Protein AF-A0A7C5B7S7-F1 (afdb_monomer_lite)

Radius of gyration: 121.6 Å; chains: 1; bounding box: 303×75×334 Å

pLDDT: mean 72.41, std 17.12, range [26.05, 95.56]

Sequence (911 aa):
MSEKESKEERALKIGFEELRTKELEVLKQKEIIKEEQEALDKEWDRLGNERREMKIERAKIEEEKRLLLELGKTIKPREAAIIEKEEKLKKLEEELKAKEEKIRDEETRVLALEEESRRKLDSVEYREKKLESLQNELYSLRDSLSKERGEIEEEKKRLENLAKSIEMESEKISQQKAELKKMEVLQNERESRLKEEVNAFEIEKKGVKDEEKFLDERYEKLRKDEEEYLARKESLESAENALQSLRKELEEEKKRLAIEREGIEKDKIRISDYDKKLSAKEGELVEKEKRTIELARITESEQTKLRTERKNAEESIKQAEERIAVLKNLEKELSKLKEEYSSWESRLLCKEKEQLEEMSRIQREKENLENLRKLKEEVEKREEEVEKREKLVERREKELDRKEKDFKEYAERVDKVAKEQEELRKKLTTKGRELEEQEMKLGEEKAEMLKMSENLRKKESQLISLSEELNKKENELENIKKENERKELEILRQKEANETRKKELESKEEELSRLSSELARRQNDLGDLSARLRDKKLELDERELIVSNREDEVKKKGELLAHVQKELERKREKLNEDTESIRNIEAHLASIETEIRTCPYCSAVEEFMSIKEYLSSMRGSGFDLSPDLTQAELYLHQAVNALMQGSIEEATRLAGKAKAYAQEKKHEKTKRIIIYNAGRIHAIIHSAIGSSKGENSEFVKKLDANLQSAIRYAEKGEYDNAERIIKECEKEVENTKRNYDEIMSKLSKTEVMLSVLRESGKVNKKAEAMVNEAKKAIEDFDLEVADGFIRGALELLNQAQSNVIPSSQSKNQPNMVKLEVKLENENSKPESMQEIPQSAQVQYEGKKVLDSVGRRIVDMRSELSKKELSAGKRRAIENVLGLAETFNESGNKERANEFLDRAREMLDENE

Foldseek 3Di:
DVVVVVVVVVVVVVVVVVVVVVVVVVVVVVVVVVVVVVVVVVVVVVVVVVVVVVVVVVVVVVVVVVVVVVVVVVVVVVVVVVVVVVVVVVVVVVVVVVVVVVVVVVVVVVVVVVVVVVVVVVVVVVVVVVVVVVVVVVVVVVVVVVVVVVVVVVVVVVVVVVVVVVVVVVVVVVVVVVVVVVVVVVVVVVVVVVVVVVVVVVVVVVVVVVVVVVVVVVVVVVVVVVVVVVVVVVVVVVVVVVVVVVVVVVVVVVVVVVVPPDVPCVPPDDPPPDDDDDDDDDDDDDDDPPPDDDDDDDDDDDDYDDDDDDDDDDDDDDDDDDDDDDDDDDPPPVPPVVVVVVVPVVVVVVVVVVVVVVVVVVVVVVVVVVVVVVVVVVVVVVVVVVVVVVVVVVVVVVVVVVVVVVVVVVVVVVVVVVVVVVVVVVVVVVVVVVVVVVVVVVVVVVVVVVVVVVVVVVVVVVVVVVVVVVVVVVVVVVVVVVVVVVVVVVVVVVVVVVVVVVVVVVVVVVVVVVVVVVVVVVVVVVVVVVVVVVVVVVVVVVVVVVVVVVVVVVVVVVVVVVVVVVVVVVVVVVVVVVVVVVVVVVVVVVVVVVVQCVPLLNVLVVLLVVLVVVVVVVVVPPDDDDPLLVQLVVLSVVLVVCVVVVNSVSSVVSSVVSVVSSVVVVLVVLLVVLLVLLVVLLVVVCVVLPDDQQCPPPLNVVLNVLSVVLNVCSVVSVSVSSVVSSVVSVVSVVVLVVLLVVLVVLLVVLVVLQVVCVVVVNHPVQLVVLSVVLVVCVNNPVSVSNSVSSVVSVVSSVVSVVVVDDPDDDPDDDDDDDPPPDDDDDDDDDDDDDDDDDDDDDDDDDDPPQPPLSVLLVVLVVLLVPDDDPPVLSVVLVVLSVVLVVCVVVVVNVVSVVSSVVSVVSSPPPD

Secondary structure (DSSP, 8-state):
-HHHHHHHHHHHHHHHHHHHHHHHHHHHHHHHHHHHHHHHHHHHHHHHHHHHHHHHHHHHHHHHHHHHHHHHHHHHHHHHHHHHHHHHHHHHHHHHHHHHHHHHHHHHHHHHHHHHHHHHHHHHHHHHHHHHHHHHHHHHHHHHHHHHHHHHHHHHHHHHHHHHHHHHHHHHHHHHHHHHHHHHHHHHHHHHHHHHHHHHHHHHHHHHHHHHHHHHHHHHHHHHHHHHHHHHHHHHHHHHHHHHHHHHHHHHHHHHHTTSS-S-GGGS------------------S--SSSS--------S--------------------------SSTTSTTHHHHHHHHHHHHHHHHHHHHHHHHHHHHHHHHHHHHHHHHHHHHHHHHHHHHHHHHHHHHHHHHHHHHHHHHHHHHHHHHHHHHHHHHHHHHHHHHHHHHHHHHHHHHHHHHHHHHHHHHHHHHHHHHHHHHHHHHHHHHHHHHHHHHHHHHHHHHHHHHHHHHHHHHHHHHHHHHHHHHHHHHHHHHHHHHHHHHHHHHHHHHHHHHHHHHHHHHHHHHHHHHHHHHHHHHHHHHHHHHHHHHHHHHHHHHHHHHHHHHHHHSHHHHHHHHHHHHHHHHHHHHTT-S---TTHHHHHHHHHHHHHHHHTT-HHHHHHHHHHHHHHHHHHHHHHHHHHHHHHHHHHHHHHHHHH-STTGGG-HHHHHHHHHHHHHHHHHHHT-HHHHHHHHHHHHHHHHHHHHHHHHHHHHHHHHHHHHHHHHHTT---HHHHHHHHHHHHHHHTT-HHHHHHHHHHHHHHHHHHHHTT-----------PPP----------PPP-PPP----------------HHHHHHHHHHHHHHHS---TTHHHHHHHHHHHHHHHHHTT-HHHHHHHHHHHHHHHH---

Structure (mmCIF, N/CA/C/O backbone):
data_AF-A0A7C5B7S7-F1
#
_entry.id   AF-A0A7C5B7S7-F1
#
loop_
_atom_site.group_PDB
_atom_site.id
_atom_site.type_symbol
_atom_site.label_atom_id
_atom_site.label_alt_id
_atom_site.label_comp_id
_atom_site.label_asym_id
_atom_site.label_entity_id
_atom_site.label_seq_id
_atom_site.pdbx_PDB_ins_code
_atom_site.Cartn_x
_atom_site.Cartn_y
_atom_site.Cartn_z
_atom_site.occupancy
_atom_site.B_iso_or_equiv
_atom_site.auth_seq_id
_atom_site.auth_comp_id
_atom_site.auth_asym_id
_atom_site.auth_atom_id
_atom_site.pdbx_PDB_model_num
ATOM 1 N N . MET A 1 1 ? 142.237 35.742 -42.800 1.00 49.84 1 MET A N 1
ATOM 2 C CA . MET A 1 1 ? 141.680 34.443 -43.228 1.00 49.84 1 MET A CA 1
ATOM 3 C C . MET A 1 1 ? 141.410 33.624 -41.972 1.00 49.84 1 MET A C 1
ATOM 5 O O . MET A 1 1 ? 140.552 34.084 -41.231 1.00 49.84 1 MET A O 1
ATOM 9 N N . SER A 1 2 ? 142.227 32.613 -41.643 1.00 55.38 2 SER A N 1
ATOM 10 C CA . SER A 1 2 ? 142.084 31.644 -40.528 1.00 55.38 2 SER A CA 1
ATOM 11 C C . SER A 1 2 ? 141.292 32.070 -39.266 1.00 55.38 2 SER A C 1
ATOM 13 O O . SER A 1 2 ? 140.392 31.356 -38.830 1.00 55.38 2 SER A O 1
ATOM 15 N N . GLU A 1 3 ? 141.552 33.246 -38.677 1.00 52.09 3 GLU A N 1
ATOM 16 C CA . GLU A 1 3 ? 140.824 33.708 -37.477 1.00 52.09 3 GLU A CA 1
ATOM 17 C C . GLU A 1 3 ? 139.351 34.121 -37.682 1.00 52.09 3 GLU A C 1
ATOM 19 O O . GLU A 1 3 ? 138.624 34.228 -36.692 1.00 52.09 3 GLU A O 1
ATOM 24 N N . LYS A 1 4 ? 138.900 34.402 -38.913 1.00 54.25 4 LYS A N 1
ATOM 25 C CA . LYS A 1 4 ? 137.483 34.712 -39.188 1.00 54.25 4 LYS A CA 1
ATOM 26 C C . LYS A 1 4 ? 136.650 33.440 -39.279 1.00 54.25 4 LYS A C 1
ATOM 28 O O . LYS A 1 4 ? 135.659 33.313 -38.566 1.00 54.25 4 LYS A O 1
ATOM 33 N N . GLU A 1 5 ? 137.114 32.488 -40.083 1.00 55.88 5 GLU A N 1
ATOM 34 C CA . GLU A 1 5 ? 136.422 31.228 -40.371 1.00 55.88 5 GLU A CA 1
ATOM 35 C C . GLU A 1 5 ? 136.120 30.456 -39.070 1.00 55.88 5 GLU A C 1
ATOM 37 O O . GLU A 1 5 ? 134.990 30.030 -38.845 1.00 55.88 5 GLU A O 1
ATOM 42 N N . SER A 1 6 ? 137.074 30.403 -38.128 1.00 59.41 6 SER A N 1
ATOM 43 C CA . SER A 1 6 ? 136.874 29.747 -36.822 1.00 59.41 6 SER A CA 1
ATOM 44 C C . SER A 1 6 ? 135.897 30.474 -35.875 1.00 59.41 6 SER A C 1
ATOM 46 O O . SER A 1 6 ? 135.350 29.857 -34.957 1.00 59.41 6 SER A O 1
ATOM 48 N N . LYS A 1 7 ? 135.647 31.778 -36.069 1.00 59.09 7 LYS A N 1
ATOM 49 C CA . LYS A 1 7 ? 134.647 32.542 -35.295 1.00 59.09 7 LYS A CA 1
ATOM 50 C C . LYS A 1 7 ? 133.248 32.373 -35.893 1.00 59.09 7 LYS A C 1
ATOM 52 O O . LYS A 1 7 ? 132.294 32.184 -35.143 1.00 59.09 7 LYS A O 1
ATOM 57 N N . GLU A 1 8 ? 133.144 32.360 -37.219 1.00 61.69 8 GLU A N 1
ATOM 58 C CA . GLU A 1 8 ? 131.894 32.122 -37.951 1.00 61.69 8 GLU A CA 1
ATOM 59 C C . GLU A 1 8 ? 131.389 30.678 -37.754 1.00 61.69 8 GLU A C 1
ATOM 61 O O . GLU A 1 8 ? 130.216 30.486 -37.438 1.00 61.69 8 GLU A O 1
ATOM 66 N N . GLU A 1 9 ? 132.269 29.668 -37.794 1.00 65.25 9 GLU A N 1
ATOM 67 C CA . GLU A 1 9 ? 131.899 28.268 -37.518 1.00 65.25 9 GLU A CA 1
ATOM 68 C C . GLU A 1 9 ? 131.364 28.073 -36.085 1.00 65.25 9 GLU A C 1
ATOM 70 O O . GLU A 1 9 ? 130.350 27.403 -35.880 1.00 65.25 9 GLU A O 1
ATOM 75 N N . ARG A 1 10 ? 131.991 28.701 -35.077 1.00 62.75 10 ARG A N 1
ATOM 76 C CA . ARG A 1 10 ? 131.508 28.647 -33.682 1.00 62.75 10 ARG A CA 1
ATOM 77 C C . ARG A 1 10 ? 130.170 29.362 -33.502 1.00 62.75 10 ARG A C 1
ATOM 79 O O . ARG A 1 10 ? 129.308 28.835 -32.804 1.00 62.75 10 ARG A O 1
ATOM 86 N N . ALA A 1 11 ? 129.984 30.522 -34.134 1.00 64.75 11 ALA A N 1
ATOM 87 C CA . ALA A 1 11 ? 128.721 31.257 -34.087 1.00 64.75 11 ALA A CA 1
ATOM 88 C C . ALA A 1 11 ? 127.574 30.455 -34.726 1.00 64.75 11 ALA A C 1
ATOM 90 O O . ALA A 1 11 ? 126.497 30.358 -34.141 1.00 64.75 11 ALA A O 1
ATOM 91 N N . LEU A 1 12 ? 127.825 29.809 -35.871 1.00 70.56 12 LEU A N 1
ATOM 92 C CA . LEU A 1 12 ? 126.867 28.901 -36.507 1.00 70.56 12 LEU A CA 1
ATOM 93 C C . LEU A 1 12 ? 126.536 27.703 -35.611 1.00 70.56 12 LEU A C 1
ATOM 95 O O . LEU A 1 12 ? 125.367 27.354 -35.479 1.00 70.56 12 LEU A O 1
ATOM 99 N N . LYS A 1 13 ? 127.533 27.093 -34.960 1.00 70.81 13 LYS A N 1
ATOM 100 C CA . LYS A 1 13 ? 127.318 25.918 -34.101 1.00 70.81 13 LYS A CA 1
ATOM 101 C C . LYS A 1 13 ? 126.455 26.237 -32.876 1.00 70.81 13 LYS A C 1
ATOM 103 O O . LYS A 1 13 ? 125.501 25.511 -32.614 1.00 70.81 13 LYS A O 1
ATOM 108 N N . ILE A 1 14 ? 126.720 27.366 -32.212 1.00 69.75 14 ILE A N 1
ATOM 109 C CA . ILE A 1 14 ? 125.879 27.885 -31.119 1.00 69.75 14 ILE A CA 1
ATOM 110 C C . ILE A 1 14 ? 124.469 28.203 -31.639 1.00 69.75 14 ILE A C 1
ATOM 112 O O . ILE A 1 14 ? 123.489 27.783 -31.033 1.00 69.75 14 ILE A O 1
ATOM 116 N N . GLY A 1 15 ? 124.350 28.858 -32.800 1.00 70.44 15 GLY A N 1
ATOM 117 C CA . GLY A 1 15 ? 123.056 29.152 -33.424 1.00 70.44 15 GLY A CA 1
ATOM 118 C C . GLY A 1 15 ? 122.229 27.901 -33.753 1.00 70.44 15 GLY A C 1
ATOM 119 O O . GLY A 1 15 ? 121.018 27.902 -33.548 1.00 70.44 15 GLY A O 1
ATOM 120 N N . PHE A 1 16 ? 122.865 26.813 -34.199 1.00 73.81 16 PHE A N 1
ATOM 121 C CA . PHE A 1 16 ? 122.197 25.527 -34.427 1.00 73.81 16 PHE A CA 1
ATOM 122 C C . PHE A 1 16 ? 121.796 24.817 -33.126 1.00 73.81 16 PHE A C 1
ATOM 124 O O . PHE A 1 16 ? 120.732 24.203 -33.082 1.00 73.81 16 PHE A O 1
ATOM 131 N N . GLU A 1 17 ? 122.593 24.903 -32.059 1.00 73.38 17 GLU A N 1
ATOM 132 C CA . GLU A 1 17 ? 122.244 24.330 -30.749 1.00 73.38 17 GLU A CA 1
ATOM 133 C C . GLU A 1 17 ? 121.126 25.135 -30.052 1.00 73.38 17 GLU A C 1
ATOM 135 O O . GLU A 1 17 ? 120.218 24.546 -29.458 1.00 73.38 17 GLU A O 1
ATOM 140 N N . GLU A 1 18 ? 121.098 26.460 -30.225 1.00 74.12 18 GLU A N 1
ATOM 141 C CA . GLU A 1 18 ? 119.973 27.324 -29.844 1.00 74.12 18 GLU A CA 1
ATOM 142 C C . GLU A 1 18 ? 118.704 27.050 -30.663 1.00 74.12 18 GLU A C 1
ATOM 144 O O . GLU A 1 18 ? 117.610 27.010 -30.104 1.00 74.12 18 GLU A O 1
ATOM 149 N N . LEU A 1 19 ? 118.815 26.863 -31.983 1.00 75.19 19 LEU A N 1
ATOM 150 C CA . LEU A 1 19 ? 117.666 26.504 -32.820 1.00 75.19 19 LEU A CA 1
ATOM 151 C C . LEU A 1 19 ? 117.105 25.143 -32.410 1.00 75.19 19 LEU A C 1
ATOM 153 O O . LEU A 1 19 ? 115.906 25.027 -32.185 1.00 75.19 19 LEU A O 1
ATOM 157 N N . ARG A 1 20 ? 117.964 24.138 -32.220 1.00 76.81 20 ARG A N 1
ATOM 158 C CA . ARG A 1 20 ? 117.551 22.777 -31.853 1.00 76.81 20 ARG A CA 1
ATOM 159 C C . ARG A 1 20 ? 116.943 22.686 -30.450 1.00 76.81 20 ARG A C 1
ATOM 161 O O . ARG A 1 20 ? 116.056 21.865 -30.225 1.00 76.81 20 ARG A O 1
ATOM 168 N N . THR A 1 21 ? 117.389 23.518 -29.506 1.00 77.44 21 THR A N 1
ATOM 169 C CA . THR A 1 21 ? 116.733 23.639 -28.191 1.00 77.44 21 THR A CA 1
ATOM 170 C C . THR A 1 21 ? 115.376 24.328 -28.309 1.00 77.44 21 THR A C 1
ATOM 172 O O . THR A 1 21 ? 114.402 23.781 -27.799 1.00 77.44 21 THR A O 1
ATOM 175 N N . LYS A 1 22 ? 115.262 25.426 -29.070 1.00 78.62 22 LYS A N 1
ATOM 176 C CA . LYS A 1 22 ? 113.975 26.097 -29.350 1.00 78.62 22 LYS A CA 1
ATOM 177 C C . LYS A 1 22 ? 112.990 25.194 -30.108 1.00 78.62 22 LYS A C 1
ATOM 179 O O . LYS A 1 22 ? 111.805 25.203 -29.798 1.00 78.62 22 LYS A O 1
ATOM 184 N N . GLU A 1 23 ? 113.450 24.358 -31.040 1.00 80.25 23 GLU A N 1
ATOM 185 C CA . GLU A 1 23 ? 112.621 23.342 -31.710 1.00 80.25 23 GLU A CA 1
ATOM 186 C C . GLU A 1 23 ? 112.108 22.277 -30.732 1.00 80.25 23 GLU A C 1
ATOM 188 O O . GLU A 1 23 ? 110.923 21.948 -30.760 1.00 80.25 23 GLU A O 1
ATOM 193 N N . LEU A 1 24 ? 112.960 21.770 -29.833 1.00 79.88 24 LEU A N 1
ATOM 194 C CA . LEU A 1 24 ? 112.552 20.847 -28.766 1.00 79.88 24 LEU A CA 1
ATOM 195 C C . LEU A 1 24 ? 111.557 21.485 -27.786 1.00 79.88 24 LEU A C 1
ATOM 197 O O . LEU A 1 24 ? 110.651 20.810 -27.301 1.00 79.88 24 LEU A O 1
ATOM 201 N N . GLU A 1 25 ? 111.706 22.775 -27.503 1.00 79.75 25 GLU A N 1
ATOM 202 C CA . GLU A 1 25 ? 110.815 23.537 -26.628 1.00 79.75 25 GLU A CA 1
ATOM 203 C C . GLU A 1 25 ? 109.448 23.776 -27.295 1.00 79.75 25 GLU A C 1
ATOM 205 O O . GLU A 1 25 ? 108.413 23.521 -26.682 1.00 79.75 25 GLU A O 1
ATOM 210 N N . VAL A 1 26 ? 109.431 24.121 -28.588 1.00 79.06 26 VAL A N 1
ATOM 211 C CA . VAL A 1 26 ? 108.211 24.222 -29.412 1.00 79.06 26 VAL A CA 1
ATOM 212 C C . VAL A 1 26 ? 107.527 22.863 -29.600 1.00 79.06 26 VAL A C 1
ATOM 214 O O . VAL A 1 26 ? 106.299 22.803 -29.631 1.00 79.06 26 VAL A O 1
ATOM 217 N N . LEU A 1 27 ? 108.277 21.762 -29.714 1.00 80.38 27 LEU A N 1
ATOM 218 C CA . LEU A 1 27 ? 107.700 20.414 -29.773 1.00 80.38 27 LEU A CA 1
ATOM 219 C C . LEU A 1 27 ? 107.034 20.034 -28.446 1.00 80.38 27 LEU A C 1
ATOM 221 O O . LEU A 1 27 ? 105.880 19.620 -28.466 1.00 80.38 27 LEU A O 1
ATOM 225 N N . LYS A 1 28 ? 107.691 20.278 -27.303 1.00 83.62 28 LYS A N 1
ATOM 226 C CA . LYS A 1 28 ? 107.079 20.088 -25.975 1.00 83.62 28 LYS A CA 1
ATOM 227 C C . LYS A 1 28 ? 105.839 20.959 -25.775 1.00 83.62 28 LYS A C 1
ATOM 229 O O . LYS A 1 28 ? 104.839 20.472 -25.267 1.00 83.62 28 LYS A O 1
ATOM 234 N N . GLN A 1 29 ? 105.871 22.221 -26.204 1.00 80.94 29 GLN A N 1
ATOM 235 C CA . GLN A 1 29 ? 104.696 23.099 -26.150 1.00 80.94 29 GLN A CA 1
ATOM 236 C C . GLN A 1 29 ? 103.546 22.566 -27.015 1.00 80.94 29 GLN A C 1
ATOM 238 O O . GLN A 1 29 ? 102.406 22.579 -26.568 1.00 80.94 29 GLN A O 1
ATOM 243 N N . LYS A 1 30 ? 103.821 22.045 -28.219 1.00 82.25 30 LYS A N 1
ATOM 244 C CA . LYS A 1 30 ? 102.799 21.401 -29.065 1.00 82.25 30 LYS A CA 1
ATOM 245 C C . LYS A 1 30 ? 102.234 20.122 -28.448 1.00 82.25 30 LYS A C 1
ATOM 247 O O . LYS A 1 30 ? 101.052 19.852 -28.625 1.00 82.25 30 LYS A O 1
ATOM 252 N N . GLU A 1 31 ? 103.061 19.346 -27.754 1.00 83.69 31 GLU A N 1
ATOM 253 C CA . GLU A 1 31 ? 102.647 18.123 -27.063 1.00 83.69 31 GLU A CA 1
ATOM 254 C C . GLU A 1 31 ? 101.742 18.457 -25.865 1.00 83.69 31 GLU A C 1
ATOM 256 O O . GLU A 1 31 ? 100.625 17.952 -25.804 1.00 83.69 31 GLU A O 1
ATOM 261 N N . ILE A 1 32 ? 102.133 19.428 -25.029 1.00 84.25 32 ILE A N 1
ATOM 262 C CA . ILE A 1 32 ? 101.302 19.971 -23.936 1.00 84.25 32 ILE A CA 1
ATOM 263 C C . ILE A 1 32 ? 99.976 20.532 -24.471 1.00 84.25 32 ILE A C 1
ATOM 265 O O . ILE A 1 32 ? 98.919 20.151 -23.983 1.00 84.25 32 ILE A O 1
ATOM 269 N N . ILE A 1 33 ? 99.998 21.370 -25.516 1.00 81.38 33 ILE A N 1
ATOM 270 C CA . ILE A 1 33 ? 98.776 21.932 -26.123 1.00 81.38 33 ILE A CA 1
ATOM 271 C C . ILE A 1 33 ? 97.853 20.823 -26.653 1.00 81.38 33 ILE A C 1
ATOM 273 O O . ILE A 1 33 ? 96.632 20.952 -26.579 1.00 81.38 33 ILE A O 1
ATOM 277 N N . LYS A 1 34 ? 98.409 19.721 -27.172 1.00 85.56 34 LYS A N 1
ATOM 278 C CA . LYS A 1 34 ? 97.624 18.565 -27.623 1.00 85.56 34 LYS A CA 1
ATOM 279 C C . LYS A 1 34 ? 97.016 17.795 -26.448 1.00 85.56 34 LYS A C 1
ATOM 281 O O . LYS A 1 34 ? 95.862 17.391 -26.546 1.00 85.56 34 LYS A O 1
ATOM 286 N N . GLU A 1 35 ? 97.748 17.612 -25.350 1.00 84.38 35 GLU A N 1
ATOM 287 C CA . GLU A 1 35 ? 97.220 17.005 -24.119 1.00 84.38 35 GLU A CA 1
ATOM 288 C C . GLU A 1 35 ? 96.131 17.878 -23.471 1.00 84.38 35 GLU A C 1
ATOM 290 O O . GLU A 1 35 ? 95.098 17.354 -23.055 1.00 84.38 35 GLU A O 1
ATOM 295 N N . GLU A 1 36 ? 96.300 19.204 -23.459 1.00 85.00 36 GLU A N 1
ATOM 296 C CA . GLU A 1 36 ? 95.296 20.173 -22.996 1.00 85.00 36 GLU A CA 1
ATOM 297 C C . GLU A 1 36 ? 94.034 20.159 -23.875 1.00 85.00 36 GLU A C 1
ATOM 299 O O . GLU A 1 36 ? 92.923 20.134 -23.346 1.00 85.00 36 GLU A O 1
ATOM 304 N N . GLN A 1 37 ? 94.176 20.108 -25.205 1.00 80.69 37 GLN A N 1
ATOM 305 C CA . GLN A 1 37 ? 93.045 19.949 -26.130 1.00 80.69 37 GLN A CA 1
ATOM 306 C C . GLN A 1 37 ? 92.317 18.620 -25.902 1.00 80.69 37 GLN A C 1
ATOM 308 O O . GLN A 1 37 ? 91.102 18.594 -25.730 1.00 80.69 37 GLN A O 1
ATOM 313 N N . GLU A 1 38 ? 93.060 17.520 -25.799 1.00 84.62 38 GLU A N 1
ATOM 314 C CA . GLU A 1 38 ? 92.500 16.204 -25.509 1.00 84.62 38 GLU A CA 1
ATOM 315 C C . GLU A 1 38 ? 91.874 16.081 -24.110 1.00 84.62 38 GLU A C 1
ATOM 317 O O . GLU A 1 38 ? 91.072 15.170 -23.892 1.00 84.62 38 GLU A O 1
ATOM 322 N N . ALA A 1 39 ? 92.246 16.930 -23.150 1.00 83.31 39 ALA A N 1
ATOM 323 C CA . ALA A 1 39 ? 91.593 17.026 -21.847 1.00 83.31 39 ALA A CA 1
ATOM 324 C C . ALA A 1 39 ? 90.299 17.852 -21.937 1.00 83.31 39 ALA A C 1
ATOM 326 O O . ALA A 1 39 ? 89.260 17.410 -21.443 1.00 83.31 39 ALA A O 1
ATOM 327 N N . LEU A 1 40 ? 90.343 18.996 -22.628 1.00 82.06 40 LEU A N 1
ATOM 328 C CA . LEU A 1 40 ? 89.185 19.858 -22.874 1.00 82.06 40 LEU A CA 1
ATOM 329 C C . LEU A 1 40 ? 88.083 19.136 -23.655 1.00 82.06 40 LEU A C 1
ATOM 331 O O . LEU A 1 40 ? 86.924 19.230 -23.267 1.00 82.06 40 LEU A O 1
ATOM 335 N N . ASP A 1 41 ? 88.415 18.375 -24.701 1.00 84.06 41 ASP A N 1
ATOM 336 C CA . ASP A 1 41 ? 87.425 17.613 -25.475 1.00 84.06 41 ASP A CA 1
ATOM 337 C C . ASP A 1 41 ? 86.720 16.556 -24.604 1.00 84.06 41 ASP A C 1
ATOM 339 O O . ASP A 1 41 ? 85.494 16.426 -24.640 1.00 84.06 41 ASP A O 1
ATOM 343 N N . LYS A 1 42 ? 87.469 15.859 -23.734 1.00 86.38 42 LYS A N 1
ATOM 344 C CA . LYS A 1 42 ? 86.911 14.893 -22.767 1.00 86.38 42 LYS A CA 1
ATOM 345 C C . LYS A 1 42 ? 86.022 15.577 -21.718 1.00 86.38 42 LYS A C 1
ATOM 347 O O . LYS A 1 42 ? 85.015 15.002 -21.300 1.00 86.38 42 LYS A O 1
ATOM 352 N N . GLU A 1 43 ? 86.356 16.799 -21.303 1.00 84.44 43 GLU A N 1
ATOM 353 C CA . GLU A 1 43 ? 85.519 17.601 -20.403 1.00 84.44 43 GLU A CA 1
ATOM 354 C C . GLU A 1 43 ? 84.253 18.127 -21.106 1.00 84.44 43 GLU A C 1
ATOM 356 O O . GLU A 1 43 ? 83.166 18.067 -20.529 1.00 84.44 43 GLU A O 1
ATOM 361 N N . TRP A 1 44 ? 84.342 18.537 -22.375 1.00 82.88 44 TRP A N 1
ATOM 362 C CA . TRP A 1 44 ? 83.189 18.910 -23.201 1.00 82.88 44 TRP A CA 1
ATOM 363 C C . TRP A 1 44 ? 82.228 17.742 -23.435 1.00 82.88 44 TRP A C 1
ATOM 365 O O . TRP A 1 44 ? 81.016 17.926 -23.293 1.00 82.88 44 TRP A O 1
ATOM 375 N N . ASP A 1 45 ? 82.733 16.542 -23.726 1.00 84.06 45 ASP A N 1
ATOM 376 C CA . ASP A 1 45 ? 81.905 15.337 -23.852 1.00 84.06 45 ASP A CA 1
ATOM 377 C C . ASP A 1 45 ? 81.225 14.981 -22.525 1.00 84.06 45 ASP A C 1
ATOM 379 O O . ASP A 1 45 ? 80.022 14.696 -22.495 1.00 84.06 45 ASP A O 1
ATOM 383 N N . ARG A 1 46 ? 81.955 15.073 -21.403 1.00 87.75 46 ARG A N 1
ATOM 384 C CA . ARG A 1 46 ? 81.395 14.879 -20.059 1.00 87.75 46 ARG A CA 1
ATOM 385 C C . ARG A 1 46 ? 80.280 15.888 -19.764 1.00 87.75 46 ARG A C 1
ATOM 387 O O . ARG A 1 46 ? 79.176 15.475 -19.415 1.00 87.75 46 ARG A O 1
ATOM 394 N N . LEU A 1 47 ? 80.518 17.185 -19.962 1.00 82.44 47 LEU A N 1
ATOM 395 C CA . LEU A 1 47 ? 79.510 18.240 -19.787 1.00 82.44 47 LEU A CA 1
ATOM 396 C C . LEU A 1 47 ? 78.333 18.080 -20.767 1.00 82.44 47 LEU A C 1
ATOM 398 O O . LEU A 1 47 ? 77.192 18.423 -20.444 1.00 82.44 47 LEU A O 1
ATOM 402 N N . GLY A 1 48 ? 78.580 17.529 -21.957 1.00 84.88 48 GLY A N 1
ATOM 403 C CA . GLY A 1 48 ? 77.564 17.150 -22.935 1.00 84.88 48 GLY A CA 1
ATOM 404 C C . GLY A 1 48 ? 76.683 15.988 -22.467 1.00 84.88 48 GLY A C 1
ATOM 405 O O . GLY A 1 48 ? 75.470 16.019 -22.695 1.00 84.88 48 GLY A O 1
ATOM 406 N N . ASN A 1 49 ? 77.267 14.998 -21.785 1.00 80.31 49 ASN A N 1
ATOM 407 C CA . ASN A 1 49 ? 76.560 13.883 -21.153 1.00 80.31 49 ASN A CA 1
ATOM 408 C C . ASN A 1 49 ? 75.741 14.369 -19.943 1.00 80.31 49 ASN A C 1
ATOM 410 O O . ASN A 1 49 ? 74.523 14.196 -19.941 1.00 80.31 49 ASN A O 1
ATOM 414 N N . GLU A 1 50 ? 76.353 15.093 -18.999 1.00 84.50 50 GLU A N 1
ATOM 415 C CA . GLU A 1 50 ? 75.672 15.682 -17.829 1.00 84.50 50 GLU A CA 1
ATOM 416 C C . GLU A 1 50 ? 74.504 16.600 -18.248 1.00 84.50 50 GLU A C 1
ATOM 418 O O . GLU A 1 50 ? 73.422 16.580 -17.657 1.00 84.50 50 GLU A O 1
ATOM 423 N N . ARG A 1 51 ? 74.662 17.374 -19.334 1.00 83.25 51 ARG A N 1
ATOM 424 C CA . ARG A 1 51 ? 73.586 18.199 -19.914 1.00 83.25 51 ARG A CA 1
ATOM 425 C C . ARG A 1 51 ? 72.467 17.371 -20.559 1.00 83.25 51 ARG A C 1
ATOM 427 O O . ARG A 1 51 ? 71.332 17.850 -20.614 1.00 83.25 51 ARG A O 1
ATOM 434 N N . ARG A 1 52 ? 72.748 16.167 -21.066 1.00 81.94 52 ARG A N 1
ATOM 435 C CA . ARG A 1 52 ? 71.725 15.236 -21.578 1.00 81.94 52 ARG A CA 1
ATOM 436 C C . ARG A 1 52 ? 70.976 14.559 -20.426 1.00 81.94 52 ARG A C 1
ATOM 438 O O . ARG A 1 52 ? 69.749 14.548 -20.453 1.00 81.94 52 ARG A O 1
ATOM 445 N N . GLU A 1 53 ? 71.672 14.131 -19.379 1.00 82.31 53 GLU A N 1
ATOM 446 C CA . GLU A 1 53 ? 71.064 13.578 -18.159 1.00 82.31 53 GLU A CA 1
ATOM 447 C C . GLU A 1 53 ? 70.180 14.611 -17.445 1.00 82.31 53 GLU A C 1
ATOM 449 O O . GLU A 1 53 ? 69.004 14.349 -17.200 1.00 82.31 53 GLU A O 1
ATOM 454 N N . MET A 1 54 ? 70.658 15.847 -17.248 1.00 81.75 54 MET A N 1
ATOM 455 C CA . MET A 1 54 ? 69.837 16.935 -16.692 1.00 81.75 54 MET A CA 1
ATOM 456 C C . MET A 1 54 ? 68.597 17.275 -17.536 1.00 81.75 54 MET A C 1
ATOM 458 O O . MET A 1 54 ? 67.613 17.774 -16.989 1.00 81.75 54 MET A O 1
ATOM 462 N N . LYS A 1 55 ? 68.605 17.033 -18.855 1.00 84.12 55 LYS A N 1
ATOM 463 C CA . LYS A 1 55 ? 67.396 17.170 -19.689 1.00 84.12 55 LYS A CA 1
ATOM 464 C C . LYS A 1 55 ? 66.407 16.029 -19.444 1.00 84.12 55 LYS A C 1
ATOM 466 O O . LYS A 1 55 ? 65.210 16.292 -19.391 1.00 84.12 55 LYS A O 1
ATOM 471 N N . ILE A 1 56 ? 66.899 14.802 -19.276 1.00 84.25 56 ILE A N 1
ATOM 472 C CA . ILE A 1 56 ? 66.079 13.621 -18.972 1.00 84.25 56 ILE A CA 1
ATOM 473 C C . ILE A 1 56 ? 65.433 13.763 -17.586 1.00 84.25 56 ILE A C 1
ATOM 475 O O . ILE A 1 56 ? 64.222 13.597 -17.467 1.00 84.25 56 ILE A O 1
ATOM 479 N N . GLU A 1 57 ? 66.193 14.159 -16.560 1.00 83.25 57 GLU A N 1
ATOM 480 C CA . GLU A 1 57 ? 65.640 14.380 -15.215 1.00 83.25 57 GLU A CA 1
ATOM 481 C C . GLU A 1 57 ? 64.659 15.557 -15.167 1.00 83.25 57 GLU A C 1
ATOM 483 O O . GLU A 1 57 ? 63.611 15.452 -14.535 1.00 83.25 57 GLU A O 1
ATOM 488 N N . ARG A 1 58 ? 64.910 16.653 -15.901 1.00 83.38 58 ARG A N 1
ATOM 489 C CA . ARG A 1 58 ? 63.906 17.724 -16.042 1.00 83.38 58 ARG A CA 1
ATOM 490 C C . ARG A 1 58 ? 62.616 17.217 -16.681 1.00 83.38 58 ARG A C 1
ATOM 492 O O . ARG A 1 58 ? 61.552 17.542 -16.172 1.00 83.38 58 ARG A O 1
ATOM 499 N N . ALA A 1 59 ? 62.697 16.405 -17.736 1.00 81.38 59 ALA A N 1
ATOM 500 C CA . ALA A 1 59 ? 61.516 15.836 -18.386 1.00 81.38 59 ALA A CA 1
ATOM 501 C C . ALA A 1 59 ? 60.724 14.900 -17.452 1.00 81.38 59 ALA A C 1
ATOM 503 O O . ALA A 1 59 ? 59.498 14.989 -17.413 1.00 81.38 59 ALA A O 1
ATOM 504 N N . LYS A 1 60 ? 61.405 14.067 -16.648 1.00 85.19 60 LYS A N 1
ATOM 505 C CA . LYS A 1 60 ? 60.763 13.262 -15.592 1.00 85.19 60 LYS A CA 1
ATOM 506 C C . LYS A 1 60 ? 60.044 14.143 -14.571 1.00 85.19 60 LYS A C 1
ATOM 508 O O . LYS A 1 60 ? 58.870 13.922 -14.310 1.00 85.19 60 LYS A O 1
ATOM 513 N N . ILE A 1 61 ? 60.716 15.173 -14.055 1.00 83.75 61 ILE A N 1
ATOM 514 C CA . ILE A 1 61 ? 60.151 16.118 -13.078 1.00 83.75 61 ILE A CA 1
ATOM 515 C C . ILE A 1 61 ? 58.964 16.906 -13.669 1.00 83.75 61 ILE A C 1
ATOM 517 O O . ILE A 1 61 ? 58.011 17.213 -12.955 1.00 83.75 61 ILE A O 1
ATOM 521 N N . GLU A 1 62 ? 58.988 17.243 -14.962 1.00 82.31 62 GLU A N 1
ATOM 522 C CA . GLU A 1 62 ? 57.854 17.872 -15.654 1.00 82.31 62 GLU A CA 1
ATOM 523 C C . GLU A 1 62 ? 56.638 16.928 -15.729 1.00 82.31 62 GLU A C 1
ATOM 525 O O . GLU A 1 62 ? 55.516 17.351 -15.443 1.00 82.31 62 GLU A O 1
ATOM 530 N N . GLU A 1 63 ? 56.852 15.647 -16.045 1.00 82.25 63 GLU A N 1
ATOM 531 C CA . GLU A 1 63 ? 55.776 14.651 -16.126 1.00 82.25 63 GLU A CA 1
ATOM 532 C C . GLU A 1 63 ? 55.269 14.233 -14.731 1.00 82.25 63 GLU A C 1
ATOM 534 O O . GLU A 1 63 ? 54.065 14.094 -14.536 1.00 82.25 63 GLU A O 1
ATOM 539 N N . GLU A 1 64 ? 56.128 14.151 -13.709 1.00 83.38 64 GLU A N 1
ATOM 540 C CA . GLU A 1 64 ? 55.704 13.973 -12.310 1.00 83.38 64 GLU A CA 1
ATOM 541 C C . GLU A 1 64 ? 54.818 15.132 -11.834 1.00 83.38 64 GLU A C 1
ATOM 543 O O . GLU A 1 64 ? 53.756 14.900 -11.254 1.00 83.38 64 GLU A O 1
ATOM 548 N N . LYS A 1 65 ? 55.182 16.390 -12.134 1.00 82.81 65 LYS A N 1
ATOM 549 C CA . LYS A 1 65 ? 54.317 17.554 -11.856 1.00 82.81 65 LYS A CA 1
ATOM 550 C C . LYS A 1 65 ? 52.982 17.457 -12.591 1.00 82.81 65 LYS A C 1
ATOM 552 O O . LYS A 1 65 ? 51.957 17.835 -12.026 1.00 82.81 65 LYS A O 1
ATOM 557 N N . ARG A 1 66 ? 52.973 16.969 -13.835 1.00 82.81 66 ARG A N 1
ATOM 558 C CA . ARG A 1 66 ? 51.745 16.766 -14.616 1.00 82.81 66 ARG A CA 1
ATOM 559 C C . ARG A 1 66 ? 50.854 15.695 -13.988 1.00 82.81 66 ARG A C 1
ATOM 561 O O . ARG A 1 66 ? 49.668 15.950 -13.789 1.00 82.81 66 ARG A O 1
ATOM 568 N N . LEU A 1 67 ? 51.419 14.548 -13.613 1.00 80.75 67 LEU A N 1
ATOM 569 C CA . LEU A 1 67 ? 50.708 13.469 -12.924 1.00 80.75 67 LEU A CA 1
ATOM 570 C C . LEU A 1 67 ? 50.156 13.940 -11.571 1.00 80.75 67 LEU A C 1
ATOM 572 O O . LEU A 1 67 ? 49.003 13.664 -11.254 1.00 80.75 67 LEU A O 1
ATOM 576 N N . LEU A 1 68 ? 50.918 14.730 -10.807 1.00 77.19 68 LEU A N 1
ATOM 577 C CA . LEU A 1 68 ? 50.444 15.367 -9.571 1.00 77.19 68 LEU A CA 1
ATOM 578 C C . LEU A 1 68 ? 49.318 16.385 -9.825 1.00 77.19 68 LEU A C 1
ATOM 580 O O . LEU A 1 68 ? 48.373 16.463 -9.037 1.00 77.19 68 LEU A O 1
ATOM 584 N N . LEU A 1 69 ? 49.366 17.135 -10.930 1.00 79.81 69 LEU A N 1
ATOM 585 C CA . LEU A 1 69 ? 48.298 18.057 -11.329 1.00 79.81 69 LEU A CA 1
ATOM 586 C C . LEU A 1 69 ? 47.018 17.305 -11.731 1.00 79.81 69 LEU A C 1
ATOM 588 O O . LEU A 1 69 ? 45.918 17.735 -11.386 1.00 79.81 69 LEU A O 1
ATOM 592 N N . GLU A 1 70 ? 47.139 16.180 -12.438 1.00 77.88 70 GLU A N 1
ATOM 593 C CA . GLU A 1 70 ? 46.010 15.324 -12.820 1.00 77.88 70 GLU A CA 1
ATOM 594 C C . GLU A 1 70 ? 45.427 14.575 -11.609 1.00 77.88 70 GLU A C 1
ATOM 596 O O . GLU A 1 70 ? 44.210 14.592 -11.418 1.00 77.88 70 GLU A O 1
ATOM 601 N N . LEU A 1 71 ? 46.263 14.067 -10.698 1.00 73.81 71 LEU A N 1
ATOM 602 C CA . LEU A 1 71 ? 45.822 13.578 -9.388 1.00 73.81 71 LEU A CA 1
ATOM 603 C C . LEU A 1 71 ? 45.064 14.671 -8.622 1.00 73.81 71 LEU A C 1
ATOM 605 O O . LEU A 1 71 ? 43.945 14.423 -8.174 1.00 73.81 71 LEU A O 1
ATOM 609 N N . GLY A 1 72 ? 45.583 15.901 -8.569 1.00 72.06 72 GLY A N 1
ATOM 610 C CA . GLY A 1 72 ? 44.905 17.052 -7.962 1.00 72.06 72 GLY A CA 1
ATOM 611 C C . GLY A 1 72 ? 43.530 17.370 -8.572 1.00 72.06 72 GLY A C 1
ATOM 612 O O . GLY A 1 72 ? 42.609 17.740 -7.840 1.00 72.06 72 GLY A O 1
ATOM 613 N N . LYS A 1 73 ? 43.344 17.159 -9.886 1.00 75.31 73 LYS A N 1
ATOM 614 C CA . LYS A 1 73 ? 42.027 17.254 -10.552 1.00 75.31 73 LYS A CA 1
ATOM 615 C C . LYS A 1 73 ? 41.063 16.138 -10.127 1.00 75.31 73 LYS A C 1
ATOM 617 O O . LYS A 1 73 ? 39.861 16.374 -10.136 1.00 75.31 73 LYS A O 1
ATOM 622 N N . THR A 1 74 ? 41.553 14.953 -9.750 1.00 75.50 74 THR A N 1
ATOM 623 C CA . THR A 1 74 ? 40.710 13.838 -9.254 1.00 75.50 74 THR A CA 1
ATOM 624 C C . THR A 1 74 ? 40.460 13.873 -7.743 1.00 75.50 74 THR A C 1
ATOM 626 O O . THR A 1 74 ? 39.447 13.349 -7.279 1.00 75.50 74 THR A O 1
ATOM 629 N N . ILE A 1 75 ? 41.349 14.509 -6.975 1.00 74.88 75 ILE A N 1
ATOM 630 C CA . ILE A 1 75 ? 41.241 14.641 -5.518 1.00 74.88 75 ILE A CA 1
ATOM 631 C C . ILE A 1 75 ? 40.161 15.665 -5.147 1.00 74.88 75 ILE A C 1
ATOM 633 O O . ILE A 1 75 ? 39.258 15.317 -4.394 1.00 74.88 75 ILE A O 1
ATOM 637 N N . LYS A 1 76 ? 40.149 16.866 -5.744 1.00 74.88 76 LYS A N 1
ATOM 638 C CA . LYS A 1 76 ? 39.164 17.913 -5.394 1.00 74.88 76 LYS A CA 1
ATOM 639 C C . LYS A 1 76 ? 37.686 17.491 -5.528 1.00 74.88 76 LYS A C 1
ATOM 641 O O . LYS A 1 76 ? 36.910 17.784 -4.620 1.00 74.88 76 LYS A O 1
ATOM 646 N N . PRO A 1 77 ? 37.257 16.764 -6.583 1.00 75.75 77 PRO A N 1
ATOM 647 C CA . PRO A 1 77 ? 35.899 16.217 -6.652 1.00 75.75 77 PRO A CA 1
ATOM 648 C C . PRO A 1 77 ? 35.618 15.144 -5.593 1.00 75.75 77 PRO A C 1
ATOM 650 O O . PRO A 1 77 ? 34.483 15.021 -5.142 1.00 75.75 77 PRO A O 1
ATOM 653 N N . ARG A 1 78 ? 36.633 14.373 -5.174 1.00 73.44 78 ARG A N 1
ATOM 654 C CA . ARG A 1 78 ? 36.502 13.392 -4.084 1.00 73.44 78 ARG A CA 1
ATOM 655 C C . ARG A 1 78 ? 36.383 14.076 -2.724 1.00 73.44 78 ARG A C 1
ATOM 657 O O . ARG A 1 78 ? 35.542 13.658 -1.943 1.00 73.44 78 ARG A O 1
ATOM 664 N N . GLU A 1 79 ? 37.153 15.132 -2.469 1.00 78.00 79 GLU A N 1
ATOM 665 C CA . GLU A 1 79 ? 37.033 15.971 -1.268 1.00 78.00 79 GLU A CA 1
ATOM 666 C C . GLU A 1 79 ? 35.630 16.590 -1.177 1.00 78.00 79 GLU A C 1
ATOM 668 O O . GLU A 1 79 ? 34.953 16.431 -0.165 1.00 78.00 79 GLU A O 1
ATOM 673 N N . ALA A 1 80 ? 35.134 17.190 -2.266 1.00 75.75 80 ALA A N 1
ATOM 674 C CA . ALA A 1 80 ? 33.770 17.721 -2.331 1.00 75.75 80 ALA A CA 1
ATOM 675 C C . ALA A 1 80 ? 32.699 16.638 -2.077 1.00 75.75 80 ALA A C 1
ATOM 677 O O . ALA A 1 80 ? 31.778 16.856 -1.294 1.00 75.75 80 ALA A O 1
ATOM 678 N N . ALA A 1 81 ? 32.849 15.448 -2.670 1.00 77.50 81 ALA A N 1
ATOM 679 C CA . ALA A 1 81 ? 31.937 14.320 -2.461 1.00 77.50 81 ALA A CA 1
ATOM 680 C C . ALA A 1 81 ? 32.069 13.646 -1.076 1.00 77.50 81 ALA A C 1
ATOM 682 O O . ALA A 1 81 ? 31.192 12.870 -0.692 1.00 77.50 81 ALA A O 1
ATOM 683 N N . ILE A 1 82 ? 33.150 13.903 -0.331 1.00 81.94 82 ILE A N 1
ATOM 684 C CA . ILE A 1 82 ? 33.289 13.522 1.083 1.00 81.94 82 ILE A CA 1
ATOM 685 C C . ILE A 1 82 ? 32.553 14.543 1.953 1.00 81.94 82 ILE A C 1
ATOM 687 O O . ILE A 1 82 ? 31.699 14.139 2.734 1.00 81.94 82 ILE A O 1
ATOM 691 N N . ILE A 1 83 ? 32.768 15.845 1.737 1.00 84.12 83 ILE A N 1
ATOM 692 C CA . ILE A 1 83 ? 32.061 16.923 2.452 1.00 84.12 83 ILE A CA 1
ATOM 693 C C . ILE A 1 83 ? 30.537 16.790 2.274 1.00 84.12 83 ILE A C 1
ATOM 695 O O . ILE A 1 83 ? 29.791 16.818 3.250 1.00 84.12 83 ILE A O 1
ATOM 699 N N . GLU A 1 84 ? 30.060 16.534 1.051 1.00 83.44 84 GLU A N 1
ATOM 700 C CA . GLU A 1 84 ? 28.634 16.300 0.773 1.00 83.44 84 GLU A CA 1
ATOM 701 C C . GLU A 1 84 ? 28.077 15.073 1.528 1.00 83.44 84 GLU A C 1
ATOM 703 O O . GLU A 1 84 ? 26.917 15.058 1.949 1.00 83.44 84 GLU A O 1
ATOM 708 N N . LYS A 1 85 ? 28.899 14.034 1.732 1.00 84.25 85 LYS A N 1
ATOM 709 C CA . LYS A 1 85 ? 28.530 12.858 2.535 1.00 84.25 85 LYS A CA 1
ATOM 710 C C . LYS A 1 85 ? 28.543 13.153 4.030 1.00 84.25 85 LYS A C 1
ATOM 712 O O . LYS A 1 85 ? 27.660 12.660 4.720 1.00 84.25 85 LYS A O 1
ATOM 717 N N . GLU A 1 86 ? 29.478 13.957 4.525 1.00 85.50 86 GLU A N 1
ATOM 718 C CA . GLU A 1 86 ? 29.533 14.389 5.927 1.00 85.50 86 GLU A CA 1
ATOM 719 C C . GLU A 1 86 ? 28.342 15.292 6.291 1.00 85.50 86 GLU A C 1
ATOM 721 O O . GLU A 1 86 ? 27.749 15.130 7.356 1.00 85.50 86 GLU A O 1
ATOM 726 N N . GLU A 1 87 ? 27.913 16.184 5.392 1.00 85.88 87 GLU A N 1
ATOM 727 C CA . GLU A 1 87 ? 26.680 16.965 5.571 1.00 85.88 87 GLU A CA 1
ATOM 728 C C . GLU A 1 87 ? 25.418 16.088 5.565 1.00 85.88 87 GLU A C 1
ATOM 730 O O . GLU A 1 87 ? 24.500 16.309 6.359 1.00 85.88 87 GLU A O 1
ATOM 735 N N . LYS A 1 88 ? 25.365 15.073 4.693 1.00 86.19 88 LYS A N 1
ATOM 736 C CA . LYS A 1 88 ? 24.279 14.079 4.683 1.00 86.19 88 LYS A CA 1
ATOM 737 C C . LYS A 1 88 ? 24.285 13.217 5.948 1.00 86.19 88 LYS A C 1
ATOM 739 O O . LYS A 1 88 ? 23.215 12.944 6.484 1.00 86.19 88 LYS A O 1
ATOM 744 N N . LEU A 1 89 ? 25.463 12.844 6.454 1.00 84.12 89 LEU A N 1
ATOM 745 C CA . LEU A 1 89 ? 25.615 12.099 7.703 1.00 84.12 89 LEU A CA 1
ATOM 746 C C . LEU A 1 89 ? 25.097 12.917 8.892 1.00 84.12 89 LEU A C 1
ATOM 748 O O . LEU A 1 89 ? 24.254 12.422 9.630 1.00 84.12 89 LEU A O 1
ATOM 752 N N . LYS A 1 90 ? 25.494 14.192 9.017 1.00 88.00 90 LYS A N 1
ATOM 753 C CA . LYS A 1 90 ? 24.994 15.094 10.073 1.00 88.00 90 LYS A CA 1
ATOM 754 C C . LYS A 1 90 ? 23.472 15.225 10.070 1.00 88.00 90 LYS A C 1
ATOM 756 O O . LYS A 1 90 ? 22.859 15.106 11.123 1.00 88.00 90 LYS A O 1
ATOM 761 N N . LYS A 1 91 ? 22.850 15.394 8.897 1.00 86.62 91 LYS A N 1
ATOM 762 C CA . LYS A 1 91 ? 21.380 15.447 8.783 1.00 86.62 91 LYS A CA 1
ATOM 763 C C . LYS A 1 91 ? 20.717 14.142 9.229 1.00 86.62 91 LYS A C 1
ATOM 765 O O . LYS A 1 91 ? 19.695 14.183 9.905 1.00 86.62 91 LYS A O 1
ATOM 770 N N . LEU A 1 92 ? 21.313 12.992 8.906 1.00 85.75 92 LEU A N 1
ATOM 771 C CA . LEU A 1 92 ? 20.835 11.692 9.384 1.00 85.75 92 LEU A CA 1
ATOM 772 C C . LEU A 1 92 ? 21.032 11.518 10.900 1.00 85.75 92 LEU A C 1
ATOM 774 O O . LEU A 1 92 ? 20.152 10.963 11.546 1.00 85.75 92 LEU A O 1
ATOM 778 N N . GLU A 1 93 ? 22.122 12.021 11.485 1.00 87.88 93 GLU A N 1
ATOM 779 C CA . GLU A 1 93 ? 22.342 12.036 12.942 1.00 87.88 93 GLU A CA 1
ATOM 780 C C . GLU A 1 93 ? 21.360 12.963 13.680 1.00 87.88 93 GLU A C 1
ATOM 782 O O . GLU A 1 93 ? 20.900 12.630 14.772 1.00 87.88 93 GLU A O 1
ATOM 787 N N . GLU A 1 94 ? 21.024 14.117 13.100 1.00 87.94 94 GLU A N 1
ATOM 788 C CA . GLU A 1 94 ? 20.010 15.045 13.618 1.00 87.94 94 GLU A CA 1
ATOM 789 C C . GLU A 1 94 ? 18.604 14.430 13.536 1.00 87.94 94 GLU A C 1
ATOM 791 O O . GLU A 1 94 ? 17.867 14.434 14.524 1.00 87.94 94 GLU A O 1
ATOM 796 N N . GLU A 1 95 ? 18.253 13.807 12.405 1.00 87.12 95 GLU A N 1
ATOM 797 C CA . GLU A 1 95 ? 17.018 13.029 12.269 1.00 87.12 95 GLU A CA 1
ATOM 798 C C . GLU A 1 95 ? 16.951 11.831 13.225 1.00 87.12 95 GLU A C 1
ATOM 800 O O . GLU A 1 95 ? 15.863 11.503 13.702 1.00 87.12 95 GLU A O 1
ATOM 805 N N . LEU A 1 96 ? 18.076 11.154 13.484 1.00 85.56 96 LEU A N 1
ATOM 806 C CA . LEU A 1 96 ? 18.139 10.031 14.418 1.00 85.56 96 LEU A CA 1
ATOM 807 C C . LEU A 1 96 ? 17.864 10.520 15.842 1.00 85.56 96 LEU A C 1
ATOM 809 O O . LEU A 1 96 ? 16.953 10.007 16.484 1.00 85.56 96 LEU A O 1
ATOM 813 N N . LYS A 1 97 ? 18.552 11.577 16.293 1.00 88.25 97 LYS A N 1
ATOM 814 C CA . LYS A 1 97 ? 18.330 12.195 17.613 1.00 88.25 97 LYS A CA 1
ATOM 815 C C . LYS A 1 97 ? 16.884 12.658 17.792 1.00 88.25 97 LYS A C 1
ATOM 817 O O . LYS A 1 97 ? 16.289 12.381 18.827 1.00 88.25 97 LYS A O 1
ATOM 822 N N . ALA A 1 98 ? 16.284 13.271 16.770 1.00 84.19 98 ALA A N 1
ATOM 823 C CA . ALA A 1 98 ? 14.878 13.683 16.795 1.00 84.19 98 ALA A CA 1
ATOM 824 C C . ALA A 1 98 ? 13.883 12.499 16.808 1.00 84.19 98 ALA A C 1
ATOM 826 O O . ALA A 1 98 ? 12.730 12.665 17.210 1.00 84.19 98 ALA A O 1
ATOM 827 N N . LYS A 1 99 ? 14.298 11.300 16.372 1.00 86.50 99 LYS A N 1
ATOM 828 C CA . LYS A 1 99 ? 13.526 10.051 16.516 1.00 86.50 99 LYS A CA 1
ATOM 829 C C . LYS A 1 99 ? 13.741 9.431 17.904 1.00 86.50 99 LYS A C 1
ATOM 831 O O . LYS A 1 99 ? 12.765 9.041 18.529 1.00 86.50 99 LYS A O 1
ATOM 836 N N . GLU A 1 100 ? 14.967 9.421 18.426 1.00 85.25 100 GLU A N 1
ATOM 837 C CA . GLU A 1 100 ? 15.293 8.980 19.796 1.00 85.25 100 GLU A CA 1
ATOM 838 C C . GLU A 1 100 ? 14.637 9.855 20.879 1.00 85.25 100 GLU A C 1
ATOM 840 O O . GLU A 1 100 ? 14.294 9.373 21.954 1.00 85.25 100 GLU A O 1
ATOM 845 N N . GLU A 1 101 ? 14.497 11.160 20.645 1.00 87.38 101 GLU A N 1
ATOM 846 C CA . GLU A 1 101 ? 13.768 12.087 21.522 1.00 87.38 101 GLU A CA 1
ATOM 847 C C . GLU A 1 101 ? 12.273 11.737 21.559 1.00 87.38 101 GLU A C 1
ATOM 849 O O . GLU A 1 101 ? 11.745 11.454 22.630 1.00 87.38 101 GLU A O 1
ATOM 854 N N . LYS A 1 102 ? 11.633 11.578 20.392 1.00 85.94 102 LYS A N 1
ATOM 855 C CA . LYS A 1 102 ? 10.234 11.119 20.299 1.00 85.94 102 LYS A CA 1
ATOM 856 C C . LYS A 1 102 ? 10.004 9.739 20.909 1.00 85.94 102 LYS A C 1
ATOM 858 O O . LYS A 1 102 ? 8.967 9.524 21.520 1.00 85.94 102 LYS A O 1
ATOM 863 N N . ILE A 1 103 ? 10.951 8.810 20.764 1.00 85.62 103 ILE A N 1
ATOM 864 C CA . ILE A 1 103 ? 10.865 7.492 21.410 1.00 85.62 103 ILE A CA 1
ATOM 865 C C . ILE A 1 103 ? 10.839 7.651 22.935 1.00 85.62 103 ILE A C 1
ATOM 867 O O . ILE A 1 103 ? 9.998 7.029 23.569 1.00 85.62 103 ILE A O 1
ATOM 871 N N . ARG A 1 104 ? 11.653 8.540 23.520 1.00 85.81 104 ARG A N 1
ATOM 872 C CA . ARG A 1 104 ? 11.634 8.826 24.969 1.00 85.81 104 ARG A CA 1
ATOM 873 C C . ARG A 1 104 ? 10.356 9.537 25.431 1.00 85.81 104 ARG A C 1
ATOM 875 O O . ARG A 1 104 ? 9.856 9.246 26.520 1.00 85.81 104 ARG A O 1
ATOM 882 N N . ASP A 1 105 ? 9.791 10.422 24.612 1.00 84.75 105 ASP A N 1
ATOM 883 C CA . ASP A 1 105 ? 8.473 11.019 24.878 1.00 84.75 105 ASP A CA 1
ATOM 884 C C . ASP A 1 105 ? 7.366 9.948 24.870 1.00 84.75 105 ASP A C 1
ATOM 886 O O . ASP A 1 105 ? 6.510 9.920 25.753 1.00 84.75 105 ASP A O 1
ATOM 890 N N . GLU A 1 106 ? 7.398 9.014 23.915 1.00 83.44 106 GLU A N 1
ATOM 891 C CA . GLU A 1 106 ? 6.422 7.924 23.837 1.00 83.44 106 GLU A CA 1
ATOM 892 C C . GLU A 1 106 ? 6.633 6.882 24.959 1.00 83.44 106 GLU A C 1
ATOM 894 O O . GLU A 1 106 ? 5.659 6.443 25.564 1.00 83.44 106 GLU A O 1
ATOM 899 N N . GLU A 1 107 ? 7.879 6.548 25.321 1.00 85.25 107 GLU A N 1
ATOM 900 C CA . GLU A 1 107 ? 8.239 5.685 26.463 1.00 85.25 107 GLU A CA 1
ATOM 901 C C . GLU A 1 107 ? 7.747 6.267 27.795 1.00 85.25 107 GLU A C 1
ATOM 903 O O . GLU A 1 107 ? 7.116 5.566 28.587 1.00 85.25 107 GLU A O 1
ATOM 908 N N . THR A 1 108 ? 7.974 7.561 28.047 1.00 85.50 108 THR A N 1
ATOM 909 C CA . THR A 1 108 ? 7.461 8.220 29.262 1.00 85.50 108 THR A CA 1
ATOM 910 C C . THR A 1 108 ? 5.934 8.308 29.268 1.00 85.50 108 THR A C 1
ATOM 912 O O . THR A 1 108 ? 5.317 8.186 30.330 1.00 85.50 108 THR A O 1
ATOM 915 N N . ARG A 1 109 ? 5.296 8.419 28.094 1.00 84.31 109 ARG A N 1
ATOM 916 C CA . ARG A 1 109 ? 3.834 8.344 27.957 1.00 84.31 109 ARG A CA 1
ATOM 917 C C . ARG A 1 109 ? 3.288 6.933 28.200 1.00 84.31 109 ARG A C 1
ATOM 919 O O . ARG A 1 109 ? 2.232 6.805 28.818 1.00 84.31 109 ARG A O 1
ATOM 926 N N . VAL A 1 110 ? 4.007 5.886 27.788 1.00 83.81 110 VAL A N 1
ATOM 927 C CA . VAL A 1 110 ? 3.692 4.484 28.115 1.00 83.81 110 VAL A CA 1
ATOM 928 C C . VAL A 1 110 ? 3.822 4.245 29.619 1.00 83.81 110 VAL A C 1
ATOM 930 O O . VAL A 1 110 ? 2.861 3.780 30.221 1.00 83.81 110 VAL A O 1
ATOM 933 N N . LEU A 1 111 ? 4.922 4.658 30.255 1.00 85.50 111 LEU A N 1
ATOM 934 C CA . LEU A 1 111 ? 5.108 4.534 31.710 1.00 85.50 111 LEU A CA 1
ATOM 935 C C . LEU A 1 111 ? 3.994 5.239 32.508 1.00 85.50 111 LEU A C 1
ATOM 937 O O . LEU A 1 111 ? 3.508 4.706 33.505 1.00 85.50 111 LEU A O 1
ATOM 941 N N . ALA A 1 112 ? 3.529 6.407 32.050 1.00 81.44 112 ALA A N 1
ATOM 942 C CA . ALA A 1 112 ? 2.393 7.099 32.661 1.00 81.44 112 ALA A CA 1
ATOM 943 C C . ALA A 1 112 ? 1.067 6.320 32.516 1.00 81.44 112 ALA A C 1
ATOM 945 O O . ALA A 1 112 ? 0.266 6.287 33.453 1.00 81.44 112 ALA A O 1
ATOM 946 N N . LEU A 1 113 ? 0.837 5.667 31.370 1.00 83.81 113 LEU A N 1
ATOM 947 C CA . LEU A 1 113 ? -0.328 4.802 31.134 1.00 83.81 113 LEU A CA 1
ATOM 948 C C . LEU A 1 113 ? -0.243 3.479 31.912 1.00 83.81 113 LEU A C 1
ATOM 950 O O . LEU A 1 113 ? -1.273 2.972 32.360 1.00 83.81 113 LEU A O 1
ATOM 954 N N . GLU A 1 114 ? 0.957 2.936 32.122 1.00 83.19 114 GLU A N 1
ATOM 955 C CA . GLU A 1 114 ? 1.200 1.777 32.986 1.00 83.19 114 GLU A CA 1
ATOM 956 C C . GLU A 1 114 ? 0.939 2.118 34.457 1.00 83.19 114 GLU A C 1
ATOM 958 O O . GLU A 1 114 ? 0.229 1.372 35.132 1.00 83.19 114 GLU A O 1
ATOM 963 N N . GLU A 1 115 ? 1.403 3.273 34.953 1.00 83.12 115 GLU A N 1
ATOM 964 C CA . GLU A 1 115 ? 1.031 3.754 36.289 1.00 83.12 115 GLU A CA 1
ATOM 965 C C . GLU A 1 115 ? -0.479 3.977 36.427 1.00 83.12 115 GLU A C 1
ATOM 967 O O . GLU A 1 115 ? -1.066 3.581 37.434 1.00 83.12 115 GLU A O 1
ATOM 972 N N . GLU A 1 116 ? -1.138 4.590 35.439 1.00 84.75 116 GLU A N 1
ATOM 973 C CA . GLU A 1 116 ? -2.589 4.794 35.485 1.00 84.75 116 GLU A CA 1
ATOM 974 C C . GLU A 1 116 ? -3.343 3.452 35.486 1.00 84.75 116 GLU A C 1
ATOM 976 O O . GLU A 1 116 ? -4.313 3.278 36.226 1.00 84.75 116 GLU A O 1
ATOM 981 N N . SER A 1 117 ? -2.869 2.479 34.705 1.00 81.50 117 SER A N 1
ATOM 982 C CA . SER A 1 117 ? -3.409 1.115 34.661 1.00 81.50 117 SER A CA 1
ATOM 983 C C . SER A 1 117 ? -3.187 0.369 35.975 1.00 81.50 117 SER A C 1
ATOM 985 O O . SER A 1 117 ? -4.096 -0.307 36.453 1.00 81.50 117 SER A O 1
ATOM 987 N N . ARG A 1 118 ? -2.029 0.551 36.618 1.00 82.94 118 ARG A N 1
ATOM 988 C CA . ARG A 1 118 ? -1.724 -0.010 37.939 1.00 82.94 118 ARG A CA 1
ATOM 989 C C . ARG A 1 118 ? -2.615 0.590 39.027 1.00 82.94 118 ARG A C 1
ATOM 991 O O . ARG A 1 118 ? -3.253 -0.160 39.750 1.00 82.94 118 ARG A O 1
ATOM 998 N N . ARG A 1 119 ? -2.790 1.916 39.056 1.00 80.06 119 ARG A N 1
ATOM 999 C CA . ARG A 1 119 ? -3.726 2.595 39.978 1.00 80.06 119 ARG A CA 1
ATOM 1000 C C . ARG A 1 119 ? -5.182 2.150 39.762 1.00 80.06 119 ARG A C 1
ATOM 1002 O O . ARG A 1 119 ? -5.952 2.070 40.719 1.00 80.06 119 ARG A O 1
ATOM 1009 N N . LYS A 1 120 ? -5.576 1.845 38.517 1.00 81.56 120 LYS A N 1
ATOM 1010 C CA . LYS A 1 120 ? -6.880 1.227 38.202 1.00 81.56 120 LYS A CA 1
ATOM 1011 C C . LYS A 1 120 ? -6.962 -0.205 38.742 1.00 81.56 120 LYS A C 1
ATOM 1013 O O . LYS A 1 120 ? -7.994 -0.548 39.312 1.00 81.56 120 LYS A O 1
ATOM 1018 N N . LEU A 1 121 ? -5.895 -0.999 38.622 1.00 82.25 121 LEU A N 1
ATOM 1019 C CA . LEU A 1 121 ? -5.801 -2.355 39.173 1.00 82.25 121 LEU A CA 1
ATOM 1020 C C . LEU A 1 121 ? -5.919 -2.350 40.706 1.00 82.25 121 LEU A C 1
ATOM 1022 O O . LEU A 1 121 ? -6.786 -3.032 41.240 1.00 82.25 121 LEU A O 1
ATOM 1026 N N . ASP A 1 122 ? -5.158 -1.495 41.396 1.00 81.56 122 ASP A N 1
ATOM 1027 C CA . ASP A 1 122 ? -5.226 -1.312 42.855 1.00 81.56 122 ASP A CA 1
ATOM 1028 C C . ASP A 1 122 ? -6.653 -0.909 43.304 1.00 81.56 122 ASP A C 1
ATOM 1030 O O . ASP A 1 122 ? -7.162 -1.347 44.340 1.00 81.56 122 ASP A O 1
ATOM 1034 N N . SER A 1 123 ? -7.345 -0.089 42.497 1.00 82.31 123 SER A N 1
ATOM 1035 C CA . SER A 1 123 ? -8.741 0.306 42.739 1.00 82.31 123 SER A CA 1
ATOM 1036 C C . SER A 1 123 ? -9.743 -0.832 42.507 1.00 82.31 123 SER A C 1
ATOM 1038 O O . SER A 1 123 ? -10.776 -0.870 43.180 1.00 82.31 123 SER A O 1
ATOM 1040 N N . VAL A 1 124 ? -9.459 -1.761 41.589 1.00 80.94 124 VAL A N 1
ATOM 1041 C CA . VAL A 1 124 ? -10.241 -2.993 41.398 1.00 80.94 124 VAL A CA 1
ATOM 1042 C C . VAL A 1 124 ? -10.002 -3.952 42.561 1.00 80.94 124 VAL A C 1
ATOM 1044 O O . VAL A 1 124 ? -10.976 -4.356 43.185 1.00 80.94 124 VAL A O 1
ATOM 1047 N N . GLU A 1 125 ? -8.753 -4.211 42.950 1.00 82.00 125 GLU A N 1
ATOM 1048 C CA . GLU A 1 125 ? -8.416 -5.103 44.071 1.00 82.00 125 GLU A CA 1
ATOM 1049 C C . GLU A 1 125 ? -9.039 -4.614 45.398 1.00 82.00 125 GLU A C 1
ATOM 1051 O O . GLU A 1 125 ? -9.561 -5.399 46.194 1.00 82.00 125 GLU A O 1
ATOM 1056 N N . TYR A 1 126 ? -9.076 -3.293 45.624 1.00 82.31 126 TYR A N 1
ATOM 1057 C CA . TYR A 1 126 ? -9.798 -2.696 46.755 1.00 82.31 126 TYR A CA 1
ATOM 1058 C C . TYR A 1 126 ? -11.320 -2.930 46.687 1.00 82.31 126 TYR A C 1
ATOM 1060 O O . TYR A 1 126 ? -11.960 -3.170 47.715 1.00 82.31 126 TYR A O 1
ATOM 1068 N N . ARG A 1 127 ? -11.923 -2.874 45.490 1.00 79.31 127 ARG A N 1
ATOM 1069 C CA . ARG A 1 127 ? -13.355 -3.167 45.290 1.00 79.31 127 ARG A CA 1
ATOM 1070 C C . ARG A 1 127 ? -13.658 -4.652 45.453 1.00 79.31 127 ARG A C 1
ATOM 1072 O O . ARG A 1 127 ? -14.692 -4.967 46.027 1.00 79.31 127 ARG A O 1
ATOM 1079 N N . GLU A 1 128 ? -12.774 -5.538 45.009 1.00 78.69 128 GLU A N 1
ATOM 1080 C CA . GLU A 1 128 ? -12.898 -6.990 45.176 1.00 78.69 128 GLU A CA 1
ATOM 1081 C C . GLU A 1 128 ? -12.850 -7.374 46.656 1.00 78.69 128 GLU A C 1
ATOM 1083 O O . GLU A 1 128 ? -13.793 -7.985 47.147 1.00 78.69 128 GLU A O 1
ATOM 1088 N N . LYS A 1 129 ? -11.857 -6.892 47.414 1.00 81.81 129 LYS A N 1
ATOM 1089 C CA . LYS A 1 129 ? -11.780 -7.096 48.876 1.00 81.81 129 LYS A CA 1
ATOM 1090 C C . LYS A 1 129 ? -12.999 -6.541 49.622 1.00 81.81 129 LYS A C 1
ATOM 1092 O O . LYS A 1 129 ? -13.427 -7.104 50.628 1.00 81.81 129 LYS A O 1
ATOM 1097 N N . LYS A 1 130 ? -13.596 -5.451 49.127 1.00 83.50 130 LYS A N 1
ATOM 1098 C CA . LYS A 1 130 ? -14.835 -4.890 49.688 1.00 83.50 130 LYS A CA 1
ATOM 1099 C C . LYS A 1 130 ? -16.092 -5.667 49.274 1.00 83.50 130 LYS A C 1
ATOM 1101 O O . LYS A 1 130 ? -17.022 -5.766 50.067 1.00 83.50 130 LYS A O 1
ATOM 1106 N N . LEU A 1 131 ? -16.128 -6.246 48.075 1.00 76.31 131 LEU A N 1
ATOM 1107 C CA . LEU A 1 131 ? -17.174 -7.187 47.660 1.00 76.31 131 LEU A CA 1
ATOM 1108 C C . LEU A 1 131 ? -17.090 -8.494 48.456 1.00 76.31 131 LEU A C 1
ATOM 1110 O O . LEU A 1 131 ? -18.124 -9.017 48.852 1.00 76.31 131 LEU A O 1
ATOM 1114 N N . GLU A 1 132 ? -15.886 -8.978 48.750 1.00 79.62 132 GLU A N 1
ATOM 1115 C CA . GLU A 1 132 ? -15.644 -10.149 49.593 1.00 79.62 132 GLU A CA 1
ATOM 1116 C C . GLU A 1 132 ? -16.081 -9.898 51.047 1.00 79.62 132 GLU A C 1
ATOM 1118 O O . GLU A 1 132 ? -16.758 -10.742 51.638 1.00 79.62 132 GLU A O 1
ATOM 1123 N N . SER A 1 133 ? -15.808 -8.717 51.624 1.00 81.00 133 SER A N 1
ATOM 1124 C CA . SER A 1 133 ? -16.343 -8.376 52.955 1.00 81.00 133 SER A CA 1
ATOM 1125 C C . SER A 1 133 ? -17.875 -8.296 52.951 1.00 81.00 133 SER A C 1
ATOM 1127 O O . SER A 1 133 ? -18.511 -8.878 53.826 1.00 81.00 133 SER A O 1
ATOM 1129 N N . LEU A 1 134 ? -18.476 -7.667 51.933 1.00 81.06 134 LEU A N 1
ATOM 1130 C CA . LEU A 1 134 ? -19.934 -7.589 51.773 1.00 81.06 134 LEU A CA 1
ATOM 1131 C C . LEU A 1 134 ? -20.578 -8.964 51.525 1.00 81.06 134 LEU A C 1
ATOM 1133 O O . LEU A 1 134 ? -21.684 -9.211 51.999 1.00 81.06 134 LEU A O 1
ATOM 1137 N N . GLN A 1 135 ? -19.907 -9.885 50.826 1.00 78.56 135 GLN A N 1
ATOM 1138 C CA . GLN A 1 135 ? -20.370 -11.269 50.685 1.00 78.56 135 GLN A CA 1
ATOM 1139 C C . GLN A 1 135 ? -20.354 -12.002 52.027 1.00 78.56 135 GLN A C 1
ATOM 1141 O O . GLN A 1 135 ? -21.327 -12.676 52.353 1.00 78.56 135 GLN A O 1
ATOM 1146 N N . ASN A 1 136 ? -19.298 -11.847 52.827 1.00 78.19 136 ASN A N 1
ATOM 1147 C CA . ASN A 1 136 ? -19.216 -12.456 54.156 1.00 78.19 136 ASN A CA 1
ATOM 1148 C C . ASN A 1 136 ? -20.270 -11.882 55.124 1.00 78.19 136 ASN A C 1
ATOM 1150 O O . ASN A 1 136 ? -20.930 -12.643 55.836 1.00 78.19 136 ASN A O 1
ATOM 1154 N N . GLU A 1 137 ? -20.515 -10.568 55.085 1.00 79.62 137 GLU A N 1
ATOM 1155 C CA . GLU A 1 137 ? -21.642 -9.934 55.784 1.00 79.62 137 GLU A CA 1
ATOM 1156 C C . GLU A 1 137 ? -22.985 -10.522 55.314 1.00 79.62 137 GLU A C 1
ATOM 1158 O O . GLU A 1 137 ? -23.766 -10.991 56.143 1.00 79.62 137 GLU A O 1
ATOM 1163 N N . LEU A 1 138 ? -23.227 -10.618 54.001 1.00 77.44 138 LEU A N 1
ATOM 1164 C CA . LEU A 1 138 ? -24.434 -11.242 53.440 1.00 77.44 138 LEU A CA 1
ATOM 1165 C C . LEU A 1 138 ? -24.602 -12.720 53.831 1.00 77.44 138 LEU A C 1
ATOM 1167 O O . LEU A 1 138 ? -25.733 -13.139 54.071 1.00 77.44 138 LEU A O 1
ATOM 1171 N N . TYR A 1 139 ? -23.528 -13.510 53.941 1.00 77.06 139 TYR A N 1
ATOM 1172 C CA . TYR A 1 139 ? -23.607 -14.889 54.441 1.00 77.06 139 TYR A CA 1
ATOM 1173 C C . TYR A 1 139 ? -24.032 -14.929 55.916 1.00 77.06 139 TYR A C 1
ATOM 1175 O O . TYR A 1 139 ? -24.973 -15.644 56.258 1.00 77.06 139 TYR A O 1
ATOM 1183 N N . SER A 1 140 ? -23.426 -14.109 56.781 1.00 74.31 140 SER A N 1
ATOM 1184 C CA . SER A 1 140 ? -23.816 -14.031 58.200 1.00 74.31 140 SER A CA 1
ATOM 1185 C C . SER A 1 140 ? -25.242 -13.502 58.421 1.00 74.31 140 SER A C 1
ATOM 1187 O O . SER A 1 140 ? -25.969 -14.015 59.277 1.00 74.31 140 SER A O 1
ATOM 1189 N N . LEU A 1 141 ? -25.688 -12.536 57.611 1.00 78.00 141 LEU A N 1
ATOM 1190 C CA . LEU A 1 141 ? -27.075 -12.066 57.586 1.00 78.00 141 LEU A CA 1
ATOM 1191 C C . LEU A 1 141 ? -28.026 -13.171 57.114 1.00 78.00 141 LEU A C 1
ATOM 1193 O O . LEU A 1 141 ? -29.093 -13.346 57.694 1.00 78.00 141 LEU A O 1
ATOM 1197 N N . ARG A 1 142 ? -27.636 -13.960 56.106 1.00 77.94 142 ARG A N 1
ATOM 1198 C CA . ARG A 1 142 ? -28.428 -15.086 55.593 1.00 77.94 142 ARG A CA 1
ATOM 1199 C C . ARG A 1 142 ? -28.605 -16.191 56.632 1.00 77.94 142 ARG A C 1
ATOM 1201 O O . ARG A 1 142 ? -29.716 -16.694 56.774 1.00 77.94 142 ARG A O 1
ATOM 1208 N N . ASP A 1 143 ? -27.556 -16.533 57.375 1.00 73.44 143 ASP A N 1
ATOM 1209 C CA . ASP A 1 143 ? -27.630 -17.516 58.463 1.00 73.44 143 ASP A CA 1
ATOM 1210 C C . ASP A 1 143 ? -28.455 -16.994 59.649 1.00 73.44 143 ASP A C 1
ATOM 1212 O O . ASP A 1 143 ? -29.211 -17.752 60.261 1.00 73.44 143 ASP A O 1
ATOM 1216 N N . SER A 1 144 ? -28.382 -15.689 59.934 1.00 76.19 144 SER A N 1
ATOM 1217 C CA . SER A 1 144 ? -29.216 -15.031 60.950 1.00 76.19 144 SER A CA 1
ATOM 1218 C C . SER A 1 144 ? -30.699 -15.056 60.555 1.00 76.19 144 SER A C 1
ATOM 1220 O O . SER A 1 144 ? -31.522 -15.571 61.307 1.00 76.19 144 SER A O 1
ATOM 1222 N N . LEU A 1 145 ? -31.032 -14.644 59.327 1.00 76.31 145 LEU A N 1
ATOM 1223 C CA . LEU A 1 145 ? -32.388 -14.723 58.761 1.00 76.31 145 LEU A CA 1
ATOM 1224 C C . LEU A 1 145 ? -32.903 -16.169 58.643 1.00 76.31 145 LEU A C 1
ATOM 1226 O O . LEU A 1 145 ? -34.110 -16.404 58.687 1.00 76.31 145 LEU A O 1
ATOM 1230 N N . SER A 1 146 ? -32.009 -17.151 58.491 1.00 75.88 146 SER A N 1
ATOM 1231 C CA . SER A 1 146 ? -32.353 -18.578 58.503 1.00 75.88 146 SER A CA 1
ATOM 1232 C C . SER A 1 146 ? -32.778 -19.045 59.902 1.00 75.88 146 SER A C 1
ATOM 1234 O O . SER A 1 146 ? -33.775 -19.758 60.033 1.00 75.88 146 SER A O 1
ATOM 1236 N N . LYS A 1 147 ? -32.089 -18.582 60.959 1.00 75.81 147 LYS A N 1
ATOM 1237 C CA . LYS A 1 147 ? -32.494 -18.814 62.357 1.00 75.81 147 LYS A CA 1
ATOM 1238 C C . LYS A 1 147 ? -33.802 -18.109 62.698 1.00 75.81 147 LYS A C 1
ATOM 1240 O O . LYS A 1 147 ? -34.719 -18.776 63.166 1.00 75.81 147 LYS A O 1
ATOM 1245 N N . GLU A 1 148 ? -33.929 -16.821 62.378 1.00 76.00 148 GLU A N 1
ATOM 1246 C CA . GLU A 1 148 ? -35.165 -16.059 62.604 1.00 76.00 148 GLU A CA 1
ATOM 1247 C C . GLU A 1 148 ? -36.359 -16.703 61.879 1.00 76.00 148 GLU A C 1
ATOM 1249 O O . GLU A 1 148 ? -37.434 -16.832 62.456 1.00 76.00 148 GLU A O 1
ATOM 1254 N N . ARG A 1 149 ? -36.180 -17.217 60.651 1.00 75.00 149 ARG A N 1
ATOM 1255 C CA . ARG A 1 149 ? -37.214 -18.022 59.971 1.00 75.00 149 ARG A CA 1
ATOM 1256 C C . ARG A 1 149 ? -37.561 -19.318 60.703 1.00 75.00 149 ARG A C 1
ATOM 1258 O O . ARG A 1 149 ? -38.726 -19.709 60.686 1.00 75.00 149 ARG A O 1
ATOM 1265 N N . GLY A 1 150 ? -36.585 -19.993 61.308 1.00 74.81 150 GLY A N 1
ATOM 1266 C CA . GLY A 1 150 ? -36.821 -21.179 62.133 1.00 74.81 150 GLY A CA 1
ATOM 1267 C C . GLY A 1 150 ? -37.656 -20.856 63.373 1.00 74.81 150 GLY A C 1
ATOM 1268 O O . GLY A 1 150 ? -38.655 -21.525 63.631 1.00 74.81 150 GLY A O 1
ATOM 1269 N N . GLU A 1 151 ? -37.294 -19.787 64.080 1.00 77.56 151 GLU A N 1
ATOM 1270 C CA . GLU A 1 151 ? -37.996 -19.288 65.268 1.00 77.56 151 GLU A CA 1
ATOM 1271 C C . GLU A 1 151 ? -39.421 -18.818 64.925 1.00 77.56 151 GLU A C 1
ATOM 1273 O O . GLU A 1 151 ? -40.375 -19.229 65.584 1.00 77.56 151 GLU A O 1
ATOM 1278 N N . ILE A 1 152 ? -39.601 -18.073 63.827 1.00 73.06 152 ILE A N 1
ATOM 1279 C CA . ILE A 1 152 ? -40.917 -17.654 63.315 1.00 73.06 152 ILE A CA 1
ATOM 1280 C C . ILE A 1 152 ? -41.781 -18.860 62.914 1.00 73.06 152 ILE A C 1
ATOM 1282 O O . ILE A 1 152 ? -42.981 -18.864 63.175 1.00 73.06 152 ILE A O 1
ATOM 1286 N N . GLU A 1 153 ? -41.215 -19.903 62.298 1.00 74.00 153 GLU A N 1
ATOM 1287 C CA . GLU A 1 153 ? -41.975 -21.102 61.912 1.00 74.00 153 GLU A CA 1
ATOM 1288 C C . GLU A 1 153 ? -42.291 -22.013 63.120 1.00 74.00 153 GLU A C 1
ATOM 1290 O O . GLU A 1 153 ? -43.280 -22.748 63.092 1.00 74.00 153 GLU A O 1
ATOM 1295 N N . GLU A 1 154 ? -41.517 -21.953 64.210 1.00 75.12 154 GLU A N 1
ATOM 1296 C CA . GLU A 1 154 ? -41.922 -22.508 65.509 1.00 75.12 154 GLU 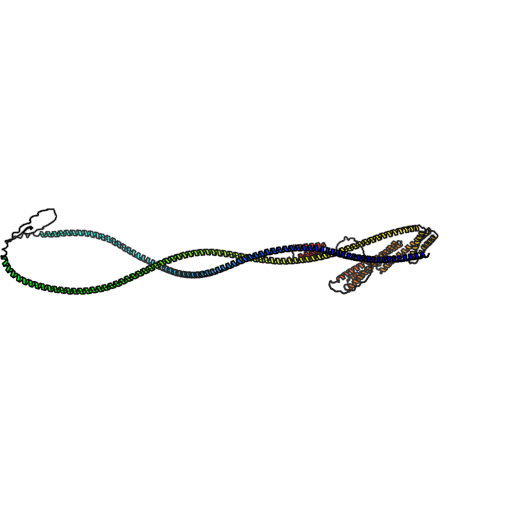A CA 1
ATOM 1297 C C . GLU A 1 154 ? -43.032 -21.688 66.172 1.00 75.12 154 GLU A C 1
ATOM 1299 O O . GLU A 1 154 ? -44.028 -22.258 66.618 1.00 75.12 154 GLU A O 1
ATOM 1304 N N . GLU A 1 155 ? -42.897 -20.365 66.229 1.00 76.75 155 GLU A N 1
ATOM 1305 C CA . GLU A 1 155 ? -43.889 -19.479 66.841 1.00 76.75 155 GLU A CA 1
ATOM 1306 C C . GLU A 1 155 ? -45.225 -19.542 66.093 1.00 76.75 155 GLU A C 1
ATOM 1308 O O . GLU A 1 155 ? -46.280 -19.675 66.710 1.00 76.75 155 GLU A O 1
ATOM 1313 N N . LYS A 1 156 ? -45.191 -19.620 64.761 1.00 77.00 156 LYS A N 1
ATOM 1314 C CA . LYS A 1 156 ? -46.347 -19.920 63.910 1.00 77.00 156 LYS A CA 1
ATOM 1315 C C . LYS A 1 156 ? -47.014 -21.251 64.273 1.00 77.00 156 LYS A C 1
ATOM 1317 O O . LYS A 1 156 ? -48.235 -21.290 64.365 1.00 77.00 156 LYS A O 1
ATOM 1322 N N . LYS A 1 157 ? -46.260 -22.321 64.561 1.00 78.69 157 LYS A N 1
ATOM 1323 C CA . LYS A 1 157 ? -46.834 -23.597 65.049 1.00 78.69 157 LYS A CA 1
ATOM 1324 C C . LYS A 1 157 ? -47.430 -23.467 66.454 1.00 78.69 157 LYS A C 1
ATOM 1326 O O . LYS A 1 157 ? -48.459 -24.083 66.731 1.00 78.69 157 LYS A O 1
ATOM 1331 N N . ARG A 1 158 ? -46.833 -22.658 67.339 1.00 79.00 158 ARG A N 1
ATOM 1332 C CA . ARG A 1 158 ? -47.401 -22.344 68.666 1.00 79.00 158 ARG A CA 1
ATOM 1333 C C . ARG A 1 158 ? -48.722 -21.581 68.521 1.00 79.00 158 ARG A C 1
ATOM 1335 O O . ARG A 1 158 ? -49.706 -21.971 69.143 1.00 79.00 158 ARG A O 1
ATOM 1342 N N . LEU A 1 159 ? -48.770 -20.575 67.647 1.00 75.44 159 LEU A N 1
ATOM 1343 C CA . LEU A 1 159 ? -49.972 -19.805 67.313 1.00 75.44 159 LEU A CA 1
ATOM 1344 C C . LEU A 1 159 ? -51.052 -20.663 66.639 1.00 75.44 159 LEU A C 1
ATOM 1346 O O . LEU A 1 159 ? -52.220 -20.531 66.980 1.00 75.44 159 LEU A O 1
ATOM 1350 N N . GLU A 1 160 ? -50.689 -21.584 65.746 1.00 76.75 160 GLU A N 1
ATOM 1351 C CA . GLU A 1 160 ? -51.639 -22.493 65.089 1.00 76.75 160 GLU A CA 1
ATOM 1352 C C . GLU A 1 160 ? -52.235 -23.520 66.074 1.00 76.75 160 GLU A C 1
ATOM 1354 O O . GLU A 1 160 ? -53.406 -23.883 65.975 1.00 76.75 160 GLU A O 1
ATOM 1359 N N . ASN A 1 161 ? -51.462 -23.956 67.074 1.00 74.88 161 ASN A N 1
ATOM 1360 C CA . ASN A 1 161 ? -51.962 -24.796 68.167 1.00 74.88 161 ASN A CA 1
ATOM 1361 C C . ASN A 1 161 ? -52.816 -24.002 69.172 1.00 74.88 161 ASN A C 1
ATOM 1363 O O . ASN A 1 161 ? -53.838 -24.509 69.635 1.00 74.88 161 ASN A O 1
ATOM 1367 N N . LEU A 1 162 ? -52.456 -22.746 69.463 1.00 76.69 162 LEU A N 1
ATOM 1368 C CA . LEU A 1 162 ? -53.294 -21.818 70.231 1.00 76.69 162 LEU A CA 1
ATOM 1369 C C . LEU A 1 162 ? -54.619 -21.537 69.517 1.00 76.69 162 LEU A C 1
ATOM 1371 O O . LEU A 1 162 ? -55.660 -21.579 70.163 1.00 76.69 162 LEU A O 1
ATOM 1375 N N . ALA A 1 163 ? -54.604 -21.331 68.198 1.00 70.31 163 ALA A N 1
ATOM 1376 C CA . ALA A 1 163 ? -55.805 -21.138 67.391 1.00 70.31 163 ALA A CA 1
ATOM 1377 C C . ALA A 1 163 ? -56.750 -22.343 67.500 1.00 70.31 163 ALA A C 1
ATOM 1379 O O . ALA A 1 163 ? -57.908 -22.157 67.856 1.00 70.31 163 ALA A O 1
ATOM 1380 N N . LYS A 1 164 ? -56.246 -23.576 67.336 1.00 76.94 164 LYS A N 1
ATOM 1381 C CA . LYS A 1 164 ? -57.030 -24.813 67.540 1.00 76.94 164 LYS A CA 1
ATOM 1382 C C . LYS A 1 164 ? -57.576 -24.930 68.972 1.00 76.94 164 LYS A C 1
ATOM 1384 O O . LYS A 1 164 ? -58.690 -25.403 69.175 1.00 76.94 164 LYS A O 1
ATOM 1389 N N . SER A 1 165 ? -56.824 -24.476 69.978 1.00 76.81 165 SER A N 1
ATOM 1390 C CA . SER A 1 165 ? -57.301 -24.445 71.368 1.00 76.81 165 SER A CA 1
ATOM 1391 C C . SER A 1 165 ? -58.400 -23.401 71.595 1.00 76.81 165 SER A C 1
ATOM 1393 O O . SER A 1 165 ? -59.356 -23.679 72.313 1.00 76.81 165 SER A O 1
ATOM 1395 N N . ILE A 1 166 ? -58.288 -22.222 70.980 1.00 75.00 166 ILE A N 1
ATOM 1396 C CA . ILE A 1 166 ? -59.303 -21.157 71.016 1.00 75.00 166 ILE A CA 1
ATOM 1397 C C . ILE A 1 166 ? -60.557 -21.585 70.243 1.00 75.00 166 ILE A C 1
ATOM 1399 O O . ILE A 1 166 ? -61.666 -21.296 70.679 1.00 75.00 166 ILE A O 1
ATOM 1403 N N . GLU A 1 167 ? -60.398 -22.317 69.142 1.00 74.50 167 GLU A N 1
ATOM 1404 C CA . GLU A 1 167 ? -61.487 -22.884 68.346 1.00 74.50 167 GLU A CA 1
ATOM 1405 C C . GLU A 1 167 ? -62.296 -23.893 69.181 1.00 74.50 167 GLU A C 1
ATOM 1407 O O . GLU A 1 167 ? -63.502 -23.704 69.349 1.00 74.50 167 GLU A O 1
ATOM 1412 N N . MET A 1 168 ? -61.633 -24.847 69.852 1.00 74.38 168 MET A N 1
ATOM 1413 C CA . MET A 1 168 ? -62.278 -25.763 70.810 1.00 74.38 168 MET A CA 1
ATOM 1414 C C . MET A 1 168 ? -62.949 -25.039 71.993 1.00 74.38 168 MET A C 1
ATOM 1416 O O . MET A 1 168 ? -64.043 -25.423 72.409 1.00 74.38 168 MET A O 1
ATOM 1420 N N . GLU A 1 169 ? -62.334 -23.992 72.556 1.00 75.75 169 GLU A N 1
ATOM 1421 C CA . GLU A 1 169 ? -62.984 -23.163 73.587 1.00 75.75 169 GLU A CA 1
ATOM 1422 C C . GLU A 1 169 ? -64.210 -22.419 73.027 1.00 75.75 169 GLU A C 1
ATOM 1424 O O . GLU A 1 169 ? -65.240 -22.328 73.694 1.00 75.75 169 GLU A O 1
ATOM 1429 N N . SER A 1 170 ? -64.154 -21.942 71.781 1.00 69.75 170 SER A N 1
ATOM 1430 C CA . SER A 1 170 ? -65.279 -21.273 71.121 1.00 69.75 170 SER A CA 1
ATOM 1431 C C . SER A 1 170 ? -66.445 -22.231 70.853 1.00 69.75 170 SER A C 1
ATOM 1433 O O . SER A 1 170 ? -67.601 -21.837 71.023 1.00 69.75 170 SER A O 1
ATOM 1435 N N . GLU A 1 171 ? -66.169 -23.504 70.546 1.00 75.31 171 GLU A N 1
ATOM 1436 C CA . GLU A 1 171 ? -67.189 -24.552 70.451 1.00 75.31 171 GLU A CA 1
ATOM 1437 C C . GLU A 1 171 ? -67.824 -24.849 71.814 1.00 75.31 171 GLU A C 1
ATOM 1439 O O . GLU A 1 171 ? -69.052 -24.901 71.901 1.00 75.31 171 GLU A O 1
ATOM 1444 N N . LYS A 1 172 ? -67.036 -24.950 72.898 1.00 75.94 172 LYS A N 1
ATOM 1445 C CA . LYS A 1 172 ? -67.578 -25.077 74.268 1.00 75.94 172 LYS A CA 1
ATOM 1446 C C . LYS A 1 172 ? -68.468 -23.889 74.629 1.00 75.94 172 LYS A C 1
ATOM 1448 O O . LYS A 1 172 ? -69.570 -24.085 75.131 1.00 75.94 172 LYS A O 1
ATOM 1453 N N . ILE A 1 173 ? -68.036 -22.663 74.330 1.00 72.19 173 ILE A N 1
ATOM 1454 C CA . ILE A 1 173 ? -68.815 -21.438 74.567 1.00 72.19 173 ILE A CA 1
ATOM 1455 C C . ILE A 1 173 ? -70.081 -21.411 73.692 1.00 72.19 173 ILE A C 1
ATOM 1457 O O . ILE A 1 173 ? -71.123 -20.928 74.133 1.00 72.19 173 ILE A O 1
ATOM 1461 N N . SER A 1 174 ? -70.034 -21.954 72.472 1.00 72.06 174 SER A N 1
ATOM 1462 C CA . SER A 1 174 ? -71.202 -22.119 71.597 1.00 72.06 174 SER A CA 1
ATOM 1463 C C . SER A 1 174 ? -72.207 -23.129 72.172 1.00 72.06 174 SER A C 1
ATOM 1465 O O . SER A 1 174 ? -73.402 -22.837 72.257 1.00 72.06 174 SER A O 1
ATOM 1467 N N . GLN A 1 175 ? -71.727 -24.275 72.668 1.00 74.00 175 GLN A N 1
ATOM 1468 C CA . GLN A 1 175 ? -72.536 -25.286 73.358 1.00 74.00 175 GLN A CA 1
ATOM 1469 C C . GLN A 1 175 ? -73.157 -24.723 74.648 1.00 74.00 175 GLN A C 1
ATOM 1471 O O . GLN A 1 175 ? -74.371 -24.800 74.819 1.00 74.00 175 GLN A O 1
ATOM 1476 N N . GLN A 1 176 ? -72.372 -24.045 75.491 1.00 76.81 176 GLN A N 1
ATOM 1477 C CA . GLN A 1 176 ? -72.859 -23.361 76.695 1.00 76.81 176 GLN A CA 1
ATOM 1478 C C . GLN A 1 176 ? -73.882 -22.264 76.371 1.00 76.81 176 GLN A C 1
ATOM 1480 O O . GLN A 1 176 ? -74.876 -22.131 77.078 1.00 76.81 176 GLN A O 1
ATOM 1485 N N . LYS A 1 177 ? -73.710 -21.506 75.278 1.00 73.44 177 LYS A N 1
ATOM 1486 C CA . LYS A 1 177 ? -74.729 -20.554 74.799 1.00 73.44 177 LYS A CA 1
ATOM 1487 C C . LYS A 1 177 ? -76.004 -21.259 74.336 1.00 73.44 177 LYS A C 1
ATOM 1489 O O . LYS A 1 177 ? -77.090 -20.746 74.590 1.00 73.44 177 LYS A O 1
ATOM 1494 N N . ALA A 1 178 ? -75.907 -22.425 73.699 1.00 70.25 178 ALA A N 1
ATOM 1495 C CA . ALA A 1 178 ? -77.074 -23.220 73.322 1.00 70.25 178 ALA A CA 1
ATOM 1496 C C . ALA A 1 178 ? -77.799 -23.816 74.547 1.00 70.25 178 ALA A C 1
ATOM 1498 O O . ALA A 1 178 ? -79.026 -23.892 74.551 1.00 70.25 178 ALA A O 1
ATOM 1499 N N . GLU A 1 179 ? -77.073 -24.196 75.600 1.00 71.94 179 GLU A N 1
ATOM 1500 C CA . GLU A 1 179 ? -77.649 -24.644 76.875 1.00 71.94 179 GLU A CA 1
ATOM 1501 C C . GLU A 1 179 ? -78.272 -23.493 77.669 1.00 71.94 179 GLU A C 1
ATOM 1503 O O . GLU A 1 179 ? -79.417 -23.613 78.102 1.00 71.94 179 GLU A O 1
ATOM 1508 N N . LEU A 1 180 ? -77.600 -22.343 77.763 1.00 71.69 180 LEU A N 1
ATOM 1509 C CA . LEU A 1 180 ? -78.172 -21.114 78.320 1.00 71.69 180 LEU A CA 1
ATOM 1510 C C . LEU A 1 180 ? -79.457 -20.719 77.586 1.00 71.69 180 LEU A C 1
ATOM 1512 O O . LEU A 1 180 ? -80.435 -20.378 78.238 1.00 71.69 180 LEU A O 1
ATOM 1516 N N . LYS A 1 181 ? -79.509 -20.855 76.257 1.00 74.50 181 LYS A N 1
ATOM 1517 C CA . LYS A 1 181 ? -80.717 -20.564 75.472 1.00 74.50 181 LYS A CA 1
ATOM 1518 C C . LYS A 1 181 ? -81.854 -21.573 75.705 1.00 74.50 181 LYS A C 1
ATOM 1520 O O . LYS A 1 181 ? -83.021 -21.201 75.637 1.00 74.50 181 LYS A O 1
ATOM 1525 N N . LYS A 1 182 ? -81.548 -22.835 76.039 1.00 74.75 182 LYS A N 1
ATOM 1526 C CA . LYS A 1 182 ? -82.554 -23.807 76.521 1.00 74.75 182 LYS A CA 1
ATOM 1527 C C . LYS A 1 182 ? -83.054 -23.442 77.923 1.00 74.75 182 LYS A C 1
ATOM 1529 O O . LYS A 1 182 ? -84.254 -23.505 78.167 1.00 74.75 182 LYS A O 1
ATOM 1534 N N . MET A 1 183 ? -82.156 -23.034 78.821 1.00 67.62 183 MET A N 1
ATOM 1535 C CA . MET A 1 183 ? -82.507 -22.564 80.168 1.00 67.62 183 MET A CA 1
ATOM 1536 C C . MET A 1 183 ? -83.348 -21.281 80.121 1.00 67.62 183 MET A C 1
ATOM 1538 O O . MET A 1 183 ? -84.307 -21.160 80.871 1.00 67.62 183 MET A O 1
ATOM 1542 N N . GLU A 1 184 ? -83.047 -20.368 79.197 1.00 74.69 184 GLU A N 1
ATOM 1543 C CA . GLU A 1 184 ? -83.811 -19.149 78.916 1.00 74.69 184 GLU A CA 1
ATOM 1544 C C . GLU A 1 184 ? -85.225 -19.475 78.406 1.00 74.69 184 GLU A C 1
ATOM 1546 O O . GLU A 1 184 ? -86.193 -18.885 78.879 1.00 74.69 184 GLU A O 1
ATOM 1551 N N . VAL A 1 185 ? -85.388 -20.460 77.512 1.00 73.69 185 VAL A N 1
ATOM 1552 C CA . VAL A 1 185 ? -86.721 -20.948 77.100 1.00 73.69 185 VAL A CA 1
ATOM 1553 C C . VAL A 1 185 ? -87.480 -21.560 78.283 1.00 73.69 185 VAL A C 1
ATOM 1555 O O . VAL A 1 185 ? -88.619 -21.171 78.529 1.00 73.69 185 VAL A O 1
ATOM 1558 N N . LEU A 1 186 ? -86.850 -22.437 79.072 1.00 73.50 186 LEU A N 1
ATOM 1559 C CA . LEU A 1 186 ? -87.465 -23.031 80.270 1.00 73.50 186 LEU A CA 1
ATOM 1560 C C . LEU A 1 186 ? -87.823 -21.981 81.338 1.00 73.50 186 LEU A C 1
ATOM 1562 O O . LEU A 1 186 ? -88.829 -22.123 82.034 1.00 73.50 186 LEU A O 1
ATOM 1566 N N . GLN A 1 187 ? -87.035 -20.910 81.462 1.00 72.00 187 GLN A N 1
ATOM 1567 C CA . GLN A 1 187 ? -87.351 -19.782 82.333 1.00 72.00 187 GLN A CA 1
ATOM 1568 C C . GLN A 1 187 ? -88.541 -18.982 81.793 1.00 72.00 187 GLN A C 1
ATOM 1570 O O . GLN A 1 187 ? -89.450 -18.690 82.563 1.00 72.00 187 GLN A O 1
ATOM 1575 N N . ASN A 1 188 ? -88.600 -18.696 80.490 1.00 74.31 188 ASN A N 1
ATOM 1576 C CA . ASN A 1 188 ? -89.748 -18.020 79.877 1.00 74.31 188 ASN A CA 1
ATOM 1577 C C . ASN A 1 188 ? -91.042 -18.853 79.988 1.00 74.31 188 ASN A C 1
ATOM 1579 O O . ASN A 1 188 ? -92.110 -18.296 80.251 1.00 74.31 188 ASN A O 1
ATOM 1583 N N . GLU A 1 189 ? -90.970 -20.183 79.866 1.00 73.38 189 GLU A N 1
ATOM 1584 C CA . GLU A 1 189 ? -92.100 -21.083 80.152 1.00 73.38 189 GLU A CA 1
ATOM 1585 C C . GLU A 1 189 ? -92.523 -21.016 81.627 1.00 73.38 189 GLU A C 1
ATOM 1587 O O . GLU A 1 189 ? -93.716 -20.938 81.929 1.00 73.38 189 GLU A O 1
ATOM 1592 N N . ARG A 1 190 ? -91.563 -20.999 82.560 1.00 73.31 190 ARG A N 1
ATOM 1593 C CA . ARG A 1 190 ? -91.835 -20.878 83.999 1.00 73.31 190 ARG A CA 1
ATOM 1594 C C . ARG A 1 190 ? -92.432 -19.518 84.366 1.00 73.31 190 ARG A C 1
ATOM 1596 O O . ARG A 1 190 ? -93.366 -19.471 85.156 1.00 73.31 190 ARG A O 1
ATOM 1603 N N . GLU A 1 191 ? -91.946 -18.430 83.777 1.00 72.81 191 GLU A N 1
ATOM 1604 C CA . GLU A 1 191 ? -92.506 -17.084 83.940 1.00 72.81 191 GLU A CA 1
ATOM 1605 C C . GLU A 1 191 ? -93.894 -16.949 83.303 1.00 72.81 191 GLU A C 1
ATOM 1607 O O . GLU A 1 191 ? -94.721 -16.184 83.796 1.00 72.81 191 GLU A O 1
ATOM 1612 N N . SER A 1 192 ? -94.181 -17.710 82.242 1.00 72.12 192 SER A N 1
ATOM 1613 C CA . SER A 1 192 ? -95.520 -17.785 81.645 1.00 72.12 192 SER A CA 1
ATOM 1614 C C . SER A 1 192 ? -96.499 -18.516 82.567 1.00 72.12 192 SER A C 1
ATOM 1616 O O . SER A 1 192 ? -97.555 -17.967 82.867 1.00 72.12 192 SER A O 1
ATOM 1618 N N . ARG A 1 193 ? -96.112 -19.671 83.129 1.00 69.94 193 ARG A N 1
ATOM 1619 C CA . ARG A 1 193 ? -96.921 -20.377 84.145 1.00 69.94 193 ARG A CA 1
ATOM 1620 C C . ARG A 1 193 ? -97.122 -19.543 85.410 1.00 69.94 193 ARG A C 1
ATOM 1622 O O . ARG A 1 193 ? -98.231 -19.477 85.918 1.00 69.94 193 ARG A O 1
ATOM 1629 N N . LEU A 1 194 ? -96.093 -18.830 85.874 1.00 69.56 194 LEU A N 1
ATOM 1630 C CA . LEU A 1 194 ? -96.220 -17.896 86.998 1.00 69.56 194 LEU A CA 1
ATOM 1631 C C . LEU A 1 194 ? -97.167 -16.725 86.679 1.00 69.56 194 LEU A C 1
ATOM 1633 O O . LEU A 1 194 ? -97.867 -16.264 87.573 1.00 69.56 194 LEU A O 1
ATOM 1637 N N . LYS A 1 195 ? -97.249 -16.256 85.426 1.00 70.62 195 LYS A N 1
ATOM 1638 C CA . LYS A 1 195 ? -98.265 -15.270 85.006 1.00 70.62 195 LYS A CA 1
ATOM 1639 C C . LYS A 1 195 ? -99.672 -15.869 84.966 1.00 70.62 195 LYS A C 1
ATOM 1641 O O . LYS A 1 195 ? -100.620 -15.171 85.308 1.00 70.62 195 LYS A O 1
ATOM 1646 N N . GLU A 1 196 ? -99.826 -17.137 84.595 1.00 71.75 196 GLU A N 1
ATOM 1647 C CA . GLU A 1 196 ? -101.110 -17.851 84.656 1.00 71.75 196 GLU A CA 1
ATOM 1648 C C . GLU A 1 196 ? -101.566 -18.069 86.112 1.00 71.75 196 GLU A C 1
ATOM 1650 O O . GLU A 1 196 ? -102.706 -17.748 86.446 1.00 71.75 196 GLU A O 1
ATOM 1655 N N . GLU A 1 197 ? -100.665 -18.497 87.002 1.00 68.69 197 GLU A N 1
ATOM 1656 C CA . GLU A 1 197 ? -100.909 -18.628 88.447 1.00 68.69 197 GLU A CA 1
ATOM 1657 C C . GLU A 1 197 ? -101.220 -17.271 89.106 1.00 68.69 197 GLU A C 1
ATOM 1659 O O . GLU A 1 197 ? -102.172 -17.165 89.877 1.00 68.69 197 GLU A O 1
ATOM 1664 N N . VAL A 1 198 ? -100.483 -16.205 88.769 1.00 68.94 198 VAL A N 1
ATOM 1665 C CA . VAL A 1 198 ? -100.765 -14.844 89.264 1.00 68.94 198 VAL A CA 1
ATOM 1666 C C . VAL A 1 198 ? -102.102 -14.319 88.734 1.00 68.94 198 VAL A C 1
ATOM 1668 O O . VAL A 1 198 ? -102.850 -13.728 89.506 1.00 68.94 198 VAL A O 1
ATOM 1671 N N . ASN A 1 199 ? -102.459 -14.575 87.471 1.00 67.38 199 ASN A N 1
ATOM 1672 C CA . ASN A 1 199 ? -103.776 -14.213 86.935 1.00 67.38 199 ASN A CA 1
ATOM 1673 C C . ASN A 1 199 ? -104.914 -14.978 87.634 1.00 67.38 199 ASN A C 1
ATOM 1675 O O . ASN A 1 199 ? -105.961 -14.389 87.898 1.00 67.38 199 ASN A O 1
ATOM 1679 N N . ALA A 1 200 ? -104.718 -16.257 87.979 1.00 67.62 200 ALA A N 1
ATOM 1680 C CA . ALA A 1 200 ? -105.677 -17.016 88.784 1.00 67.62 200 ALA A CA 1
ATOM 1681 C C . ALA A 1 200 ? -105.832 -16.405 90.191 1.00 67.62 200 ALA A C 1
ATOM 1683 O O . ALA A 1 200 ? -106.954 -16.122 90.618 1.00 67.62 200 ALA A O 1
ATOM 1684 N N . PHE A 1 201 ? -104.718 -16.079 90.856 1.00 63.53 201 PHE A N 1
ATOM 1685 C CA . PHE A 1 201 ? -104.727 -15.359 92.133 1.00 63.53 201 PHE A CA 1
ATOM 1686 C C . PHE A 1 201 ? -105.367 -13.963 92.036 1.00 63.53 201 PHE A C 1
ATOM 1688 O O . PHE A 1 201 ? -106.028 -13.540 92.979 1.00 63.53 201 PHE A O 1
ATOM 1695 N N . GLU A 1 202 ? -105.226 -13.229 90.927 1.00 64.56 202 GLU A N 1
ATOM 1696 C CA . GLU A 1 202 ? -105.912 -11.941 90.733 1.00 64.56 202 GLU A CA 1
ATOM 1697 C C . GLU A 1 202 ? -107.423 -12.081 90.485 1.00 64.56 202 GLU A C 1
ATOM 1699 O O . GLU A 1 202 ? -108.173 -11.140 90.760 1.00 64.56 202 GLU A O 1
ATOM 1704 N N . ILE A 1 203 ? -107.889 -13.240 90.011 1.00 67.19 203 ILE A N 1
ATOM 1705 C CA . ILE A 1 203 ? -109.318 -13.563 89.905 1.00 67.19 203 ILE A CA 1
ATOM 1706 C C . ILE A 1 203 ? -109.885 -13.905 91.291 1.00 67.19 203 ILE A C 1
ATOM 1708 O O . ILE A 1 203 ? -110.884 -13.305 91.690 1.00 67.19 203 ILE A O 1
ATOM 1712 N N . GLU A 1 204 ? -109.219 -14.757 92.080 1.00 61.72 204 GLU A N 1
ATOM 1713 C CA . GLU A 1 204 ? -109.611 -15.010 93.481 1.00 61.72 204 GLU A CA 1
ATOM 1714 C C . GLU A 1 204 ? -109.590 -13.721 94.318 1.00 61.72 204 GLU A C 1
ATOM 1716 O O . GLU A 1 204 ? -110.542 -13.415 95.034 1.00 61.72 204 GLU A O 1
ATOM 1721 N N . LYS A 1 205 ? -108.557 -12.888 94.154 1.00 60.41 205 LYS A N 1
ATOM 1722 C CA . LYS A 1 205 ? -108.403 -11.588 94.830 1.00 60.41 205 LYS A CA 1
ATOM 1723 C C . LYS A 1 205 ? -109.409 -10.522 94.372 1.00 60.41 205 LYS A C 1
ATOM 1725 O O . LYS A 1 205 ? -109.521 -9.487 95.028 1.00 60.41 205 LYS A O 1
ATOM 1730 N N . LYS A 1 206 ? -110.147 -10.748 93.277 1.00 64.19 206 LYS A N 1
ATOM 1731 C CA . LYS A 1 206 ? -111.356 -9.976 92.939 1.00 64.19 206 LYS A CA 1
ATOM 1732 C C . LYS A 1 206 ? -112.582 -10.536 93.654 1.00 64.19 206 LYS A C 1
ATOM 1734 O O . LYS A 1 206 ? -113.283 -9.753 94.280 1.00 64.19 206 LYS A O 1
ATOM 1739 N N . GLY A 1 207 ? -112.769 -11.859 93.662 1.00 64.81 207 GLY A N 1
ATOM 1740 C CA . GLY A 1 207 ? -113.831 -12.517 94.435 1.00 64.81 207 GLY A CA 1
ATOM 1741 C C . GLY A 1 207 ? -113.826 -12.100 95.910 1.00 64.81 207 GLY A C 1
ATOM 1742 O O . GLY A 1 207 ? -114.812 -11.550 96.392 1.00 64.81 207 GLY A O 1
ATOM 1743 N N . VAL A 1 208 ? -112.673 -12.218 96.577 1.00 62.91 208 VAL A N 1
ATOM 1744 C CA . VAL A 1 208 ? -112.491 -11.794 97.978 1.00 62.91 208 VAL A CA 1
ATOM 1745 C C . VAL A 1 208 ? -112.798 -10.304 98.180 1.00 62.91 208 VAL A C 1
ATOM 1747 O O . VAL A 1 208 ? -113.335 -9.934 99.215 1.00 62.91 208 VAL A O 1
ATOM 1750 N N . LYS A 1 209 ? -112.517 -9.435 97.199 1.00 59.62 209 LYS A N 1
ATOM 1751 C CA . LYS A 1 209 ? -112.793 -7.987 97.292 1.00 59.62 209 LYS A CA 1
ATOM 1752 C C . LYS A 1 209 ? -114.250 -7.602 97.068 1.00 59.62 209 LYS A C 1
ATOM 1754 O O . LYS A 1 209 ? -114.676 -6.546 97.533 1.00 59.62 209 LYS A O 1
ATOM 1759 N N . ASP A 1 210 ? -115.009 -8.415 96.347 1.00 63.75 210 ASP A N 1
ATOM 1760 C CA . ASP A 1 210 ? -116.449 -8.213 96.216 1.00 63.75 210 ASP A CA 1
ATOM 1761 C C . ASP A 1 210 ? -117.204 -8.848 97.408 1.00 63.75 210 ASP A C 1
ATOM 1763 O O . ASP A 1 210 ? -118.223 -8.303 97.832 1.00 63.75 210 ASP A O 1
ATOM 1767 N N . GLU A 1 211 ? -116.644 -9.880 98.058 1.00 61.16 211 GLU A N 1
ATOM 1768 C CA . GLU A 1 211 ? -117.064 -10.315 99.404 1.00 61.16 211 GLU A CA 1
ATOM 1769 C C . GLU A 1 211 ? -116.723 -9.282 100.498 1.00 61.16 211 GLU A C 1
ATOM 1771 O O . GLU A 1 211 ? -117.550 -9.028 101.370 1.00 61.16 211 GLU A O 1
ATOM 1776 N N . GLU A 1 212 ? -115.553 -8.635 100.434 1.00 66.38 212 GLU A N 1
ATOM 1777 C CA . GLU A 1 212 ? -115.121 -7.567 101.355 1.00 66.38 212 GLU A CA 1
ATOM 1778 C C . GLU A 1 212 ? -116.119 -6.390 101.341 1.00 66.38 212 GLU A C 1
ATOM 1780 O O . GLU A 1 212 ? -116.601 -5.976 102.393 1.00 66.38 212 GLU A O 1
ATOM 1785 N N . LYS A 1 213 ? -116.572 -5.951 100.155 1.00 67.19 213 LYS A N 1
ATOM 1786 C CA . LYS A 1 213 ? -117.661 -4.959 100.024 1.00 67.19 213 LYS A CA 1
ATOM 1787 C C . LYS A 1 213 ? -119.005 -5.450 100.565 1.00 67.19 213 LYS A C 1
ATOM 1789 O O . LYS A 1 213 ? -119.729 -4.679 101.189 1.00 67.19 213 LYS A O 1
ATOM 1794 N N . PHE A 1 214 ? -119.362 -6.712 100.316 1.00 71.31 214 PHE A N 1
ATOM 1795 C CA . PHE A 1 214 ? -120.609 -7.293 100.825 1.00 71.31 214 PHE A CA 1
ATOM 1796 C C . PHE A 1 214 ? -120.608 -7.389 102.361 1.00 71.31 214 PHE A C 1
ATOM 1798 O O . PHE A 1 214 ? -121.660 -7.307 102.998 1.00 71.31 214 PHE A O 1
ATOM 1805 N N . LEU A 1 215 ? -119.425 -7.523 102.969 1.00 67.69 215 LEU A N 1
ATOM 1806 C CA . LEU A 1 215 ? -119.232 -7.401 104.410 1.00 67.69 215 LEU A CA 1
ATOM 1807 C C . LEU A 1 215 ? -119.307 -5.940 104.872 1.00 67.69 215 LEU A C 1
ATOM 1809 O O . LEU A 1 215 ? -120.031 -5.686 105.829 1.00 67.69 215 LEU A O 1
ATOM 1813 N N . ASP A 1 216 ? -118.673 -4.980 104.195 1.00 69.75 216 ASP A N 1
ATOM 1814 C CA . ASP A 1 216 ? -118.756 -3.550 104.549 1.00 69.75 216 ASP A CA 1
ATOM 1815 C C . ASP A 1 216 ? -120.202 -3.014 104.517 1.00 69.75 216 ASP A C 1
ATOM 1817 O O . ASP A 1 216 ? -120.659 -2.390 105.480 1.00 69.75 216 ASP A O 1
ATOM 1821 N N . GLU A 1 217 ? -120.979 -3.322 103.470 1.00 72.00 217 GLU A N 1
ATOM 1822 C CA . GLU A 1 217 ? -122.406 -2.957 103.391 1.00 72.00 217 GLU A CA 1
ATOM 1823 C C . GLU A 1 217 ? -123.243 -3.615 104.505 1.00 72.00 217 GLU A C 1
ATOM 1825 O O . GLU A 1 217 ? -124.241 -3.056 104.973 1.00 72.00 217 GLU A O 1
ATOM 1830 N N . ARG A 1 218 ? -122.824 -4.795 104.977 1.00 71.44 218 ARG A N 1
ATOM 1831 C CA . ARG A 1 218 ? -123.445 -5.504 106.102 1.00 71.44 218 ARG A CA 1
ATOM 1832 C C . ARG A 1 218 ? -123.012 -4.942 107.460 1.00 71.44 218 ARG A C 1
ATOM 1834 O O . ARG A 1 218 ? -123.835 -4.926 108.375 1.00 71.44 218 ARG A O 1
ATOM 1841 N N . TYR A 1 219 ? -121.781 -4.451 107.592 1.00 67.62 219 TYR A N 1
ATOM 1842 C CA . TYR A 1 219 ? -121.277 -3.795 108.799 1.00 67.62 219 TYR A CA 1
ATOM 1843 C C . TYR A 1 219 ? -121.900 -2.410 108.998 1.00 67.62 219 TYR A C 1
ATOM 1845 O O . TYR A 1 219 ? -122.345 -2.122 110.104 1.00 67.62 219 TYR A O 1
ATOM 1853 N N . GLU A 1 220 ? -122.060 -1.593 107.952 1.00 73.06 220 GLU A N 1
ATOM 1854 C CA . GLU A 1 220 ? -122.802 -0.320 108.051 1.00 73.06 220 GLU A CA 1
ATOM 1855 C C . GLU A 1 220 ? -124.298 -0.518 108.357 1.00 73.06 220 GLU A C 1
ATOM 1857 O O . GLU A 1 220 ? -124.940 0.359 108.939 1.00 73.06 220 GLU A O 1
ATOM 1862 N N . LYS A 1 221 ? -124.866 -1.681 108.012 1.00 73.75 221 LYS A N 1
ATOM 1863 C CA . LYS A 1 221 ? -126.223 -2.049 108.430 1.00 73.75 221 LYS A CA 1
ATOM 1864 C C . LYS A 1 221 ? -126.274 -2.466 109.903 1.00 73.75 221 LYS A C 1
ATOM 1866 O O . LYS A 1 221 ? -127.054 -1.892 110.655 1.00 73.75 221 LYS A O 1
ATOM 1871 N N . LEU A 1 222 ? -125.392 -3.377 110.326 1.00 70.56 222 LEU A N 1
ATOM 1872 C CA . LEU A 1 222 ? -125.254 -3.787 111.731 1.00 70.56 222 LEU A CA 1
ATOM 1873 C C . LEU A 1 222 ? -124.965 -2.602 112.658 1.00 70.56 222 LEU A C 1
ATOM 1875 O O . LEU A 1 222 ? -125.515 -2.542 113.747 1.00 70.56 222 LEU A O 1
ATOM 1879 N N . ARG A 1 223 ? -124.163 -1.635 112.209 1.00 75.06 223 ARG A N 1
ATOM 1880 C CA . ARG A 1 223 ? -123.878 -0.395 112.934 1.00 75.06 223 ARG A CA 1
ATOM 1881 C C . ARG A 1 223 ? -125.137 0.433 113.196 1.00 75.06 223 ARG A C 1
ATOM 1883 O O . ARG A 1 223 ? -125.284 0.970 114.285 1.00 75.06 223 ARG A O 1
ATOM 1890 N N . LYS A 1 224 ? -126.059 0.524 112.233 1.00 71.25 224 LYS A N 1
ATOM 1891 C CA . LYS A 1 224 ? -127.338 1.236 112.417 1.00 71.25 224 LYS A CA 1
ATOM 1892 C C . LYS A 1 224 ? -128.292 0.461 113.318 1.00 71.25 224 LYS A C 1
ATOM 1894 O O . LYS A 1 224 ? -128.937 1.070 114.165 1.00 71.25 224 LYS A O 1
ATOM 1899 N N . ASP A 1 225 ? -128.309 -0.865 113.201 1.00 71.81 225 ASP A N 1
ATOM 1900 C CA . ASP A 1 225 ? -129.035 -1.737 114.130 1.00 71.81 225 ASP A CA 1
ATOM 1901 C C . ASP A 1 225 ? -128.458 -1.624 115.570 1.00 71.81 225 ASP A C 1
ATOM 1903 O O . ASP A 1 225 ? -129.200 -1.700 116.550 1.00 71.81 225 ASP A O 1
ATOM 1907 N N . GLU A 1 226 ? -127.147 -1.388 115.718 1.00 73.75 226 GLU A N 1
ATOM 1908 C CA . GLU A 1 226 ? -126.446 -1.175 116.996 1.00 73.75 226 GLU A CA 1
ATOM 1909 C C . GLU A 1 226 ? -126.644 0.246 117.561 1.00 73.75 226 GLU A C 1
ATOM 1911 O O . GLU A 1 226 ? -126.845 0.403 118.765 1.00 73.75 226 GLU A O 1
ATOM 1916 N N . GLU A 1 227 ? -126.688 1.278 116.712 1.00 74.50 227 GLU A N 1
ATOM 1917 C CA . GLU A 1 227 ? -127.074 2.647 117.086 1.00 74.50 227 GLU A CA 1
ATOM 1918 C C . GLU A 1 227 ? -128.558 2.699 117.534 1.00 74.50 227 GLU A C 1
ATOM 1920 O O . GLU A 1 227 ? -128.863 3.306 118.565 1.00 74.50 227 GLU A O 1
ATOM 1925 N N . GLU A 1 228 ? -129.475 1.974 116.870 1.00 73.94 228 GLU A N 1
ATOM 1926 C CA . GLU A 1 228 ? -130.849 1.768 117.369 1.00 73.94 228 GLU A CA 1
ATOM 1927 C C . GLU A 1 228 ? -130.880 0.974 118.687 1.00 73.94 228 GLU A C 1
ATOM 1929 O O . GLU A 1 228 ? -131.646 1.313 119.594 1.00 73.94 228 GLU A O 1
ATOM 1934 N N . TYR A 1 229 ? -130.052 -0.067 118.834 1.00 73.94 229 TYR A N 1
ATOM 1935 C CA . TYR A 1 229 ? -129.961 -0.846 120.074 1.00 73.94 229 TYR A CA 1
ATOM 1936 C C . TYR A 1 229 ? -129.455 -0.003 121.254 1.00 73.94 229 TYR A C 1
ATOM 1938 O O . TYR A 1 229 ? -129.984 -0.128 122.359 1.00 73.94 229 TYR A O 1
ATOM 1946 N N . LEU A 1 230 ? -128.491 0.893 121.031 1.00 71.94 230 LEU A N 1
ATOM 1947 C CA . LEU A 1 230 ? -127.983 1.820 122.044 1.00 71.94 230 LEU A CA 1
ATOM 1948 C C . LEU A 1 230 ? -129.036 2.862 122.442 1.00 71.94 230 LEU A C 1
ATOM 1950 O O . LEU A 1 230 ? -129.304 3.004 123.634 1.00 71.94 230 LEU A O 1
ATOM 1954 N N . ALA A 1 231 ? -129.729 3.490 121.487 1.00 70.31 231 ALA A N 1
ATOM 1955 C CA . ALA A 1 231 ? -130.850 4.389 121.792 1.00 70.31 231 ALA A CA 1
ATOM 1956 C C . ALA A 1 231 ? -131.977 3.670 122.567 1.00 70.31 231 ALA A C 1
ATOM 1958 O O . ALA A 1 231 ? -132.577 4.209 123.503 1.00 70.31 231 ALA A O 1
ATOM 1959 N N . ARG A 1 232 ? -132.239 2.401 122.229 1.00 70.12 232 ARG A N 1
ATOM 1960 C CA . ARG A 1 232 ? -133.209 1.548 122.929 1.00 70.12 232 ARG A CA 1
ATOM 1961 C C . ARG A 1 232 ? -132.732 1.138 124.324 1.00 70.12 232 ARG A C 1
ATOM 1963 O O . ARG A 1 232 ? -133.565 1.005 125.218 1.00 70.12 232 ARG A O 1
ATOM 1970 N N . LYS A 1 233 ? -131.420 0.982 124.529 1.00 68.00 233 LYS A N 1
ATOM 1971 C CA . LYS A 1 233 ? -130.792 0.733 125.833 1.00 68.00 233 LYS A CA 1
ATOM 1972 C C . LYS A 1 233 ? -130.871 1.967 126.734 1.00 68.00 233 LYS A C 1
ATOM 1974 O O . LYS A 1 233 ? -131.280 1.821 127.878 1.00 68.00 233 LYS A O 1
ATOM 1979 N N . GLU A 1 234 ? -130.584 3.165 126.228 1.00 71.50 234 GLU A N 1
ATOM 1980 C CA . GLU A 1 234 ? -130.744 4.422 126.980 1.00 71.50 234 GLU A CA 1
ATOM 1981 C C . GLU A 1 234 ? -132.209 4.650 127.393 1.00 71.50 234 GLU A C 1
ATOM 1983 O O . GLU A 1 234 ? -132.497 5.019 128.534 1.00 71.50 234 GLU A O 1
ATOM 1988 N N . SER A 1 235 ? -133.164 4.324 126.512 1.00 66.19 235 SER A N 1
ATOM 1989 C CA . SER A 1 235 ? -134.593 4.322 126.854 1.00 66.19 235 SER A CA 1
ATOM 1990 C C . SER A 1 235 ? -134.958 3.288 127.933 1.00 66.19 235 SER A C 1
ATOM 1992 O O . SER A 1 235 ? -135.915 3.503 128.679 1.00 66.19 235 SER A O 1
ATOM 1994 N N . LEU A 1 236 ? -134.228 2.173 128.025 1.00 67.56 236 LEU A N 1
ATOM 1995 C CA . LEU A 1 236 ? -134.446 1.114 129.016 1.00 67.56 236 LEU A CA 1
ATOM 1996 C C . LEU A 1 236 ? -133.798 1.474 130.364 1.00 67.56 236 LEU A C 1
ATOM 1998 O O . LEU A 1 236 ? -134.419 1.299 131.405 1.00 67.56 236 LEU A O 1
ATOM 2002 N N . GLU A 1 237 ? -132.620 2.095 130.346 1.00 69.94 237 GLU A N 1
ATOM 2003 C CA . GLU A 1 237 ? -131.933 2.650 131.519 1.00 69.94 237 GLU A CA 1
ATOM 2004 C C . GLU A 1 237 ? -132.722 3.835 132.120 1.00 69.94 237 GLU A C 1
ATOM 2006 O O . GLU A 1 237 ? -132.835 3.971 133.341 1.00 69.94 237 GLU A O 1
ATOM 2011 N N . SER A 1 238 ? -133.400 4.631 131.283 1.00 68.62 238 SER A N 1
ATOM 2012 C CA . SER A 1 238 ? -134.409 5.608 131.723 1.00 68.62 238 SER A CA 1
ATOM 2013 C C . SER A 1 238 ? -135.601 4.938 132.435 1.00 68.62 238 SER A C 1
ATOM 2015 O O . SER A 1 238 ? -136.029 5.394 133.500 1.00 68.62 238 SER A O 1
ATOM 2017 N N . ALA A 1 239 ? -136.093 3.808 131.914 1.00 62.94 239 ALA A N 1
ATOM 2018 C CA . ALA A 1 239 ? -137.174 3.040 132.536 1.00 62.94 239 ALA A CA 1
ATOM 2019 C C . ALA A 1 239 ? -136.749 2.348 133.849 1.00 62.94 239 ALA A C 1
ATOM 2021 O O . ALA A 1 239 ? -137.540 2.288 134.791 1.00 62.94 239 ALA A O 1
ATOM 2022 N N . GLU A 1 240 ? -135.503 1.881 133.971 1.00 65.94 240 GLU A N 1
ATOM 2023 C CA . GLU A 1 240 ? -134.975 1.331 135.227 1.00 65.94 240 GLU A CA 1
ATOM 2024 C C . GLU A 1 240 ? -134.843 2.403 136.318 1.00 65.94 240 GLU A C 1
ATOM 2026 O O . GLU A 1 240 ? -135.168 2.140 137.479 1.00 65.94 240 GLU A O 1
ATOM 2031 N N . ASN A 1 241 ? -134.474 3.636 135.957 1.00 69.00 241 ASN A N 1
ATOM 2032 C CA . ASN A 1 241 ? -134.497 4.769 136.886 1.00 69.00 241 ASN A CA 1
ATOM 2033 C C . ASN A 1 241 ? -135.928 5.100 137.367 1.00 69.00 241 ASN A C 1
ATOM 2035 O O . ASN A 1 241 ? -136.129 5.350 138.558 1.00 69.00 241 ASN A O 1
ATOM 2039 N N . ALA A 1 242 ? -136.942 5.005 136.496 1.00 63.94 242 ALA A N 1
ATOM 2040 C CA . ALA A 1 242 ? -138.352 5.128 136.891 1.00 63.94 242 ALA A CA 1
ATOM 2041 C C . ALA A 1 242 ? -138.840 3.952 137.772 1.00 63.94 242 ALA A C 1
ATOM 2043 O O . ALA A 1 242 ? -139.626 4.135 138.703 1.00 63.94 242 ALA A O 1
ATOM 2044 N N . LEU A 1 243 ? -138.331 2.736 137.553 1.00 63.97 243 LEU A N 1
ATOM 2045 C CA . LEU A 1 243 ? -138.608 1.593 138.431 1.00 63.97 243 LEU A CA 1
ATOM 2046 C C . LEU A 1 243 ? -137.925 1.726 139.805 1.00 63.97 243 LEU A C 1
ATOM 2048 O O . LEU A 1 243 ? -138.439 1.194 140.793 1.00 63.97 243 LEU A O 1
ATOM 2052 N N . GLN A 1 244 ? -136.819 2.470 139.917 1.00 66.56 244 GLN A N 1
ATOM 2053 C CA . GLN A 1 244 ? -136.223 2.807 141.215 1.00 66.56 244 GLN A CA 1
ATOM 2054 C C . GLN A 1 244 ? -137.009 3.876 141.994 1.00 66.56 244 GLN A C 1
ATOM 2056 O O . GLN A 1 244 ? -137.023 3.804 143.226 1.00 66.56 244 GLN A O 1
ATOM 2061 N N . SER A 1 245 ? -137.708 4.818 141.343 1.00 63.62 245 SER A N 1
ATOM 2062 C CA . SER A 1 245 ? -138.623 5.727 142.059 1.00 63.62 245 SER A CA 1
ATOM 2063 C C . SER A 1 245 ? -139.871 4.992 142.556 1.00 63.62 245 SER A C 1
ATOM 2065 O O . SER A 1 245 ? -140.190 5.085 143.741 1.00 63.62 245 SER A O 1
ATOM 2067 N N . LEU A 1 246 ? -140.484 4.143 141.722 1.00 62.75 246 LEU A N 1
ATOM 2068 C CA . LEU A 1 246 ? -141.619 3.294 142.121 1.00 62.75 246 LEU A CA 1
ATOM 2069 C C . LEU A 1 246 ? -141.272 2.349 143.293 1.00 62.75 246 LEU A C 1
ATOM 2071 O O . LEU A 1 246 ? -142.102 2.097 144.167 1.00 62.75 246 LEU A O 1
ATOM 2075 N N . ARG A 1 247 ? -140.022 1.866 143.377 1.00 64.81 247 ARG A N 1
ATOM 2076 C CA . ARG A 1 247 ? -139.530 1.085 144.531 1.00 64.81 247 ARG A CA 1
ATOM 2077 C C . ARG A 1 247 ? -139.364 1.892 145.825 1.00 64.81 247 ARG A C 1
ATOM 2079 O O . ARG A 1 247 ? -139.350 1.278 146.888 1.00 64.81 247 ARG A O 1
ATOM 2086 N N . LYS A 1 248 ? -139.248 3.224 145.774 1.00 63.66 248 LYS A N 1
ATOM 2087 C CA . LYS A 1 248 ? -139.329 4.071 146.982 1.00 63.66 248 LYS A CA 1
ATOM 2088 C C . LYS A 1 248 ? -140.776 4.254 147.424 1.00 63.66 248 LYS A C 1
ATOM 2090 O O . LYS A 1 248 ? -141.071 4.078 148.601 1.00 63.66 248 LYS A O 1
ATOM 2095 N N . GLU A 1 249 ? -141.668 4.536 146.480 1.00 65.44 249 GLU A N 1
ATOM 2096 C CA . GLU A 1 249 ? -143.089 4.794 146.747 1.00 65.44 249 GLU A CA 1
ATOM 2097 C C . GLU A 1 249 ? -143.782 3.573 147.382 1.00 65.44 249 GLU A C 1
ATOM 2099 O O . GLU A 1 249 ? -144.446 3.708 148.411 1.00 65.44 249 GLU A O 1
ATOM 2104 N N . LEU A 1 250 ? -143.525 2.360 146.875 1.00 61.41 250 LEU A N 1
ATOM 2105 C CA . LEU A 1 250 ? -144.084 1.111 147.419 1.00 61.41 250 LEU A CA 1
ATOM 2106 C C . LEU A 1 250 ? -143.667 0.826 148.882 1.00 61.41 250 LEU A C 1
ATOM 2108 O O . LEU A 1 250 ? -144.446 0.285 149.671 1.00 61.41 250 LEU A O 1
ATOM 2112 N N . GLU A 1 251 ? -142.445 1.199 149.273 1.00 64.31 251 GLU A N 1
ATOM 2113 C CA . GLU A 1 251 ? -141.936 0.983 150.638 1.00 64.31 251 GLU A CA 1
ATOM 2114 C C . GLU A 1 251 ? -142.329 2.113 151.612 1.00 64.31 251 GLU A C 1
ATOM 2116 O O . GLU A 1 251 ? -142.205 1.968 152.832 1.00 64.31 251 GLU A O 1
ATOM 2121 N N . GLU A 1 252 ? -142.847 3.227 151.089 1.00 64.00 252 GLU A N 1
ATOM 2122 C CA . GLU A 1 252 ? -143.551 4.259 151.856 1.00 64.00 252 GLU A CA 1
ATOM 2123 C C . GLU A 1 252 ? -145.045 3.927 152.010 1.00 64.00 252 GLU A C 1
ATOM 2125 O O . GLU A 1 252 ? -145.618 4.174 153.072 1.00 64.00 252 GLU A O 1
ATOM 2130 N N . GLU A 1 253 ? -145.664 3.271 151.026 1.00 60.09 253 GLU A N 1
ATOM 2131 C CA . GLU A 1 253 ? -147.049 2.788 151.104 1.00 60.09 253 GLU A CA 1
ATOM 2132 C C . GLU A 1 253 ? -147.227 1.699 152.180 1.00 60.09 253 GLU A C 1
ATOM 2134 O O . GLU A 1 253 ? -148.123 1.797 153.026 1.00 60.09 253 GLU A O 1
ATOM 2139 N N . LYS A 1 254 ? -146.292 0.740 152.271 1.00 59.41 254 LYS A N 1
ATOM 2140 C CA . LYS A 1 254 ? -146.238 -0.245 153.375 1.00 59.41 254 LYS A CA 1
ATOM 2141 C C . LYS A 1 254 ? -146.183 0.390 154.771 1.00 59.41 254 LYS A C 1
ATOM 2143 O O . LYS A 1 254 ? -146.665 -0.210 155.729 1.00 59.41 254 LYS A O 1
ATOM 2148 N N . LYS A 1 255 ? -145.618 1.597 154.907 1.00 58.31 255 LYS A N 1
ATOM 2149 C CA . LYS A 1 255 ? -145.562 2.330 156.187 1.00 58.31 255 LYS A CA 1
ATOM 2150 C C . LYS A 1 255 ? -146.879 3.027 156.532 1.00 58.31 255 LYS A C 1
ATOM 2152 O O . LYS A 1 255 ? -147.102 3.314 157.704 1.00 58.31 255 LYS A O 1
ATOM 2157 N N . ARG A 1 256 ? -147.763 3.274 155.557 1.00 54.34 256 ARG A N 1
ATOM 2158 C CA . ARG A 1 256 ? -149.093 3.864 155.797 1.00 54.34 256 ARG A CA 1
ATOM 2159 C C . ARG A 1 256 ? -150.073 2.829 156.353 1.00 54.34 256 ARG A C 1
ATOM 2161 O O . ARG A 1 256 ? -150.687 3.074 157.388 1.00 54.34 256 ARG A O 1
ATOM 2168 N N . LEU A 1 257 ? -150.130 1.640 155.748 1.00 46.94 257 LEU A N 1
ATOM 2169 C CA . LEU A 1 257 ? -151.066 0.569 156.137 1.00 46.94 257 LEU A CA 1
ATOM 2170 C C . LEU A 1 257 ? -150.853 0.016 157.562 1.00 46.94 257 LEU A C 1
ATOM 2172 O O . LEU A 1 257 ? -151.771 -0.571 158.131 1.00 46.94 257 LEU A O 1
ATOM 2176 N N . ALA A 1 258 ? -149.673 0.213 158.158 1.00 54.12 258 ALA A N 1
ATOM 2177 C CA . ALA A 1 258 ? -149.379 -0.197 159.535 1.00 54.12 258 ALA A CA 1
ATOM 2178 C C . ALA A 1 258 ? -149.821 0.823 160.607 1.00 54.12 258 ALA A C 1
ATOM 2180 O O . ALA A 1 258 ? -149.941 0.459 161.772 1.00 54.12 258 ALA A O 1
ATOM 2181 N N . ILE A 1 259 ? -150.058 2.087 160.235 1.00 52.91 259 ILE A N 1
ATOM 2182 C CA . ILE A 1 259 ? -150.488 3.155 161.161 1.00 52.91 259 ILE A CA 1
ATOM 2183 C C . ILE A 1 259 ? -152.019 3.187 161.294 1.00 52.91 259 ILE A C 1
ATOM 2185 O O . ILE A 1 259 ? -152.553 3.591 162.324 1.00 52.91 259 ILE A O 1
ATOM 2189 N N . GLU A 1 260 ? -152.728 2.737 160.259 1.00 43.03 260 GLU A N 1
ATOM 2190 C CA . GLU A 1 260 ? -154.191 2.789 160.175 1.00 43.03 260 GLU A CA 1
ATOM 2191 C C . GLU A 1 260 ? -154.893 1.678 160.981 1.00 43.03 260 GLU A C 1
ATOM 2193 O O . GLU A 1 260 ? -156.078 1.798 161.297 1.00 43.03 260 GLU A O 1
ATOM 2198 N N . ARG A 1 261 ? -154.168 0.625 161.393 1.00 40.03 261 ARG A N 1
ATOM 2199 C CA . ARG A 1 261 ? -154.702 -0.412 162.287 1.00 40.03 261 ARG A CA 1
ATOM 2200 C C . ARG A 1 261 ? -154.393 -0.166 163.760 1.00 40.03 261 ARG A C 1
ATOM 2202 O O . ARG A 1 261 ? -153.411 -0.645 164.312 1.00 40.03 261 ARG A O 1
ATOM 2209 N N . GLU A 1 262 ? -155.375 0.476 164.385 1.00 43.47 262 GLU A N 1
ATOM 2210 C CA . GLU A 1 262 ? -155.909 0.054 165.683 1.00 43.47 262 GLU A CA 1
ATOM 2211 C C . GLU A 1 262 ? -154.937 0.199 166.880 1.00 43.47 262 GLU A C 1
ATOM 2213 O O . GLU A 1 262 ? -154.290 -0.739 167.319 1.00 43.47 262 GLU A O 1
ATOM 2218 N N . GLY A 1 263 ? -154.871 1.345 167.561 1.00 44.22 263 GLY A N 1
ATOM 2219 C CA . GLY A 1 263 ? -155.771 2.502 167.488 1.00 44.22 263 GLY A CA 1
ATOM 2220 C C . GLY A 1 263 ? -157.114 2.296 168.207 1.00 44.22 263 GLY A C 1
ATOM 2221 O O . GLY A 1 263 ? -157.642 3.261 168.750 1.00 44.22 263 GLY A O 1
ATOM 2222 N N . ILE A 1 264 ? -157.618 1.055 168.271 1.00 44.19 264 ILE A N 1
ATOM 2223 C CA . ILE A 1 264 ? -158.957 0.694 168.777 1.00 44.19 264 ILE A CA 1
ATOM 2224 C C . ILE A 1 264 ? -158.882 -0.087 170.104 1.00 44.19 264 ILE A C 1
ATOM 2226 O O . ILE A 1 264 ? -159.751 0.079 170.954 1.00 44.19 264 ILE A O 1
ATOM 2230 N N . GLU A 1 265 ? -157.787 -0.804 170.392 1.00 39.94 265 GLU A N 1
ATOM 2231 C CA . GLU A 1 265 ? -157.586 -1.449 171.710 1.00 39.94 265 GLU A CA 1
ATOM 2232 C C . GLU A 1 265 ? -157.293 -0.437 172.849 1.00 39.94 265 GLU A C 1
ATOM 2234 O O . GLU A 1 265 ? -157.107 -0.810 174.004 1.00 39.94 265 GLU A O 1
ATOM 2239 N N . LYS A 1 266 ? -157.307 0.875 172.562 1.00 42.72 266 LYS A N 1
ATOM 2240 C CA . LYS A 1 266 ? -157.297 1.932 173.592 1.00 42.72 266 LYS A CA 1
ATOM 2241 C C . LYS A 1 266 ? -158.538 1.903 174.492 1.00 42.72 266 LYS A C 1
ATOM 2243 O O . LYS A 1 266 ? -158.459 2.368 175.628 1.00 42.72 266 LYS A O 1
ATOM 2248 N N . ASP A 1 267 ? -159.651 1.351 174.008 1.00 31.77 267 ASP A N 1
ATOM 2249 C CA . ASP A 1 267 ? -160.954 1.403 174.679 1.00 31.77 267 ASP A CA 1
ATOM 2250 C C . ASP A 1 267 ? -161.360 0.094 175.385 1.00 31.77 267 ASP A C 1
ATOM 2252 O O . ASP A 1 267 ? -162.523 -0.085 175.758 1.00 31.77 267 ASP A O 1
ATOM 2256 N N . LYS A 1 268 ? -160.391 -0.794 175.663 1.00 31.97 268 LYS A N 1
ATOM 2257 C CA . LYS A 1 268 ? -160.531 -1.877 176.654 1.00 31.97 268 LYS A CA 1
ATOM 2258 C C . LYS A 1 268 ? -159.560 -1.710 177.827 1.00 31.97 268 LYS A C 1
ATOM 2260 O O . LYS A 1 268 ? -158.601 -2.441 178.017 1.00 31.97 268 LYS A O 1
ATOM 2265 N N . ILE A 1 269 ? -159.799 -0.654 178.602 1.00 46.38 269 ILE A N 1
ATOM 2266 C CA . ILE A 1 269 ? -160.498 -0.741 179.900 1.00 46.38 269 ILE A CA 1
ATOM 2267 C C . ILE A 1 269 ? -159.516 -1.094 181.041 1.00 46.38 269 ILE A C 1
ATOM 2269 O O . ILE A 1 269 ? -158.990 -2.193 181.090 1.00 46.38 269 ILE A O 1
ATOM 2273 N N . ARG A 1 270 ? -159.177 -0.204 181.989 1.00 34.41 270 ARG A N 1
ATOM 2274 C CA . ARG A 1 270 ? -160.020 0.744 182.770 1.00 34.41 270 ARG A CA 1
ATOM 2275 C C . ARG A 1 270 ? -160.970 0.049 183.767 1.00 34.41 270 ARG A C 1
ATOM 2277 O O . ARG A 1 270 ? -161.892 0.680 184.266 1.00 34.41 270 ARG A O 1
ATOM 2284 N N . ILE A 1 271 ? -160.725 -1.234 184.056 1.00 40.78 271 ILE A N 1
ATOM 2285 C CA . ILE A 1 271 ? -161.272 -2.006 185.185 1.00 40.78 271 ILE A CA 1
ATOM 2286 C C . ILE A 1 271 ? -160.093 -2.765 185.816 1.00 40.78 271 ILE A C 1
ATOM 2288 O O . ILE A 1 271 ? -159.358 -3.435 185.100 1.00 40.78 271 ILE A O 1
ATOM 2292 N N . SER A 1 272 ? -159.942 -2.675 187.144 1.00 35.78 272 SER A N 1
ATOM 2293 C CA . SER A 1 272 ? -158.838 -3.248 187.941 1.00 35.78 272 SER A CA 1
ATOM 2294 C C . SER A 1 272 ? -157.441 -2.703 187.580 1.00 35.78 272 SER A C 1
ATOM 2296 O O . SER A 1 272 ? -156.637 -3.382 186.955 1.00 35.78 272 SER A O 1
ATOM 2298 N N . ASP A 1 273 ? -157.047 -1.488 187.967 1.00 35.84 273 ASP A N 1
ATOM 2299 C CA . ASP A 1 273 ? -157.571 -0.599 189.029 1.00 35.84 273 ASP A CA 1
ATOM 2300 C C . ASP A 1 273 ? -157.480 -1.152 190.478 1.00 35.84 273 ASP A C 1
ATOM 2302 O O . ASP A 1 273 ? -158.056 -0.611 191.420 1.00 35.84 273 ASP A O 1
ATOM 2306 N N . TYR A 1 274 ? -156.671 -2.200 190.660 1.00 37.69 274 TYR A N 1
ATOM 2307 C CA . TYR A 1 274 ? -156.065 -2.638 191.924 1.00 37.69 274 TYR A CA 1
ATOM 2308 C C . TYR A 1 274 ? -154.646 -3.152 191.607 1.00 37.69 274 TYR A C 1
ATOM 2310 O O . TYR A 1 274 ? -154.481 -3.909 190.658 1.00 37.69 274 TYR A O 1
ATOM 2318 N N . ASP A 1 275 ? -153.581 -2.805 192.327 1.00 36.50 275 ASP A N 1
ATOM 2319 C CA . ASP A 1 275 ? -153.432 -1.766 193.353 1.00 36.50 275 ASP A CA 1
ATOM 2320 C C . ASP A 1 275 ? -152.005 -1.192 193.224 1.00 36.50 275 ASP A C 1
ATOM 2322 O O . ASP A 1 275 ? -151.046 -1.914 192.975 1.00 36.50 275 ASP A O 1
ATOM 2326 N N . LYS A 1 276 ? -151.828 0.131 193.220 1.00 41.44 276 LYS A N 1
ATOM 2327 C CA . LYS A 1 276 ? -151.326 0.896 194.377 1.00 41.44 276 LYS A CA 1
ATOM 2328 C C . LYS A 1 276 ? -150.256 0.162 195.213 1.00 41.44 276 LYS A C 1
ATOM 2330 O O . LYS A 1 276 ? -150.606 -0.729 195.983 1.00 41.44 276 LYS A O 1
ATOM 2335 N N . LYS A 1 277 ? -149.039 0.742 195.210 1.00 38.69 277 LYS A N 1
ATOM 2336 C CA . LYS A 1 277 ? -147.879 0.605 196.140 1.00 38.69 277 LYS A CA 1
ATOM 2337 C C . LYS A 1 277 ? -146.676 -0.152 195.559 1.00 38.69 277 LYS A C 1
ATOM 2339 O O . LYS A 1 277 ? -146.860 -1.162 194.901 1.00 38.69 277 LYS A O 1
ATOM 2344 N N . LEU A 1 278 ? -145.423 0.234 195.827 1.00 33.78 278 LEU A N 1
ATOM 2345 C CA . LEU A 1 278 ? -144.808 1.471 196.373 1.00 33.78 278 LEU A CA 1
ATOM 2346 C C . LEU A 1 278 ? -143.343 1.412 195.858 1.00 33.78 278 LEU A C 1
ATOM 2348 O O . LEU A 1 278 ? -142.666 0.432 196.131 1.00 33.78 278 LEU A O 1
ATOM 2352 N N . SER A 1 279 ? -142.908 2.259 194.915 1.00 33.88 279 SER A N 1
ATOM 2353 C CA . SER A 1 279 ? -142.318 3.606 195.110 1.00 33.88 279 SER A CA 1
ATOM 2354 C C . SER A 1 279 ? -140.825 3.628 195.492 1.00 33.88 279 SER A C 1
ATOM 2356 O O . SER A 1 279 ? -140.404 2.785 196.273 1.00 33.88 279 SER A O 1
ATOM 2358 N N . ALA A 1 280 ? -140.129 4.705 195.087 1.00 32.69 280 ALA A N 1
ATOM 2359 C CA . ALA A 1 280 ? -138.744 5.101 195.421 1.00 32.69 280 ALA A CA 1
ATOM 2360 C C . ALA A 1 280 ? -137.603 4.376 194.667 1.00 32.69 280 ALA A C 1
ATOM 2362 O O . ALA A 1 280 ? -137.671 3.167 194.477 1.00 32.69 280 ALA A O 1
ATOM 2363 N N . LYS A 1 281 ? -136.509 5.042 194.245 1.00 33.75 281 LYS A N 1
ATOM 2364 C CA . LYS A 1 281 ? -136.189 6.490 194.053 1.00 33.75 281 LYS A CA 1
ATOM 2365 C C . LYS A 1 281 ? -135.028 6.599 193.017 1.00 33.75 281 LYS A C 1
ATOM 2367 O O . LYS A 1 281 ? -134.289 5.633 192.872 1.00 33.75 281 LYS A O 1
ATOM 2372 N N . GLU A 1 282 ? -135.006 7.562 192.080 1.00 32.81 282 GLU A N 1
ATOM 2373 C CA . GLU A 1 282 ? -134.328 8.898 192.110 1.00 32.81 282 GLU A CA 1
ATOM 2374 C C . GLU A 1 282 ? -132.797 8.855 192.386 1.00 32.81 282 GLU A C 1
ATOM 2376 O O . GLU A 1 282 ? -132.374 8.091 193.243 1.00 32.81 282 GLU A O 1
ATOM 2381 N N . GLY A 1 283 ? -131.910 9.642 191.743 1.00 38.62 283 GLY A N 1
ATOM 2382 C CA . GLY A 1 283 ? -132.062 10.676 190.694 1.00 38.62 283 GLY A CA 1
ATOM 2383 C C . GLY A 1 283 ? -130.713 11.347 190.299 1.00 38.62 283 GLY A C 1
ATOM 2384 O O . GLY A 1 283 ? -129.666 10.886 190.743 1.00 38.62 283 GLY A O 1
ATOM 2385 N N . GLU A 1 284 ? -130.765 12.444 189.513 1.00 37.97 284 GLU A N 1
ATOM 2386 C CA . GLU A 1 284 ? -129.696 13.481 189.340 1.00 37.97 284 GLU A CA 1
ATOM 2387 C C . GLU A 1 284 ? -128.378 13.070 188.589 1.00 37.97 284 GLU A C 1
ATOM 2389 O O . GLU A 1 284 ? -128.172 11.889 188.308 1.00 37.97 284 GLU A O 1
ATOM 2394 N N . LEU A 1 285 ? -127.458 13.944 188.105 1.00 35.16 285 LEU A N 1
ATOM 2395 C CA . LEU A 1 285 ? -127.392 15.422 187.899 1.00 35.16 285 LEU A CA 1
ATOM 2396 C C . LEU A 1 285 ? -126.497 15.799 186.653 1.00 35.16 285 LEU A C 1
ATOM 2398 O O . LEU A 1 285 ? -126.324 14.967 185.772 1.00 35.16 285 LEU A O 1
ATOM 2402 N N . VAL A 1 286 ? -125.955 17.032 186.603 1.00 47.16 286 VAL A N 1
ATOM 2403 C CA . VAL A 1 286 ? -125.228 17.857 185.579 1.00 47.16 286 VAL A CA 1
ATOM 2404 C C . VAL A 1 286 ? -123.726 17.542 185.296 1.00 47.16 286 VAL A C 1
ATOM 2406 O O . VAL A 1 286 ? -123.045 17.046 186.178 1.00 47.16 286 VAL A O 1
ATOM 2409 N N . GLU A 1 287 ? -123.153 17.947 184.138 1.00 35.12 287 GLU A N 1
ATOM 2410 C CA . GLU A 1 287 ? -121.682 18.147 183.985 1.00 35.12 287 GLU A CA 1
ATOM 2411 C C . GLU A 1 287 ? -121.241 19.507 184.557 1.00 35.12 287 GLU A C 1
ATOM 2413 O O . GLU A 1 287 ? -121.584 20.574 184.039 1.00 35.12 287 GLU A O 1
ATOM 2418 N N . LYS A 1 288 ? -120.430 19.469 185.615 1.00 29.58 288 LYS A N 1
ATOM 2419 C CA . LYS A 1 288 ? -119.730 20.629 186.167 1.00 29.58 288 LYS A CA 1
ATOM 2420 C C . LYS A 1 288 ? -118.534 20.158 186.997 1.00 29.58 288 LYS A C 1
ATOM 2422 O O . LYS A 1 288 ? -118.381 18.986 187.311 1.00 29.58 288 LYS A O 1
ATOM 2427 N N . GLU A 1 289 ? -117.722 21.121 187.410 1.00 30.89 289 GLU A N 1
ATOM 2428 C CA . GLU A 1 289 ? -117.095 21.092 188.733 1.00 30.89 289 GLU A CA 1
ATOM 2429 C C . GLU A 1 289 ? -116.194 19.880 189.085 1.00 30.89 289 GLU A C 1
ATOM 2431 O O . GLU A 1 289 ? -116.262 19.284 190.158 1.00 30.89 289 GLU A O 1
ATOM 2436 N N . LYS A 1 290 ? -115.114 19.726 188.305 1.00 27.72 290 LYS A N 1
ATOM 2437 C CA . LYS A 1 290 ? -113.807 20.009 188.930 1.00 27.72 290 LYS A CA 1
ATOM 2438 C C . LYS A 1 290 ? -113.398 21.452 188.609 1.00 27.72 290 LYS A C 1
ATOM 2440 O O . LYS A 1 290 ? -113.233 21.799 187.448 1.00 27.72 290 LYS A O 1
ATOM 2445 N N . ARG A 1 291 ? -113.193 22.346 189.580 1.00 33.75 291 ARG A N 1
ATOM 2446 C CA . ARG A 1 291 ? -113.381 22.212 191.043 1.00 33.75 291 ARG A CA 1
ATOM 2447 C C . ARG A 1 291 ? -114.869 21.997 191.352 1.00 33.75 291 ARG A C 1
ATOM 2449 O O . ARG A 1 291 ? -115.639 22.738 190.780 1.00 33.75 291 ARG A O 1
ATOM 2456 N N . THR A 1 292 ? -115.281 21.079 192.220 1.00 40.62 292 THR A N 1
ATOM 2457 C CA . THR A 1 292 ? -114.561 20.787 193.459 1.00 40.62 292 THR A CA 1
ATOM 2458 C C . THR A 1 292 ? -114.051 19.331 193.591 1.00 40.62 292 THR A C 1
ATOM 2460 O O . THR A 1 292 ? -112.902 19.126 193.192 1.00 40.62 292 THR A O 1
ATOM 2463 N N . ILE A 1 293 ? -114.667 18.249 194.094 1.00 29.47 293 ILE A N 1
ATOM 2464 C CA . ILE A 1 293 ? -116.010 17.885 194.598 1.00 29.47 293 ILE A CA 1
ATOM 2465 C C . ILE A 1 293 ? -117.145 17.853 193.534 1.00 29.47 293 ILE A C 1
ATOM 2467 O O . ILE A 1 293 ? -117.766 18.873 193.276 1.00 29.47 293 ILE A O 1
ATOM 2471 N N . GLU A 1 294 ? -117.384 16.624 193.013 1.00 37.03 294 GLU A N 1
ATOM 2472 C CA . GLU A 1 294 ? -118.690 15.889 192.998 1.00 37.03 294 GLU A CA 1
ATOM 2473 C C . GLU A 1 294 ? -119.700 16.002 191.788 1.00 37.03 294 GLU A C 1
ATOM 2475 O O . GLU A 1 294 ? -120.339 17.026 191.604 1.00 37.03 294 GLU A O 1
ATOM 2480 N N . LEU A 1 295 ? -119.919 14.862 191.065 1.00 38.22 295 LEU A N 1
ATOM 2481 C CA . LEU A 1 295 ? -121.118 14.362 190.284 1.00 38.22 295 LEU A CA 1
ATOM 2482 C C . LEU A 1 295 ? -121.516 14.755 188.801 1.00 38.22 295 LEU A C 1
ATOM 2484 O O . LEU A 1 295 ? -121.941 15.869 188.554 1.00 38.22 295 LEU A O 1
ATOM 2488 N N . ALA A 1 296 ? -121.637 13.717 187.920 1.00 38.84 296 ALA A N 1
ATOM 2489 C CA . ALA A 1 296 ? -122.721 13.346 186.927 1.00 38.84 296 ALA A CA 1
ATOM 2490 C C . ALA A 1 296 ? -122.808 13.767 185.392 1.00 38.84 296 ALA A C 1
ATOM 2492 O O . ALA A 1 296 ? -121.776 13.800 184.731 1.00 38.84 296 ALA A O 1
ATOM 2493 N N . ARG A 1 297 ? -124.014 13.759 184.744 1.00 41.09 297 ARG A N 1
ATOM 2494 C CA . ARG A 1 297 ? -124.417 13.046 183.463 1.00 41.09 297 ARG A CA 1
ATOM 2495 C C . ARG A 1 297 ? -125.045 13.861 182.261 1.00 41.09 297 ARG A C 1
ATOM 2497 O O . ARG A 1 297 ? -126.041 14.537 182.479 1.00 41.09 297 ARG A O 1
ATOM 2504 N N . ILE A 1 298 ? -124.676 13.499 180.999 1.00 33.91 298 ILE A N 1
ATOM 2505 C CA . ILE A 1 298 ? -125.536 13.235 179.764 1.00 33.91 298 ILE A CA 1
ATOM 2506 C C . ILE A 1 298 ? -126.236 14.508 179.108 1.00 33.91 298 ILE A C 1
ATOM 2508 O O . ILE A 1 298 ? -126.127 15.563 179.717 1.00 33.91 298 ILE A O 1
ATOM 2512 N N . THR A 1 299 ? -126.774 14.660 177.855 1.00 34.59 299 THR A N 1
ATOM 2513 C CA . THR A 1 299 ? -127.660 13.882 176.906 1.00 34.59 299 THR A CA 1
ATOM 2514 C C . THR A 1 299 ? -127.660 14.356 175.402 1.00 34.59 299 THR A C 1
ATOM 2516 O O . THR A 1 299 ? -127.258 15.474 175.116 1.00 34.59 299 THR A O 1
ATOM 2519 N N . GLU A 1 300 ? -128.227 13.527 174.486 1.00 36.91 300 GLU A N 1
ATOM 2520 C CA . GLU A 1 300 ? -129.112 13.837 173.302 1.00 36.91 300 GLU A CA 1
ATOM 2521 C C . GLU A 1 300 ? -128.644 14.167 171.844 1.00 36.91 300 GLU A C 1
ATOM 2523 O O . GLU A 1 300 ? -128.010 15.175 171.554 1.00 36.91 300 GLU A O 1
ATOM 2528 N N . SER A 1 301 ? -129.140 13.356 170.885 1.00 30.38 301 SER A N 1
ATOM 2529 C CA . SER A 1 301 ? -129.707 13.773 169.576 1.00 30.38 301 SER A CA 1
ATOM 2530 C C . SER A 1 301 ? -130.682 12.663 169.107 1.00 30.38 301 SER A C 1
ATOM 2532 O O . SER A 1 301 ? -130.323 11.493 169.219 1.00 30.38 301 SER A O 1
ATOM 2534 N N . GLU A 1 302 ? -131.881 12.877 168.551 1.00 26.05 302 GLU A N 1
ATOM 2535 C CA . GLU A 1 302 ? -132.571 14.119 168.159 1.00 26.05 302 GLU A CA 1
ATOM 2536 C C . GLU A 1 302 ? -131.662 15.160 167.498 1.00 26.05 302 GLU A C 1
ATOM 2538 O O . GLU A 1 302 ? -131.370 16.227 168.016 1.00 26.05 302 GLU A O 1
ATOM 2543 N N . GLN A 1 303 ? -131.262 14.802 166.281 1.00 31.67 303 GLN A N 1
ATOM 2544 C CA . GLN A 1 303 ? -131.191 15.723 165.155 1.00 31.67 303 GLN A CA 1
ATOM 2545 C C . GLN A 1 303 ? -130.161 16.868 165.179 1.00 31.67 303 GLN A C 1
ATOM 2547 O O . GLN A 1 303 ? -130.420 17.959 165.669 1.00 31.67 303 GLN A O 1
ATOM 2552 N N . THR A 1 304 ? -129.204 16.719 164.247 1.00 30.05 304 THR A N 1
ATOM 2553 C CA . THR A 1 304 ? -128.823 17.770 163.272 1.00 30.05 304 THR A CA 1
ATOM 2554 C C . THR A 1 304 ? -127.999 18.953 163.816 1.00 30.05 304 THR A C 1
ATOM 2556 O O . THR A 1 304 ? -128.032 19.264 164.989 1.00 30.05 304 THR A O 1
ATOM 2559 N N . LYS A 1 305 ? -127.232 19.742 163.061 1.00 35.44 305 LYS A N 1
ATOM 2560 C CA . LYS A 1 305 ? -126.705 19.827 161.681 1.00 35.44 305 LYS A CA 1
ATOM 2561 C C . LYS A 1 305 ? -125.932 21.161 161.676 1.00 35.44 305 LYS A C 1
ATOM 2563 O O . LYS A 1 305 ? -126.402 22.098 162.300 1.00 35.44 305 LYS A O 1
ATOM 2568 N N . LEU A 1 306 ? -124.927 21.290 160.804 1.00 27.48 306 LEU A N 1
ATOM 2569 C CA . LEU A 1 306 ? -124.568 22.539 160.097 1.00 27.48 306 LEU A CA 1
ATOM 2570 C C . LEU A 1 306 ? -124.114 23.796 160.891 1.00 27.48 306 LEU A C 1
ATOM 2572 O O . LEU A 1 306 ? -124.719 24.236 161.852 1.00 27.48 306 LEU A O 1
ATOM 2576 N N . ARG A 1 307 ? -123.143 24.492 160.277 1.00 29.28 307 ARG A N 1
ATOM 2577 C CA . ARG A 1 307 ? -123.074 25.966 160.142 1.00 29.28 307 ARG A CA 1
ATOM 2578 C C . ARG A 1 307 ? -123.085 26.789 161.445 1.00 29.28 307 ARG A C 1
ATOM 2580 O O . ARG A 1 307 ? -124.122 27.201 161.936 1.00 29.28 307 ARG A O 1
ATOM 2587 N N . THR A 1 308 ? -121.901 27.052 162.004 1.00 32.22 308 THR A N 1
ATOM 2588 C CA . THR A 1 308 ? -121.129 28.306 161.780 1.00 32.22 308 THR A CA 1
ATOM 2589 C C . THR A 1 308 ? -121.751 29.574 162.372 1.00 32.22 308 THR A C 1
ATOM 2591 O O . THR A 1 308 ? -122.714 30.080 161.810 1.00 32.22 308 THR A O 1
ATOM 2594 N N . GLU A 1 309 ? -121.068 30.203 163.339 1.00 34.75 309 GLU A N 1
ATOM 2595 C CA . GLU A 1 309 ? -120.439 31.526 163.137 1.00 34.75 309 GLU A CA 1
ATOM 2596 C C . GLU A 1 309 ? -119.573 31.986 164.336 1.00 34.75 309 GLU A C 1
ATOM 2598 O O . GLU A 1 309 ? -119.720 31.464 165.432 1.00 34.75 309 GLU A O 1
ATOM 2603 N N . ARG A 1 310 ? -118.719 33.001 164.091 1.00 32.38 310 ARG A N 1
ATOM 2604 C CA . ARG A 1 310 ? -118.062 33.949 165.040 1.00 32.38 310 ARG A CA 1
ATOM 2605 C C . ARG A 1 310 ? -117.140 33.360 166.131 1.00 32.38 310 ARG A C 1
ATOM 2607 O O . ARG A 1 310 ? -117.546 32.581 166.973 1.00 32.38 310 ARG A O 1
ATOM 2614 N N . LYS A 1 311 ? -115.830 33.645 166.101 1.00 48.44 311 LYS A N 1
ATOM 2615 C CA . LYS A 1 311 ? -115.125 34.926 166.386 1.00 48.44 311 LYS A CA 1
ATOM 2616 C C . LYS A 1 311 ? -115.054 35.302 167.880 1.00 48.44 311 LYS A C 1
ATOM 2618 O O . LYS A 1 311 ? -115.968 35.931 168.393 1.00 48.44 311 LYS A O 1
ATOM 2623 N N . ASN A 1 312 ? -113.874 35.031 168.445 1.00 47.22 312 ASN A N 1
ATOM 2624 C CA . ASN A 1 312 ? -113.120 35.791 169.456 1.00 47.22 312 ASN A CA 1
ATOM 2625 C C . ASN A 1 312 ? -113.761 36.109 170.825 1.00 47.22 312 ASN A C 1
ATOM 2627 O O . ASN A 1 312 ? -114.675 36.921 170.929 1.00 47.22 312 ASN A O 1
ATOM 2631 N N . ALA A 1 313 ? -113.095 35.636 171.882 1.00 36.47 313 ALA A N 1
ATOM 2632 C CA . ALA A 1 313 ? -112.926 36.348 173.150 1.00 36.47 313 ALA A CA 1
ATOM 2633 C C . ALA A 1 313 ? -111.543 35.990 173.733 1.00 36.47 313 ALA A C 1
ATOM 2635 O O . ALA A 1 313 ? -111.123 34.836 173.642 1.00 36.47 313 ALA A O 1
ATOM 2636 N N . GLU A 1 314 ? -110.832 36.969 174.290 1.00 49.91 314 GLU A N 1
ATOM 2637 C CA . GLU A 1 314 ? -109.475 36.833 174.845 1.00 49.91 314 GLU A CA 1
ATOM 2638 C C . GLU A 1 314 ? -109.467 37.109 176.365 1.00 49.91 314 GLU A C 1
ATOM 2640 O O . GLU A 1 314 ? -110.450 37.593 176.914 1.00 49.91 314 GLU A O 1
ATOM 2645 N N . GLU A 1 315 ? -108.344 36.786 177.018 1.00 50.94 315 GLU A N 1
ATOM 2646 C CA . GLU A 1 315 ? -107.913 37.214 178.366 1.00 50.94 315 GLU A CA 1
ATOM 2647 C C . GLU A 1 315 ? -108.898 37.163 179.561 1.00 50.94 315 GLU A C 1
ATOM 2649 O O . GLU A 1 315 ? -109.743 38.037 179.753 1.00 50.94 315 GLU A O 1
ATOM 2654 N N . SER A 1 316 ? -108.629 36.263 180.524 1.00 39.25 316 SER A N 1
ATOM 2655 C CA . SER A 1 316 ? -108.862 36.537 181.959 1.00 39.25 316 SER A CA 1
ATOM 2656 C C . SER A 1 316 ? -108.138 35.576 182.917 1.00 39.25 316 SER A C 1
ATOM 2658 O O . SER A 1 316 ? -108.321 34.370 182.826 1.00 39.25 316 SER A O 1
ATOM 2660 N N . ILE A 1 317 ? -107.413 36.159 183.890 1.00 36.97 317 ILE A N 1
ATOM 2661 C CA . ILE A 1 317 ? -107.226 35.699 185.292 1.00 36.97 317 ILE A CA 1
ATOM 2662 C C . ILE A 1 317 ? -106.659 34.264 185.475 1.00 36.97 317 ILE A C 1
ATOM 2664 O O . ILE A 1 317 ? -107.346 33.278 185.251 1.00 36.97 317 ILE A O 1
ATOM 2668 N N . LYS A 1 318 ? -105.435 34.010 185.966 1.00 53.41 318 LYS A N 1
ATOM 2669 C CA . LYS A 1 318 ? -104.452 34.798 186.749 1.00 53.41 318 LYS A CA 1
ATOM 2670 C C . LYS A 1 318 ? -104.868 35.191 188.184 1.00 53.41 318 LYS A C 1
ATOM 2672 O O . LYS A 1 318 ? -104.760 36.361 188.535 1.00 53.41 318 LYS A O 1
ATOM 2677 N N . GLN A 1 319 ? -105.287 34.226 189.016 1.00 39.78 319 GLN A N 1
ATOM 2678 C CA . GLN A 1 319 ? -105.236 34.297 190.498 1.00 39.78 319 GLN A CA 1
ATOM 2679 C C . GLN A 1 319 ? -105.578 32.944 191.171 1.00 39.78 319 GLN A C 1
ATOM 2681 O O . GLN A 1 319 ? -106.005 32.015 190.489 1.00 39.78 319 GLN A O 1
ATOM 2686 N N . ALA A 1 320 ? -105.433 32.886 192.506 1.00 39.84 320 ALA A N 1
ATOM 2687 C CA 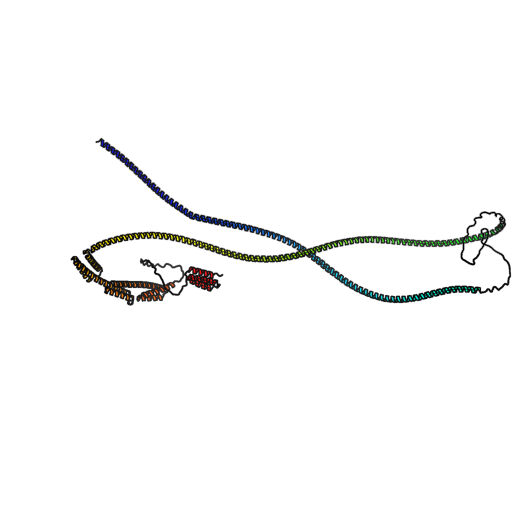. ALA A 1 320 ? -105.801 31.789 193.422 1.00 39.84 320 ALA A CA 1
ATOM 2688 C C . ALA A 1 320 ? -104.878 30.545 193.471 1.00 39.84 320 ALA A C 1
ATOM 2690 O O . ALA A 1 320 ? -105.300 29.417 193.219 1.00 39.84 320 ALA A O 1
ATOM 2691 N N . GLU A 1 321 ? -103.636 30.766 193.908 1.00 51.59 321 GLU A N 1
ATOM 2692 C CA . GLU A 1 321 ? -102.892 29.797 194.735 1.00 51.59 321 GLU A CA 1
ATOM 2693 C C . GLU A 1 321 ? -103.273 29.964 196.236 1.00 51.59 321 GLU A C 1
ATOM 2695 O O . GLU A 1 321 ? -104.041 30.861 196.578 1.00 51.59 321 GLU A O 1
ATOM 2700 N N . GLU A 1 322 ? -102.686 29.140 197.120 1.00 50.12 322 GLU A N 1
ATOM 2701 C CA . GLU A 1 322 ? -102.841 29.080 198.598 1.00 50.12 322 GLU A CA 1
ATOM 2702 C C . GLU A 1 322 ? -104.123 28.452 199.222 1.00 50.12 322 GLU A C 1
ATOM 2704 O O . GLU A 1 322 ? -105.245 28.763 198.840 1.00 50.12 322 GLU A O 1
ATOM 2709 N N . ARG A 1 323 ? -103.906 27.703 200.334 1.00 43.88 323 ARG A N 1
ATOM 2710 C CA . ARG A 1 323 ? -104.857 27.275 201.412 1.00 43.88 323 ARG A CA 1
ATOM 2711 C C . ARG A 1 323 ? -105.951 26.248 201.023 1.00 43.88 323 ARG A C 1
ATOM 2713 O O . ARG A 1 323 ? -106.407 26.224 199.895 1.00 43.88 323 ARG A O 1
ATOM 2720 N N . ILE A 1 324 ? -106.474 25.374 201.902 1.00 40.41 324 ILE A N 1
ATOM 2721 C CA . ILE A 1 324 ? -106.083 24.838 203.236 1.00 40.41 324 ILE A CA 1
ATOM 2722 C C . ILE A 1 324 ? -106.709 23.413 203.334 1.00 40.41 324 ILE A C 1
ATOM 2724 O O . ILE A 1 324 ? -107.808 23.227 202.828 1.00 40.41 324 ILE A O 1
ATOM 2728 N N . ALA A 1 325 ? -106.149 22.323 203.884 1.00 52.47 325 ALA A N 1
ATOM 2729 C CA . ALA A 1 325 ? -104.998 22.041 204.765 1.00 52.47 325 ALA A CA 1
ATOM 2730 C C . ALA A 1 325 ? -105.236 21.922 206.300 1.00 52.47 325 ALA A C 1
ATOM 2732 O O . ALA A 1 325 ? -104.275 22.050 207.053 1.00 52.47 325 ALA A O 1
ATOM 2733 N N . VAL A 1 326 ? -106.461 21.635 206.789 1.00 46.47 326 VAL A N 1
ATOM 2734 C CA . VAL A 1 326 ? -106.745 21.494 208.252 1.00 46.47 326 VAL A CA 1
ATOM 2735 C C . VAL A 1 326 ? -107.577 20.264 208.689 1.00 46.47 326 VAL A C 1
ATOM 2737 O O . VAL A 1 326 ? -107.361 19.761 209.792 1.00 46.47 326 VAL A O 1
ATOM 2740 N N . LEU A 1 327 ? -108.518 19.746 207.890 1.00 48.84 327 LEU A N 1
ATOM 2741 C CA . LEU A 1 327 ? -109.501 18.745 208.360 1.00 48.84 327 LEU A CA 1
ATOM 2742 C C . LEU A 1 327 ? -108.901 17.328 208.508 1.00 48.84 327 LEU A C 1
ATOM 2744 O O . LEU A 1 327 ? -108.876 16.560 207.553 1.00 48.84 327 LEU A O 1
ATOM 2748 N N . LYS A 1 328 ? -108.382 16.994 209.703 1.00 52.78 328 LYS A N 1
ATOM 2749 C CA . LYS A 1 328 ? -107.496 15.823 209.906 1.00 52.78 328 LYS A CA 1
ATOM 2750 C C . LYS A 1 328 ? -107.765 14.955 211.158 1.00 52.78 328 LYS A C 1
ATOM 2752 O O . LYS A 1 328 ? -106.894 14.162 211.508 1.00 52.78 328 LYS A O 1
ATOM 2757 N N . ASN A 1 329 ? -108.871 15.126 211.903 1.00 46.69 329 ASN A N 1
ATOM 2758 C CA . ASN A 1 329 ? -108.885 14.664 213.311 1.00 46.69 329 ASN A CA 1
ATOM 2759 C C . ASN A 1 329 ? -110.204 14.147 213.948 1.00 46.69 329 ASN A C 1
ATOM 2761 O O . ASN A 1 329 ? -110.312 14.238 215.167 1.00 46.69 329 ASN A O 1
ATOM 2765 N N . LEU A 1 330 ? -111.193 13.609 213.210 1.00 51.22 330 LEU A N 1
ATOM 2766 C CA . LEU A 1 330 ? -112.422 13.061 213.846 1.00 51.22 330 LEU A CA 1
ATOM 2767 C C . LEU A 1 330 ? -112.878 11.653 213.418 1.00 51.22 330 LEU A C 1
ATOM 2769 O O . LEU A 1 330 ? -113.467 10.954 214.235 1.00 51.22 330 LEU A O 1
ATOM 2773 N N . GLU A 1 331 ? -112.559 11.154 212.223 1.00 56.25 331 GLU A N 1
ATOM 2774 C CA . GLU A 1 331 ? -113.050 9.836 211.749 1.00 56.25 331 GLU A CA 1
ATOM 2775 C C . GLU A 1 331 ? -112.353 8.617 212.403 1.00 56.25 331 GLU A C 1
ATOM 2777 O O . GLU A 1 331 ? -112.495 7.477 211.970 1.00 56.25 331 GLU A O 1
ATOM 2782 N N . LYS A 1 332 ? -111.580 8.843 213.471 1.00 49.19 332 LYS A N 1
ATOM 2783 C CA . LYS A 1 332 ? -110.589 7.902 214.017 1.00 49.19 332 LYS A CA 1
ATOM 2784 C C . LYS A 1 332 ? -111.158 6.830 214.960 1.00 49.19 332 LYS A C 1
ATOM 2786 O O . LYS A 1 332 ? -110.419 5.934 215.364 1.00 49.19 332 LYS A O 1
ATOM 2791 N N . GLU A 1 333 ? -112.437 6.914 215.332 1.00 52.56 333 GLU A N 1
ATOM 2792 C CA . GLU A 1 333 ? -113.038 6.019 216.340 1.00 52.56 333 GLU A CA 1
ATOM 2793 C C . GLU A 1 333 ? -114.084 5.041 215.784 1.00 52.56 333 GLU A C 1
ATOM 2795 O O . GLU A 1 333 ? -114.201 3.933 216.303 1.00 52.56 333 GLU A O 1
ATOM 2800 N N . LEU A 1 334 ? -114.757 5.369 214.672 1.00 55.47 334 LEU A N 1
ATOM 2801 C CA . LEU A 1 334 ? -115.738 4.479 214.024 1.00 55.47 334 LEU A CA 1
ATOM 2802 C C . LEU A 1 334 ? -115.126 3.212 213.390 1.00 55.47 334 LEU A C 1
ATOM 2804 O O . LEU A 1 334 ? -115.859 2.275 213.084 1.00 55.47 334 LEU A O 1
ATOM 2808 N N . SER A 1 335 ? -113.799 3.159 213.220 1.00 58.53 335 SER A N 1
ATOM 2809 C CA . SER A 1 335 ? -113.079 2.009 212.642 1.00 58.53 335 SER A CA 1
ATOM 2810 C C . SER A 1 335 ? -113.224 0.730 213.485 1.00 58.53 335 SER A C 1
ATOM 2812 O O . SER A 1 335 ? -113.568 -0.338 212.978 1.00 58.53 335 SER A O 1
ATOM 2814 N N . LYS A 1 336 ? -113.033 0.852 214.807 1.00 49.81 336 LYS A N 1
ATOM 2815 C CA . LYS A 1 336 ? -112.657 -0.273 215.682 1.00 49.81 336 LYS A CA 1
ATOM 2816 C C . LYS A 1 336 ? -113.717 -1.371 215.814 1.00 49.81 336 LYS A C 1
ATOM 2818 O O . LYS A 1 336 ? -113.374 -2.541 215.912 1.00 49.81 336 LYS A O 1
ATOM 2823 N N . LEU A 1 337 ? -115.006 -1.022 215.790 1.00 49.91 337 LEU A N 1
ATOM 2824 C CA . LEU A 1 337 ? -116.099 -1.994 215.967 1.00 49.91 337 LEU A CA 1
ATOM 2825 C C . LEU A 1 337 ? -116.462 -2.780 214.691 1.00 49.91 337 LEU A C 1
ATOM 2827 O O . LEU A 1 337 ? -117.202 -3.756 214.777 1.00 49.91 337 LEU A O 1
ATOM 2831 N N . LYS A 1 338 ? -115.935 -2.406 213.513 1.00 57.78 338 LYS A N 1
ATOM 2832 C CA . LYS A 1 338 ? -116.080 -3.198 212.270 1.00 57.78 338 LYS A CA 1
ATOM 2833 C C . LYS A 1 338 ? -114.991 -4.263 212.091 1.00 57.78 338 LYS A C 1
ATOM 2835 O O . LYS A 1 338 ? -115.161 -5.197 211.304 1.00 57.78 338 LYS A O 1
ATOM 2840 N N . GLU A 1 339 ? -113.876 -4.122 212.801 1.00 55.78 339 GLU A N 1
ATOM 2841 C CA . GLU A 1 339 ? -112.677 -4.945 212.616 1.00 55.78 339 GLU A CA 1
ATOM 2842 C C . GLU A 1 339 ? -112.843 -6.358 213.211 1.00 55.78 339 GLU A C 1
ATOM 2844 O O . GLU A 1 339 ? -112.381 -7.334 212.619 1.00 55.78 339 GLU A O 1
ATOM 2849 N N . GLU A 1 340 ? -113.568 -6.503 214.328 1.00 50.41 340 GLU A N 1
ATOM 2850 C CA . GLU A 1 340 ? -113.699 -7.790 215.032 1.00 50.41 340 GLU A CA 1
ATOM 2851 C C . GLU A 1 340 ? -114.591 -8.811 214.303 1.00 50.41 340 GLU A C 1
ATOM 2853 O O . GLU A 1 340 ? -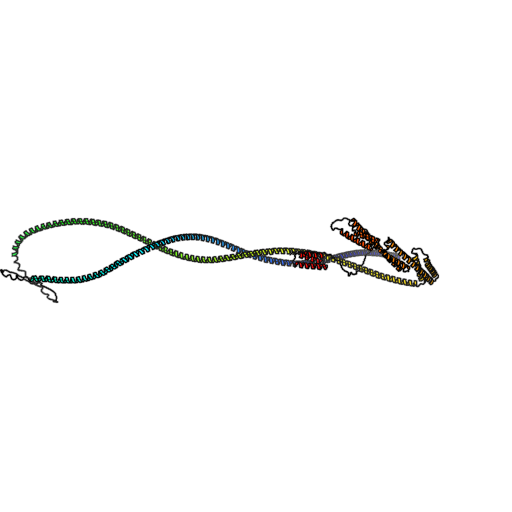114.215 -9.979 214.197 1.00 50.41 340 GLU A O 1
ATOM 2858 N N . TYR A 1 341 ? -115.733 -8.393 213.740 1.00 53.22 341 TYR A N 1
ATOM 2859 C CA . TYR A 1 341 ? -116.654 -9.306 213.037 1.00 53.22 341 TYR A CA 1
ATOM 2860 C C . TYR A 1 341 ? -116.019 -9.876 211.754 1.00 53.22 341 TYR A C 1
ATOM 2862 O O . TYR A 1 341 ? -116.014 -11.087 211.525 1.00 53.22 341 TYR A O 1
ATOM 2870 N N . SER A 1 342 ? -115.357 -9.004 210.985 1.00 60.00 342 SER A N 1
ATOM 2871 C CA . SER A 1 342 ? -114.591 -9.350 209.777 1.00 60.00 342 SER A CA 1
ATOM 2872 C C . SER A 1 342 ? -113.473 -10.376 210.045 1.00 60.00 342 SER A C 1
ATOM 2874 O O . SER A 1 342 ? -113.055 -11.109 209.143 1.00 60.00 342 SER A O 1
ATOM 2876 N N . SER A 1 343 ? -112.989 -10.454 211.292 1.00 55.00 343 SER A N 1
ATOM 2877 C CA . SER A 1 343 ? -111.900 -11.341 211.710 1.00 55.00 343 SER A CA 1
ATOM 2878 C C . SER A 1 343 ? -112.284 -12.823 211.752 1.00 55.00 343 SER A C 1
ATOM 2880 O O . SER A 1 343 ? -111.389 -13.664 211.678 1.00 55.00 343 SER A O 1
ATOM 2882 N N . TRP A 1 344 ? -113.570 -13.169 211.889 1.00 55.03 344 TRP A N 1
ATOM 2883 C CA . TRP A 1 344 ? -114.019 -14.566 211.996 1.00 55.03 344 TRP A CA 1
ATOM 2884 C C . TRP A 1 344 ? -114.395 -15.168 210.639 1.00 55.03 344 TRP A C 1
ATOM 2886 O O . TRP A 1 344 ? -113.882 -16.226 210.275 1.00 55.03 344 TRP A O 1
ATOM 2896 N N . GLU A 1 345 ? -115.224 -14.466 209.866 1.00 59.88 345 GLU A N 1
ATOM 2897 C CA . GLU A 1 345 ? -115.730 -14.911 208.557 1.00 59.88 345 GLU A CA 1
ATOM 2898 C C . GLU A 1 345 ? -114.587 -15.190 207.560 1.00 59.88 345 GLU A C 1
ATOM 2900 O O . GLU A 1 345 ? -114.537 -16.248 206.926 1.00 59.88 345 GLU A O 1
ATOM 2905 N N . SER A 1 346 ? -113.572 -14.317 207.547 1.00 62.56 346 SER A N 1
ATOM 2906 C CA . SER A 1 346 ? -112.357 -14.461 206.730 1.00 62.56 346 SER A CA 1
ATOM 2907 C C . SER A 1 346 ? -111.575 -15.765 206.977 1.00 62.56 346 SER A C 1
ATOM 2909 O O . SER A 1 346 ? -110.828 -16.203 206.104 1.00 62.56 346 SER A O 1
ATOM 2911 N N . ARG A 1 347 ? -111.712 -16.405 208.151 1.00 60.06 347 ARG A N 1
ATOM 2912 C CA . ARG A 1 347 ? -110.955 -17.627 208.498 1.00 60.06 347 ARG A CA 1
ATOM 2913 C C . ARG A 1 347 ? -111.591 -18.910 207.973 1.00 60.06 347 ARG A C 1
ATOM 2915 O O . ARG A 1 347 ? -110.885 -19.914 207.878 1.00 60.06 347 ARG A O 1
ATOM 2922 N N . LEU A 1 348 ? -112.886 -18.894 207.648 1.00 50.84 348 LEU A N 1
ATOM 2923 C CA . LEU A 1 348 ? -113.541 -20.034 207.003 1.00 50.84 348 LEU A CA 1
ATOM 2924 C C . LEU A 1 348 ? -113.190 -20.064 205.508 1.00 50.84 348 LEU A C 1
ATOM 2926 O O . LEU A 1 348 ? -112.675 -21.074 205.029 1.00 50.84 348 LEU A O 1
ATOM 2930 N N . LEU A 1 349 ? -113.355 -18.928 204.815 1.00 62.66 349 LEU A N 1
ATOM 2931 C CA . LEU A 1 349 ? -113.120 -18.809 203.368 1.00 62.66 349 LEU A CA 1
ATOM 2932 C C . LEU A 1 349 ? -111.703 -19.218 202.929 1.00 62.66 349 LEU A C 1
ATOM 2934 O O . LEU A 1 349 ? -111.547 -19.819 201.866 1.00 62.66 349 LEU A O 1
ATOM 2938 N N . CYS A 1 350 ? -110.663 -18.924 203.721 1.00 54.88 350 CYS A N 1
ATOM 2939 C CA . CYS A 1 350 ? -109.292 -19.298 203.349 1.00 54.88 350 CYS A CA 1
ATOM 2940 C C . CYS A 1 350 ? -109.114 -20.814 203.164 1.00 54.88 350 CYS A C 1
ATOM 2942 O O . CYS A 1 350 ? -108.433 -21.224 202.226 1.00 54.88 350 CYS A O 1
ATOM 2944 N N . LYS A 1 351 ? -109.750 -21.651 203.996 1.00 57.66 351 LYS A N 1
ATOM 2945 C CA . LYS A 1 351 ? -109.540 -23.109 203.953 1.00 57.66 351 LYS A CA 1
ATOM 2946 C C . LYS A 1 351 ? -110.182 -23.786 202.745 1.00 57.66 351 LYS A C 1
ATOM 2948 O O . LYS A 1 351 ? -109.631 -24.760 202.240 1.00 57.66 351 LYS A O 1
ATOM 2953 N N . GLU A 1 352 ? -111.313 -23.275 202.262 1.00 60.38 352 GLU A N 1
ATOM 2954 C CA . GLU A 1 352 ? -111.908 -23.755 201.006 1.00 60.38 352 GLU A CA 1
ATOM 2955 C C . GLU A 1 352 ? -111.077 -23.305 199.795 1.00 60.38 352 GLU A C 1
ATOM 2957 O O . GLU A 1 352 ? -110.875 -24.073 198.852 1.00 60.38 352 GLU A O 1
ATOM 2962 N N . LYS A 1 353 ? -110.527 -22.083 199.840 1.00 69.38 353 LYS A N 1
ATOM 2963 C CA . LYS A 1 353 ? -109.713 -21.519 198.755 1.00 69.38 353 LYS A CA 1
ATOM 2964 C C . LYS A 1 353 ? -108.391 -22.269 198.552 1.00 69.38 353 LYS A C 1
ATOM 2966 O O . LYS A 1 353 ? -108.040 -22.558 197.411 1.00 69.38 353 LYS A O 1
ATOM 2971 N N . GLU A 1 354 ? -107.701 -22.641 199.632 1.00 67.31 354 GLU A N 1
ATOM 2972 C CA . GLU A 1 354 ? -106.451 -23.422 199.579 1.00 67.31 354 GLU A CA 1
ATOM 2973 C C . GLU A 1 354 ? -106.640 -24.778 198.868 1.00 67.31 354 GLU A C 1
ATOM 2975 O O . GLU A 1 354 ? -105.838 -25.147 198.008 1.00 67.31 354 GLU A O 1
ATOM 2980 N N . GLN A 1 355 ? -107.735 -25.499 199.144 1.00 60.94 355 GLN A N 1
ATOM 2981 C CA . GLN A 1 355 ? -108.016 -26.784 198.485 1.00 60.94 355 GLN A CA 1
ATOM 2982 C C . GLN A 1 355 ? -108.354 -26.636 196.991 1.00 60.94 355 GLN A C 1
ATOM 2984 O O . GLN A 1 355 ? -108.009 -27.506 196.185 1.00 60.94 355 GLN A O 1
ATOM 2989 N N . LEU A 1 356 ? -108.995 -25.529 196.603 1.00 72.56 356 LEU A N 1
ATOM 2990 C CA . LEU A 1 356 ? -109.333 -25.242 195.207 1.00 72.56 356 LEU A CA 1
ATOM 2991 C C . LEU A 1 356 ? -108.090 -24.883 194.370 1.00 72.56 356 LEU A C 1
ATOM 2993 O O . LEU A 1 356 ? -108.001 -25.243 193.191 1.00 72.56 356 LEU A O 1
ATOM 2997 N N . GLU A 1 357 ? -107.115 -24.196 194.968 1.00 71.69 357 GLU A N 1
ATOM 2998 C CA . GLU A 1 357 ? -105.886 -23.771 194.290 1.00 71.69 357 GLU A CA 1
ATOM 2999 C C . GLU A 1 357 ? -104.915 -24.933 194.031 1.00 71.69 357 GLU A C 1
ATOM 3001 O O . GLU A 1 357 ? -104.354 -25.007 192.933 1.00 71.69 357 GLU A O 1
ATOM 3006 N N . GLU A 1 358 ? -104.786 -25.893 194.957 1.00 70.06 358 GLU A N 1
ATOM 3007 C CA . GLU A 1 358 ? -103.934 -27.080 194.763 1.00 70.06 358 GLU A CA 1
ATOM 3008 C C . GLU A 1 358 ? -104.481 -28.000 193.649 1.00 70.06 358 GLU A C 1
ATOM 3010 O O . GLU A 1 358 ? -103.744 -28.407 192.747 1.00 70.06 358 GLU A O 1
ATOM 3015 N N . MET A 1 359 ? -105.802 -28.233 193.613 1.00 63.72 359 MET A N 1
ATOM 3016 C CA . MET A 1 359 ? -106.474 -28.913 192.489 1.00 63.72 359 MET A CA 1
ATOM 3017 C C . MET A 1 359 ? -106.208 -28.198 191.155 1.00 63.72 359 MET A C 1
ATOM 3019 O O . MET A 1 359 ? -105.844 -28.820 190.152 1.00 63.72 359 MET A O 1
ATOM 3023 N N . SER A 1 360 ? -106.320 -26.867 191.156 1.00 76.00 360 SER A N 1
ATOM 3024 C CA . SER A 1 360 ? -106.073 -26.026 189.980 1.00 76.00 360 SER A CA 1
ATOM 3025 C C . SER A 1 360 ? -104.605 -26.007 189.543 1.00 76.00 360 SER A C 1
ATOM 3027 O O . SER A 1 360 ? -104.303 -25.564 188.434 1.00 76.00 360 SER A O 1
ATOM 3029 N N . ARG A 1 361 ? -103.662 -26.432 190.389 1.00 76.06 361 ARG A N 1
ATOM 3030 C CA . ARG A 1 361 ? -102.236 -26.560 190.058 1.00 76.06 361 ARG A CA 1
ATOM 3031 C C . ARG A 1 361 ? -101.941 -27.896 189.374 1.00 76.06 361 ARG A C 1
ATOM 3033 O O . ARG A 1 361 ? -101.352 -27.889 188.295 1.00 76.06 361 ARG A O 1
ATOM 3040 N N . ILE A 1 362 ? -102.423 -29.008 189.934 1.00 66.94 362 ILE A N 1
ATOM 3041 C CA . ILE A 1 362 ? -102.255 -30.360 189.363 1.00 66.94 362 ILE A CA 1
ATOM 3042 C C . ILE A 1 362 ? -102.811 -30.424 187.927 1.00 66.94 362 ILE A C 1
ATOM 3044 O O . ILE A 1 362 ? -102.191 -31.012 187.040 1.00 66.94 362 ILE A O 1
ATOM 3048 N N . GLN A 1 363 ? -103.936 -29.747 187.672 1.00 70.62 363 GLN A N 1
ATOM 3049 C CA . GLN A 1 363 ? -104.533 -29.626 186.337 1.00 70.62 363 GLN A CA 1
ATOM 3050 C C . GLN A 1 363 ? -103.557 -29.011 185.304 1.00 70.62 363 GLN A C 1
ATOM 3052 O O . GLN A 1 363 ? -103.400 -29.549 184.209 1.00 70.62 363 GLN A O 1
ATOM 3057 N N . ARG A 1 364 ? -102.854 -27.927 185.672 1.00 76.25 364 ARG A N 1
ATOM 3058 C CA . ARG A 1 364 ? -101.900 -27.203 184.803 1.00 76.25 364 ARG A CA 1
ATOM 3059 C C . ARG A 1 364 ? -100.592 -27.965 184.587 1.00 76.25 364 ARG A C 1
ATOM 3061 O O . ARG A 1 364 ? -100.043 -27.948 183.488 1.00 76.25 364 ARG A O 1
ATOM 3068 N N . GLU A 1 365 ? -100.094 -28.661 185.610 1.00 72.06 365 GLU A N 1
ATOM 3069 C CA . GLU A 1 365 ? -98.905 -29.517 185.475 1.00 72.06 365 GLU A CA 1
ATOM 3070 C C . GLU A 1 365 ? -99.151 -30.656 184.458 1.00 72.06 365 GLU A C 1
ATOM 3072 O O . GLU A 1 365 ? -98.251 -31.009 183.694 1.00 72.06 365 GLU A O 1
ATOM 3077 N N . LYS A 1 366 ? -100.395 -31.148 184.349 1.00 73.50 366 LYS A N 1
ATOM 3078 C CA . LYS A 1 366 ? -100.800 -32.156 183.356 1.00 73.50 366 LYS A CA 1
ATOM 3079 C C . LYS A 1 366 ? -100.834 -31.623 181.914 1.00 73.50 366 LYS A C 1
ATOM 3081 O O . LYS A 1 366 ? -100.349 -32.304 181.014 1.00 73.50 366 LYS A O 1
ATOM 3086 N N . GLU A 1 367 ? -101.351 -30.413 181.682 1.00 75.12 367 GLU A N 1
ATOM 3087 C CA . GLU A 1 367 ? -101.357 -29.786 180.344 1.00 75.12 367 GLU A CA 1
ATOM 3088 C C . GLU A 1 367 ? -99.938 -29.505 179.821 1.00 75.12 367 GLU A C 1
ATOM 3090 O O . GLU A 1 367 ? -99.654 -29.696 178.636 1.00 75.12 367 GLU A O 1
ATOM 3095 N N . ASN A 1 368 ? -99.013 -29.114 180.703 1.00 75.50 368 ASN A N 1
ATOM 3096 C CA . ASN A 1 368 ? -97.623 -28.846 180.325 1.00 75.50 368 ASN A CA 1
ATOM 3097 C C . ASN A 1 368 ? -96.887 -30.098 179.811 1.00 75.50 368 ASN A C 1
ATOM 3099 O O . ASN A 1 368 ? -96.093 -29.998 178.873 1.00 75.50 368 ASN A O 1
ATOM 3103 N N . LEU A 1 369 ? -97.178 -31.282 180.363 1.00 72.31 369 LEU A N 1
ATOM 3104 C CA . LEU A 1 369 ? -96.618 -32.551 179.877 1.00 72.31 369 LEU A CA 1
ATOM 3105 C C . LEU A 1 369 ? -97.156 -32.933 178.486 1.00 72.31 369 LEU A C 1
ATOM 3107 O O . LEU A 1 369 ? -96.398 -33.411 177.643 1.00 72.31 369 LEU A O 1
ATOM 3111 N N . GLU A 1 370 ? -98.435 -32.661 178.214 1.00 75.50 370 GLU A N 1
ATOM 3112 C CA . GLU A 1 370 ? -99.051 -32.880 176.897 1.00 75.50 370 GLU A CA 1
ATOM 3113 C C . GLU A 1 370 ? -98.429 -31.966 175.820 1.00 75.50 370 GLU A C 1
ATOM 3115 O O . GLU A 1 370 ? -98.194 -32.382 174.684 1.00 75.50 370 GLU A O 1
ATOM 3120 N N . ASN A 1 371 ? -98.096 -30.724 176.182 1.00 76.38 371 ASN A N 1
ATOM 3121 C CA . ASN A 1 371 ? -97.443 -29.771 175.280 1.00 76.38 371 ASN A CA 1
ATOM 3122 C C . ASN A 1 371 ? -95.971 -30.126 175.003 1.00 76.38 371 ASN A C 1
ATOM 3124 O O . ASN A 1 371 ? -95.530 -30.036 173.855 1.00 76.38 371 ASN A O 1
ATOM 3128 N N . LEU A 1 372 ? -95.226 -30.606 176.007 1.00 72.62 372 LEU A N 1
ATOM 3129 C CA . LEU A 1 372 ? -93.861 -31.123 175.817 1.00 72.62 372 LEU A CA 1
ATOM 3130 C C . LEU A 1 372 ? -93.817 -32.335 174.873 1.00 72.62 372 LEU A C 1
ATOM 3132 O O . LEU A 1 372 ? -92.874 -32.472 174.093 1.00 72.62 372 LEU A O 1
ATOM 3136 N N . ARG A 1 373 ? -94.848 -33.190 174.896 1.00 76.38 373 ARG A N 1
ATOM 3137 C CA . ARG A 1 373 ? -94.959 -34.338 173.986 1.00 76.38 373 ARG A CA 1
ATOM 3138 C C . ARG A 1 373 ? -95.078 -33.903 172.521 1.00 76.38 373 ARG A C 1
ATOM 3140 O O . ARG A 1 373 ? -94.327 -34.397 171.685 1.00 76.38 373 ARG A O 1
ATOM 3147 N N . LYS A 1 374 ? -95.951 -32.931 172.231 1.00 76.88 374 LYS A N 1
ATOM 3148 C CA . LYS A 1 374 ? -96.141 -32.365 170.880 1.00 76.88 374 LYS A CA 1
ATOM 3149 C C . LYS A 1 374 ? -94.872 -31.693 170.351 1.00 76.88 374 LYS A C 1
ATOM 3151 O O . LYS A 1 374 ? -94.502 -31.907 169.202 1.00 76.88 374 LYS A O 1
ATOM 3156 N N . LEU A 1 375 ? -94.170 -30.942 171.205 1.00 76.06 375 LEU A N 1
ATOM 3157 C CA . LEU A 1 375 ? -92.890 -30.311 170.860 1.00 76.06 375 LEU A CA 1
ATOM 3158 C C . LEU A 1 375 ? -91.826 -31.329 170.425 1.00 76.06 375 LEU A C 1
ATOM 3160 O O . LEU A 1 375 ? -91.061 -31.046 169.505 1.00 76.06 375 LEU A O 1
ATOM 3164 N N . LYS A 1 376 ? -91.794 -32.527 171.027 1.00 76.94 376 LYS A N 1
ATOM 3165 C CA . LYS A 1 376 ? -90.869 -33.585 170.597 1.00 76.94 376 LYS A CA 1
ATOM 3166 C C . LYS A 1 376 ? -91.179 -34.074 169.174 1.00 76.94 376 LYS A C 1
ATOM 3168 O O . LYS A 1 376 ? -90.264 -34.191 168.364 1.00 76.94 376 LYS A O 1
ATOM 3173 N N . GLU A 1 377 ? -92.454 -34.292 168.855 1.00 76.44 377 GLU A N 1
ATOM 3174 C CA . GLU A 1 377 ? -92.898 -34.724 167.518 1.00 76.44 377 GLU A CA 1
ATOM 3175 C C . GLU A 1 377 ? -92.667 -33.658 166.425 1.00 76.44 377 GLU A C 1
ATOM 3177 O O . GLU A 1 377 ? -92.594 -33.996 165.243 1.00 76.44 377 GLU A O 1
ATOM 3182 N N . GLU A 1 378 ? -92.554 -32.372 166.781 1.00 77.75 378 GLU A N 1
ATOM 3183 C CA . GLU A 1 378 ? -92.147 -31.311 165.844 1.00 77.75 378 GLU A CA 1
ATOM 3184 C C . GLU A 1 378 ? -90.634 -31.279 165.582 1.00 77.75 378 GLU A C 1
ATOM 3186 O O . GLU A 1 378 ? -90.223 -30.966 164.463 1.00 77.75 378 GLU A O 1
ATOM 3191 N N . VAL A 1 379 ? -89.801 -31.604 166.578 1.00 76.06 379 VAL A N 1
ATOM 3192 C CA . VAL A 1 379 ? -88.338 -31.682 166.408 1.00 76.06 379 VAL A CA 1
ATOM 3193 C C . VAL A 1 379 ? -87.969 -32.839 165.480 1.00 76.06 379 VAL A C 1
ATOM 3195 O O . VAL A 1 379 ? -87.267 -32.623 164.497 1.00 76.06 379 VAL A O 1
ATOM 3198 N N . GLU A 1 380 ? -88.534 -34.024 165.718 1.00 76.06 380 GLU A N 1
ATOM 3199 C CA . GLU A 1 380 ? -88.280 -35.247 164.937 1.00 76.06 380 GLU A CA 1
ATOM 3200 C C . GLU A 1 380 ? -88.619 -35.040 163.437 1.00 76.06 380 GLU A C 1
ATOM 3202 O O . GLU A 1 380 ? -87.848 -35.397 162.546 1.00 76.06 380 GLU A O 1
ATOM 3207 N N . LYS A 1 381 ? -89.713 -34.317 163.138 1.00 76.62 381 LYS A N 1
ATOM 3208 C CA . LYS A 1 381 ? -90.084 -33.906 161.765 1.00 76.62 381 LYS A CA 1
ATOM 3209 C C . LYS A 1 381 ? -89.127 -32.884 161.141 1.00 76.62 381 LYS A C 1
ATOM 3211 O O . LYS A 1 381 ? -88.949 -32.884 159.923 1.00 76.62 381 LYS A O 1
ATOM 3216 N N . ARG A 1 382 ? -88.525 -31.995 161.938 1.00 75.00 382 ARG A N 1
ATOM 3217 C CA . ARG A 1 382 ? -87.547 -31.008 161.444 1.00 75.00 382 ARG A CA 1
ATOM 3218 C C . ARG A 1 382 ? -86.191 -31.639 161.154 1.00 75.00 382 ARG A C 1
ATOM 3220 O O . ARG A 1 382 ? -85.556 -31.231 160.188 1.00 75.00 382 ARG A O 1
ATOM 3227 N N . GLU A 1 383 ? -85.780 -32.644 161.918 1.00 74.06 383 GLU A N 1
ATOM 3228 C CA . GLU A 1 383 ? -84.564 -33.419 161.644 1.00 74.06 383 GLU A CA 1
ATOM 3229 C C . GLU A 1 383 ? -84.689 -34.171 160.304 1.00 74.06 383 GLU A C 1
ATOM 3231 O O . GLU A 1 383 ? -83.805 -34.063 159.451 1.00 74.06 383 GLU A O 1
ATOM 3236 N N . GLU A 1 384 ? -85.847 -34.787 160.033 1.00 75.56 384 GLU A N 1
ATOM 3237 C CA . GLU A 1 384 ? -86.180 -35.332 158.707 1.00 75.56 384 GLU A CA 1
ATOM 3238 C C . GLU A 1 384 ? -86.122 -34.285 157.573 1.00 75.56 384 GLU A C 1
ATOM 3240 O O . GLU A 1 384 ? -85.715 -34.603 156.453 1.00 75.56 384 GLU A O 1
ATOM 3245 N N . GLU A 1 385 ? -86.569 -33.045 157.807 1.00 75.56 385 GLU A N 1
ATOM 3246 C CA . GLU A 1 385 ? -86.476 -31.975 156.803 1.00 75.56 385 GLU A CA 1
ATOM 3247 C C . GLU A 1 385 ? -85.039 -31.503 156.561 1.00 75.56 385 GLU A C 1
ATOM 3249 O O . GLU A 1 385 ? -84.708 -31.161 155.424 1.00 75.56 385 GLU A O 1
ATOM 3254 N N . VAL A 1 386 ? -84.185 -31.481 157.588 1.00 72.94 386 VAL A N 1
ATOM 3255 C CA . VAL A 1 386 ? -82.765 -31.127 157.441 1.00 72.94 386 VAL A CA 1
ATOM 3256 C C . VAL A 1 386 ? -82.054 -32.170 156.581 1.00 72.94 386 VAL A C 1
ATOM 3258 O O . VAL A 1 386 ? -81.460 -31.798 155.571 1.00 72.94 386 VAL A O 1
ATOM 3261 N N . GLU A 1 387 ? -82.224 -33.464 156.867 1.00 76.00 387 GLU A N 1
ATOM 3262 C CA . GLU A 1 387 ? -81.592 -34.542 156.088 1.00 76.00 387 GLU A CA 1
ATOM 3263 C C . GLU A 1 387 ? -82.032 -34.520 154.602 1.00 76.00 387 GLU A C 1
ATOM 3265 O O . GLU A 1 387 ? -81.242 -34.760 153.681 1.00 76.00 387 GLU A O 1
ATOM 3270 N N . LYS A 1 388 ? -83.297 -34.157 154.334 1.00 77.06 388 LYS A N 1
ATOM 3271 C CA . LYS A 1 388 ? -83.828 -33.961 152.969 1.00 77.06 388 LYS A CA 1
ATOM 3272 C C . LYS A 1 388 ? -83.235 -32.731 152.270 1.00 77.06 388 LYS A C 1
ATOM 3274 O O . LYS A 1 388 ? -83.099 -32.744 151.046 1.00 77.06 388 LYS A O 1
ATOM 3279 N N . ARG A 1 389 ? -82.875 -31.677 153.014 1.00 73.88 389 ARG A N 1
ATOM 3280 C CA . ARG A 1 389 ? -82.232 -30.460 152.483 1.00 73.88 389 ARG A CA 1
ATOM 3281 C C . ARG A 1 389 ? -80.735 -30.672 152.234 1.00 73.88 389 ARG A C 1
ATOM 3283 O O . ARG A 1 389 ? -80.252 -30.236 151.193 1.00 73.88 389 ARG A O 1
ATOM 3290 N N . GLU A 1 390 ? -80.022 -31.397 153.093 1.00 72.94 390 GLU A N 1
ATOM 3291 C CA . GLU A 1 390 ? -78.606 -31.756 152.886 1.00 72.94 390 GLU A CA 1
ATOM 3292 C C . GLU A 1 390 ? -78.421 -32.574 151.598 1.00 72.94 390 GLU A C 1
ATOM 3294 O O . GLU A 1 390 ? -77.639 -32.198 150.724 1.00 72.94 390 GLU A O 1
ATOM 3299 N N . LYS A 1 391 ? -79.263 -33.596 151.386 1.00 74.50 391 LYS A N 1
ATOM 3300 C CA . LYS A 1 391 ? -79.317 -34.387 150.137 1.00 74.50 391 LYS A CA 1
ATOM 3301 C C . LYS A 1 391 ? -79.724 -33.570 148.895 1.00 74.50 391 LYS A C 1
ATOM 3303 O O . LYS A 1 391 ? -79.584 -34.056 147.770 1.00 74.50 391 LYS A O 1
ATOM 3308 N N . LEU A 1 392 ? -80.242 -32.349 149.065 1.00 73.62 392 LEU A N 1
ATOM 3309 C CA . LEU A 1 392 ? -80.518 -31.403 147.977 1.00 73.62 392 LEU A CA 1
ATOM 3310 C C . LEU A 1 392 ? -79.313 -30.488 147.695 1.00 73.62 392 LEU A C 1
ATOM 3312 O O . LEU A 1 392 ? -79.059 -30.168 146.533 1.00 73.62 392 LEU A O 1
ATOM 3316 N N . VAL A 1 393 ? -78.565 -30.094 148.731 1.00 73.19 393 VAL A N 1
ATOM 3317 C CA . VAL A 1 393 ? -77.312 -29.328 148.611 1.00 73.19 393 VAL A CA 1
ATOM 3318 C C . VAL A 1 393 ? -76.244 -30.167 147.911 1.00 73.19 393 VAL A C 1
ATOM 3320 O O . VAL A 1 393 ? -75.744 -29.738 146.876 1.00 73.19 393 VAL A O 1
ATOM 3323 N N . GLU A 1 394 ? -76.021 -31.407 148.354 1.00 75.81 394 GLU A N 1
ATOM 3324 C CA . GLU A 1 394 ? -75.041 -32.334 147.758 1.00 75.81 394 GLU A CA 1
ATOM 3325 C C . GLU A 1 394 ? -75.291 -32.570 146.250 1.00 75.81 394 GLU A C 1
ATOM 3327 O O . GLU A 1 394 ? -74.367 -32.729 145.448 1.00 75.81 394 GLU A O 1
ATOM 3332 N N . ARG A 1 395 ? -76.565 -32.560 145.825 1.00 73.56 395 ARG A N 1
ATOM 3333 C CA . ARG A 1 395 ? -76.947 -32.638 144.404 1.00 73.56 395 ARG A CA 1
ATOM 3334 C C . ARG A 1 395 ? -76.623 -31.360 143.637 1.00 73.56 395 ARG A C 1
ATOM 3336 O O . ARG A 1 395 ? -76.216 -31.457 142.484 1.00 73.56 395 ARG A O 1
ATOM 3343 N N . ARG A 1 396 ? -76.812 -30.188 144.250 1.00 73.31 396 ARG A N 1
ATOM 3344 C CA . ARG A 1 396 ? -76.511 -28.884 143.638 1.00 73.31 396 ARG A CA 1
ATOM 3345 C C . ARG A 1 396 ? -75.014 -28.633 143.532 1.00 73.31 396 ARG A C 1
ATOM 3347 O O . ARG A 1 396 ? -74.586 -28.117 142.510 1.00 73.31 396 ARG A O 1
ATOM 3354 N N . GLU A 1 397 ? -74.222 -29.055 144.510 1.00 72.06 397 GLU A N 1
ATOM 3355 C CA . GLU A 1 397 ? -72.755 -29.022 144.436 1.00 72.06 397 GLU A CA 1
ATOM 3356 C C . GLU A 1 397 ? -72.263 -29.873 143.255 1.00 72.06 397 GLU A C 1
ATOM 3358 O O . GLU A 1 397 ? -71.597 -29.362 142.360 1.00 72.06 397 GLU A O 1
ATOM 3363 N N . LYS A 1 398 ? -72.754 -31.114 143.130 1.00 71.75 398 LYS A N 1
ATOM 3364 C CA . LYS A 1 398 ? -72.460 -32.001 141.985 1.00 71.75 398 LYS A CA 1
ATOM 3365 C C . LYS A 1 398 ? -73.014 -31.512 140.637 1.00 71.75 398 LYS A C 1
ATOM 3367 O O . LYS A 1 398 ? -72.615 -32.027 139.591 1.00 71.75 398 LYS A O 1
ATOM 3372 N N . GLU A 1 399 ? -73.943 -30.556 140.633 1.00 71.69 399 GLU A N 1
ATOM 3373 C CA . GLU A 1 399 ? -74.430 -29.872 139.427 1.00 71.69 399 GLU A CA 1
ATOM 3374 C C . GLU A 1 399 ? -73.576 -28.635 139.091 1.00 71.69 399 GLU A C 1
ATOM 3376 O O . GLU A 1 399 ? -73.339 -28.353 137.914 1.00 71.69 399 GLU A O 1
ATOM 3381 N N . LEU A 1 400 ? -73.066 -27.935 140.109 1.00 70.38 400 LEU A N 1
ATOM 3382 C CA . LEU A 1 400 ? -72.115 -26.832 139.973 1.00 70.38 400 LEU A CA 1
ATOM 3383 C C . LEU A 1 400 ? -70.747 -27.330 139.494 1.00 70.38 400 LEU A C 1
ATOM 3385 O O . LEU A 1 400 ? -70.239 -26.765 138.534 1.00 70.38 400 LEU A O 1
ATOM 3389 N N . ASP A 1 401 ? -70.217 -28.433 140.037 1.00 70.94 401 ASP A N 1
ATOM 3390 C CA . ASP A 1 401 ? -68.976 -29.077 139.563 1.00 70.94 401 ASP A CA 1
ATOM 3391 C C . ASP A 1 401 ? -69.022 -29.381 138.056 1.00 70.94 401 ASP A C 1
ATOM 3393 O O . ASP A 1 401 ? -68.046 -29.197 137.322 1.00 70.94 401 ASP A O 1
ATOM 3397 N N . ARG A 1 402 ? -70.184 -29.845 137.574 1.00 73.50 402 ARG A N 1
ATOM 3398 C CA . ARG A 1 402 ? -70.418 -30.124 136.150 1.00 73.50 402 ARG A CA 1
ATOM 3399 C C . ARG A 1 402 ? -70.427 -28.837 135.340 1.00 73.50 402 ARG A C 1
ATOM 3401 O O . ARG A 1 402 ? -69.689 -28.746 134.368 1.00 73.50 402 ARG A O 1
ATOM 3408 N N . LYS A 1 403 ? -71.175 -27.823 135.781 1.00 73.31 403 LYS A N 1
ATOM 3409 C CA . LYS A 1 403 ? -71.240 -26.524 135.099 1.00 73.31 403 LYS A CA 1
ATOM 3410 C C . LYS A 1 403 ? -69.900 -25.789 135.108 1.00 73.31 403 LYS A C 1
ATOM 3412 O O . LYS A 1 403 ? -69.564 -25.161 134.115 1.00 73.31 403 LYS A O 1
ATOM 3417 N N . GLU A 1 404 ? -69.095 -25.896 136.164 1.00 73.19 404 GLU A N 1
ATOM 3418 C CA . GLU A 1 404 ? -67.736 -25.344 136.193 1.00 73.19 404 GLU A CA 1
ATOM 3419 C C . GLU A 1 404 ? -66.820 -26.063 135.191 1.00 73.19 404 GLU A C 1
ATOM 3421 O O . GLU A 1 404 ? -66.006 -25.423 134.523 1.00 73.19 404 GLU A O 1
ATOM 3426 N N . LYS A 1 405 ? -66.985 -27.381 135.019 1.00 72.06 405 LYS A N 1
ATOM 3427 C CA . LYS A 1 405 ? -66.294 -28.138 133.970 1.00 72.06 405 LYS A CA 1
ATOM 3428 C C . LYS A 1 405 ? -66.755 -27.728 132.565 1.00 72.06 405 LYS A C 1
ATOM 3430 O O . LYS A 1 405 ? -65.906 -27.478 131.711 1.00 72.06 405 LYS A O 1
ATOM 3435 N N . ASP A 1 406 ? -68.061 -27.569 132.353 1.00 68.00 406 ASP A N 1
ATOM 3436 C CA . ASP A 1 406 ? -68.631 -27.075 131.093 1.00 68.00 406 ASP A CA 1
ATOM 3437 C C . ASP A 1 406 ? -68.121 -25.656 130.772 1.00 68.00 406 ASP A C 1
ATOM 3439 O O . ASP A 1 406 ? -67.751 -25.375 129.633 1.00 68.00 406 ASP A O 1
ATOM 3443 N N . PHE A 1 407 ? -68.024 -24.768 131.772 1.00 68.50 407 PHE A N 1
ATOM 3444 C CA . PHE A 1 407 ? -67.459 -23.422 131.619 1.00 68.50 407 PHE A CA 1
ATOM 3445 C C . PHE A 1 407 ? -65.954 -23.432 131.325 1.00 68.50 407 PHE A C 1
ATOM 3447 O O . PHE A 1 407 ? -65.500 -22.591 130.549 1.00 68.50 407 PHE A O 1
ATOM 3454 N N . LYS A 1 408 ? -65.181 -24.376 131.877 1.00 70.50 408 LYS A N 1
ATOM 3455 C CA . LYS A 1 408 ? -63.760 -24.557 131.527 1.00 70.50 408 LYS A CA 1
ATOM 3456 C C . LYS A 1 408 ? -63.600 -25.002 130.073 1.00 70.50 408 LYS A C 1
ATOM 3458 O O . LYS A 1 408 ? -62.838 -24.377 129.342 1.00 70.50 408 LYS A O 1
ATOM 3463 N N . GLU A 1 409 ? -64.396 -25.968 129.609 1.00 67.56 409 GLU A N 1
ATOM 3464 C CA . GLU A 1 409 ? -64.432 -26.320 128.182 1.00 67.56 409 GLU A CA 1
ATOM 3465 C C . GLU A 1 409 ? -64.903 -25.152 127.299 1.00 67.56 409 GLU A C 1
ATOM 3467 O O . GLU A 1 409 ? -64.408 -24.982 126.185 1.00 67.56 409 GLU A O 1
ATOM 3472 N N . TYR A 1 410 ? -65.843 -24.324 127.767 1.00 67.94 410 TYR A N 1
ATOM 3473 C CA . TYR A 1 410 ? -66.295 -23.145 127.023 1.00 67.94 410 TYR A CA 1
ATOM 3474 C C . TYR A 1 410 ? -65.199 -22.076 126.922 1.00 67.94 410 TYR A C 1
ATOM 3476 O O . TYR A 1 410 ? -65.008 -21.497 125.853 1.00 67.94 410 TYR A O 1
ATOM 3484 N N . ALA A 1 411 ? -64.446 -21.849 128.002 1.00 66.69 411 ALA A N 1
ATOM 3485 C CA . ALA A 1 411 ? -63.298 -20.950 128.018 1.00 66.69 411 ALA A CA 1
ATOM 3486 C C . ALA A 1 411 ? -62.197 -21.437 127.064 1.00 66.69 411 ALA A C 1
ATOM 3488 O O . ALA A 1 411 ? -61.739 -20.659 126.232 1.00 66.69 411 ALA A O 1
ATOM 3489 N N . GLU A 1 412 ? -61.841 -22.725 127.095 1.00 70.69 412 GLU A N 1
ATOM 3490 C CA . GLU A 1 412 ? -60.867 -23.314 126.164 1.00 70.69 412 GLU A CA 1
ATOM 3491 C C . GLU A 1 412 ? -61.311 -23.199 124.697 1.00 70.69 412 GLU A C 1
ATOM 3493 O O . GLU A 1 412 ? -60.495 -22.893 123.825 1.00 70.69 412 GLU A O 1
ATOM 3498 N N . ARG A 1 413 ? -62.609 -23.374 124.401 1.00 73.25 413 ARG A N 1
ATOM 3499 C CA . ARG A 1 413 ? -63.159 -23.165 123.049 1.00 73.25 413 ARG A CA 1
ATOM 3500 C C . ARG A 1 413 ? -63.083 -21.699 122.616 1.00 73.25 413 ARG A C 1
ATOM 3502 O O . ARG A 1 413 ? -62.692 -21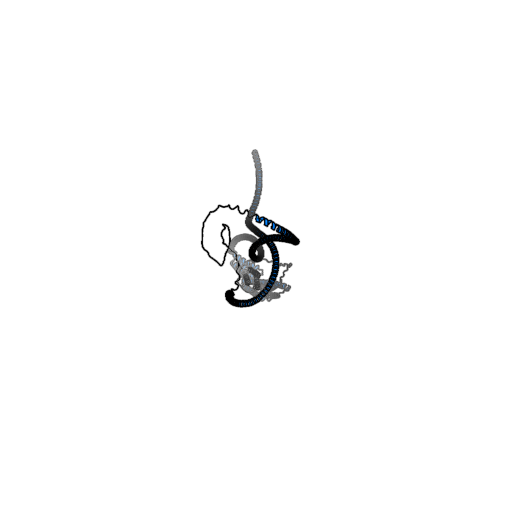.439 121.482 1.00 73.25 413 ARG A O 1
ATOM 3509 N N . VAL A 1 414 ? -63.416 -20.748 123.491 1.00 69.69 414 VAL A N 1
ATOM 3510 C CA . VAL A 1 414 ? -63.299 -19.304 123.204 1.00 69.69 414 VAL A CA 1
ATOM 3511 C C . VAL A 1 414 ? -61.840 -18.909 122.972 1.00 69.69 414 VAL A C 1
ATOM 3513 O O . VAL A 1 414 ? -61.543 -18.215 122.004 1.00 69.69 414 VAL A O 1
ATOM 3516 N N . ASP A 1 415 ? -60.924 -19.401 123.802 1.00 70.25 415 ASP A N 1
ATOM 3517 C CA . ASP A 1 415 ? -59.491 -19.117 123.712 1.00 70.25 415 ASP A CA 1
ATOM 3518 C C . ASP A 1 415 ? -58.857 -19.741 122.450 1.00 70.25 415 ASP A C 1
ATOM 3520 O O . ASP A 1 415 ? -57.965 -19.160 121.826 1.00 70.25 415 ASP A O 1
ATOM 3524 N N . LYS A 1 416 ? -59.380 -20.890 122.000 1.00 72.06 416 LYS A N 1
ATOM 3525 C CA . LYS A 1 416 ? -59.027 -21.511 120.718 1.00 72.06 416 LYS A CA 1
ATOM 3526 C C . LYS A 1 416 ? -59.571 -20.727 119.517 1.00 72.06 416 LYS A C 1
ATOM 3528 O O . LYS A 1 416 ? -58.802 -20.427 118.609 1.00 72.06 416 LYS A O 1
ATOM 3533 N N . VAL A 1 417 ? -60.841 -20.311 119.540 1.00 71.69 417 VAL A N 1
ATOM 3534 C CA . VAL A 1 417 ? -61.435 -19.451 118.495 1.00 71.69 417 VAL A CA 1
ATOM 3535 C C . VAL A 1 417 ? -60.731 -18.090 118.424 1.00 71.69 417 VAL A C 1
ATOM 3537 O O . VAL A 1 417 ? -60.528 -17.566 117.332 1.00 71.69 417 VAL A O 1
ATOM 3540 N N . ALA A 1 418 ? -60.289 -17.532 119.555 1.00 69.38 418 ALA A N 1
ATOM 3541 C CA . ALA A 1 418 ? -59.485 -16.311 119.584 1.00 69.38 418 ALA A CA 1
ATOM 3542 C C . ALA A 1 418 ? -58.131 -16.501 118.875 1.00 69.38 418 ALA A C 1
ATOM 3544 O O . ALA A 1 418 ? -57.744 -15.662 118.062 1.00 69.38 418 ALA A O 1
ATOM 3545 N N . LYS A 1 419 ? -57.443 -17.628 119.108 1.00 73.75 419 LYS A N 1
ATOM 3546 C CA . LYS A 1 419 ? -56.192 -17.989 118.413 1.00 73.75 419 LYS A CA 1
ATOM 3547 C C . LYS A 1 419 ? -56.408 -18.253 116.919 1.00 73.75 419 LYS A C 1
ATOM 3549 O O . LYS A 1 419 ? -55.601 -17.818 116.103 1.00 73.75 419 LYS A O 1
ATOM 3554 N N . GLU A 1 420 ? -57.520 -18.881 116.545 1.00 72.94 420 GLU A N 1
ATOM 3555 C CA . GLU A 1 420 ? -57.906 -19.086 115.144 1.00 72.94 420 GLU A CA 1
ATOM 3556 C C . GLU A 1 420 ? -58.245 -17.753 114.443 1.00 72.94 420 GLU A C 1
ATOM 3558 O O . GLU A 1 420 ? -57.827 -17.543 113.306 1.00 72.94 420 GLU A O 1
ATOM 3563 N N . GLN A 1 421 ? -58.900 -16.797 115.118 1.00 66.06 421 GLN A N 1
ATOM 3564 C CA . GLN A 1 421 ? -59.104 -15.439 114.588 1.00 66.06 421 GLN A CA 1
ATOM 3565 C C . GLN A 1 421 ? -57.803 -14.630 114.488 1.00 66.06 421 GLN A C 1
ATOM 3567 O O . GLN A 1 421 ? -57.613 -13.907 113.513 1.00 66.06 421 GLN A O 1
ATOM 3572 N N . GLU A 1 422 ? -56.901 -14.753 115.460 1.00 73.81 422 GLU A N 1
ATOM 3573 C CA . GLU A 1 422 ? -55.569 -14.137 115.448 1.00 73.81 422 GLU A CA 1
ATOM 3574 C C . GLU A 1 422 ? -54.724 -14.665 114.270 1.00 73.81 422 GLU A C 1
ATOM 3576 O O . GLU A 1 422 ? -54.097 -13.886 113.547 1.00 73.81 422 GLU A O 1
ATOM 3581 N N . GLU A 1 423 ? -54.756 -15.977 114.009 1.00 72.69 423 GLU A N 1
ATOM 3582 C CA . GLU A 1 423 ? -54.142 -16.573 112.818 1.00 72.69 423 GLU A CA 1
ATOM 3583 C C . GLU A 1 423 ? -54.818 -16.139 111.516 1.00 72.69 423 GLU A C 1
ATOM 3585 O O . GLU A 1 423 ? -54.120 -15.813 110.556 1.00 72.69 423 GLU A O 1
ATOM 3590 N N . LEU A 1 424 ? -56.152 -16.129 111.452 1.00 72.50 424 LEU A N 1
ATOM 3591 C CA . LEU A 1 424 ? -56.879 -15.708 110.253 1.00 72.50 424 LEU A CA 1
ATOM 3592 C C . LEU A 1 424 ? -56.620 -14.234 109.934 1.00 72.50 424 LEU A C 1
ATOM 3594 O O . LEU A 1 424 ? -56.418 -13.909 108.770 1.00 72.50 424 LEU A O 1
ATOM 3598 N N . ARG A 1 425 ? -56.516 -13.357 110.941 1.00 71.44 425 ARG A N 1
ATOM 3599 C CA . ARG A 1 425 ? -56.094 -11.956 110.768 1.00 71.44 425 ARG A CA 1
ATOM 3600 C C . ARG A 1 425 ? -54.669 -11.849 110.229 1.00 71.44 425 ARG A C 1
ATOM 3602 O O . ARG A 1 425 ? -54.442 -11.062 109.317 1.00 71.44 425 ARG A O 1
ATOM 3609 N N . LYS A 1 426 ? -53.727 -12.659 110.729 1.00 70.75 426 LYS A N 1
ATOM 3610 C CA . LYS A 1 426 ? -52.343 -12.709 110.214 1.00 70.75 426 LYS A CA 1
ATOM 3611 C C . LYS A 1 426 ? -52.281 -13.232 108.777 1.00 70.75 426 LYS A C 1
ATOM 3613 O O . LYS A 1 426 ? -51.581 -12.654 107.956 1.00 70.75 426 LYS A O 1
ATOM 3618 N N . LYS A 1 427 ? -53.071 -14.257 108.446 1.00 69.56 427 LYS A N 1
ATOM 3619 C CA . LYS A 1 427 ? -53.232 -14.775 107.076 1.00 69.56 427 LYS A CA 1
ATOM 3620 C C . LYS A 1 427 ? -53.899 -13.748 106.151 1.00 69.56 427 LYS A C 1
ATOM 3622 O O . LYS A 1 427 ? -53.546 -13.678 104.978 1.00 69.56 427 LYS A O 1
ATOM 3627 N N . LEU A 1 428 ? -54.812 -12.918 106.665 1.00 67.06 428 LEU A N 1
ATOM 3628 C CA . LEU A 1 428 ? -55.427 -11.822 105.910 1.00 67.06 428 LEU A CA 1
ATOM 3629 C C . LEU A 1 428 ? -54.440 -10.680 105.640 1.00 67.06 428 LEU A C 1
ATOM 3631 O O . LEU A 1 428 ? -54.443 -10.138 104.542 1.00 67.06 428 LEU A O 1
ATOM 3635 N N . THR A 1 429 ? -53.578 -10.319 106.598 1.00 64.50 429 THR A N 1
ATOM 3636 C CA . THR A 1 429 ? -52.584 -9.249 106.402 1.00 64.50 429 THR A CA 1
ATOM 3637 C C . THR A 1 429 ? -51.381 -9.689 105.570 1.00 64.50 429 THR A C 1
ATOM 3639 O O . THR A 1 429 ? -50.845 -8.862 104.833 1.00 64.50 429 THR A O 1
ATOM 3642 N N . THR A 1 430 ? -50.990 -10.972 105.587 1.00 66.75 430 THR A N 1
ATOM 3643 C CA . THR A 1 430 ? -50.056 -11.494 104.574 1.00 66.75 430 THR A CA 1
ATOM 3644 C C . THR A 1 430 ? -50.710 -11.535 103.198 1.00 66.75 430 THR A C 1
ATOM 3646 O O . THR A 1 430 ? -50.106 -11.043 102.255 1.00 66.75 430 THR A O 1
ATOM 3649 N N . LYS A 1 431 ? -51.968 -11.991 103.072 1.00 70.00 431 LYS A N 1
ATOM 3650 C CA . LYS A 1 431 ? -52.695 -11.962 101.789 1.00 70.00 431 LYS A CA 1
ATOM 3651 C C . LYS A 1 431 ? -52.924 -10.553 101.242 1.00 70.00 431 LYS A C 1
ATOM 3653 O O . LYS A 1 431 ? -52.845 -10.371 100.033 1.00 70.00 431 LYS A O 1
ATOM 3658 N N . GLY A 1 432 ? -53.161 -9.570 102.110 1.00 69.88 432 GLY A N 1
ATOM 3659 C CA . GLY A 1 432 ? -53.230 -8.157 101.736 1.00 69.88 432 GLY A CA 1
ATOM 3660 C C . GLY A 1 432 ? -51.914 -7.675 101.130 1.00 69.88 432 GLY A C 1
ATOM 3661 O O . GLY A 1 432 ? -51.919 -7.162 100.019 1.00 69.88 432 GLY A O 1
ATOM 3662 N N . ARG A 1 433 ? -50.779 -7.951 101.789 1.00 66.06 433 ARG A N 1
ATOM 3663 C CA . ARG A 1 433 ? -49.454 -7.638 101.229 1.00 66.06 433 ARG A CA 1
ATOM 3664 C C . ARG A 1 433 ? -49.138 -8.405 99.952 1.00 66.06 433 ARG A C 1
ATOM 3666 O O . ARG A 1 433 ? -48.576 -7.819 99.045 1.00 66.06 433 ARG A O 1
ATOM 3673 N N . GLU A 1 434 ? -49.487 -9.688 99.860 1.00 65.56 434 GLU A N 1
ATOM 3674 C CA . GLU A 1 434 ? -49.307 -10.476 98.633 1.00 65.56 434 GLU A CA 1
ATOM 3675 C C . GLU A 1 434 ? -50.085 -9.866 97.456 1.00 65.56 434 GLU A C 1
ATOM 3677 O O . GLU A 1 434 ? -49.571 -9.852 96.341 1.00 65.56 434 GLU A O 1
ATOM 3682 N N . LEU A 1 435 ? -51.285 -9.325 97.703 1.00 66.44 435 LEU A N 1
ATOM 3683 C CA . LEU A 1 435 ? -52.070 -8.595 96.706 1.00 66.44 435 LEU A CA 1
ATOM 3684 C C . LEU A 1 435 ? -51.462 -7.226 96.376 1.00 66.44 435 LEU A C 1
ATOM 3686 O O . LEU A 1 435 ? -51.299 -6.935 95.200 1.00 66.44 435 LEU A O 1
ATOM 3690 N N . GLU A 1 436 ? -51.050 -6.427 97.364 1.00 66.62 436 GLU A N 1
ATOM 3691 C CA . GLU A 1 436 ? -50.347 -5.151 97.131 1.00 66.62 436 GLU A CA 1
ATOM 3692 C C . GLU A 1 436 ? -49.046 -5.359 96.328 1.00 66.62 436 GLU A C 1
ATOM 3694 O O . GLU A 1 436 ? -48.743 -4.596 95.413 1.00 66.62 436 GLU A O 1
ATOM 3699 N N . GLU A 1 437 ? -48.293 -6.430 96.605 1.00 69.62 437 GLU A N 1
ATOM 3700 C CA . GLU A 1 437 ? -47.085 -6.792 95.855 1.00 69.62 437 GLU A CA 1
ATOM 3701 C C . GLU A 1 437 ? -47.407 -7.295 94.436 1.00 69.62 437 GLU A C 1
ATOM 3703 O O . GLU A 1 437 ? -46.624 -7.064 93.515 1.00 69.62 437 GLU A O 1
ATOM 3708 N N . GLN A 1 438 ? -48.550 -7.962 94.233 1.00 68.31 438 GLN A N 1
ATOM 3709 C CA . GLN A 1 438 ? -49.030 -8.372 92.908 1.00 68.31 438 GLN A CA 1
ATOM 3710 C C . GLN A 1 438 ? -49.590 -7.198 92.096 1.00 68.31 438 GLN A C 1
ATOM 3712 O O . GLN A 1 438 ? -49.349 -7.147 90.894 1.00 68.31 438 GLN A O 1
ATOM 3717 N N . GLU A 1 439 ? -50.267 -6.229 92.714 1.00 69.50 439 GLU A N 1
ATOM 3718 C CA . GLU A 1 439 ? -50.712 -4.996 92.053 1.00 69.50 439 GLU A CA 1
ATOM 3719 C C . GLU A 1 439 ? -49.528 -4.090 91.691 1.00 69.50 439 GLU A C 1
ATOM 3721 O O . GLU A 1 439 ? -49.503 -3.536 90.592 1.00 69.50 439 GLU A O 1
ATOM 3726 N N . MET A 1 440 ? -48.506 -4.004 92.552 1.00 68.44 440 MET A N 1
ATOM 3727 C CA . MET A 1 440 ? -47.226 -3.359 92.232 1.00 68.44 440 MET A CA 1
ATOM 3728 C C . MET A 1 440 ? -46.553 -4.028 91.027 1.00 68.44 440 MET A C 1
ATOM 3730 O O . MET A 1 440 ? -46.247 -3.345 90.052 1.00 68.44 440 MET A O 1
ATOM 3734 N N . LYS A 1 441 ? -46.400 -5.361 91.041 1.00 66.31 441 LYS A N 1
ATOM 3735 C CA . LYS A 1 441 ? -45.794 -6.117 89.929 1.00 66.31 441 LYS A CA 1
ATOM 3736 C C . LYS A 1 441 ? -46.604 -6.005 88.639 1.00 66.31 441 LYS A C 1
ATOM 3738 O O . LYS A 1 441 ? -46.018 -5.756 87.597 1.00 66.31 441 LYS A O 1
ATOM 3743 N N . LEU A 1 442 ? -47.936 -6.066 88.696 1.00 67.50 442 LEU A N 1
ATOM 3744 C CA . LEU A 1 442 ? -48.803 -5.796 87.541 1.00 67.50 442 LEU A CA 1
ATOM 3745 C C . LEU A 1 442 ? -48.688 -4.344 87.053 1.00 67.50 442 LEU A C 1
ATOM 3747 O O . LEU A 1 442 ? -48.816 -4.091 85.858 1.00 67.50 442 LEU A O 1
ATOM 3751 N N . GLY A 1 443 ? -48.442 -3.381 87.943 1.00 70.81 443 GLY A N 1
ATOM 3752 C CA . GLY A 1 443 ? -48.144 -1.994 87.587 1.00 70.81 443 GLY A CA 1
ATOM 3753 C C . GLY A 1 443 ? -46.811 -1.853 86.848 1.00 70.81 443 GLY A C 1
ATOM 3754 O O . GLY A 1 443 ? -46.747 -1.172 85.821 1.00 70.81 443 GLY A O 1
ATOM 3755 N N . GLU A 1 444 ? -45.772 -2.537 87.327 1.00 68.38 444 GLU A N 1
ATOM 3756 C CA . GLU A 1 444 ? -44.444 -2.593 86.711 1.00 68.38 444 GLU A CA 1
ATOM 3757 C C . GLU A 1 444 ? -44.486 -3.330 85.363 1.00 68.38 444 GLU A C 1
ATOM 3759 O O . GLU A 1 444 ? -44.134 -2.732 84.348 1.00 68.38 444 GLU A O 1
ATOM 3764 N N . GLU A 1 445 ? -45.034 -4.547 85.302 1.00 68.81 445 GLU A N 1
ATOM 3765 C CA . GLU A 1 445 ? -45.251 -5.321 84.069 1.00 68.81 445 GLU A CA 1
ATOM 3766 C C . GLU A 1 445 ? -46.082 -4.543 83.039 1.00 68.81 445 GLU A C 1
ATOM 3768 O O . GLU A 1 445 ? -45.785 -4.576 81.846 1.00 68.81 445 GLU A O 1
ATOM 3773 N N . LYS A 1 446 ? -47.096 -3.781 83.467 1.00 75.06 446 LYS A N 1
ATOM 3774 C CA . LYS A 1 446 ? -47.895 -2.921 82.578 1.00 75.06 446 LYS A CA 1
ATOM 3775 C C . LYS A 1 446 ? -47.111 -1.704 82.082 1.00 75.06 446 LYS A C 1
ATOM 3777 O O . LYS A 1 446 ? -47.297 -1.292 80.935 1.00 75.06 446 LYS A O 1
ATOM 3782 N N . ALA A 1 447 ? -46.219 -1.141 82.896 1.00 69.25 447 ALA A N 1
ATOM 3783 C CA . ALA A 1 447 ? -45.305 -0.080 82.475 1.00 69.25 447 ALA A CA 1
ATOM 3784 C C . ALA A 1 447 ? -44.204 -0.605 81.533 1.00 69.25 447 ALA A C 1
ATOM 3786 O O . ALA A 1 447 ? -43.818 0.093 80.592 1.00 69.25 447 ALA A O 1
ATOM 3787 N N . GLU A 1 448 ? -43.726 -1.835 81.732 1.00 70.88 448 GLU A N 1
ATOM 3788 C CA . GLU A 1 448 ? -42.803 -2.511 80.819 1.00 70.88 448 GLU A CA 1
ATOM 3789 C C . GLU A 1 448 ? -43.486 -2.905 79.510 1.00 70.88 448 GLU A C 1
ATOM 3791 O O . GLU A 1 448 ? -42.957 -2.579 78.453 1.00 70.88 448 GLU A O 1
ATOM 3796 N N . MET A 1 449 ? -44.701 -3.458 79.544 1.00 69.50 449 MET A N 1
ATOM 3797 C CA . MET A 1 449 ? -45.547 -3.688 78.363 1.00 69.50 449 MET A CA 1
ATOM 3798 C C . MET A 1 449 ? -45.783 -2.402 77.566 1.00 69.50 449 MET A C 1
ATOM 3800 O O . MET A 1 449 ? -45.703 -2.420 76.339 1.00 69.50 449 MET A O 1
ATOM 3804 N N . LEU A 1 450 ? -46.013 -1.262 78.229 1.00 73.00 450 LEU A N 1
ATOM 3805 C CA . LEU A 1 450 ? -46.130 0.030 77.547 1.00 73.00 450 LEU A CA 1
ATOM 3806 C C . LEU A 1 450 ? -44.811 0.436 76.870 1.00 73.00 450 LEU A C 1
ATOM 3808 O O . LEU A 1 450 ? -44.823 0.717 75.671 1.00 73.00 450 LEU A O 1
ATOM 3812 N N . LYS A 1 451 ? -43.668 0.378 77.572 1.00 73.25 451 LYS A N 1
ATOM 3813 C CA . LYS A 1 451 ? -42.334 0.615 76.974 1.00 73.25 451 LYS A CA 1
ATOM 3814 C C . LYS A 1 451 ? -42.036 -0.349 75.820 1.00 73.25 451 LYS A C 1
ATOM 3816 O O . LYS A 1 451 ? -41.470 0.060 74.809 1.00 73.25 451 LYS A O 1
ATOM 3821 N N . MET A 1 452 ? -42.425 -1.615 75.948 1.00 71.62 452 MET A N 1
ATOM 3822 C CA . MET A 1 452 ? -42.221 -2.658 74.947 1.00 71.62 452 MET A CA 1
ATOM 3823 C C . MET A 1 452 ? -43.105 -2.418 73.721 1.00 71.62 452 MET A C 1
ATOM 3825 O O . MET A 1 452 ? -42.607 -2.510 72.606 1.00 71.62 452 MET A O 1
ATOM 3829 N N . SER A 1 453 ? -44.361 -1.999 73.907 1.00 69.00 453 SER A N 1
ATOM 3830 C CA . SER A 1 453 ? -45.255 -1.584 72.817 1.00 69.00 453 SER A CA 1
ATOM 3831 C C . SER A 1 453 ? -44.747 -0.335 72.089 1.00 69.00 453 SER A C 1
ATOM 3833 O O . SER A 1 453 ? -44.794 -0.277 70.863 1.00 69.00 453 SER A O 1
ATOM 3835 N N . GLU A 1 454 ? -44.177 0.637 72.808 1.00 77.56 454 GLU A N 1
ATOM 3836 C CA . GLU A 1 454 ? -43.595 1.835 72.201 1.00 77.56 454 GLU A CA 1
ATOM 3837 C C . GLU A 1 454 ? -42.287 1.511 71.457 1.00 77.56 454 GLU A C 1
ATOM 3839 O O . GLU A 1 454 ? -42.033 2.047 70.379 1.00 77.56 454 GLU A O 1
ATOM 3844 N N . ASN A 1 455 ? -41.479 0.582 71.979 1.00 75.81 455 ASN A N 1
ATOM 3845 C CA . ASN A 1 455 ? -40.293 0.065 71.296 1.00 75.81 455 ASN A CA 1
ATOM 3846 C C . ASN A 1 455 ? -40.645 -0.810 70.083 1.00 75.81 455 ASN A C 1
ATOM 3848 O O . ASN A 1 455 ? -39.943 -0.736 69.076 1.00 75.81 455 ASN A O 1
ATOM 3852 N N . LEU A 1 456 ? -41.737 -1.578 70.131 1.00 75.00 456 LEU A N 1
ATOM 3853 C CA . LEU A 1 456 ? -42.283 -2.286 68.971 1.00 75.00 456 LEU A CA 1
ATOM 3854 C C . LEU A 1 456 ? -42.739 -1.289 67.905 1.00 75.00 456 LEU A C 1
ATOM 3856 O O . LEU A 1 456 ? -42.317 -1.419 66.765 1.00 75.00 456 LEU A O 1
ATOM 3860 N N . ARG A 1 457 ? -43.459 -0.223 68.275 1.00 74.94 457 ARG A N 1
ATOM 3861 C CA . ARG A 1 457 ? -43.847 0.859 67.350 1.00 74.94 457 ARG A CA 1
ATOM 3862 C C . ARG A 1 457 ? -42.647 1.568 66.715 1.00 74.94 457 ARG A C 1
ATOM 3864 O O . ARG A 1 457 ? -42.661 1.885 65.527 1.00 74.94 457 ARG A O 1
ATOM 3871 N N . LYS A 1 458 ? -41.579 1.794 67.489 1.00 79.88 458 LYS A N 1
ATOM 3872 C CA . LYS A 1 458 ? -40.301 2.312 66.970 1.00 79.88 458 LYS A CA 1
ATOM 3873 C C . LYS A 1 458 ? -39.678 1.316 65.985 1.00 79.88 458 LYS A C 1
ATOM 3875 O O . LYS A 1 458 ? -39.315 1.730 64.886 1.00 79.88 458 LYS A O 1
ATOM 3880 N N . LYS A 1 459 ? -39.648 0.016 66.307 1.00 78.19 459 LYS A N 1
ATOM 3881 C CA . LYS A 1 459 ? -39.186 -1.040 65.390 1.00 78.19 459 LYS A CA 1
ATOM 3882 C C . LYS A 1 459 ? -40.054 -1.180 64.135 1.00 78.19 459 LYS A C 1
ATOM 3884 O O . LYS A 1 459 ? -39.489 -1.368 63.068 1.00 78.19 459 LYS A O 1
ATOM 3889 N N . GLU A 1 460 ? -41.376 -1.021 64.209 1.00 78.88 460 GLU A N 1
ATOM 3890 C CA . GLU A 1 460 ? -42.257 -0.954 63.031 1.00 78.88 460 GLU A CA 1
ATOM 3891 C C . GLU A 1 460 ? -41.881 0.233 62.141 1.00 78.88 460 GLU A C 1
ATOM 3893 O O . GLU A 1 460 ? -41.679 0.059 60.944 1.00 78.88 460 GLU A O 1
ATOM 3898 N N . SER A 1 461 ? -41.703 1.430 62.714 1.00 75.31 461 SER A N 1
ATOM 3899 C CA . SER A 1 461 ? -41.292 2.608 61.934 1.00 75.31 461 SER A CA 1
ATOM 3900 C C . SER A 1 461 ? -39.900 2.445 61.302 1.00 75.31 461 SER A C 1
ATOM 3902 O O . SER A 1 461 ? -39.679 2.882 60.173 1.00 75.31 461 SER A O 1
ATOM 3904 N N . GLN A 1 462 ? -38.986 1.741 61.979 1.00 81.44 462 GLN A N 1
ATOM 3905 C CA . GLN A 1 462 ? -37.676 1.370 61.441 1.00 81.44 462 GLN A CA 1
ATOM 3906 C C . GLN A 1 462 ? -37.789 0.307 60.339 1.00 81.44 462 GLN A C 1
ATOM 3908 O O . GLN A 1 462 ? -37.123 0.440 59.321 1.00 81.44 462 GLN A O 1
ATOM 3913 N N . LEU A 1 463 ? -38.653 -0.702 60.486 1.00 76.88 463 LEU A N 1
ATOM 3914 C CA . LEU A 1 463 ? -38.915 -1.718 59.460 1.00 76.88 463 LEU A CA 1
ATOM 3915 C C . LEU A 1 463 ? -39.572 -1.121 58.210 1.00 76.88 463 LEU A C 1
ATOM 3917 O O . LEU A 1 463 ? -39.224 -1.516 57.103 1.00 76.88 463 LEU A O 1
ATOM 3921 N N . ILE A 1 464 ? -40.469 -0.144 58.365 1.00 81.81 464 ILE A N 1
ATOM 3922 C CA . ILE A 1 464 ? -41.055 0.605 57.244 1.00 81.81 464 ILE A CA 1
ATOM 3923 C C . ILE A 1 464 ? -39.968 1.429 56.540 1.00 81.81 464 ILE A C 1
ATOM 3925 O O . ILE A 1 464 ? -39.823 1.320 55.325 1.00 81.81 464 ILE A O 1
ATOM 3929 N N . SER A 1 465 ? -39.142 2.169 57.292 1.00 82.06 465 SER A N 1
ATOM 3930 C CA . SER A 1 465 ? -38.003 2.920 56.739 1.00 82.06 465 SER A CA 1
ATOM 3931 C C . SER A 1 465 ? -37.020 2.014 55.987 1.00 82.06 465 SER A C 1
ATOM 3933 O O . SER A 1 465 ? -36.637 2.321 54.860 1.00 82.06 465 SER A O 1
ATOM 3935 N N . LEU A 1 466 ? -36.648 0.875 56.577 1.00 83.12 466 LEU A N 1
ATOM 3936 C CA . LEU A 1 466 ? -35.761 -0.113 55.961 1.00 83.12 466 LEU A CA 1
ATOM 3937 C C . LEU A 1 466 ? -36.408 -0.771 54.739 1.00 83.12 466 LEU A C 1
ATOM 3939 O O . LEU A 1 466 ? -35.717 -1.010 53.759 1.00 83.12 466 LEU A O 1
ATOM 3943 N N . SER A 1 467 ? -37.719 -1.022 54.751 1.00 79.94 467 SER A N 1
ATOM 3944 C CA . SER A 1 467 ? -38.456 -1.535 53.590 1.00 79.94 467 SER A CA 1
ATOM 3945 C C . SER A 1 467 ? -38.466 -0.528 52.436 1.00 79.94 467 SER A C 1
ATOM 3947 O O . SER A 1 467 ? -38.238 -0.906 51.287 1.00 79.94 467 SER A O 1
ATOM 3949 N N . GLU A 1 468 ? -38.645 0.767 52.712 1.00 84.50 468 GLU A N 1
ATOM 3950 C CA . GLU A 1 468 ? -38.514 1.809 51.688 1.00 84.50 468 GLU A CA 1
ATOM 3951 C C . GLU A 1 468 ? -37.085 1.931 51.144 1.00 84.50 468 GLU A C 1
ATOM 3953 O O . GLU A 1 468 ? -36.904 2.137 49.944 1.00 84.50 468 GLU A O 1
ATOM 3958 N N . GLU A 1 469 ? -36.063 1.822 51.996 1.00 84.00 469 GLU A N 1
ATOM 3959 C CA . GLU A 1 469 ? -34.663 1.804 51.556 1.00 84.00 469 GLU A CA 1
ATOM 3960 C C . GLU A 1 469 ? -34.331 0.549 50.746 1.00 84.00 469 GLU A C 1
ATOM 3962 O O . GLU A 1 469 ? -33.662 0.655 49.721 1.00 84.00 469 GLU A O 1
ATOM 3967 N N . LEU A 1 470 ? -34.849 -0.618 51.131 1.00 81.50 470 LEU A N 1
ATOM 3968 C CA . LEU A 1 470 ? -34.649 -1.878 50.416 1.00 81.50 470 LEU A CA 1
ATOM 3969 C C . LEU A 1 470 ? -35.330 -1.830 49.040 1.00 81.50 470 LEU A C 1
ATOM 3971 O O . LEU A 1 470 ? -34.674 -2.111 48.042 1.00 81.50 470 LEU A O 1
ATOM 3975 N N . ASN A 1 471 ? -36.565 -1.319 48.948 1.00 81.00 471 ASN A N 1
ATOM 3976 C CA . ASN A 1 471 ? -37.229 -1.040 47.667 1.00 81.00 471 ASN A CA 1
ATOM 3977 C C . ASN A 1 471 ? -36.425 -0.050 46.799 1.00 81.00 471 ASN A C 1
ATOM 3979 O O . ASN A 1 471 ? -36.282 -0.257 45.591 1.00 81.00 471 ASN A O 1
ATOM 3983 N N . LYS A 1 472 ? -35.861 1.022 47.381 1.00 86.25 472 LYS A N 1
ATOM 3984 C CA . LYS A 1 472 ? -34.970 1.951 46.653 1.00 86.25 472 LYS A CA 1
ATOM 3985 C C . LYS A 1 472 ? -33.716 1.224 46.150 1.00 86.25 472 LYS A C 1
ATOM 3987 O O . LYS A 1 472 ? -33.337 1.412 44.996 1.00 86.25 472 LYS A O 1
ATOM 3992 N N . LYS A 1 473 ? -33.115 0.345 46.960 1.00 84.44 473 LYS A N 1
ATOM 3993 C CA . LYS A 1 473 ? -31.922 -0.435 46.593 1.00 84.44 473 LYS A CA 1
ATOM 3994 C C . LYS A 1 473 ? -32.191 -1.524 45.559 1.00 84.44 473 LYS A C 1
ATOM 3996 O O . LYS A 1 473 ? -31.335 -1.729 44.707 1.00 84.44 473 LYS A O 1
ATOM 4001 N N . GLU A 1 474 ? -33.363 -2.154 45.551 1.00 85.00 474 GLU A N 1
ATOM 4002 C CA . GLU A 1 474 ? -33.783 -3.058 44.470 1.00 85.00 474 GLU A CA 1
ATOM 4003 C C . GLU A 1 474 ? -33.962 -2.302 43.146 1.00 85.00 474 GLU A C 1
ATOM 4005 O O . GLU A 1 474 ? -33.454 -2.742 42.116 1.00 85.00 474 GLU A O 1
ATOM 4010 N N . ASN A 1 475 ? -34.579 -1.115 43.173 1.00 83.62 475 ASN A N 1
ATOM 4011 C CA . ASN A 1 475 ? -34.697 -0.258 41.988 1.00 83.62 475 ASN A CA 1
ATOM 4012 C C . ASN A 1 475 ? -33.328 0.255 41.492 1.00 83.62 475 ASN A C 1
ATOM 4014 O O . ASN A 1 475 ? -33.095 0.319 40.284 1.00 83.62 475 ASN A O 1
ATOM 4018 N N . GLU A 1 476 ? -32.397 0.601 42.388 1.00 87.19 476 GLU A N 1
ATOM 4019 C CA . GLU A 1 476 ? -31.004 0.895 42.018 1.00 87.19 476 GLU A CA 1
ATOM 4020 C C . GLU A 1 476 ? -30.324 -0.330 41.384 1.00 87.19 476 GLU A C 1
ATOM 4022 O O . GLU A 1 476 ? -29.719 -0.202 40.320 1.00 87.19 476 GLU A O 1
ATOM 4027 N N . LEU A 1 477 ? -30.467 -1.521 41.979 1.00 82.50 477 LEU A N 1
ATOM 4028 C CA . LEU A 1 477 ? -29.907 -2.776 41.464 1.00 82.50 477 LEU A CA 1
ATOM 4029 C C . LEU A 1 477 ? -30.442 -3.132 40.076 1.00 82.50 477 LEU A C 1
ATOM 4031 O O . LEU A 1 477 ? -29.659 -3.512 39.208 1.00 82.50 477 LEU A O 1
ATOM 4035 N N . GLU A 1 478 ? -31.746 -2.992 39.834 1.00 87.00 478 GLU A N 1
ATOM 4036 C CA . GLU A 1 478 ? -32.336 -3.288 38.526 1.00 87.00 478 GLU A CA 1
ATOM 4037 C C . GLU A 1 478 ? -31.882 -2.282 37.456 1.00 87.00 478 GLU A C 1
ATOM 4039 O O . GLU A 1 478 ? -31.617 -2.668 36.315 1.00 87.00 478 GLU A O 1
ATOM 4044 N N . ASN A 1 479 ? -31.709 -1.006 37.818 1.00 86.31 479 ASN A N 1
ATOM 4045 C CA . ASN A 1 479 ? -31.132 -0.005 36.920 1.00 86.31 479 ASN A CA 1
ATOM 4046 C C . ASN A 1 479 ? -29.650 -0.286 36.619 1.00 86.31 479 ASN A C 1
ATOM 4048 O O . ASN A 1 479 ? -29.267 -0.279 35.450 1.00 86.31 479 ASN A O 1
ATOM 4052 N N . ILE A 1 480 ? -28.839 -0.620 37.630 1.00 88.31 480 ILE A N 1
ATOM 4053 C CA . ILE A 1 480 ? -27.433 -1.034 37.458 1.00 88.31 480 ILE A CA 1
ATOM 4054 C C . ILE A 1 480 ? -27.341 -2.286 36.578 1.00 88.31 480 ILE A C 1
ATOM 4056 O O . ILE A 1 480 ? -26.474 -2.368 35.710 1.00 88.31 480 ILE A O 1
ATOM 4060 N N . LYS A 1 481 ? -28.257 -3.245 36.745 1.00 89.38 481 LYS A N 1
ATOM 4061 C CA . LYS A 1 481 ? -28.313 -4.467 35.936 1.00 89.38 481 LYS A CA 1
ATOM 4062 C C . LYS A 1 481 ? -28.603 -4.157 34.463 1.00 89.38 481 LYS A C 1
ATOM 4064 O O . LYS A 1 481 ? -27.842 -4.583 33.601 1.00 89.38 481 LYS A O 1
ATOM 4069 N N . LYS A 1 482 ? -29.610 -3.323 34.183 1.00 88.75 482 LYS A N 1
ATOM 4070 C CA . LYS A 1 482 ? -29.921 -2.821 32.828 1.00 88.75 482 LYS A CA 1
ATOM 4071 C C . LYS A 1 482 ? -28.785 -1.980 32.230 1.00 88.75 482 LYS A C 1
ATOM 4073 O O . LYS A 1 482 ? -28.610 -1.954 31.012 1.00 88.75 482 LYS A O 1
ATOM 4078 N N . GLU A 1 483 ? -28.011 -1.276 33.055 1.00 89.75 483 GLU A N 1
ATOM 4079 C CA . GLU A 1 483 ? -26.826 -0.535 32.609 1.00 89.75 483 GLU A CA 1
ATOM 4080 C C . GLU A 1 483 ? -25.654 -1.475 32.279 1.00 89.75 483 GLU A C 1
ATOM 4082 O O . GLU A 1 483 ? -24.979 -1.266 31.271 1.00 89.75 483 GLU A O 1
ATOM 4087 N N . ASN A 1 484 ? -25.444 -2.539 33.060 1.00 85.69 484 ASN A N 1
ATOM 4088 C CA . ASN A 1 484 ? -24.466 -3.583 32.753 1.00 85.69 484 ASN A CA 1
ATOM 4089 C C . ASN A 1 484 ? -24.836 -4.352 31.480 1.00 85.69 484 ASN A C 1
ATOM 4091 O O . ASN A 1 484 ? -23.990 -4.465 30.604 1.00 85.69 484 ASN A O 1
ATOM 4095 N N . GLU A 1 485 ? -26.091 -4.777 31.309 1.00 88.88 485 GLU A N 1
ATOM 4096 C CA . GLU A 1 485 ? -26.572 -5.429 30.077 1.00 88.88 485 GLU A CA 1
ATOM 4097 C C . GLU A 1 485 ? -26.309 -4.549 28.834 1.00 88.88 485 GLU A C 1
ATOM 4099 O O . GLU A 1 485 ? -25.863 -5.030 27.791 1.00 88.88 485 GLU A O 1
ATOM 4104 N N . ARG A 1 486 ? -26.491 -3.223 28.949 1.00 89.06 486 ARG A N 1
ATOM 4105 C CA . ARG A 1 486 ? -26.122 -2.261 27.893 1.00 89.06 486 ARG A CA 1
ATOM 4106 C C . ARG A 1 486 ? -24.611 -2.167 27.666 1.00 89.06 486 ARG A C 1
ATOM 4108 O O . ARG A 1 486 ? -24.189 -2.095 26.514 1.00 89.06 486 ARG A O 1
ATOM 4115 N N . LYS A 1 487 ? -23.800 -2.159 28.728 1.00 89.75 487 LYS A N 1
ATOM 4116 C CA . LYS A 1 487 ? -22.328 -2.126 28.635 1.00 89.75 487 LYS A CA 1
ATOM 4117 C C . LYS A 1 487 ? -21.762 -3.415 28.046 1.00 89.75 487 LYS A C 1
ATOM 4119 O O . LYS A 1 487 ? -20.834 -3.338 27.254 1.00 89.75 487 LYS A O 1
ATOM 4124 N N . GLU A 1 488 ? -22.328 -4.573 28.366 1.00 88.75 488 GLU A N 1
ATOM 4125 C CA . GLU A 1 488 ? -21.944 -5.862 27.784 1.00 88.75 488 GLU A CA 1
ATOM 4126 C C . GLU A 1 488 ? -22.238 -5.904 26.280 1.00 88.75 488 GLU A C 1
ATOM 4128 O O . GLU A 1 488 ? -21.358 -6.270 25.502 1.00 88.75 488 GLU A O 1
ATOM 4133 N N . LEU A 1 489 ? -23.419 -5.443 25.850 1.00 88.50 489 LEU A N 1
ATOM 4134 C CA . LEU A 1 489 ? -23.760 -5.304 24.427 1.00 88.50 489 LEU A CA 1
ATOM 4135 C C . LEU A 1 489 ? -22.847 -4.309 23.692 1.00 88.50 489 LEU A C 1
ATOM 4137 O O . LEU A 1 489 ? -22.475 -4.544 22.543 1.00 88.50 489 LEU A O 1
ATOM 4141 N N . GLU A 1 490 ? -22.463 -3.211 24.342 1.00 90.88 490 GLU A N 1
ATOM 4142 C CA . GLU A 1 490 ? -21.537 -2.228 23.774 1.00 90.88 490 GLU A CA 1
ATOM 4143 C C . GLU A 1 490 ? -20.099 -2.773 23.689 1.00 90.88 490 GLU A C 1
ATOM 4145 O O . GLU A 1 490 ? -19.447 -2.627 22.658 1.00 90.88 490 GLU A O 1
ATOM 4150 N N . ILE A 1 491 ? -19.629 -3.504 24.705 1.00 88.62 491 ILE A N 1
ATOM 4151 C CA . ILE A 1 491 ? -18.355 -4.241 24.667 1.00 88.62 491 ILE A CA 1
ATOM 4152 C C . ILE A 1 491 ? -18.372 -5.301 23.556 1.00 88.62 491 ILE A C 1
ATOM 4154 O O . ILE A 1 491 ? -17.355 -5.493 22.889 1.00 88.62 491 ILE A O 1
ATOM 4158 N N . LEU A 1 492 ? -19.505 -5.973 23.320 1.00 88.44 492 LEU A N 1
ATOM 4159 C CA . LEU A 1 492 ? -19.644 -6.947 22.234 1.00 88.44 492 LEU A CA 1
ATOM 4160 C C . LEU A 1 492 ? -19.475 -6.275 20.863 1.00 88.44 492 LEU A C 1
ATOM 4162 O O . LEU A 1 492 ? -18.640 -6.708 20.072 1.00 88.44 492 LEU A O 1
ATOM 4166 N N . ARG A 1 493 ? -20.170 -5.155 20.626 1.00 89.50 493 ARG A N 1
ATOM 4167 C CA . ARG A 1 493 ? -20.026 -4.348 19.400 1.00 89.50 493 ARG A CA 1
ATOM 4168 C C . ARG A 1 493 ? -18.613 -3.810 19.211 1.00 89.50 493 ARG A C 1
ATOM 4170 O O . ARG A 1 493 ? -18.108 -3.791 18.094 1.00 89.50 493 ARG A O 1
ATOM 4177 N N . GLN A 1 494 ? -17.959 -3.376 20.287 1.00 87.69 494 GLN A N 1
ATOM 4178 C CA . GLN A 1 494 ? -16.580 -2.889 20.222 1.00 87.69 494 GLN A CA 1
ATOM 4179 C C . GLN A 1 494 ? -15.588 -4.021 19.931 1.00 87.69 494 GLN A C 1
ATOM 4181 O O . GLN A 1 494 ? -14.618 -3.792 19.211 1.00 87.69 494 GLN A O 1
ATOM 4186 N N . LYS A 1 495 ? -15.844 -5.252 20.400 1.00 89.69 495 LYS A N 1
ATOM 4187 C CA . LYS A 1 495 ? -15.100 -6.441 19.955 1.00 89.69 495 LYS A CA 1
ATOM 4188 C C . LYS A 1 495 ? -15.313 -6.694 18.465 1.00 89.69 495 LYS A C 1
ATOM 4190 O O . LYS A 1 495 ? -14.329 -6.737 17.742 1.00 89.69 495 LYS A O 1
ATOM 4195 N N . GLU A 1 496 ? -16.558 -6.766 17.991 1.00 90.06 496 GLU A N 1
ATOM 4196 C CA . GLU A 1 496 ? -16.877 -6.971 16.566 1.00 90.06 496 GLU A CA 1
ATOM 4197 C C . GLU A 1 496 ? -16.229 -5.906 15.661 1.00 90.06 496 GLU A C 1
ATOM 4199 O O . GLU A 1 496 ? -15.596 -6.245 14.661 1.00 90.06 496 GLU A O 1
ATOM 4204 N N . ALA A 1 497 ? -16.301 -4.627 16.046 1.00 88.38 497 ALA A N 1
ATOM 4205 C CA . ALA A 1 497 ? -15.691 -3.514 15.316 1.00 88.38 497 ALA A CA 1
ATOM 4206 C C . ALA A 1 497 ? -14.149 -3.539 15.332 1.00 88.38 497 ALA A C 1
ATOM 4208 O O . ALA A 1 497 ? -13.503 -3.092 14.380 1.00 88.38 497 ALA A O 1
ATOM 4209 N N . ASN A 1 498 ? -13.537 -4.059 16.399 1.00 86.56 498 ASN A N 1
ATOM 4210 C CA . ASN A 1 498 ? -12.093 -4.280 16.449 1.00 86.56 498 ASN A CA 1
ATOM 4211 C C . ASN A 1 498 ? -11.684 -5.520 15.634 1.00 86.56 498 ASN A C 1
ATOM 4213 O O . ASN A 1 498 ? -10.644 -5.490 14.983 1.00 86.56 498 ASN A O 1
ATOM 4217 N N . GLU A 1 499 ? -12.519 -6.559 15.580 1.00 89.50 499 GLU A N 1
ATOM 4218 C CA . GLU A 1 499 ? -12.333 -7.744 14.733 1.00 89.50 499 GLU A CA 1
ATOM 4219 C C . GLU A 1 499 ? -12.370 -7.378 13.236 1.00 89.50 499 GLU A C 1
ATOM 4221 O O . GLU A 1 499 ? -11.572 -7.889 12.448 1.00 89.50 499 GLU A O 1
ATOM 4226 N N . THR A 1 500 ? -13.249 -6.451 12.826 1.00 88.75 500 THR A N 1
ATOM 4227 C CA . THR A 1 500 ? -13.251 -5.913 11.453 1.00 88.75 500 THR A CA 1
ATOM 4228 C C . THR A 1 500 ? -12.039 -5.025 11.184 1.00 88.75 500 THR A C 1
ATOM 4230 O O . THR A 1 500 ? -11.379 -5.212 10.166 1.00 88.75 500 THR A O 1
ATOM 4233 N N . ARG A 1 501 ? -11.665 -4.129 12.111 1.00 89.88 501 ARG A N 1
ATOM 4234 C CA . ARG A 1 501 ? -10.447 -3.300 11.980 1.00 89.88 501 ARG A CA 1
ATOM 4235 C C . ARG A 1 501 ? -9.163 -4.126 11.911 1.00 89.88 501 ARG A C 1
ATOM 4237 O O . ARG A 1 501 ? -8.238 -3.742 11.205 1.00 89.88 501 ARG A O 1
ATOM 4244 N N . LYS A 1 502 ? -9.102 -5.260 12.614 1.00 90.94 502 LYS A N 1
ATOM 4245 C CA . LYS A 1 502 ? -7.978 -6.202 12.536 1.00 90.94 502 LYS A CA 1
ATOM 4246 C C . LYS A 1 502 ? -7.842 -6.776 11.125 1.00 90.94 502 LYS A C 1
ATOM 4248 O O . LYS A 1 502 ? -6.747 -6.754 10.583 1.00 90.94 502 LYS A O 1
ATOM 4253 N N . LYS A 1 503 ? -8.953 -7.170 10.495 1.00 89.44 503 LYS A N 1
ATOM 4254 C CA . LYS A 1 503 ? -8.974 -7.648 9.099 1.00 89.44 503 LYS A CA 1
ATOM 4255 C C . LYS A 1 503 ? -8.640 -6.545 8.087 1.00 89.44 503 LYS A C 1
ATOM 4257 O O . LYS A 1 503 ? -7.960 -6.807 7.101 1.00 89.44 503 LYS A O 1
ATOM 4262 N N . GLU A 1 504 ? -9.072 -5.307 8.336 1.00 89.19 504 GLU A N 1
ATOM 4263 C CA . GLU A 1 504 ? -8.665 -4.140 7.534 1.00 89.19 504 GLU A CA 1
ATOM 4264 C C . GLU A 1 504 ? -7.159 -3.846 7.651 1.00 89.19 504 GLU A C 1
ATOM 4266 O O . GLU A 1 504 ? -6.542 -3.444 6.666 1.00 89.19 504 GLU A O 1
ATOM 4271 N N . LEU A 1 505 ? -6.562 -4.049 8.833 1.00 87.94 505 LEU A N 1
ATOM 4272 C CA . LEU A 1 505 ? -5.117 -3.941 9.045 1.00 87.94 505 LEU A CA 1
ATOM 4273 C C . LEU A 1 505 ? -4.362 -5.076 8.350 1.00 87.94 505 LEU A C 1
ATOM 4275 O O . LEU A 1 505 ? -3.471 -4.785 7.563 1.00 87.94 505 LEU A O 1
ATOM 4279 N N . GLU A 1 506 ? -4.767 -6.333 8.546 1.00 89.38 506 GLU A N 1
ATOM 4280 C CA . GLU A 1 506 ? -4.185 -7.508 7.874 1.00 89.38 506 GLU A CA 1
ATOM 4281 C C . GLU A 1 506 ? -4.204 -7.338 6.341 1.00 89.38 506 GLU A C 1
ATOM 4283 O O . GLU A 1 506 ? -3.181 -7.497 5.675 1.00 89.38 506 GLU A O 1
ATOM 4288 N N . SER A 1 507 ? -5.331 -6.887 5.777 1.00 89.88 507 SER A N 1
ATOM 4289 C CA . SER A 1 507 ? -5.449 -6.583 4.344 1.00 89.88 507 SER A CA 1
ATOM 4290 C C . SER A 1 507 ? -4.517 -5.457 3.876 1.00 89.88 507 SER A C 1
ATOM 4292 O O . SER A 1 507 ? -4.085 -5.472 2.722 1.00 89.88 507 SER A O 1
ATOM 4294 N N . LYS A 1 508 ? -4.214 -4.472 4.730 1.00 90.69 508 LYS A N 1
ATOM 4295 C CA . LYS A 1 508 ? -3.295 -3.366 4.409 1.00 90.69 508 LYS A CA 1
ATOM 4296 C C . LYS A 1 508 ? -1.831 -3.734 4.614 1.00 90.69 508 LYS A C 1
ATOM 4298 O O . LYS A 1 508 ? -0.980 -3.201 3.909 1.00 90.69 508 LYS A O 1
ATOM 4303 N N . GLU A 1 509 ? -1.522 -4.657 5.518 1.00 91.44 509 GLU A N 1
ATOM 4304 C CA . GLU A 1 509 ? -0.189 -5.251 5.636 1.00 91.44 509 GLU A CA 1
ATOM 4305 C C . GLU A 1 509 ? 0.131 -6.114 4.406 1.00 91.44 509 GLU A C 1
ATOM 4307 O O . GLU A 1 509 ? 1.231 -6.009 3.859 1.00 91.44 509 GLU A O 1
ATOM 4312 N N . GLU A 1 510 ? -0.840 -6.875 3.882 1.00 89.56 510 GLU A N 1
ATOM 4313 C CA . GLU A 1 510 ? -0.701 -7.550 2.583 1.00 89.56 510 GLU A CA 1
ATOM 4314 C C . GLU A 1 510 ? -0.491 -6.560 1.424 1.00 89.56 510 GLU A C 1
ATOM 4316 O O . GLU A 1 510 ? 0.398 -6.765 0.593 1.00 89.56 510 GLU A O 1
ATOM 4321 N N . GLU A 1 511 ? -1.269 -5.473 1.364 1.00 90.75 511 GLU A N 1
ATOM 4322 C CA . GLU A 1 511 ? -1.128 -4.429 0.338 1.00 90.75 511 GLU A CA 1
ATOM 4323 C C . GLU A 1 511 ? 0.248 -3.742 0.406 1.00 90.75 511 GLU A C 1
ATOM 4325 O O . GLU A 1 511 ? 0.946 -3.647 -0.607 1.00 90.75 511 GLU A O 1
ATOM 4330 N N . LEU A 1 512 ? 0.699 -3.345 1.601 1.00 89.81 512 LEU A N 1
ATOM 4331 C CA . LEU A 1 512 ? 2.031 -2.774 1.828 1.00 89.81 512 LEU A CA 1
ATOM 4332 C C . LEU A 1 512 ? 3.153 -3.759 1.474 1.00 89.81 512 LEU A C 1
ATOM 4334 O O . LEU A 1 512 ? 4.163 -3.350 0.902 1.00 89.81 512 LEU A O 1
ATOM 4338 N N . SER A 1 513 ? 2.980 -5.052 1.756 1.00 88.56 513 SER A N 1
ATOM 4339 C CA . SER A 1 5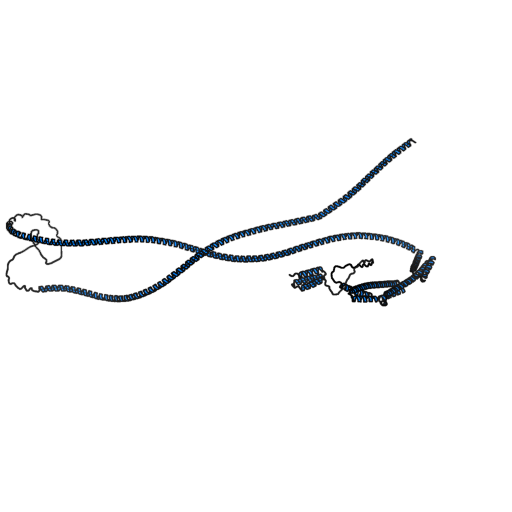13 ? 3.939 -6.100 1.386 1.00 88.56 513 SER A CA 1
ATOM 4340 C C . SER A 1 513 ? 4.051 -6.263 -0.138 1.00 88.56 513 SER A C 1
ATOM 4342 O O . SER A 1 513 ? 5.162 -6.346 -0.682 1.00 88.56 513 SER A O 1
ATOM 4344 N N . ARG A 1 514 ? 2.922 -6.204 -0.864 1.00 91.50 514 ARG A N 1
ATOM 4345 C CA . ARG A 1 514 ? 2.897 -6.181 -2.339 1.00 91.50 514 ARG A CA 1
ATOM 4346 C C . ARG A 1 514 ? 3.563 -4.922 -2.899 1.00 91.50 514 ARG A C 1
ATOM 4348 O O . ARG A 1 514 ? 4.443 -5.044 -3.748 1.00 91.50 514 ARG A O 1
ATOM 4355 N N . LEU A 1 515 ? 3.207 -3.738 -2.396 1.00 90.44 515 LEU A N 1
ATOM 4356 C CA . LEU A 1 515 ? 3.775 -2.458 -2.839 1.00 90.44 515 LEU A CA 1
ATOM 4357 C C . LEU A 1 515 ? 5.282 -2.365 -2.561 1.00 90.44 515 LEU A C 1
ATOM 4359 O O . LEU A 1 515 ? 6.036 -1.928 -3.426 1.00 90.44 515 LEU A O 1
ATOM 4363 N N . SER A 1 516 ? 5.742 -2.838 -1.401 1.00 89.75 516 SER A N 1
ATOM 4364 C CA . SER A 1 516 ? 7.168 -2.946 -1.063 1.00 89.75 516 SER A CA 1
ATOM 4365 C C . SER A 1 516 ? 7.907 -3.878 -2.032 1.00 89.75 516 SER A C 1
ATOM 4367 O O . SER A 1 516 ? 8.960 -3.526 -2.569 1.00 89.75 516 SER A O 1
ATOM 4369 N N . SER A 1 517 ? 7.308 -5.032 -2.349 1.00 87.38 517 SER A N 1
ATOM 4370 C CA . SER A 1 517 ? 7.846 -5.984 -3.330 1.00 87.38 517 SER A CA 1
ATOM 4371 C C . SER A 1 517 ? 7.915 -5.403 -4.748 1.00 87.38 517 SER A C 1
ATOM 4373 O O . SER A 1 517 ? 8.861 -5.684 -5.484 1.00 87.38 517 SER A O 1
ATOM 4375 N N . GLU A 1 518 ? 6.941 -4.585 -5.152 1.00 90.88 518 GLU A N 1
ATOM 4376 C CA . GLU A 1 518 ? 6.955 -3.904 -6.450 1.00 90.88 518 GLU A CA 1
ATOM 4377 C C . GLU A 1 518 ? 7.984 -2.764 -6.492 1.00 90.88 518 GLU A C 1
ATOM 4379 O O . GLU A 1 518 ? 8.719 -2.627 -7.470 1.00 90.88 518 GLU A O 1
ATOM 4384 N N . LEU A 1 519 ? 8.102 -1.984 -5.415 1.00 90.00 519 LEU A N 1
ATOM 4385 C CA . LEU A 1 519 ? 9.084 -0.907 -5.294 1.00 90.00 519 LEU A CA 1
ATOM 4386 C C . LEU A 1 519 ? 10.515 -1.466 -5.354 1.00 90.00 519 LEU A C 1
ATOM 4388 O O . LEU A 1 519 ? 11.350 -0.923 -6.078 1.00 90.00 519 LEU A O 1
ATOM 4392 N N . ALA A 1 520 ? 10.775 -2.603 -4.700 1.00 87.88 520 ALA A N 1
ATOM 4393 C CA . ALA A 1 520 ? 12.042 -3.328 -4.805 1.00 87.88 520 ALA A CA 1
ATOM 4394 C C . ALA A 1 520 ? 12.333 -3.823 -6.239 1.00 87.88 520 ALA A C 1
ATOM 4396 O O . ALA A 1 520 ? 13.471 -3.725 -6.700 1.00 87.88 520 ALA A O 1
ATOM 4397 N N . ARG A 1 521 ? 11.320 -4.297 -6.985 1.00 89.94 521 ARG A N 1
ATOM 4398 C CA . ARG A 1 521 ? 11.476 -4.633 -8.416 1.00 89.94 521 ARG A CA 1
ATOM 4399 C C . ARG A 1 521 ? 11.851 -3.399 -9.235 1.00 89.94 521 ARG A C 1
ATOM 4401 O O . ARG A 1 521 ? 12.891 -3.414 -9.882 1.00 89.94 521 ARG A O 1
ATOM 4408 N N . ARG A 1 522 ? 11.098 -2.299 -9.108 1.00 90.00 522 ARG A N 1
ATOM 4409 C CA . ARG A 1 522 ? 11.374 -1.047 -9.835 1.00 90.00 522 ARG A CA 1
ATOM 4410 C C . ARG A 1 522 ? 12.735 -0.430 -9.478 1.00 90.00 522 ARG A C 1
ATOM 4412 O O . ARG A 1 522 ? 13.345 0.215 -10.326 1.00 90.00 522 ARG A O 1
ATOM 4419 N N . GLN A 1 523 ? 13.240 -0.635 -8.257 1.00 91.38 523 GLN A N 1
ATOM 4420 C CA . GLN A 1 523 ? 14.612 -0.267 -7.879 1.00 91.38 523 GLN A CA 1
ATOM 4421 C C . GLN A 1 523 ? 15.665 -1.108 -8.614 1.00 91.38 523 GLN A C 1
ATOM 4423 O O . GLN A 1 523 ? 16.652 -0.546 -9.090 1.00 91.38 523 GLN A O 1
ATOM 4428 N N . ASN A 1 524 ? 15.445 -2.418 -8.764 1.00 89.19 524 ASN A N 1
ATOM 4429 C CA . ASN A 1 524 ? 16.316 -3.279 -9.568 1.00 89.19 524 ASN A CA 1
ATOM 4430 C C . ASN A 1 524 ? 16.260 -2.893 -11.056 1.00 89.19 524 ASN A C 1
ATOM 4432 O O . ASN A 1 524 ? 17.311 -2.726 -11.667 1.00 89.19 524 ASN A O 1
ATOM 4436 N N . ASP A 1 525 ? 15.067 -2.647 -11.610 1.00 90.75 525 ASP A N 1
ATOM 4437 C CA . ASP A 1 525 ? 14.885 -2.200 -13.001 1.00 90.75 525 ASP A CA 1
ATOM 4438 C C . ASP A 1 525 ? 15.614 -0.868 -13.271 1.00 90.75 525 ASP A C 1
ATOM 4440 O O . ASP A 1 525 ? 16.290 -0.707 -14.290 1.00 90.75 525 ASP A O 1
ATOM 4444 N N . LEU A 1 526 ? 15.545 0.083 -12.330 1.00 88.94 526 LEU A N 1
ATOM 4445 C CA . LEU A 1 526 ? 16.318 1.330 -12.370 1.00 88.94 526 LEU A CA 1
ATOM 4446 C C . LEU A 1 526 ? 17.830 1.090 -12.267 1.00 88.94 526 LEU A C 1
ATOM 4448 O O . LEU A 1 526 ? 18.598 1.800 -12.920 1.00 88.94 526 LEU A O 1
ATOM 4452 N N . GLY A 1 527 ? 18.267 0.106 -11.479 1.00 90.00 527 GLY A N 1
ATOM 4453 C CA . GLY A 1 527 ? 19.664 -0.323 -11.395 1.00 90.00 527 GLY A CA 1
ATOM 4454 C C . GLY A 1 527 ? 20.182 -0.869 -12.728 1.00 90.00 527 GLY A C 1
ATOM 4455 O O . GLY A 1 527 ? 21.230 -0.429 -13.204 1.00 90.00 527 GLY A O 1
ATOM 4456 N N . ASP A 1 528 ? 19.404 -1.743 -13.364 1.00 89.12 528 ASP A N 1
ATOM 4457 C CA . ASP A 1 528 ? 19.668 -2.340 -14.677 1.00 89.12 528 ASP A CA 1
ATOM 4458 C C . ASP A 1 528 ? 19.713 -1.286 -15.791 1.00 89.12 528 ASP A C 1
ATOM 4460 O O . ASP A 1 528 ? 20.650 -1.251 -16.592 1.00 89.12 528 ASP A O 1
ATOM 4464 N N . LEU A 1 529 ? 18.741 -0.368 -15.824 1.00 89.69 529 LEU A N 1
ATOM 4465 C CA . LEU A 1 529 ? 18.742 0.765 -16.754 1.00 89.69 529 LEU A CA 1
ATOM 4466 C C . LEU A 1 529 ? 19.947 1.688 -16.510 1.00 89.69 529 LEU A C 1
ATOM 4468 O O . LEU A 1 529 ? 20.582 2.138 -17.463 1.00 89.69 529 LEU A O 1
ATOM 4472 N N . SER A 1 530 ? 20.325 1.911 -15.248 1.00 89.00 530 SER A N 1
ATOM 4473 C CA . SER A 1 530 ? 21.512 2.695 -14.877 1.00 89.00 530 SER A CA 1
ATOM 4474 C C . SER A 1 530 ? 22.834 1.978 -15.174 1.00 89.00 530 SER A C 1
ATOM 4476 O O . SER A 1 530 ? 23.870 2.634 -15.285 1.00 89.00 530 SER A O 1
ATOM 4478 N N . ALA A 1 531 ? 22.849 0.647 -15.293 1.00 86.81 531 ALA A N 1
ATOM 4479 C CA . ALA A 1 531 ? 23.975 -0.107 -15.842 1.00 86.81 531 ALA A CA 1
ATOM 4480 C C . ALA A 1 531 ? 24.043 0.083 -17.364 1.00 86.81 531 ALA A C 1
ATOM 4482 O O . ALA A 1 531 ? 25.009 0.663 -17.852 1.00 86.81 531 ALA A O 1
ATOM 4483 N N . ARG A 1 532 ? 22.957 -0.225 -18.086 1.00 90.69 532 ARG A N 1
ATOM 4484 C CA . ARG A 1 532 ? 22.877 -0.088 -19.553 1.00 90.69 532 ARG A CA 1
ATOM 4485 C C . ARG A 1 532 ? 23.188 1.329 -20.047 1.00 90.69 532 ARG A C 1
ATOM 4487 O O . ARG A 1 532 ? 23.789 1.480 -21.105 1.00 90.69 532 ARG A O 1
ATOM 4494 N N . LEU A 1 533 ? 22.819 2.370 -19.293 1.00 88.38 533 LEU A N 1
ATOM 4495 C CA . LEU A 1 533 ? 23.178 3.763 -19.598 1.00 88.38 533 LEU A CA 1
ATOM 4496 C C . LEU A 1 533 ? 24.674 4.064 -19.406 1.00 88.38 533 LEU A C 1
ATOM 4498 O O . LEU A 1 533 ? 25.223 4.866 -20.158 1.00 88.38 533 LEU A O 1
ATOM 4502 N N . ARG A 1 534 ? 25.350 3.425 -18.441 1.00 90.38 534 ARG A N 1
ATOM 4503 C CA . ARG A 1 534 ? 26.814 3.519 -18.295 1.00 90.38 534 ARG A CA 1
ATOM 4504 C C . ARG A 1 534 ? 27.521 2.765 -19.415 1.00 90.38 534 ARG A C 1
ATOM 4506 O O . ARG A 1 534 ? 28.425 3.329 -20.020 1.00 90.38 534 ARG A O 1
ATOM 4513 N N . ASP A 1 535 ? 27.057 1.565 -19.751 1.00 89.38 535 ASP A N 1
ATOM 4514 C CA . ASP A 1 535 ? 27.611 0.763 -20.848 1.00 89.38 535 ASP A CA 1
ATOM 4515 C C . ASP A 1 535 ? 27.450 1.490 -22.194 1.00 89.38 535 ASP A C 1
ATOM 4517 O O . ASP A 1 535 ? 28.404 1.626 -22.959 1.00 89.38 535 ASP A O 1
ATOM 4521 N N . LYS A 1 536 ? 26.267 2.070 -22.451 1.00 91.06 536 LYS A N 1
ATOM 4522 C CA . LYS A 1 536 ? 26.026 2.902 -23.639 1.00 91.06 536 LYS A CA 1
ATOM 4523 C C . LYS A 1 536 ? 26.801 4.211 -23.639 1.00 91.06 536 LYS A C 1
ATOM 4525 O O . LYS A 1 536 ? 27.119 4.694 -24.723 1.00 91.06 536 LYS A O 1
ATOM 4530 N N . LYS A 1 537 ? 27.133 4.775 -22.474 1.00 93.38 537 LYS A N 1
ATOM 4531 C CA . LYS A 1 537 ? 28.066 5.900 -22.416 1.00 93.38 537 LYS A CA 1
ATOM 4532 C C . LYS A 1 537 ? 29.478 5.456 -22.808 1.00 93.38 537 LYS A C 1
ATOM 4534 O O . LYS A 1 537 ? 30.071 6.109 -23.653 1.00 93.38 537 LYS A O 1
ATOM 4539 N N . LEU A 1 538 ? 29.979 4.340 -22.279 1.00 89.75 538 LEU A N 1
ATOM 4540 C CA . LEU A 1 538 ? 31.298 3.813 -22.651 1.00 89.75 538 LEU A CA 1
ATOM 4541 C C . LEU A 1 538 ? 31.380 3.501 -24.157 1.00 89.75 538 LEU A C 1
ATOM 4543 O O . LEU A 1 538 ? 32.337 3.911 -24.803 1.00 89.75 538 LEU A O 1
ATOM 4547 N N . GLU A 1 539 ? 30.338 2.905 -24.752 1.00 90.12 539 GLU A N 1
ATOM 4548 C CA . GLU A 1 539 ? 30.241 2.740 -26.214 1.00 90.12 539 GLU A CA 1
ATOM 4549 C C . GLU A 1 539 ? 30.291 4.065 -26.995 1.00 90.12 539 GLU A C 1
ATOM 4551 O O . GLU A 1 539 ? 30.716 4.071 -28.150 1.00 90.12 539 GLU A O 1
ATOM 4556 N N . LEU A 1 540 ? 29.800 5.172 -26.428 1.00 89.50 540 LEU A N 1
ATOM 4557 C CA . LEU A 1 540 ? 29.847 6.491 -27.062 1.00 89.50 540 LEU A CA 1
ATOM 4558 C C . LEU A 1 540 ? 31.221 7.141 -26.886 1.00 89.50 540 LEU A C 1
ATOM 4560 O O . LEU A 1 540 ? 31.775 7.601 -27.880 1.00 89.50 540 LEU A O 1
ATOM 4564 N N . ASP A 1 541 ? 31.793 7.094 -25.681 1.00 88.88 541 ASP A N 1
ATOM 4565 C CA . ASP A 1 541 ? 33.141 7.585 -25.376 1.00 88.88 541 ASP A CA 1
ATOM 4566 C C . ASP A 1 541 ? 34.194 6.858 -26.268 1.00 88.88 541 ASP A C 1
ATOM 4568 O O . ASP A 1 541 ? 35.087 7.488 -26.842 1.00 88.88 541 ASP A O 1
ATOM 4572 N N . GLU A 1 542 ? 34.047 5.541 -26.491 1.00 90.94 542 GLU A N 1
ATOM 4573 C CA . GLU A 1 542 ? 34.862 4.759 -27.441 1.00 90.94 542 GLU A CA 1
ATOM 4574 C C . GLU A 1 542 ? 34.657 5.184 -28.906 1.00 90.94 542 GLU A C 1
ATOM 4576 O O . GLU A 1 542 ? 35.620 5.291 -29.673 1.00 90.94 542 GLU A O 1
ATOM 4581 N N . ARG A 1 543 ? 33.410 5.436 -29.327 1.00 89.81 543 ARG A N 1
ATOM 4582 C CA . ARG A 1 543 ? 33.107 5.889 -30.697 1.00 89.81 543 ARG A CA 1
ATOM 4583 C C . ARG A 1 543 ? 33.632 7.295 -30.959 1.00 89.81 543 ARG A C 1
ATOM 4585 O O . ARG A 1 543 ? 34.123 7.539 -32.057 1.00 89.81 543 ARG A O 1
ATOM 4592 N N . GLU A 1 544 ? 33.563 8.192 -29.980 1.00 92.69 544 GLU A N 1
ATOM 4593 C CA . GLU A 1 544 ? 34.117 9.546 -30.059 1.00 92.69 544 GLU A CA 1
ATOM 4594 C C . GLU A 1 544 ? 35.643 9.497 -30.225 1.00 92.69 544 GLU A C 1
ATOM 4596 O O . GLU A 1 544 ? 36.190 10.144 -31.120 1.00 92.69 544 GLU A O 1
ATOM 4601 N N . LEU A 1 545 ? 36.327 8.614 -29.485 1.00 90.69 545 LEU A N 1
ATOM 4602 C CA . LEU A 1 545 ? 37.754 8.342 -29.680 1.00 90.69 545 LEU A CA 1
ATOM 4603 C C . LEU A 1 545 ? 38.059 7.784 -31.086 1.00 90.69 545 LEU A C 1
ATOM 4605 O O . LEU A 1 545 ? 39.033 8.199 -31.717 1.00 90.69 545 LEU A O 1
ATOM 4609 N N . ILE A 1 546 ? 37.236 6.874 -31.620 1.00 90.81 546 ILE A N 1
ATOM 4610 C CA . ILE A 1 546 ? 37.393 6.346 -32.991 1.00 90.81 546 ILE A CA 1
ATOM 4611 C C . ILE A 1 546 ? 37.160 7.440 -34.048 1.00 90.81 546 ILE A C 1
ATOM 4613 O O . ILE A 1 546 ? 37.878 7.476 -35.050 1.00 90.81 546 ILE A O 1
ATOM 4617 N N . VAL A 1 547 ? 36.189 8.334 -33.843 1.00 89.06 547 VAL A N 1
ATOM 4618 C CA . VAL A 1 547 ? 35.932 9.478 -34.732 1.00 89.06 547 VAL A CA 1
ATOM 4619 C C . VAL A 1 547 ? 37.110 10.448 -34.700 1.00 89.06 547 VAL A C 1
ATOM 4621 O O . VAL A 1 547 ? 37.646 10.744 -35.763 1.00 89.06 547 VAL A O 1
ATOM 4624 N N . SER A 1 548 ? 37.594 10.842 -33.520 1.00 90.06 548 SER A N 1
ATOM 4625 C CA . SER A 1 548 ? 38.744 11.746 -33.382 1.00 90.06 548 SER A CA 1
ATOM 4626 C C . SER A 1 548 ? 40.001 11.204 -34.081 1.00 90.06 548 SER A C 1
ATOM 4628 O O . SER A 1 548 ? 40.628 11.908 -34.872 1.00 90.06 548 SER A O 1
ATOM 4630 N N . ASN A 1 549 ? 40.321 9.914 -33.904 1.00 88.56 549 ASN A N 1
ATOM 4631 C CA . ASN A 1 549 ? 41.429 9.269 -34.624 1.00 88.56 549 ASN A CA 1
ATOM 4632 C C . ASN A 1 549 ? 41.239 9.295 -36.156 1.00 88.56 549 ASN A C 1
ATOM 4634 O O . ASN A 1 549 ? 42.206 9.464 -36.903 1.00 88.56 549 ASN A O 1
ATOM 4638 N N . ARG A 1 550 ? 39.997 9.155 -36.642 1.00 90.44 550 ARG A N 1
ATOM 4639 C CA . ARG A 1 550 ? 39.668 9.232 -38.076 1.00 90.44 550 ARG A CA 1
ATOM 4640 C C . ARG A 1 550 ? 39.723 10.653 -38.628 1.00 90.44 550 ARG A C 1
ATOM 4642 O O . ARG A 1 550 ? 40.156 10.819 -39.763 1.00 90.44 550 ARG A O 1
ATOM 4649 N N . GLU A 1 551 ? 39.331 11.663 -37.860 1.00 90.69 551 GLU A N 1
ATOM 4650 C CA . GLU A 1 551 ? 39.499 13.073 -38.235 1.00 90.69 551 GLU A CA 1
ATOM 4651 C C . GLU A 1 551 ? 40.984 13.416 -38.387 1.00 90.69 551 GLU A C 1
ATOM 4653 O O . GLU A 1 551 ? 41.386 14.031 -39.375 1.00 90.69 551 GLU A O 1
ATOM 4658 N N . ASP A 1 552 ? 41.817 12.921 -37.474 1.00 88.31 552 ASP A N 1
ATOM 4659 C CA . ASP A 1 552 ? 43.265 13.101 -37.502 1.00 88.31 552 ASP A CA 1
ATOM 4660 C C . ASP A 1 552 ? 43.924 12.350 -38.685 1.00 88.31 552 ASP A C 1
ATOM 4662 O O . ASP A 1 552 ? 44.859 12.855 -39.313 1.00 88.31 552 ASP A O 1
ATOM 4666 N N . GLU A 1 553 ? 43.412 11.171 -39.065 1.00 88.25 553 GLU A N 1
ATOM 4667 C CA . GLU A 1 553 ? 43.766 10.494 -40.325 1.00 88.25 553 GLU A CA 1
ATOM 4668 C C . GLU A 1 553 ? 43.337 11.283 -41.572 1.00 88.25 553 GLU A C 1
ATOM 4670 O O . GLU A 1 553 ? 44.121 11.409 -42.515 1.00 88.25 553 GLU A O 1
ATOM 4675 N N . VAL A 1 554 ? 42.099 11.786 -41.609 1.00 88.00 554 VAL A N 1
ATOM 4676 C CA . VAL A 1 554 ? 41.561 12.573 -42.732 1.00 88.00 554 VAL A CA 1
ATOM 4677 C C . VAL A 1 554 ? 42.360 13.861 -42.904 1.00 88.00 554 VAL A C 1
ATOM 4679 O O . VAL A 1 554 ? 42.706 14.212 -44.030 1.00 88.00 554 VAL A O 1
ATOM 4682 N N . LYS A 1 555 ? 42.744 14.512 -41.804 1.00 90.06 555 LYS A N 1
ATOM 4683 C CA . LYS A 1 555 ? 43.619 15.684 -41.800 1.00 90.06 555 LYS A CA 1
ATOM 4684 C C . LYS A 1 555 ? 44.997 15.369 -42.390 1.00 90.06 555 LYS A C 1
ATOM 4686 O O . LYS A 1 555 ? 45.401 16.037 -43.336 1.00 90.06 555 LYS A O 1
ATOM 4691 N N . LYS A 1 556 ? 45.668 14.302 -41.933 1.00 90.81 556 LYS A N 1
ATOM 4692 C CA . LYS A 1 556 ? 46.961 13.844 -42.495 1.00 90.81 556 LYS A CA 1
ATOM 4693 C C . LYS A 1 556 ? 46.850 13.507 -43.988 1.00 90.81 556 LYS A C 1
ATOM 4695 O O . LYS A 1 556 ? 47.722 13.865 -44.776 1.00 90.81 556 LYS A O 1
ATOM 4700 N N . LYS A 1 557 ? 45.753 12.864 -44.407 1.00 89.69 557 LYS A N 1
ATOM 4701 C CA . LYS A 1 557 ? 45.453 12.574 -45.823 1.00 89.69 557 LYS A CA 1
ATOM 4702 C C . LYS A 1 557 ? 45.200 13.853 -46.633 1.00 89.69 557 LYS A C 1
ATOM 4704 O O . LYS A 1 557 ? 45.657 13.935 -47.768 1.00 89.69 557 LYS A O 1
ATOM 4709 N N . GLY A 1 558 ? 44.549 14.862 -46.052 1.00 90.62 558 GLY A N 1
ATOM 4710 C CA . GLY A 1 558 ? 44.360 16.187 -46.649 1.00 90.62 558 GLY A CA 1
ATOM 4711 C C . GLY A 1 558 ? 45.665 16.977 -46.794 1.00 90.62 558 GLY A C 1
ATOM 4712 O O . GLY A 1 558 ? 45.910 17.561 -47.845 1.00 90.62 558 GLY A O 1
ATOM 4713 N N . GLU A 1 559 ? 46.540 16.938 -45.789 1.00 90.38 559 GLU A N 1
ATOM 4714 C CA . GLU A 1 559 ? 47.880 17.543 -45.827 1.00 90.38 559 GLU A CA 1
ATOM 4715 C C . GLU A 1 559 ? 48.759 16.895 -46.915 1.00 90.38 559 GLU A C 1
ATOM 4717 O O . GLU A 1 559 ? 49.391 17.601 -47.706 1.00 90.38 559 GLU A O 1
ATOM 4722 N N . LEU A 1 560 ? 48.729 15.560 -47.034 1.00 89.00 560 LEU A N 1
ATOM 4723 C CA . LEU A 1 560 ? 49.377 14.822 -48.126 1.00 89.00 560 LEU A CA 1
ATOM 4724 C C . LEU A 1 560 ? 48.782 15.167 -49.500 1.00 89.00 560 LEU A C 1
ATOM 4726 O O . LEU A 1 560 ? 49.528 15.390 -50.452 1.00 89.00 560 LEU A O 1
ATOM 4730 N N . LEU A 1 561 ? 47.455 15.255 -49.618 1.00 87.50 561 LEU A N 1
ATOM 4731 C CA . LEU A 1 561 ? 46.784 15.610 -50.871 1.00 87.50 561 LEU A CA 1
ATOM 4732 C C . LEU A 1 561 ? 47.125 17.046 -51.301 1.00 87.50 561 LEU A C 1
ATOM 4734 O O . LEU A 1 561 ? 47.415 17.272 -52.473 1.00 87.50 561 LEU A O 1
ATOM 4738 N N . ALA A 1 562 ? 47.200 17.991 -50.361 1.00 87.62 562 ALA A N 1
ATOM 4739 C CA . ALA A 1 562 ? 47.650 19.359 -50.616 1.00 87.62 562 ALA A CA 1
ATOM 4740 C C . ALA A 1 562 ? 49.142 19.436 -51.006 1.00 87.62 562 ALA A C 1
ATOM 4742 O O . ALA A 1 562 ? 49.530 20.303 -51.792 1.00 87.62 562 ALA A O 1
ATOM 4743 N N . HIS A 1 563 ? 49.990 18.529 -50.503 1.00 89.19 563 HIS A N 1
ATOM 4744 C CA . HIS A 1 563 ? 51.373 18.390 -50.973 1.00 89.19 563 HIS A CA 1
ATOM 4745 C C . HIS A 1 563 ? 51.419 17.879 -52.420 1.00 89.19 563 HIS A C 1
ATOM 4747 O O . HIS A 1 563 ? 52.078 18.484 -53.264 1.00 89.19 563 HIS A O 1
ATOM 4753 N N . VAL A 1 564 ? 50.678 16.809 -52.732 1.00 89.56 564 VAL A N 1
ATOM 4754 C CA . VAL A 1 564 ? 50.594 16.239 -54.089 1.00 89.56 564 VAL A CA 1
ATOM 4755 C C . VAL A 1 564 ? 50.017 17.251 -55.083 1.00 89.56 564 VAL A C 1
ATOM 4757 O O . VAL A 1 564 ? 50.549 17.380 -56.182 1.00 89.56 564 VAL A O 1
ATOM 4760 N N . GLN A 1 565 ? 49.005 18.035 -54.700 1.00 88.25 565 GLN A N 1
ATOM 4761 C CA . GLN A 1 565 ? 48.497 19.143 -55.516 1.00 88.25 565 GLN A CA 1
ATOM 4762 C C . GLN A 1 565 ? 49.594 20.169 -55.825 1.00 88.25 565 GLN A C 1
ATOM 4764 O O . GLN A 1 565 ? 49.788 20.498 -56.989 1.00 88.25 565 GLN A O 1
ATOM 4769 N N . LYS A 1 566 ? 50.381 20.607 -54.832 1.00 90.62 566 LYS A N 1
ATOM 4770 C CA . LYS A 1 566 ? 51.509 21.534 -55.056 1.00 90.62 566 LYS A CA 1
ATOM 4771 C C . LYS A 1 566 ? 52.617 20.941 -55.933 1.00 90.62 566 LYS A C 1
ATOM 4773 O O . LYS A 1 566 ? 53.262 21.679 -56.672 1.00 90.62 566 LYS A O 1
ATOM 4778 N N . GLU A 1 567 ? 52.857 19.632 -55.880 1.00 89.75 567 GLU A N 1
ATOM 4779 C CA . GLU A 1 567 ? 53.777 18.973 -56.816 1.00 89.75 567 GLU A CA 1
ATOM 4780 C C . GLU A 1 567 ? 53.217 18.871 -58.237 1.00 89.75 567 GLU A C 1
ATOM 4782 O O . GLU A 1 567 ? 53.979 18.998 -59.194 1.00 89.75 567 GLU A O 1
ATOM 4787 N N . LEU A 1 568 ? 51.911 18.647 -58.389 1.00 88.50 568 LEU A N 1
ATOM 4788 C CA . LEU A 1 568 ? 51.240 18.650 -59.689 1.00 88.50 568 LEU A CA 1
ATOM 4789 C C . LEU A 1 568 ? 51.194 20.058 -60.294 1.00 88.50 568 LEU A C 1
ATOM 4791 O O . LEU A 1 568 ? 51.424 20.187 -61.492 1.00 88.50 568 LEU A O 1
ATOM 4795 N N . GLU A 1 569 ? 50.991 21.096 -59.479 1.00 88.44 569 GLU A N 1
ATOM 4796 C CA . GLU A 1 569 ? 51.076 22.497 -59.906 1.00 88.44 569 GLU A CA 1
ATOM 4797 C C . GLU A 1 569 ? 52.484 22.803 -60.435 1.00 88.44 569 GLU A C 1
ATOM 4799 O O . GLU A 1 569 ? 52.621 23.161 -61.597 1.00 88.44 569 GLU A O 1
ATOM 4804 N N . ARG A 1 570 ? 53.544 22.502 -59.667 1.00 90.06 570 ARG A N 1
ATOM 4805 C CA . ARG A 1 570 ? 54.948 22.649 -60.114 1.00 90.06 570 ARG A CA 1
ATOM 4806 C C . ARG A 1 570 ? 55.274 21.856 -61.380 1.00 90.06 570 ARG A C 1
ATOM 4808 O O . ARG A 1 570 ? 56.029 22.318 -62.231 1.00 90.06 570 ARG A O 1
ATOM 4815 N N . LYS A 1 571 ? 54.732 20.641 -61.512 1.00 89.31 571 LYS A N 1
ATOM 4816 C CA . LYS A 1 571 ? 54.896 19.821 -62.724 1.00 89.31 571 LYS A CA 1
ATOM 4817 C C . LYS A 1 571 ? 54.150 20.419 -63.915 1.00 89.31 571 LYS A C 1
ATOM 4819 O O . LYS A 1 571 ? 54.649 20.297 -65.024 1.00 89.31 571 LYS A O 1
ATOM 4824 N N . ARG A 1 572 ? 53.004 21.076 -63.706 1.00 90.19 572 ARG A N 1
ATOM 4825 C CA . ARG A 1 572 ? 52.262 21.819 -64.736 1.00 90.19 572 ARG A CA 1
ATOM 4826 C C . ARG A 1 572 ? 52.958 23.130 -65.106 1.00 90.19 572 ARG A C 1
ATOM 4828 O O . ARG A 1 572 ? 53.039 23.424 -66.289 1.00 90.19 572 ARG A O 1
ATOM 4835 N N . GLU A 1 573 ? 53.476 23.880 -64.136 1.00 89.38 573 GLU A N 1
ATOM 4836 C CA . GLU A 1 573 ? 54.307 25.070 -64.360 1.00 89.38 573 GLU A CA 1
ATOM 4837 C C . GLU A 1 573 ? 55.501 24.702 -65.243 1.00 89.38 573 GLU A C 1
ATOM 4839 O O . GLU A 1 573 ? 55.637 25.245 -66.337 1.00 89.38 573 GLU A O 1
ATOM 4844 N N . LYS A 1 574 ? 56.271 23.677 -64.853 1.00 91.31 574 LYS A N 1
ATOM 4845 C CA . LYS A 1 574 ? 57.372 23.179 -65.680 1.00 91.31 574 LYS A CA 1
ATOM 4846 C C . LYS A 1 574 ? 56.903 22.638 -67.038 1.00 91.31 574 LYS A C 1
ATOM 4848 O O . LYS A 1 574 ? 57.551 22.904 -68.040 1.00 91.31 574 LYS A O 1
ATOM 4853 N N . LEU A 1 575 ? 55.789 21.903 -67.113 1.00 87.12 575 LEU A N 1
ATOM 4854 C CA . LEU A 1 575 ? 55.262 21.427 -68.399 1.00 87.12 575 LEU A CA 1
ATOM 4855 C C . LEU A 1 575 ? 54.906 22.601 -69.324 1.00 87.12 575 LEU A C 1
ATOM 4857 O O . LEU A 1 575 ? 55.110 22.497 -70.529 1.00 87.12 575 LEU A O 1
ATOM 4861 N N . ASN A 1 576 ? 54.415 23.717 -68.779 1.00 86.75 576 ASN A N 1
ATOM 4862 C CA . ASN A 1 576 ? 54.165 24.935 -69.542 1.00 86.75 576 ASN A CA 1
ATOM 4863 C C . ASN A 1 576 ? 55.483 25.588 -69.993 1.00 86.75 576 ASN A C 1
ATOM 4865 O O . ASN A 1 576 ? 55.569 25.971 -71.153 1.00 86.75 576 ASN A O 1
ATOM 4869 N N . GLU A 1 577 ? 56.516 25.660 -69.143 1.00 88.50 577 GLU A N 1
ATOM 4870 C CA . GLU A 1 577 ? 57.863 26.127 -69.531 1.00 88.50 577 GLU A CA 1
ATOM 4871 C C . GLU A 1 577 ? 58.468 25.261 -70.652 1.00 88.50 577 GLU A C 1
ATOM 4873 O O . GLU A 1 577 ? 58.928 25.785 -71.667 1.00 88.50 577 GLU A O 1
ATOM 4878 N N . ASP A 1 578 ? 58.411 23.933 -70.505 1.00 87.94 578 ASP A N 1
ATOM 4879 C CA . ASP A 1 578 ? 58.859 22.963 -71.508 1.00 87.94 578 ASP A CA 1
ATOM 4880 C C . ASP A 1 578 ? 58.025 23.095 -72.804 1.00 87.94 578 ASP A C 1
ATOM 4882 O O . ASP A 1 578 ? 58.577 23.016 -73.900 1.00 87.94 578 ASP A O 1
ATOM 4886 N N . THR A 1 579 ? 56.716 23.373 -72.710 1.00 89.38 579 THR A N 1
ATOM 4887 C CA . THR A 1 579 ? 55.827 23.598 -73.870 1.00 89.38 579 THR A CA 1
ATOM 4888 C C . THR A 1 579 ? 56.110 24.929 -74.568 1.00 89.38 579 THR A C 1
ATOM 4890 O O . THR A 1 579 ? 56.131 24.973 -75.793 1.00 89.38 579 THR A O 1
ATOM 4893 N N . GLU A 1 580 ? 56.366 26.012 -73.831 1.00 86.94 580 GLU A N 1
ATOM 4894 C CA . GLU A 1 580 ? 56.764 27.310 -74.393 1.00 86.94 580 GLU A CA 1
ATOM 4895 C C . GLU A 1 580 ? 58.146 27.196 -75.063 1.00 86.94 580 GLU A C 1
ATOM 4897 O O . GLU A 1 580 ? 58.370 27.735 -76.144 1.00 86.94 580 GLU A O 1
ATOM 4902 N N . SER A 1 581 ? 59.064 26.427 -74.470 1.00 88.31 581 SER A N 1
ATOM 4903 C CA . SER A 1 581 ? 60.365 26.086 -75.058 1.00 88.31 581 SER A CA 1
ATOM 4904 C C . SER A 1 581 ? 60.208 25.302 -76.368 1.00 88.31 581 SER A C 1
ATOM 4906 O O . SER A 1 581 ? 60.747 25.717 -77.396 1.00 88.31 581 SER A O 1
ATOM 4908 N N . ILE A 1 582 ? 59.390 24.240 -76.375 1.00 85.69 582 ILE A N 1
ATOM 4909 C CA . ILE A 1 582 ? 59.037 23.483 -77.588 1.00 85.69 582 ILE A CA 1
ATOM 4910 C C . ILE A 1 582 ? 58.415 24.407 -78.636 1.00 85.69 582 ILE A C 1
ATOM 4912 O O . ILE A 1 582 ? 58.862 24.395 -79.773 1.00 85.69 582 ILE A O 1
ATOM 4916 N N . ARG A 1 583 ? 57.469 25.271 -78.264 1.00 86.88 583 ARG A N 1
ATOM 4917 C CA . ARG A 1 583 ? 56.804 26.210 -79.179 1.00 86.88 583 ARG A CA 1
ATOM 4918 C C . ARG A 1 583 ? 57.766 27.217 -79.811 1.00 86.88 583 ARG A C 1
ATOM 4920 O O . ARG A 1 583 ? 57.619 27.562 -80.980 1.00 86.88 583 ARG A O 1
ATOM 4927 N N . ASN A 1 584 ? 58.765 27.683 -79.060 1.00 83.81 584 ASN A N 1
ATOM 4928 C CA . ASN A 1 584 ? 59.827 28.535 -79.596 1.00 83.81 584 ASN A CA 1
ATOM 4929 C C . ASN A 1 584 ? 60.750 27.751 -80.546 1.00 83.81 584 ASN A C 1
ATOM 4931 O O . ASN A 1 584 ? 61.130 28.270 -81.594 1.00 83.81 584 ASN A O 1
ATOM 4935 N N . ILE A 1 585 ? 61.062 26.488 -80.234 1.00 84.88 585 ILE A N 1
ATOM 4936 C CA . ILE A 1 585 ? 61.799 25.587 -81.134 1.00 84.88 585 ILE A CA 1
ATOM 4937 C C . ILE A 1 585 ? 60.986 25.310 -82.410 1.00 84.88 585 ILE A C 1
ATOM 4939 O O . ILE A 1 585 ? 61.539 25.397 -83.499 1.00 84.88 585 ILE A O 1
ATOM 4943 N N . GLU A 1 586 ? 59.680 25.058 -82.307 1.00 85.38 586 GLU A N 1
ATOM 4944 C CA . GLU A 1 586 ? 58.755 24.898 -83.436 1.00 85.38 586 GLU A CA 1
ATOM 4945 C C . GLU A 1 586 ? 58.670 26.171 -84.285 1.00 85.38 586 GLU A C 1
ATOM 4947 O O . GLU A 1 586 ? 58.694 26.080 -85.506 1.00 85.38 586 GLU A O 1
ATOM 4952 N N . ALA A 1 587 ? 58.644 27.361 -83.676 1.00 79.75 587 ALA A N 1
ATOM 4953 C CA . ALA A 1 587 ? 58.676 28.630 -84.404 1.00 79.75 587 ALA A CA 1
ATOM 4954 C C . ALA A 1 587 ? 60.014 28.850 -85.138 1.00 79.75 587 ALA A C 1
ATOM 4956 O O . ALA A 1 587 ? 60.022 29.293 -86.288 1.00 79.75 587 ALA A O 1
ATOM 4957 N N . HIS A 1 588 ? 61.146 28.490 -84.522 1.00 77.06 588 HIS A N 1
ATOM 4958 C CA . HIS A 1 588 ? 62.452 28.495 -85.189 1.00 77.06 588 HIS A CA 1
ATOM 4959 C C . HIS A 1 588 ? 62.527 27.465 -86.325 1.00 77.06 588 HIS A C 1
ATOM 4961 O O . HIS A 1 588 ? 63.015 27.790 -87.407 1.00 77.06 588 HIS A O 1
ATOM 4967 N N . LEU A 1 589 ? 62.010 26.251 -86.116 1.00 79.25 589 LEU A N 1
ATOM 4968 C CA . LEU A 1 589 ? 61.933 25.212 -87.144 1.00 79.25 589 LEU A CA 1
ATOM 4969 C C . LEU A 1 589 ? 61.020 25.635 -88.295 1.00 79.25 589 LEU A C 1
ATOM 4971 O O . LEU A 1 589 ? 61.423 25.482 -89.438 1.00 79.25 589 LEU A O 1
ATOM 4975 N N . ALA A 1 590 ? 59.862 26.240 -88.023 1.00 78.38 590 ALA A N 1
ATOM 4976 C CA . ALA A 1 590 ? 58.968 26.784 -89.042 1.00 78.38 590 ALA A CA 1
ATOM 4977 C C . ALA A 1 590 ? 59.617 27.942 -89.819 1.00 78.38 590 ALA A C 1
ATOM 4979 O O . ALA A 1 590 ? 59.446 28.035 -91.031 1.00 78.38 590 ALA A O 1
ATOM 4980 N N . SER A 1 591 ? 60.422 28.790 -89.164 1.00 80.00 591 SER A N 1
ATOM 4981 C CA . SER A 1 591 ? 61.225 29.814 -89.848 1.00 80.00 591 SER A CA 1
ATOM 4982 C C . SER A 1 591 ? 62.209 29.170 -90.832 1.00 80.00 591 SER A C 1
ATOM 4984 O O . SER A 1 591 ? 62.203 29.509 -92.016 1.00 80.00 591 SER A O 1
ATOM 4986 N N . ILE A 1 592 ? 62.986 28.180 -90.377 1.00 74.94 592 ILE A N 1
ATOM 4987 C CA . ILE A 1 592 ? 63.922 27.410 -91.216 1.00 74.94 592 ILE A CA 1
ATOM 4988 C C . ILE A 1 592 ? 63.171 26.664 -92.334 1.00 74.94 592 ILE A C 1
ATOM 4990 O O . ILE A 1 592 ? 63.621 26.629 -93.475 1.00 74.94 592 ILE A O 1
ATOM 4994 N N . GLU A 1 593 ? 61.992 26.113 -92.051 1.00 73.31 593 GLU A N 1
ATOM 4995 C CA . GLU A 1 593 ? 61.128 25.436 -93.019 1.00 73.31 593 GLU A CA 1
ATOM 4996 C C . GLU A 1 593 ? 60.581 26.417 -94.071 1.00 73.31 593 GLU A C 1
ATOM 4998 O O . GLU A 1 593 ? 60.463 26.049 -95.237 1.00 73.31 593 GLU A O 1
ATOM 5003 N N . THR A 1 594 ? 60.317 27.683 -93.721 1.00 72.38 594 THR A N 1
ATOM 5004 C CA . THR A 1 594 ? 59.972 28.723 -94.708 1.00 72.38 594 THR A CA 1
ATOM 5005 C C . THR A 1 594 ? 61.166 29.179 -95.548 1.00 72.38 594 THR A C 1
ATOM 5007 O O . THR A 1 594 ? 60.992 29.401 -96.747 1.00 72.38 594 THR A O 1
ATOM 5010 N N . GLU A 1 595 ? 62.381 29.240 -94.996 1.00 69.19 595 GLU A N 1
ATOM 5011 C CA . GLU A 1 595 ? 63.610 29.459 -95.780 1.00 69.19 595 GLU A CA 1
ATOM 5012 C C . GLU A 1 595 ? 63.879 28.282 -96.738 1.00 69.19 595 GLU A C 1
ATOM 5014 O O . GLU A 1 595 ? 64.212 28.481 -97.907 1.00 69.19 595 GLU A O 1
ATOM 5019 N N . ILE A 1 596 ? 63.637 27.045 -96.291 1.00 62.59 596 ILE A N 1
ATOM 5020 C CA . ILE A 1 596 ? 63.717 25.840 -97.127 1.00 62.59 596 ILE A CA 1
ATOM 5021 C C . ILE A 1 596 ? 62.624 25.847 -98.206 1.00 62.59 596 ILE A C 1
ATOM 5023 O O . ILE A 1 596 ? 62.939 25.625 -99.371 1.00 62.59 596 ILE A O 1
ATOM 5027 N N . ARG A 1 597 ? 61.360 26.147 -97.882 1.00 58.62 597 ARG A N 1
ATOM 5028 C CA . ARG A 1 597 ? 60.257 26.175 -98.868 1.00 58.62 597 ARG A CA 1
ATOM 5029 C C . ARG A 1 597 ? 60.366 27.304 -99.886 1.00 58.62 597 ARG A C 1
ATOM 5031 O O . ARG A 1 597 ? 59.906 27.140 -101.013 1.00 58.62 597 ARG A O 1
ATOM 5038 N N . THR A 1 598 ? 60.975 28.429 -99.518 1.00 57.78 598 THR A N 1
ATOM 5039 C CA . THR A 1 598 ? 61.256 29.525 -100.460 1.00 57.78 598 THR A CA 1
ATOM 5040 C C . THR A 1 598 ? 62.500 29.277 -101.318 1.00 57.78 598 THR A C 1
ATOM 5042 O O . THR A 1 598 ? 62.686 29.974 -102.315 1.00 57.78 598 THR A O 1
ATOM 5045 N N . CYS A 1 599 ? 63.299 28.240 -101.030 1.00 51.84 599 CYS A N 1
ATOM 5046 C CA . CYS A 1 599 ? 64.307 27.731 -101.956 1.00 51.84 599 CYS A CA 1
ATOM 5047 C C . CYS A 1 599 ? 63.633 26.952 -103.110 1.00 51.84 599 CYS A C 1
ATOM 5049 O O . CYS A 1 599 ? 63.078 25.871 -102.875 1.00 51.84 599 CYS A O 1
ATOM 5051 N N . PRO A 1 600 ? 63.729 27.411 -104.380 1.00 53.97 600 PRO A N 1
ATOM 5052 C CA . PRO A 1 600 ? 63.049 26.761 -105.509 1.00 53.97 600 PRO A CA 1
ATOM 5053 C C . PRO A 1 600 ? 63.485 25.308 -105.749 1.00 53.97 600 PRO A C 1
ATOM 5055 O O . PRO A 1 600 ? 62.745 24.520 -106.332 1.00 53.97 600 PRO A O 1
ATOM 5058 N N . TYR A 1 601 ? 64.686 24.946 -105.289 1.00 53.06 601 TYR A N 1
ATOM 5059 C CA . TYR A 1 601 ? 65.236 23.598 -105.418 1.00 53.06 601 TYR A CA 1
ATOM 5060 C C . TYR A 1 601 ? 64.601 22.607 -104.429 1.00 53.06 601 TYR A C 1
ATOM 5062 O O . TYR A 1 601 ? 64.468 21.426 -104.739 1.00 53.06 601 TYR A O 1
ATOM 5070 N N . CYS A 1 602 ? 64.186 23.073 -103.248 1.00 51.22 602 CYS A N 1
ATOM 5071 C CA . CYS A 1 602 ? 63.646 22.214 -102.195 1.00 51.22 602 CYS A CA 1
ATOM 5072 C C . CYS A 1 602 ? 62.174 21.869 -102.437 1.00 51.22 602 CYS A C 1
ATOM 5074 O O . CYS A 1 602 ? 61.805 20.706 -102.315 1.00 51.22 602 CYS A O 1
ATOM 5076 N N . SER A 1 603 ? 61.351 22.836 -102.862 1.00 52.97 603 SER A N 1
ATOM 5077 C CA . SER A 1 603 ? 59.932 22.596 -103.179 1.00 52.97 603 SER A CA 1
ATOM 5078 C C . SER A 1 603 ? 59.753 21.527 -104.272 1.00 52.97 603 SER A C 1
ATOM 5080 O O . SER A 1 603 ? 58.964 20.595 -104.109 1.00 52.97 603 SER A O 1
ATOM 5082 N N . ALA A 1 604 ? 60.569 21.581 -105.332 1.00 53.97 604 ALA A N 1
ATOM 5083 C CA . ALA A 1 604 ? 60.576 20.569 -106.389 1.00 53.97 604 ALA A CA 1
ATOM 5084 C C . ALA A 1 604 ? 61.021 19.173 -105.893 1.00 53.97 604 ALA A C 1
ATOM 5086 O O . ALA A 1 604 ? 60.602 18.159 -106.451 1.00 53.97 604 ALA A O 1
ATOM 5087 N N . VAL A 1 605 ? 61.844 19.106 -104.838 1.00 55.78 605 VAL A N 1
ATOM 5088 C CA . VAL A 1 605 ? 62.295 17.855 -104.203 1.00 55.78 605 VAL A CA 1
ATOM 5089 C C . VAL A 1 605 ? 61.268 17.312 -103.200 1.00 55.78 605 VAL A C 1
ATOM 5091 O O . VAL A 1 605 ? 61.099 16.095 -103.144 1.00 55.78 605 VAL A O 1
ATOM 5094 N N . GLU A 1 606 ? 60.537 18.159 -102.464 1.00 56.84 606 GLU A N 1
ATOM 5095 C CA . GLU A 1 606 ? 59.427 17.731 -101.590 1.00 56.84 606 GLU A CA 1
ATOM 5096 C C . GLU A 1 606 ? 58.305 17.064 -102.402 1.00 56.84 606 GLU A C 1
ATOM 5098 O O . GLU A 1 606 ? 57.874 15.957 -102.063 1.00 56.84 606 GLU A O 1
ATOM 5103 N N . GLU A 1 607 ? 57.881 17.669 -103.524 1.00 55.72 607 GLU A N 1
ATOM 5104 C CA . GLU A 1 607 ? 56.917 17.028 -104.431 1.00 55.72 607 GLU A CA 1
ATOM 5105 C C . GLU A 1 607 ? 57.444 15.670 -104.915 1.00 55.72 607 GLU A C 1
ATOM 5107 O O . GLU A 1 607 ? 56.730 14.664 -104.845 1.00 55.72 607 GLU A O 1
ATOM 5112 N N . PHE A 1 608 ? 58.717 15.606 -105.319 1.00 56.31 608 PHE A N 1
ATOM 5113 C CA . PHE A 1 608 ? 59.339 14.373 -105.798 1.00 56.31 608 PHE A CA 1
ATOM 5114 C C . PHE A 1 608 ? 59.407 13.264 -104.748 1.00 56.31 608 PHE A C 1
ATOM 5116 O O . PHE A 1 608 ? 59.101 12.104 -105.040 1.00 56.31 608 PHE A O 1
ATOM 5123 N N . MET A 1 609 ? 59.805 13.610 -103.524 1.00 58.44 609 MET A N 1
ATOM 5124 C CA . MET A 1 609 ? 59.903 12.667 -102.416 1.00 58.44 609 MET A CA 1
ATOM 5125 C C . MET A 1 609 ? 58.520 12.165 -102.009 1.00 58.44 609 MET A C 1
ATOM 5127 O O . MET A 1 609 ? 58.349 10.953 -101.905 1.00 58.44 609 MET A O 1
ATOM 5131 N N . SER A 1 610 ? 57.511 13.039 -101.913 1.00 57.19 610 SER A N 1
ATOM 5132 C CA . SER A 1 610 ? 56.143 12.632 -101.556 1.00 57.19 610 SER A CA 1
ATOM 5133 C C . SER A 1 610 ? 55.561 11.585 -102.521 1.00 57.19 610 SER A C 1
ATOM 5135 O O . SER A 1 610 ? 54.927 10.619 -102.094 1.00 57.19 610 SER A O 1
ATOM 5137 N N . ILE A 1 611 ? 55.828 11.712 -103.827 1.00 55.75 611 ILE A N 1
ATOM 5138 C CA . ILE A 1 611 ? 55.329 10.768 -104.836 1.00 55.75 611 ILE A CA 1
ATOM 5139 C C . ILE A 1 611 ? 56.186 9.486 -104.873 1.00 55.75 611 ILE A C 1
ATOM 5141 O O . ILE A 1 611 ? 55.656 8.387 -105.049 1.00 55.75 611 ILE A O 1
ATOM 5145 N N . LYS A 1 612 ? 57.501 9.584 -104.638 1.00 58.56 612 LYS A N 1
ATOM 5146 C CA . LYS A 1 612 ? 58.395 8.420 -104.493 1.00 58.56 612 LYS A CA 1
ATOM 5147 C C . LYS A 1 612 ? 58.035 7.569 -103.267 1.00 58.56 612 LYS A C 1
ATOM 5149 O O . LYS A 1 612 ? 58.052 6.337 -103.335 1.00 58.56 612 LYS A O 1
ATOM 5154 N N . GLU A 1 613 ? 57.685 8.209 -102.159 1.00 61.19 613 GLU A N 1
ATOM 5155 C CA . GLU A 1 613 ? 57.267 7.558 -100.916 1.00 61.19 613 GLU A CA 1
ATOM 5156 C C . GLU A 1 613 ? 55.870 6.933 -101.067 1.00 61.19 613 GLU A C 1
ATOM 5158 O O . GLU A 1 613 ? 55.661 5.777 -100.693 1.00 61.19 613 GLU A O 1
ATOM 5163 N N . TYR A 1 614 ? 54.958 7.612 -101.774 1.00 59.06 614 TYR A N 1
ATOM 5164 C CA . TYR A 1 614 ? 53.671 7.055 -102.197 1.00 59.06 614 TYR A CA 1
ATOM 5165 C C . TYR A 1 614 ? 53.831 5.767 -103.027 1.00 59.06 614 TYR A C 1
ATOM 5167 O O . TYR A 1 614 ? 53.232 4.743 -102.686 1.00 59.06 614 TYR A O 1
ATOM 5175 N N . LEU A 1 615 ? 54.679 5.758 -104.066 1.00 56.97 615 LEU A N 1
ATOM 5176 C CA . LEU A 1 615 ? 54.979 4.533 -104.827 1.00 56.97 615 LEU A CA 1
ATOM 5177 C C . LEU A 1 615 ? 55.614 3.435 -103.959 1.00 56.97 615 LEU A C 1
ATOM 5179 O O . LEU A 1 615 ? 55.300 2.255 -104.121 1.00 56.97 615 LEU A O 1
ATOM 5183 N N . SER A 1 616 ? 56.478 3.808 -103.016 1.00 63.16 616 SER A N 1
ATOM 5184 C CA . SER A 1 616 ? 57.106 2.856 -102.094 1.00 63.16 616 SER A CA 1
ATOM 5185 C C . SER A 1 616 ? 56.065 2.196 -101.176 1.00 63.16 616 SER A C 1
ATOM 5187 O O . SER A 1 616 ? 56.084 0.976 -101.007 1.00 63.16 616 SER A O 1
ATOM 5189 N N . SER A 1 617 ? 55.081 2.962 -100.684 1.00 60.06 617 SER A N 1
ATOM 5190 C CA . SER A 1 617 ? 53.948 2.432 -99.908 1.00 60.06 617 SER A CA 1
ATOM 5191 C C . SER A 1 617 ? 53.075 1.457 -100.715 1.00 60.06 617 SER A C 1
ATOM 5193 O O . SER A 1 617 ? 52.580 0.467 -100.175 1.00 60.06 617 SER A O 1
ATOM 5195 N N . MET A 1 618 ? 52.939 1.673 -102.030 1.00 52.44 618 MET A N 1
ATOM 5196 C CA . MET A 1 618 ? 52.213 0.763 -102.923 1.00 52.44 618 MET A CA 1
ATOM 5197 C C . MET A 1 618 ? 52.958 -0.573 -103.085 1.00 52.44 618 MET A C 1
ATOM 5199 O O . MET A 1 618 ? 52.330 -1.632 -102.985 1.00 52.44 618 MET A O 1
ATOM 5203 N N . ARG A 1 619 ? 54.290 -0.537 -103.254 1.00 56.69 619 ARG A N 1
ATOM 5204 C CA . ARG A 1 619 ? 55.147 -1.736 -103.367 1.00 56.69 619 ARG A CA 1
ATOM 5205 C C . ARG A 1 619 ? 55.158 -2.594 -102.094 1.00 56.69 619 ARG A C 1
ATOM 5207 O O . ARG A 1 619 ? 55.228 -3.814 -102.196 1.00 56.69 619 ARG A O 1
ATOM 5214 N N . GLY A 1 620 ? 55.020 -1.997 -100.909 1.00 51.94 620 GLY A N 1
ATOM 5215 C CA . GLY A 1 620 ? 55.043 -2.710 -99.621 1.00 51.94 620 GLY A CA 1
ATOM 5216 C C . GLY A 1 620 ? 53.843 -3.626 -99.316 1.00 51.94 620 GLY A C 1
ATOM 5217 O O . GLY A 1 620 ? 53.746 -4.122 -98.200 1.00 51.94 620 GLY A O 1
ATOM 5218 N N . SER A 1 621 ? 52.914 -3.839 -100.259 1.00 51.22 621 SER A N 1
ATOM 5219 C CA . SER A 1 621 ? 51.605 -4.471 -99.994 1.00 51.22 621 SER A CA 1
ATOM 5220 C C . SER A 1 621 ? 51.386 -5.876 -100.585 1.00 51.22 621 SER A C 1
ATOM 5222 O O . SER A 1 621 ? 50.253 -6.350 -100.617 1.00 51.22 621 SER A O 1
ATOM 5224 N N . GLY A 1 622 ? 52.457 -6.562 -101.003 1.00 50.22 622 GLY A N 1
ATOM 5225 C CA . GLY A 1 622 ? 52.487 -8.032 -101.110 1.00 50.22 622 GLY A CA 1
ATOM 5226 C C . GLY A 1 622 ? 51.615 -8.693 -102.189 1.00 50.22 622 GLY A C 1
ATOM 5227 O O . GLY A 1 622 ? 51.348 -9.885 -102.080 1.00 50.22 622 GLY A O 1
ATOM 5228 N N . PHE A 1 623 ? 51.176 -7.954 -103.209 1.00 45.66 623 PHE A N 1
ATOM 5229 C CA . PHE A 1 623 ? 50.474 -8.491 -104.382 1.00 45.66 623 PHE A CA 1
ATOM 5230 C C . PHE A 1 623 ? 51.274 -8.213 -105.658 1.00 45.66 623 PHE A C 1
ATOM 5232 O O . PHE A 1 623 ? 51.846 -7.129 -105.797 1.00 45.66 623 PHE A O 1
ATOM 5239 N N . ASP A 1 624 ? 51.287 -9.175 -106.584 1.00 47.28 624 ASP A N 1
ATOM 5240 C CA . ASP A 1 624 ? 52.036 -9.075 -107.839 1.00 47.28 624 ASP A CA 1
ATOM 5241 C C . ASP A 1 624 ? 51.612 -7.872 -108.694 1.00 47.28 624 ASP A C 1
ATOM 5243 O O . ASP A 1 624 ? 50.439 -7.488 -108.773 1.00 47.28 624 ASP A O 1
ATOM 5247 N N . LEU A 1 625 ? 52.605 -7.257 -109.336 1.00 45.06 625 LEU A N 1
ATOM 5248 C CA . LEU A 1 625 ? 52.456 -5.990 -110.042 1.00 45.06 625 LEU A CA 1
ATOM 5249 C C . LEU A 1 625 ? 51.733 -6.171 -111.382 1.00 45.06 625 LEU A C 1
ATOM 5251 O O . LEU A 1 625 ? 52.297 -6.687 -112.346 1.00 45.06 625 LEU A O 1
ATOM 5255 N N . SER A 1 626 ? 50.504 -5.657 -111.462 1.00 51.84 626 SER A N 1
ATOM 5256 C CA . SER A 1 626 ? 49.828 -5.426 -112.744 1.00 51.84 626 SER A CA 1
ATOM 5257 C C . SER A 1 626 ? 50.629 -4.427 -113.602 1.00 51.84 626 SER A C 1
ATOM 5259 O O . SER A 1 626 ? 51.147 -3.451 -113.043 1.00 51.84 626 SER A O 1
ATOM 5261 N N . PRO A 1 627 ? 50.683 -4.579 -114.943 1.00 55.50 627 PRO A N 1
ATOM 5262 C CA . PRO A 1 627 ? 51.339 -3.620 -115.844 1.00 55.50 627 PRO A CA 1
ATOM 5263 C C . PRO A 1 627 ? 50.765 -2.187 -115.800 1.00 55.50 627 PRO A C 1
ATOM 5265 O O . PRO A 1 627 ? 51.348 -1.278 -116.385 1.00 55.50 627 PRO A O 1
ATOM 5268 N N . ASP A 1 628 ? 49.661 -1.949 -115.083 1.00 54.06 628 ASP A N 1
ATOM 5269 C CA . ASP A 1 628 ? 49.107 -0.611 -114.837 1.00 54.06 628 ASP A CA 1
ATOM 5270 C C . ASP A 1 628 ? 50.084 0.351 -114.132 1.00 54.06 628 ASP A C 1
ATOM 5272 O O . ASP A 1 628 ? 50.049 1.554 -114.392 1.00 54.06 628 ASP A O 1
ATOM 5276 N N . LEU A 1 629 ? 50.954 -0.128 -113.226 1.00 56.19 629 LEU A N 1
ATOM 5277 C CA . LEU A 1 629 ? 51.811 0.782 -112.441 1.00 56.19 629 LEU A CA 1
ATOM 5278 C C . LEU A 1 629 ? 52.857 1.509 -113.300 1.00 56.19 629 LEU A C 1
ATOM 5280 O O . LEU A 1 629 ? 53.280 2.618 -112.964 1.00 56.19 629 LEU A O 1
ATOM 5284 N N . THR A 1 630 ? 53.248 0.903 -114.423 1.00 64.06 630 THR A N 1
ATOM 5285 C CA . THR A 1 630 ? 54.348 1.363 -115.277 1.00 64.06 630 THR A CA 1
ATOM 5286 C C . THR A 1 630 ? 54.103 2.762 -115.848 1.00 64.06 630 THR A C 1
ATOM 5288 O O . THR A 1 630 ? 55.062 3.491 -116.080 1.00 64.06 630 THR A O 1
ATOM 5291 N N . GLN A 1 631 ? 52.847 3.190 -116.020 1.00 67.69 631 GLN A N 1
ATOM 5292 C CA . GLN A 1 631 ? 52.532 4.513 -116.570 1.00 67.69 631 GLN A CA 1
ATOM 5293 C C . GLN A 1 631 ? 52.760 5.656 -115.562 1.00 67.69 631 GLN A C 1
ATOM 5295 O O . GLN A 1 631 ? 53.249 6.721 -115.943 1.00 67.69 631 GLN A O 1
ATOM 5300 N N . ALA A 1 632 ? 52.471 5.445 -114.271 1.00 66.00 632 ALA A N 1
ATOM 5301 C CA . ALA A 1 632 ? 52.801 6.421 -113.227 1.00 66.00 632 ALA A CA 1
ATOM 5302 C C . ALA A 1 632 ? 54.320 6.509 -113.014 1.00 66.00 632 ALA A C 1
ATOM 5304 O O . ALA A 1 632 ? 54.870 7.607 -112.927 1.00 66.00 632 ALA A O 1
ATOM 5305 N N . GLU A 1 633 ? 55.003 5.360 -113.000 1.00 69.00 633 GLU A N 1
ATOM 5306 C CA . GLU A 1 633 ? 56.467 5.296 -112.918 1.00 69.00 633 GLU A CA 1
ATOM 5307 C C . GLU A 1 633 ? 57.134 5.941 -114.147 1.00 69.00 633 GLU A C 1
ATOM 5309 O O . GLU A 1 633 ? 58.129 6.649 -113.998 1.00 69.00 633 GLU A O 1
ATOM 5314 N N . LEU A 1 634 ? 56.549 5.809 -115.344 1.00 75.88 634 LEU A N 1
ATOM 5315 C CA . LEU A 1 634 ? 57.002 6.498 -116.556 1.00 75.88 634 LEU A CA 1
ATOM 5316 C C . LEU A 1 634 ? 56.860 8.023 -116.444 1.00 75.88 634 LEU A C 1
ATOM 5318 O O . LEU A 1 634 ? 57.818 8.731 -116.752 1.00 75.88 634 LEU A O 1
ATOM 5322 N N . TYR A 1 635 ? 55.717 8.543 -115.978 1.00 78.06 635 TYR A N 1
ATOM 5323 C CA . TYR A 1 635 ? 55.556 9.989 -115.765 1.00 78.06 635 TYR A CA 1
ATOM 5324 C C . TYR A 1 635 ? 56.523 10.530 -114.702 1.00 78.06 635 TYR A C 1
ATOM 5326 O O . TYR A 1 635 ? 57.039 11.634 -114.864 1.00 78.06 635 TYR A O 1
ATOM 5334 N N . LEU A 1 636 ? 56.851 9.745 -113.671 1.00 72.69 636 LEU A N 1
ATOM 5335 C CA . LEU A 1 636 ? 57.894 10.094 -112.702 1.00 72.69 636 LEU A CA 1
ATOM 5336 C C . LEU A 1 636 ? 59.298 10.069 -113.304 1.00 72.69 636 LEU A C 1
ATOM 5338 O O . LEU A 1 636 ? 60.043 11.019 -113.103 1.00 72.69 636 LEU A O 1
ATOM 5342 N N . HIS A 1 637 ? 59.668 9.057 -114.088 1.00 75.56 637 HIS A N 1
ATOM 5343 C CA . HIS A 1 637 ? 60.963 9.049 -114.778 1.00 75.56 637 HIS A CA 1
ATOM 5344 C C . HIS A 1 637 ? 61.096 10.200 -115.789 1.00 75.56 637 HIS A C 1
ATOM 5346 O O . HIS A 1 637 ? 62.169 10.791 -115.911 1.00 75.56 637 HIS A O 1
ATOM 5352 N N . GLN A 1 638 ? 60.008 10.574 -116.467 1.00 80.25 638 GLN A N 1
ATOM 5353 C CA . GLN A 1 638 ? 59.964 11.771 -117.309 1.00 80.25 638 GLN A CA 1
ATOM 5354 C C . GLN A 1 638 ? 60.124 13.050 -116.468 1.00 80.25 638 GLN A C 1
ATOM 5356 O O . GLN A 1 638 ? 60.909 13.917 -116.846 1.00 80.25 638 GLN A O 1
ATOM 5361 N N . ALA A 1 639 ? 59.472 13.142 -115.303 1.00 73.81 639 ALA A N 1
ATOM 5362 C CA . ALA A 1 639 ? 59.637 14.261 -114.377 1.00 73.81 639 ALA A CA 1
ATOM 5363 C C . ALA A 1 639 ? 61.074 14.367 -113.823 1.00 73.81 639 ALA A C 1
ATOM 5365 O O . ALA A 1 639 ? 61.609 15.471 -113.778 1.00 73.81 639 ALA A O 1
ATOM 5366 N N . VAL A 1 640 ? 61.741 13.247 -113.486 1.00 73.12 640 VAL A N 1
ATOM 5367 C CA . VAL A 1 640 ? 63.163 13.230 -113.069 1.00 73.12 640 VAL A CA 1
ATOM 5368 C C . VAL A 1 640 ? 64.032 13.807 -114.180 1.00 73.12 640 VAL A C 1
ATOM 5370 O O . VAL A 1 640 ? 64.877 14.662 -113.925 1.00 73.12 640 VAL A O 1
ATOM 5373 N N . ASN A 1 641 ? 63.821 13.356 -115.418 1.00 76.31 641 ASN A N 1
ATOM 5374 C CA . ASN A 1 641 ? 64.617 13.799 -116.558 1.00 76.31 641 ASN A CA 1
ATOM 5375 C C . ASN A 1 641 ? 64.401 15.289 -116.865 1.00 76.31 641 ASN A C 1
ATOM 5377 O O . ASN A 1 641 ? 65.378 15.983 -117.132 1.00 76.31 641 ASN A O 1
ATOM 5381 N N . ALA A 1 642 ? 63.169 15.800 -116.759 1.00 74.62 642 ALA A N 1
ATOM 5382 C CA . ALA A 1 642 ? 62.884 17.231 -116.881 1.00 74.62 642 ALA A CA 1
ATOM 5383 C C . ALA A 1 642 ? 63.589 18.055 -115.783 1.00 74.62 642 ALA A C 1
ATOM 5385 O O . ALA A 1 642 ? 64.201 19.081 -116.084 1.00 74.62 642 ALA A O 1
ATOM 5386 N N . LEU A 1 643 ? 63.594 17.566 -114.536 1.00 71.25 643 LEU A N 1
ATOM 5387 C CA . LEU A 1 643 ? 64.289 18.201 -113.407 1.00 71.25 643 LEU A CA 1
ATOM 5388 C C . LEU A 1 643 ? 65.815 18.205 -113.595 1.00 71.25 643 LEU A C 1
ATOM 5390 O O . LEU A 1 643 ? 66.449 19.243 -113.416 1.00 71.25 643 LEU A O 1
ATOM 5394 N N . MET A 1 644 ? 66.410 17.089 -114.038 1.00 72.56 644 MET A N 1
ATOM 5395 C CA . MET A 1 644 ? 67.845 17.019 -114.366 1.00 72.56 644 MET A CA 1
ATOM 5396 C C . MET A 1 644 ? 68.232 17.861 -115.594 1.00 72.56 644 MET A C 1
ATOM 5398 O O . MET A 1 644 ? 69.395 18.228 -115.739 1.00 72.56 644 MET A O 1
ATOM 5402 N N . GLN A 1 645 ? 67.273 18.197 -116.461 1.00 74.94 645 GLN A N 1
ATOM 5403 C CA . GLN A 1 645 ? 67.439 19.145 -117.569 1.00 74.94 645 GLN A CA 1
ATOM 5404 C C . GLN A 1 645 ? 67.152 20.605 -117.158 1.00 74.94 645 GLN A C 1
ATOM 5406 O O . GLN A 1 645 ? 67.203 21.498 -118.001 1.00 74.94 645 GLN A O 1
ATOM 5411 N N . GLY A 1 646 ? 66.861 20.868 -115.877 1.00 73.12 646 GLY A N 1
ATOM 5412 C CA . GLY A 1 646 ? 66.591 22.206 -115.338 1.00 73.12 646 GLY A CA 1
ATOM 5413 C C . GLY A 1 646 ? 65.184 22.752 -115.616 1.00 73.12 646 GLY A C 1
ATOM 5414 O O . GLY A 1 646 ? 64.896 23.894 -115.265 1.00 73.12 646 GLY A O 1
ATOM 5415 N N . SER A 1 647 ? 64.288 21.963 -116.219 1.00 78.12 647 SER A N 1
ATOM 5416 C CA . SER A 1 647 ? 62.917 22.377 -116.537 1.00 78.12 647 SER A CA 1
ATOM 5417 C C . SER A 1 647 ? 61.961 22.041 -115.388 1.00 78.12 647 SER A C 1
ATOM 5419 O O . SER A 1 647 ? 61.255 21.032 -115.405 1.00 78.12 647 SER A O 1
ATOM 5421 N N . ILE A 1 648 ? 61.960 22.898 -114.361 1.00 72.12 648 ILE A N 1
ATOM 5422 C CA . ILE A 1 648 ? 61.156 22.714 -113.140 1.00 72.12 648 ILE A CA 1
ATOM 5423 C C . ILE A 1 648 ? 59.651 22.669 -113.463 1.00 72.12 648 ILE A C 1
ATOM 5425 O O . ILE A 1 648 ? 58.953 21.778 -112.988 1.00 72.12 648 ILE A O 1
ATOM 5429 N N . GLU A 1 649 ? 59.155 23.566 -114.323 1.00 71.88 649 GLU A N 1
ATOM 5430 C CA . GLU A 1 649 ? 57.731 23.629 -114.693 1.00 71.88 649 GLU A CA 1
ATOM 5431 C C . GLU A 1 649 ? 57.232 22.330 -115.353 1.00 71.88 649 GLU A C 1
ATOM 5433 O O . GLU A 1 649 ? 56.161 21.823 -115.012 1.00 71.88 649 GLU A O 1
ATOM 5438 N N . GLU A 1 650 ? 58.021 21.749 -116.265 1.00 76.56 650 GLU A N 1
ATOM 5439 C CA . GLU A 1 650 ? 57.676 20.483 -116.919 1.00 76.56 650 GLU A CA 1
ATOM 5440 C C . GLU A 1 650 ? 57.801 19.298 -115.951 1.00 76.56 650 GLU A C 1
ATOM 5442 O O . GLU A 1 650 ? 56.960 18.396 -115.980 1.00 76.56 650 GLU A O 1
ATOM 5447 N N . ALA A 1 651 ? 58.781 19.320 -115.040 1.00 75.00 651 ALA A N 1
ATOM 5448 C CA . ALA A 1 651 ? 58.913 18.318 -113.985 1.00 75.00 651 ALA A CA 1
ATOM 5449 C C . ALA A 1 651 ? 57.685 18.301 -113.057 1.00 75.00 651 ALA A C 1
ATOM 5451 O O . ALA A 1 651 ? 57.083 17.241 -112.878 1.00 75.00 651 ALA A O 1
ATOM 5452 N N . THR A 1 652 ? 57.243 19.457 -112.549 1.00 73.19 652 THR A N 1
ATOM 5453 C CA . THR A 1 652 ? 56.014 19.582 -111.742 1.00 73.19 652 THR A CA 1
ATOM 5454 C C . THR A 1 652 ? 54.770 19.172 -112.540 1.00 73.19 652 THR A C 1
ATOM 5456 O O . THR A 1 652 ? 53.921 18.436 -112.032 1.00 73.19 652 THR A O 1
ATOM 5459 N N . ARG A 1 653 ? 54.665 19.537 -113.829 1.00 79.56 653 ARG A N 1
ATOM 5460 C CA . ARG A 1 653 ? 53.538 19.117 -114.687 1.00 79.56 653 ARG A CA 1
ATOM 5461 C C . ARG A 1 653 ? 53.468 17.594 -114.872 1.00 79.56 653 ARG A C 1
ATOM 5463 O O . ARG A 1 653 ? 52.375 17.020 -114.889 1.00 79.56 653 ARG A O 1
ATOM 5470 N N . LEU A 1 654 ? 54.612 16.930 -115.026 1.00 79.00 654 LEU A N 1
ATOM 5471 C CA . LEU A 1 654 ? 54.708 15.473 -115.167 1.00 79.00 654 LEU A CA 1
ATOM 5472 C C . LEU A 1 654 ? 54.491 14.751 -113.827 1.00 79.00 654 LEU A C 1
ATOM 5474 O O . LEU A 1 654 ? 53.767 13.754 -113.785 1.00 79.00 654 LEU A O 1
ATOM 5478 N N . ALA A 1 655 ? 55.008 15.297 -112.724 1.00 72.81 655 ALA A N 1
ATOM 5479 C CA . ALA A 1 655 ? 54.735 14.827 -111.366 1.00 72.81 655 ALA A CA 1
ATOM 5480 C C . ALA A 1 655 ? 53.230 14.891 -111.034 1.00 72.81 655 ALA A C 1
ATOM 5482 O O . ALA A 1 655 ? 52.663 13.919 -110.529 1.00 72.81 655 ALA A O 1
ATOM 5483 N N . GLY A 1 656 ? 52.545 15.975 -111.418 1.00 74.31 656 GLY A N 1
ATOM 5484 C CA . GLY A 1 656 ? 51.090 16.108 -111.298 1.00 74.31 656 GLY A CA 1
ATOM 5485 C C . GLY A 1 656 ? 50.311 15.024 -112.056 1.00 74.31 656 GLY A C 1
ATOM 5486 O O . GLY A 1 656 ? 49.347 14.471 -111.523 1.00 74.31 656 GLY A O 1
ATOM 5487 N N . LYS A 1 657 ? 50.758 14.642 -113.263 1.00 78.12 657 LYS A N 1
ATOM 5488 C CA . LYS A 1 657 ? 50.171 13.518 -114.023 1.00 78.12 657 LYS A CA 1
ATOM 5489 C C . LYS A 1 657 ? 50.398 12.170 -113.344 1.00 78.12 657 LYS A C 1
ATOM 5491 O O . LYS A 1 657 ? 49.461 11.379 -113.255 1.00 78.12 657 LYS A O 1
ATOM 5496 N N . ALA A 1 658 ? 51.608 11.918 -112.841 1.00 74.31 658 ALA A N 1
ATOM 5497 C CA . ALA A 1 658 ? 51.910 10.700 -112.090 1.00 74.31 658 ALA A CA 1
ATOM 5498 C C . ALA A 1 658 ? 51.017 10.576 -110.843 1.00 74.31 658 ALA A C 1
ATOM 5500 O O . ALA A 1 658 ? 50.434 9.521 -110.601 1.00 74.31 658 ALA A O 1
ATOM 5501 N N . LYS A 1 659 ? 50.849 11.679 -110.100 1.00 71.62 659 LYS A N 1
ATOM 5502 C CA . LYS A 1 659 ? 49.996 11.778 -108.907 1.00 71.62 659 LYS A CA 1
ATOM 5503 C C . LYS A 1 659 ? 48.524 11.488 -109.219 1.00 71.62 659 LYS A C 1
ATOM 5505 O O . LYS A 1 659 ? 47.926 10.663 -108.533 1.00 71.62 659 LYS A O 1
ATOM 5510 N N . ALA A 1 660 ? 47.967 12.089 -110.273 1.00 69.81 660 ALA A N 1
ATOM 5511 C CA . ALA A 1 660 ? 46.580 11.858 -110.686 1.00 69.81 660 ALA A CA 1
ATOM 5512 C C . ALA A 1 660 ? 46.321 10.390 -111.085 1.00 69.81 660 ALA A C 1
ATOM 5514 O O . ALA A 1 660 ? 45.395 9.763 -110.571 1.00 69.81 660 ALA A O 1
ATOM 5515 N N . TYR A 1 661 ? 47.186 9.811 -111.926 1.00 72.38 661 TYR A N 1
ATOM 5516 C CA . TYR A 1 661 ? 47.074 8.411 -112.360 1.00 72.38 661 TYR A CA 1
ATOM 5517 C C . TYR A 1 661 ? 47.218 7.426 -111.182 1.00 72.38 661 TYR A C 1
ATOM 5519 O O . TYR A 1 661 ? 46.501 6.430 -111.076 1.00 72.38 661 TYR A O 1
ATOM 5527 N N . ALA A 1 662 ? 48.124 7.717 -110.245 1.00 65.69 662 ALA A N 1
ATOM 5528 C CA . ALA A 1 662 ? 48.323 6.890 -109.060 1.00 65.69 662 ALA A CA 1
ATOM 5529 C C . ALA A 1 662 ? 47.145 6.990 -108.064 1.00 65.69 662 ALA A C 1
ATOM 5531 O O . ALA A 1 662 ? 46.788 5.987 -107.443 1.00 65.69 662 ALA A O 1
ATOM 5532 N N . GLN A 1 663 ? 46.484 8.152 -107.962 1.00 65.94 663 GLN A N 1
ATOM 5533 C CA . GLN A 1 663 ? 45.233 8.310 -107.208 1.00 65.94 663 GLN A CA 1
ATOM 5534 C C . GLN A 1 663 ? 44.082 7.503 -107.830 1.00 65.94 663 GLN A C 1
ATOM 5536 O O . GLN A 1 663 ? 43.404 6.775 -107.105 1.00 65.94 663 GLN A O 1
ATOM 5541 N N . GLU A 1 664 ? 43.902 7.551 -109.153 1.00 69.94 664 GLU A N 1
ATOM 5542 C CA . GLU A 1 664 ? 42.908 6.742 -109.878 1.00 69.94 664 GLU A CA 1
ATOM 5543 C C . GLU A 1 664 ? 43.072 5.239 -109.573 1.00 69.94 664 GLU A C 1
ATOM 5545 O O . GLU A 1 664 ? 42.118 4.562 -109.177 1.00 69.94 664 GLU A O 1
ATOM 5550 N N . LYS A 1 665 ? 44.309 4.727 -109.625 1.00 70.75 665 LYS A N 1
ATOM 5551 C CA . LYS A 1 665 ? 44.607 3.322 -109.297 1.00 70.75 665 LYS A CA 1
ATOM 5552 C C . LYS A 1 665 ? 44.487 2.993 -107.800 1.00 70.75 665 LYS A C 1
ATOM 5554 O O . LYS A 1 665 ? 44.124 1.863 -107.465 1.00 70.75 665 LYS A O 1
ATOM 5559 N N . LYS A 1 666 ? 44.686 3.952 -106.883 1.00 67.50 666 LYS A N 1
ATOM 5560 C CA . LYS A 1 666 ? 44.336 3.775 -105.457 1.00 67.50 666 LYS A CA 1
ATOM 5561 C C . LYS A 1 666 ? 42.829 3.592 -105.275 1.00 67.50 666 LYS A C 1
ATOM 5563 O O . LYS A 1 666 ? 42.428 2.688 -104.547 1.00 67.50 666 LYS A O 1
ATOM 5568 N N . HIS A 1 667 ? 42.004 4.392 -105.949 1.00 67.06 667 HIS A N 1
ATOM 5569 C CA . HIS A 1 667 ? 40.549 4.234 -105.911 1.00 67.06 667 HIS A CA 1
ATOM 5570 C C . HIS A 1 667 ? 40.114 2.861 -106.448 1.00 67.06 667 HIS A C 1
ATOM 5572 O O . HIS A 1 667 ? 39.309 2.183 -105.809 1.00 67.06 667 HIS A O 1
ATOM 5578 N N . GLU A 1 668 ? 40.727 2.386 -107.536 1.00 70.62 668 GLU A N 1
ATOM 5579 C CA . GLU A 1 668 ? 40.496 1.029 -108.050 1.00 70.62 668 GLU A CA 1
ATOM 5580 C C . GLU A 1 668 ? 40.869 -0.066 -107.024 1.00 70.62 668 GLU A C 1
ATOM 5582 O O . GLU A 1 668 ? 40.123 -1.030 -106.834 1.00 70.62 668 GLU A O 1
ATOM 5587 N N . LYS A 1 669 ? 41.983 0.097 -106.294 1.00 71.50 669 LYS A N 1
ATOM 5588 C CA . LYS A 1 669 ? 42.396 -0.822 -105.216 1.00 71.50 669 LYS A CA 1
ATOM 5589 C C . LYS A 1 669 ? 41.415 -0.812 -104.039 1.00 71.50 669 LYS A C 1
ATOM 5591 O O . LYS A 1 669 ? 41.027 -1.882 -103.571 1.00 71.50 669 LYS A O 1
ATOM 5596 N N . THR A 1 670 ? 40.971 0.363 -103.591 1.00 70.31 670 THR A N 1
ATOM 5597 C CA . THR A 1 670 ? 39.965 0.495 -102.523 1.00 70.31 670 THR A CA 1
ATOM 5598 C C . THR A 1 670 ? 38.636 -0.151 -102.930 1.00 70.31 670 THR A C 1
ATOM 5600 O O . THR A 1 670 ? 38.061 -0.895 -102.136 1.00 70.31 670 THR A O 1
ATOM 5603 N N . LYS A 1 671 ? 38.201 0.010 -104.191 1.00 75.12 671 LYS A N 1
ATOM 5604 C CA . LYS A 1 671 ? 37.030 -0.689 -104.751 1.00 75.12 671 LYS A CA 1
ATOM 5605 C C . LYS A 1 671 ? 37.151 -2.212 -104.618 1.00 75.12 671 LYS A C 1
ATOM 5607 O O . LYS A 1 671 ? 36.226 -2.856 -104.127 1.00 75.12 671 LYS A O 1
ATOM 5612 N N . ARG A 1 672 ? 38.300 -2.787 -105.001 1.00 76.12 672 ARG A N 1
ATOM 5613 C CA . ARG A 1 672 ? 38.562 -4.237 -104.889 1.00 76.12 672 ARG A CA 1
ATOM 5614 C C . ARG A 1 672 ? 38.548 -4.723 -103.431 1.00 76.12 672 ARG A C 1
ATOM 5616 O O . ARG A 1 672 ? 37.962 -5.766 -103.163 1.00 76.12 672 ARG A O 1
ATOM 5623 N N . ILE A 1 673 ? 39.134 -3.969 -102.493 1.00 74.31 673 ILE A N 1
ATOM 5624 C CA . ILE A 1 673 ? 39.148 -4.316 -101.055 1.00 74.31 673 ILE A CA 1
ATOM 5625 C C . ILE A 1 673 ? 37.730 -4.311 -100.465 1.00 74.31 673 ILE A C 1
ATOM 5627 O O . ILE A 1 673 ? 37.369 -5.230 -99.734 1.00 74.31 673 ILE A O 1
ATOM 5631 N N . ILE A 1 674 ? 36.910 -3.318 -100.812 1.00 74.88 674 ILE A N 1
ATOM 5632 C CA . ILE A 1 674 ? 35.518 -3.224 -100.351 1.00 74.88 674 ILE A CA 1
ATOM 5633 C C . ILE A 1 674 ? 34.678 -4.384 -100.899 1.00 74.88 674 ILE A C 1
ATOM 5635 O O . ILE A 1 674 ? 33.990 -5.046 -100.128 1.00 74.88 674 ILE A O 1
ATOM 5639 N N . ILE A 1 675 ? 34.783 -4.693 -102.196 1.00 75.75 675 ILE A N 1
ATOM 5640 C CA . ILE A 1 675 ? 34.076 -5.837 -102.802 1.00 75.75 675 ILE A CA 1
ATOM 5641 C C . ILE A 1 675 ? 34.523 -7.161 -102.158 1.00 75.75 675 ILE A C 1
ATOM 5643 O O . ILE A 1 675 ? 33.682 -8.000 -101.837 1.00 75.75 675 ILE A O 1
ATOM 5647 N N . TYR A 1 676 ? 35.825 -7.335 -101.900 1.00 80.00 676 TYR A N 1
ATOM 5648 C CA . TYR A 1 676 ? 36.355 -8.512 -101.207 1.00 80.00 676 TYR A CA 1
ATOM 5649 C C . TYR A 1 676 ? 35.824 -8.637 -99.772 1.00 80.00 676 TYR A C 1
ATOM 5651 O O . TYR A 1 676 ? 35.371 -9.711 -99.382 1.00 80.00 676 TYR A O 1
ATOM 5659 N N . ASN A 1 677 ? 35.823 -7.551 -98.994 1.00 75.12 677 ASN A N 1
ATOM 5660 C CA . ASN A 1 677 ? 35.304 -7.564 -97.626 1.00 75.12 677 ASN A CA 1
ATOM 5661 C C . ASN A 1 677 ? 33.788 -7.809 -97.596 1.00 75.12 677 ASN A C 1
ATOM 5663 O O . ASN A 1 677 ? 33.332 -8.606 -96.781 1.00 75.12 677 ASN A O 1
ATOM 5667 N N . ALA A 1 678 ? 33.014 -7.220 -98.514 1.00 75.50 678 ALA A N 1
ATOM 5668 C CA . ALA A 1 678 ? 31.584 -7.505 -98.634 1.00 75.50 678 ALA A CA 1
ATOM 5669 C C . ALA A 1 678 ? 31.325 -8.987 -98.957 1.00 75.50 678 ALA A C 1
ATOM 5671 O O . ALA A 1 678 ? 30.532 -9.635 -98.275 1.00 75.50 678 ALA A O 1
ATOM 5672 N N . GLY A 1 679 ? 32.061 -9.554 -99.921 1.00 78.44 679 GLY A N 1
ATOM 5673 C CA . GLY A 1 679 ? 32.010 -10.983 -100.242 1.00 78.44 679 GLY A CA 1
ATOM 5674 C C . GLY A 1 679 ? 32.435 -11.883 -99.075 1.00 78.44 679 GLY A C 1
ATOM 5675 O O . GLY A 1 679 ? 31.807 -12.911 -98.835 1.00 78.44 679 GLY A O 1
ATOM 5676 N N . ARG A 1 680 ? 33.445 -11.477 -98.293 1.00 82.25 680 ARG A N 1
ATOM 5677 C CA . ARG A 1 680 ? 33.878 -12.173 -97.071 1.00 82.25 680 ARG A CA 1
ATOM 5678 C C . ARG A 1 680 ? 32.775 -12.197 -96.014 1.00 82.25 680 ARG A C 1
ATOM 5680 O O . ARG A 1 680 ? 32.540 -13.245 -95.424 1.00 82.25 680 ARG A O 1
ATOM 5687 N N . ILE A 1 681 ? 32.102 -11.072 -95.775 1.00 78.69 681 ILE A N 1
ATOM 5688 C CA . ILE A 1 681 ? 31.018 -10.975 -94.786 1.00 78.69 681 ILE A CA 1
ATOM 5689 C C . ILE A 1 681 ? 29.820 -11.818 -95.240 1.00 78.69 681 ILE A C 1
ATOM 5691 O O . ILE A 1 681 ? 29.322 -12.627 -94.464 1.00 78.69 681 ILE A O 1
ATOM 5695 N N . HIS A 1 682 ? 29.427 -11.713 -96.513 1.00 76.44 682 HIS A N 1
ATOM 5696 C CA . HIS A 1 682 ? 28.379 -12.538 -97.124 1.00 76.44 682 HIS A CA 1
ATOM 5697 C C . HIS A 1 682 ? 28.697 -14.047 -97.006 1.00 76.44 682 HIS A C 1
ATOM 5699 O O . HIS A 1 682 ? 27.850 -14.832 -96.582 1.00 76.44 682 HIS A O 1
ATOM 5705 N N . ALA A 1 683 ? 29.947 -14.456 -97.259 1.00 77.12 683 ALA A N 1
ATOM 5706 C CA . ALA A 1 683 ? 30.396 -15.836 -97.062 1.00 77.12 683 ALA A CA 1
ATOM 5707 C C . ALA A 1 683 ? 30.384 -16.276 -95.584 1.00 77.12 683 ALA A C 1
ATOM 5709 O O . ALA A 1 683 ? 29.978 -17.401 -95.291 1.00 77.12 683 ALA A O 1
ATOM 5710 N N . ILE A 1 684 ? 30.775 -15.403 -94.645 1.00 76.50 684 ILE A N 1
ATOM 5711 C CA . ILE A 1 684 ? 30.689 -15.676 -93.200 1.00 76.50 684 ILE A CA 1
ATOM 5712 C C . ILE A 1 684 ? 29.231 -15.924 -92.795 1.00 76.50 684 ILE A C 1
ATOM 5714 O O . ILE A 1 684 ? 28.964 -16.933 -92.147 1.00 76.50 684 ILE A O 1
ATOM 5718 N N . ILE A 1 685 ? 28.292 -15.076 -93.230 1.00 71.81 685 ILE A N 1
ATOM 5719 C CA . ILE A 1 685 ? 26.852 -15.214 -92.947 1.00 71.81 685 ILE A CA 1
ATOM 5720 C C . ILE A 1 685 ? 26.326 -16.565 -93.449 1.00 71.81 685 ILE A C 1
ATOM 5722 O O . ILE A 1 685 ? 25.778 -17.337 -92.661 1.00 71.81 685 ILE A O 1
ATOM 5726 N N . HIS A 1 686 ? 26.558 -16.902 -94.723 1.00 71.62 686 HIS A N 1
ATOM 5727 C CA . HIS A 1 686 ? 26.129 -18.192 -95.276 1.00 71.62 686 HIS A CA 1
ATOM 5728 C C . HIS A 1 686 ? 26.792 -19.392 -94.571 1.00 71.62 686 HIS A C 1
ATOM 5730 O O . HIS A 1 686 ? 26.132 -20.406 -94.345 1.00 71.62 686 HIS A O 1
ATOM 5736 N N . SER A 1 687 ? 28.060 -19.279 -94.155 1.00 71.00 687 SER A N 1
ATOM 5737 C CA . SER A 1 687 ? 28.749 -20.344 -93.408 1.00 71.00 687 SER A CA 1
ATOM 5738 C C . SER A 1 687 ? 28.228 -20.529 -91.976 1.00 71.00 687 SER A C 1
ATOM 5740 O O . SER A 1 687 ? 28.168 -21.657 -91.493 1.00 71.00 687 SER A O 1
ATOM 5742 N N . ALA A 1 688 ? 27.822 -19.443 -91.309 1.00 64.94 688 ALA A N 1
ATOM 5743 C CA . ALA A 1 688 ? 27.328 -19.460 -89.933 1.00 64.94 688 ALA A CA 1
ATOM 5744 C C . ALA A 1 688 ? 25.885 -19.978 -89.825 1.00 64.94 688 ALA A C 1
ATOM 5746 O O . ALA A 1 688 ? 25.510 -20.531 -88.796 1.00 64.94 688 ALA A O 1
ATOM 5747 N N . ILE A 1 689 ? 25.086 -19.808 -90.882 1.00 65.75 689 ILE A N 1
ATOM 5748 C CA . ILE A 1 689 ? 23.676 -20.224 -90.921 1.00 65.75 689 ILE A CA 1
ATOM 5749 C C . ILE A 1 689 ? 23.528 -21.704 -91.311 1.00 65.75 689 ILE A C 1
ATOM 5751 O O . ILE A 1 689 ? 22.579 -22.359 -90.881 1.00 65.75 689 ILE A O 1
ATOM 5755 N N . GLY A 1 690 ? 24.484 -22.255 -92.070 1.00 57.19 690 GLY A N 1
ATOM 5756 C CA . GLY A 1 690 ? 24.788 -23.694 -92.152 1.00 57.19 690 GLY A CA 1
ATOM 5757 C C . GLY A 1 690 ? 23.718 -24.634 -92.734 1.00 57.19 690 GLY A C 1
ATOM 5758 O O . GLY A 1 690 ? 24.016 -25.798 -92.997 1.00 57.19 690 GLY A O 1
ATOM 5759 N N . SER A 1 691 ? 22.486 -24.170 -92.944 1.00 56.09 691 SER A N 1
ATOM 5760 C CA . SER A 1 691 ? 21.348 -24.970 -93.397 1.00 56.09 691 SER A CA 1
ATOM 5761 C C . SER A 1 691 ? 20.320 -24.117 -94.149 1.00 56.09 691 SER A C 1
ATOM 5763 O O . SER A 1 691 ? 20.143 -22.929 -93.876 1.00 56.09 691 SER A O 1
ATOM 5765 N N . SER A 1 692 ? 19.605 -24.728 -95.098 1.00 51.50 692 SER A N 1
ATOM 5766 C CA . SER A 1 692 ? 18.732 -24.053 -96.076 1.00 51.50 692 SER A CA 1
ATOM 5767 C C . SER A 1 692 ? 17.383 -23.557 -95.521 1.00 51.50 692 SER A C 1
ATOM 5769 O O . SER A 1 692 ? 16.382 -23.549 -96.238 1.00 51.50 692 SER A O 1
ATOM 5771 N N . LYS A 1 693 ? 17.322 -23.199 -94.234 1.00 58.88 693 LYS A N 1
ATOM 5772 C CA . LYS A 1 693 ? 16.142 -22.603 -93.582 1.00 58.88 693 LYS A CA 1
ATOM 5773 C C . LYS A 1 693 ? 16.362 -21.135 -93.211 1.00 58.88 693 LYS A C 1
ATOM 5775 O O . LYS A 1 693 ? 15.490 -20.304 -93.461 1.00 58.88 693 LYS A O 1
ATOM 5780 N N . GLY A 1 694 ? 17.537 -20.808 -92.665 1.00 56.22 694 GLY A N 1
ATOM 5781 C CA . GLY A 1 694 ? 17.842 -19.472 -92.139 1.00 56.22 694 GLY A CA 1
ATOM 5782 C C . GLY A 1 694 ? 17.969 -18.366 -93.195 1.00 56.22 694 GLY A C 1
ATOM 5783 O O . GLY A 1 694 ? 17.918 -17.190 -92.846 1.00 56.22 694 GLY A O 1
ATOM 5784 N N . GLU A 1 695 ? 18.048 -18.706 -94.488 1.00 58.62 695 GLU A N 1
ATOM 5785 C CA . GLU A 1 695 ? 18.080 -17.741 -95.607 1.00 58.62 695 GLU A CA 1
ATOM 5786 C C . GLU A 1 695 ? 16.860 -16.799 -95.636 1.00 58.62 695 GLU A C 1
ATOM 5788 O O . GLU A 1 695 ? 16.910 -15.715 -96.218 1.00 58.62 695 GLU A O 1
ATOM 5793 N N . ASN A 1 696 ? 15.753 -17.182 -94.987 1.00 59.19 696 ASN A N 1
ATOM 5794 C CA . ASN A 1 696 ? 14.565 -16.340 -94.884 1.00 59.19 696 ASN A CA 1
ATOM 5795 C C . ASN A 1 696 ? 14.569 -15.338 -93.716 1.00 59.19 696 ASN A C 1
ATOM 5797 O O . ASN A 1 696 ? 13.665 -14.498 -93.674 1.00 59.19 696 ASN A O 1
ATOM 5801 N N . SER A 1 697 ? 15.562 -15.377 -92.823 1.00 71.94 697 SER A N 1
ATOM 5802 C CA . SER A 1 697 ? 15.687 -14.453 -91.690 1.00 71.94 697 SER A CA 1
ATOM 5803 C C . SER A 1 697 ? 15.749 -12.986 -92.141 1.00 71.94 697 SER A C 1
ATOM 5805 O O . SER A 1 697 ? 16.460 -12.625 -93.083 1.00 71.94 697 SER A O 1
ATOM 5807 N N . GLU A 1 698 ? 15.004 -12.114 -91.457 1.00 75.38 698 GLU A N 1
ATOM 5808 C CA . GLU A 1 698 ? 14.966 -10.677 -91.760 1.00 75.38 698 GLU A CA 1
ATOM 5809 C C . GLU A 1 698 ? 16.326 -10.002 -91.516 1.00 75.38 698 GLU A C 1
ATOM 5811 O O . GLU A 1 698 ? 16.725 -9.125 -92.285 1.00 75.38 698 GLU A O 1
ATOM 5816 N N . PHE A 1 699 ? 17.096 -10.489 -90.534 1.00 79.62 699 PHE A N 1
ATOM 5817 C CA . PHE A 1 699 ? 18.478 -10.067 -90.294 1.00 79.62 699 PHE A CA 1
ATOM 5818 C C . PHE A 1 699 ? 19.361 -10.293 -91.529 1.00 79.62 699 PHE A C 1
ATOM 5820 O O . PHE A 1 699 ? 20.056 -9.377 -91.962 1.00 79.62 699 PHE A O 1
ATOM 5827 N N . VAL A 1 700 ? 19.283 -11.478 -92.147 1.00 79.50 700 VAL A N 1
ATOM 5828 C CA . VAL A 1 700 ? 20.067 -11.830 -93.346 1.00 79.50 700 VAL A CA 1
ATOM 5829 C C . VAL A 1 700 ? 19.699 -10.927 -94.519 1.00 79.50 700 VAL A C 1
ATOM 5831 O O . VAL A 1 700 ? 20.579 -10.388 -95.184 1.00 79.50 700 VAL A O 1
ATOM 5834 N N . LYS A 1 701 ? 18.398 -10.705 -94.736 1.00 81.06 701 LYS A N 1
ATOM 5835 C CA . LYS A 1 701 ? 17.882 -9.858 -95.824 1.00 81.06 701 LYS A CA 1
ATOM 5836 C C . LYS A 1 701 ? 18.293 -8.393 -95.663 1.00 81.06 701 LYS A C 1
ATOM 5838 O O . LYS A 1 701 ? 18.710 -7.770 -96.638 1.00 81.06 701 LYS A O 1
ATOM 5843 N N . LYS A 1 702 ? 18.225 -7.852 -94.442 1.00 83.69 702 LYS A N 1
ATOM 5844 C CA . LYS A 1 702 ? 18.715 -6.503 -94.113 1.00 83.69 702 LYS A CA 1
ATOM 5845 C C . LYS A 1 702 ? 20.223 -6.389 -94.357 1.00 83.69 702 LYS A C 1
ATOM 5847 O O . LYS A 1 702 ? 20.685 -5.425 -94.964 1.00 83.69 702 LYS A O 1
ATOM 5852 N N . LEU A 1 703 ? 20.981 -7.374 -93.887 1.00 83.81 703 LEU A N 1
ATOM 5853 C CA . LEU A 1 703 ? 22.437 -7.365 -93.923 1.00 83.81 703 LEU A CA 1
ATOM 5854 C C . LEU A 1 703 ? 22.978 -7.526 -95.352 1.00 83.81 703 LEU A C 1
ATOM 5856 O O . LEU A 1 703 ? 23.872 -6.778 -95.740 1.00 83.81 703 LEU A O 1
ATOM 5860 N N . ASP A 1 704 ? 22.383 -8.392 -96.179 1.00 83.69 704 ASP A N 1
ATOM 5861 C CA . ASP A 1 704 ? 22.707 -8.443 -97.609 1.00 83.69 704 ASP A CA 1
ATOM 5862 C C . ASP A 1 704 ? 22.317 -7.138 -98.319 1.00 83.69 704 ASP A C 1
ATOM 5864 O O . ASP A 1 704 ? 23.139 -6.565 -99.028 1.00 83.69 704 ASP A O 1
ATOM 5868 N N . ALA A 1 705 ? 21.134 -6.568 -98.054 1.00 86.44 705 ALA A N 1
ATOM 5869 C CA . ALA A 1 705 ? 20.750 -5.271 -98.621 1.00 86.44 705 ALA A CA 1
ATOM 5870 C C . ALA A 1 705 ? 21.735 -4.136 -98.258 1.00 86.44 705 ALA A C 1
ATOM 5872 O O . ALA A 1 705 ? 21.993 -3.254 -99.088 1.00 86.44 705 ALA A O 1
ATOM 5873 N N . ASN A 1 706 ? 22.337 -4.175 -97.065 1.00 87.69 706 ASN A N 1
ATOM 5874 C CA . ASN A 1 706 ? 23.419 -3.273 -96.666 1.00 87.69 706 ASN A CA 1
ATOM 5875 C C . ASN A 1 706 ? 24.714 -3.550 -97.455 1.00 87.69 706 ASN A C 1
ATOM 5877 O O . ASN A 1 706 ? 25.284 -2.619 -98.026 1.00 87.69 706 ASN A O 1
ATOM 5881 N N . LEU A 1 707 ? 25.147 -4.809 -97.583 1.00 87.12 707 LEU A N 1
ATOM 5882 C CA . LEU A 1 707 ? 26.336 -5.187 -98.365 1.00 87.12 707 LEU A CA 1
ATOM 5883 C C . LEU A 1 707 ? 26.194 -4.833 -99.859 1.00 87.12 707 LEU A C 1
ATOM 5885 O O . LEU A 1 707 ? 27.089 -4.212 -100.434 1.00 87.12 707 LEU A O 1
ATOM 5889 N N . GLN A 1 708 ? 25.039 -5.110 -100.468 1.00 86.25 708 GLN A N 1
ATOM 5890 C CA . GLN A 1 708 ? 24.686 -4.686 -101.831 1.00 86.25 708 GLN A CA 1
ATOM 5891 C C . GLN A 1 708 ? 24.661 -3.155 -101.974 1.00 86.25 708 GLN A C 1
ATOM 5893 O O . GLN A 1 708 ? 24.879 -2.609 -103.057 1.00 86.25 708 GLN A O 1
ATOM 5898 N N . SER A 1 709 ? 24.393 -2.418 -100.894 1.00 87.56 709 SER A N 1
ATOM 5899 C CA . SER A 1 709 ? 24.485 -0.955 -100.887 1.00 87.56 709 SER A CA 1
ATOM 5900 C C . SER A 1 709 ? 25.938 -0.484 -100.801 1.00 87.56 709 SER A C 1
ATOM 5902 O O . SER A 1 709 ? 26.323 0.379 -101.587 1.00 87.56 709 SER A O 1
ATOM 5904 N N . ALA A 1 710 ? 26.774 -1.096 -99.956 1.00 85.00 710 ALA A N 1
ATOM 5905 C CA . ALA A 1 710 ? 28.212 -0.819 -99.902 1.00 85.00 710 ALA A CA 1
ATOM 5906 C C . ALA A 1 710 ? 28.906 -1.071 -101.255 1.00 85.00 710 ALA A C 1
ATOM 5908 O O . ALA A 1 710 ? 29.678 -0.228 -101.714 1.00 85.00 710 ALA A O 1
ATOM 5909 N N . ILE A 1 711 ? 28.574 -2.175 -101.937 1.00 84.12 711 ILE A N 1
ATOM 5910 C CA . ILE A 1 711 ? 29.063 -2.470 -103.293 1.00 84.12 711 ILE A CA 1
ATOM 5911 C C . ILE A 1 711 ? 28.674 -1.336 -104.255 1.00 84.12 711 ILE A C 1
ATOM 5913 O O . ILE A 1 711 ? 29.554 -0.743 -104.876 1.00 84.12 711 ILE A O 1
ATOM 5917 N N . ARG A 1 712 ? 27.392 -0.944 -104.304 1.00 86.00 712 ARG A N 1
ATOM 5918 C CA . ARG A 1 712 ? 26.911 0.149 -105.175 1.00 86.00 712 ARG A CA 1
ATOM 5919 C C . ARG A 1 712 ? 27.534 1.515 -104.854 1.00 86.00 712 ARG A C 1
ATOM 5921 O O . ARG A 1 712 ? 27.726 2.320 -105.764 1.00 86.00 712 ARG A O 1
ATOM 5928 N N . TYR A 1 713 ? 27.882 1.794 -103.596 1.00 85.12 713 TYR A N 1
ATOM 5929 C CA . TYR A 1 713 ? 28.631 3.002 -103.226 1.00 85.12 713 TYR A CA 1
ATOM 5930 C C . TYR A 1 713 ? 30.082 2.954 -103.735 1.00 85.12 713 TYR A C 1
ATOM 5932 O O . TYR A 1 713 ? 30.545 3.911 -104.358 1.00 85.12 713 TYR A O 1
ATOM 5940 N N . ALA A 1 714 ? 30.782 1.827 -103.578 1.00 82.56 714 ALA A N 1
ATOM 5941 C CA . ALA A 1 714 ? 32.125 1.648 -104.136 1.00 82.56 714 ALA A CA 1
ATOM 5942 C C . ALA A 1 714 ? 32.140 1.594 -105.673 1.00 82.56 714 ALA A C 1
ATOM 5944 O O . ALA A 1 714 ? 33.143 1.940 -106.296 1.00 82.56 714 ALA A O 1
ATOM 5945 N N . GLU A 1 715 ? 31.033 1.217 -106.314 1.00 82.06 715 GLU A N 1
ATOM 5946 C CA . GLU A 1 715 ? 30.888 1.315 -107.766 1.00 82.06 715 GLU A CA 1
ATOM 5947 C C . GLU A 1 715 ? 30.848 2.753 -108.276 1.00 82.06 715 GLU A C 1
ATOM 5949 O O . GLU A 1 715 ? 31.461 3.024 -109.310 1.00 82.06 715 GLU A O 1
ATOM 5954 N N . LYS A 1 716 ? 30.215 3.661 -107.523 1.00 83.94 716 LYS A N 1
ATOM 5955 C CA . LYS A 1 716 ? 30.166 5.109 -107.792 1.00 83.94 716 LYS A CA 1
ATOM 5956 C C . LYS A 1 716 ? 31.433 5.873 -107.393 1.00 83.94 716 LYS A C 1
ATOM 5958 O O . LYS A 1 716 ? 31.559 7.045 -107.730 1.00 83.94 716 LYS A O 1
ATOM 5963 N N . GLY A 1 717 ? 32.345 5.240 -106.656 1.00 79.94 717 GLY A N 1
ATOM 5964 C CA . GLY A 1 717 ? 33.530 5.888 -106.089 1.00 79.94 717 GLY A CA 1
ATOM 5965 C C . GLY A 1 717 ? 33.332 6.513 -104.701 1.00 79.94 717 GLY A C 1
ATOM 5966 O O . GLY A 1 717 ? 34.237 7.170 -104.194 1.00 79.94 717 GLY A O 1
ATOM 5967 N N . GLU A 1 718 ? 32.187 6.290 -104.052 1.00 84.75 718 GLU A N 1
ATOM 5968 C CA . GLU A 1 718 ? 31.874 6.782 -102.702 1.00 84.75 718 GLU A CA 1
ATOM 5969 C C . GLU A 1 718 ? 32.477 5.863 -101.618 1.00 84.75 718 GLU A C 1
ATOM 5971 O O . GLU A 1 718 ? 31.773 5.275 -100.791 1.00 84.75 718 GLU A O 1
ATOM 5976 N N . TYR A 1 719 ? 33.801 5.689 -101.647 1.00 81.19 719 TYR A N 1
ATOM 5977 C CA . TYR A 1 719 ? 34.498 4.670 -100.854 1.00 81.19 719 TYR A CA 1
ATOM 5978 C C . TYR A 1 719 ? 34.305 4.822 -99.337 1.00 81.19 719 TYR A C 1
ATOM 5980 O O . TYR A 1 719 ? 34.083 3.820 -98.663 1.00 81.19 719 TYR A O 1
ATOM 5988 N N . ASP A 1 720 ? 34.281 6.049 -98.811 1.00 77.75 720 ASP A N 1
ATOM 5989 C CA . ASP A 1 720 ? 34.099 6.309 -97.373 1.00 77.75 720 ASP A CA 1
ATOM 5990 C C . ASP A 1 720 ? 32.667 6.009 -96.883 1.00 77.75 720 ASP A C 1
ATOM 5992 O O . ASP A 1 720 ? 32.447 5.747 -95.697 1.00 77.75 720 ASP A O 1
ATOM 5996 N N . ASN A 1 721 ? 31.673 6.039 -97.781 1.00 79.19 721 ASN A N 1
ATOM 5997 C CA . ASN A 1 721 ? 30.308 5.588 -97.488 1.00 79.19 721 ASN A CA 1
ATOM 5998 C C . ASN A 1 721 ? 30.249 4.053 -97.492 1.00 79.19 721 ASN A C 1
ATOM 6000 O O . ASN A 1 721 ? 29.687 3.451 -96.579 1.00 79.19 721 ASN A O 1
ATOM 6004 N N . ALA A 1 722 ? 30.889 3.416 -98.474 1.00 80.75 722 ALA A N 1
ATOM 6005 C CA . ALA A 1 722 ? 30.940 1.963 -98.585 1.00 80.75 722 ALA A CA 1
ATOM 6006 C C . ALA A 1 722 ? 31.724 1.287 -97.442 1.00 80.75 722 ALA A C 1
ATOM 6008 O O . ALA A 1 722 ? 31.268 0.284 -96.895 1.00 80.75 722 ALA A O 1
ATOM 6009 N N . GLU A 1 723 ? 32.871 1.842 -97.036 1.00 81.00 723 GLU A N 1
ATOM 6010 C CA . GLU A 1 723 ? 33.673 1.315 -95.924 1.00 81.00 723 GLU A CA 1
ATOM 6011 C C . GLU A 1 723 ? 32.944 1.455 -94.576 1.00 81.00 723 GLU A C 1
ATOM 6013 O O . GLU A 1 723 ? 33.020 0.555 -93.738 1.00 81.00 723 GLU A O 1
ATOM 6018 N N . ARG A 1 724 ? 32.182 2.542 -94.381 1.00 83.75 724 ARG A N 1
ATOM 6019 C CA . ARG A 1 724 ? 31.332 2.731 -93.195 1.00 83.75 724 ARG A CA 1
ATOM 6020 C C . ARG A 1 724 ? 30.260 1.647 -93.100 1.00 83.75 724 ARG A C 1
ATOM 6022 O O . ARG A 1 724 ? 30.165 0.993 -92.068 1.00 83.75 724 ARG A O 1
ATOM 6029 N N . ILE A 1 725 ? 29.528 1.406 -94.191 1.00 83.88 725 ILE A N 1
ATOM 6030 C CA . ILE A 1 725 ? 28.481 0.375 -94.240 1.00 83.88 725 ILE A CA 1
ATOM 6031 C C . ILE A 1 725 ? 29.083 -1.020 -94.025 1.00 83.88 725 ILE A C 1
ATOM 6033 O O . ILE A 1 725 ? 28.495 -1.825 -93.310 1.00 83.88 725 ILE A O 1
ATOM 6037 N N . ILE A 1 726 ? 30.279 -1.309 -94.553 1.00 82.94 726 ILE A N 1
ATOM 6038 C CA . ILE A 1 726 ? 30.986 -2.567 -94.253 1.00 82.94 726 ILE A CA 1
ATOM 6039 C C . ILE A 1 726 ? 31.301 -2.702 -92.760 1.00 82.94 726 ILE A C 1
ATOM 6041 O O . ILE A 1 726 ? 31.002 -3.743 -92.184 1.00 82.94 726 ILE A O 1
ATOM 6045 N N . LYS A 1 727 ? 31.835 -1.663 -92.109 1.00 82.81 727 LYS A N 1
ATOM 6046 C CA . LYS A 1 727 ? 32.128 -1.691 -90.662 1.00 82.81 727 LYS A CA 1
ATOM 6047 C C . LYS A 1 727 ? 30.864 -1.829 -89.809 1.00 82.81 727 LYS A C 1
ATOM 6049 O O . LYS A 1 727 ? 30.891 -2.492 -88.774 1.00 82.81 727 LYS A O 1
ATOM 6054 N N . GLU A 1 728 ? 29.752 -1.243 -90.247 1.00 83.44 728 GLU A N 1
ATOM 6055 C CA . GLU A 1 728 ? 28.435 -1.444 -89.637 1.00 83.44 728 GLU A CA 1
ATOM 6056 C C . GLU A 1 728 ? 27.964 -2.899 -89.805 1.00 83.44 728 GLU A C 1
ATOM 6058 O O . GLU A 1 728 ? 27.571 -3.516 -88.817 1.00 83.44 728 GLU A O 1
ATOM 6063 N N . CYS A 1 729 ? 28.113 -3.496 -90.994 1.00 84.31 729 CYS A N 1
ATOM 6064 C CA . CYS A 1 729 ? 27.793 -4.908 -91.242 1.00 84.31 729 CYS A CA 1
ATOM 6065 C C . CYS A 1 729 ? 28.660 -5.867 -90.407 1.00 84.31 729 CYS A C 1
ATOM 6067 O O . CYS A 1 729 ? 28.135 -6.816 -89.829 1.00 84.31 729 CYS A O 1
ATOM 6069 N N . GLU A 1 730 ? 29.972 -5.626 -90.299 1.00 82.62 730 GLU A N 1
ATOM 6070 C CA . GLU A 1 730 ? 30.871 -6.436 -89.459 1.00 82.62 730 GLU A CA 1
ATOM 6071 C C . GLU A 1 730 ? 30.463 -6.369 -87.980 1.00 82.62 730 GLU A C 1
ATOM 6073 O O . GLU A 1 730 ? 30.413 -7.399 -87.307 1.00 82.62 730 GLU A O 1
ATOM 6078 N N . LYS A 1 731 ? 30.075 -5.183 -87.494 1.00 82.25 731 LYS A N 1
ATOM 6079 C CA . LYS A 1 731 ? 29.571 -4.988 -86.128 1.00 82.25 731 LYS A CA 1
ATOM 6080 C C . LYS A 1 731 ? 28.209 -5.655 -85.894 1.00 82.25 731 LYS A C 1
ATOM 6082 O O . LYS A 1 731 ? 27.985 -6.188 -84.807 1.00 82.25 731 LYS A O 1
ATOM 6087 N N . GLU A 1 732 ? 27.309 -5.653 -86.880 1.00 83.31 732 GLU A N 1
ATOM 6088 C CA . GLU A 1 732 ? 26.037 -6.387 -86.804 1.00 83.31 732 GLU A CA 1
ATOM 6089 C C . GLU A 1 732 ? 26.263 -7.908 -86.748 1.00 83.31 732 GLU A C 1
ATOM 6091 O O . GLU A 1 732 ? 25.682 -8.567 -85.886 1.00 83.31 732 GLU A O 1
ATOM 6096 N N . VAL A 1 733 ? 27.162 -8.464 -87.574 1.00 82.88 733 VAL A N 1
ATOM 6097 C CA . VAL A 1 733 ? 27.551 -9.889 -87.505 1.00 82.88 733 VAL A CA 1
ATOM 6098 C C . VAL A 1 733 ? 28.154 -10.243 -86.147 1.00 82.88 733 VAL A C 1
ATOM 6100 O O . VAL A 1 733 ? 27.766 -11.248 -85.549 1.00 82.88 733 VAL A O 1
ATOM 6103 N N . GLU A 1 734 ? 29.090 -9.439 -85.637 1.00 81.94 734 GLU A N 1
ATOM 6104 C CA . GLU A 1 734 ? 29.768 -9.742 -84.374 1.00 81.94 734 GLU A CA 1
ATOM 6105 C C . GLU A 1 734 ? 28.806 -9.678 -83.175 1.00 81.94 734 GLU A C 1
ATOM 6107 O O . GLU A 1 734 ? 28.848 -10.544 -82.302 1.00 81.94 734 GLU A O 1
ATOM 6112 N N . ASN A 1 735 ? 27.887 -8.705 -83.157 1.00 81.88 735 ASN A N 1
ATOM 6113 C CA . ASN A 1 735 ? 26.827 -8.629 -82.149 1.00 81.88 735 ASN A CA 1
ATOM 6114 C C . ASN A 1 735 ? 25.900 -9.855 -82.203 1.00 81.88 735 ASN A C 1
ATOM 6116 O O . ASN A 1 735 ? 25.677 -10.489 -81.174 1.00 81.88 735 ASN A O 1
ATOM 6120 N N . THR A 1 736 ? 25.405 -10.231 -83.388 1.00 83.00 736 THR A N 1
ATOM 6121 C CA . THR A 1 736 ? 24.536 -11.410 -83.549 1.00 83.00 736 THR A CA 1
ATOM 6122 C C . THR A 1 736 ? 25.249 -12.700 -83.140 1.00 83.00 736 THR A C 1
ATOM 6124 O O . THR A 1 736 ? 24.640 -13.551 -82.490 1.00 83.00 736 THR A O 1
ATOM 6127 N N . LYS A 1 737 ? 26.556 -12.825 -83.413 1.00 83.69 737 LYS A N 1
ATOM 6128 C CA . LYS A 1 737 ? 27.359 -13.947 -82.915 1.00 83.69 737 LYS A CA 1
ATOM 6129 C C . LYS A 1 737 ? 27.437 -13.964 -81.383 1.00 83.69 737 LYS A C 1
ATOM 6131 O O . LYS A 1 737 ? 27.184 -15.008 -80.790 1.00 83.69 737 LYS A O 1
ATOM 6136 N N . ARG A 1 738 ? 27.739 -12.832 -80.731 1.00 81.94 738 ARG A N 1
ATOM 6137 C CA . ARG A 1 738 ? 27.790 -12.768 -79.255 1.00 81.94 738 ARG A CA 1
ATOM 6138 C C . ARG A 1 738 ? 26.440 -13.138 -78.622 1.00 81.94 738 ARG A C 1
ATOM 6140 O O . ARG A 1 738 ? 26.426 -13.876 -77.642 1.00 81.94 738 ARG A O 1
ATOM 6147 N N . ASN A 1 739 ? 25.325 -12.715 -79.222 1.00 83.19 739 ASN A N 1
ATOM 6148 C CA . ASN A 1 739 ? 23.982 -13.107 -78.780 1.00 83.19 739 ASN A CA 1
ATOM 6149 C C . ASN A 1 739 ? 23.754 -14.626 -78.915 1.00 83.19 739 ASN A C 1
ATOM 6151 O O . ASN A 1 739 ? 23.263 -15.252 -77.979 1.00 83.19 739 ASN A O 1
ATOM 6155 N N . TYR A 1 740 ? 24.144 -15.230 -80.045 1.00 86.88 740 TYR A N 1
ATOM 6156 C CA . TYR A 1 740 ? 24.078 -16.682 -80.254 1.00 86.88 740 TYR A CA 1
ATOM 6157 C C . TYR A 1 740 ? 24.910 -17.451 -79.211 1.00 86.88 740 TYR A C 1
ATOM 6159 O O . TYR A 1 740 ? 24.405 -18.380 -78.579 1.00 86.88 740 TYR A O 1
ATOM 6167 N N . ASP A 1 741 ? 26.157 -17.032 -78.974 1.00 84.50 741 ASP A N 1
ATOM 6168 C CA . ASP A 1 741 ? 27.058 -17.659 -77.998 1.00 84.50 741 ASP A CA 1
ATOM 6169 C C . ASP A 1 741 ? 26.499 -17.556 -76.555 1.00 84.50 741 ASP A C 1
ATOM 6171 O O . ASP A 1 741 ? 26.572 -18.517 -75.780 1.00 84.50 741 ASP A O 1
ATOM 6175 N N . GLU A 1 742 ? 25.864 -16.432 -76.193 1.00 87.88 742 GLU A N 1
ATOM 6176 C CA . GLU A 1 742 ? 25.177 -16.264 -74.902 1.00 87.88 742 GLU A CA 1
ATOM 6177 C C . GLU A 1 742 ? 23.949 -17.183 -74.771 1.00 87.88 742 GLU A C 1
ATOM 6179 O O . GLU A 1 742 ? 23.774 -17.852 -73.747 1.00 87.88 742 GLU A O 1
ATOM 6184 N N . ILE A 1 743 ? 23.121 -17.263 -75.815 1.00 88.06 743 ILE A N 1
ATOM 6185 C CA . ILE A 1 743 ? 21.920 -18.109 -75.866 1.00 88.06 743 ILE A CA 1
ATOM 6186 C C . ILE A 1 743 ? 22.292 -19.588 -75.752 1.00 88.06 743 ILE A C 1
ATOM 6188 O O . ILE A 1 743 ? 21.700 -20.305 -74.944 1.00 88.06 743 ILE A O 1
ATOM 6192 N N . MET A 1 744 ? 23.329 -20.040 -76.460 1.00 86.75 744 MET A N 1
ATOM 6193 C CA . MET A 1 744 ? 23.848 -21.405 -76.339 1.00 86.75 744 MET A CA 1
ATOM 6194 C C . MET A 1 744 ? 24.409 -21.689 -74.934 1.00 86.75 744 MET A C 1
ATOM 6196 O O . MET A 1 744 ? 24.193 -22.775 -74.389 1.00 86.75 744 MET A O 1
ATOM 6200 N N . SER A 1 745 ? 25.053 -20.705 -74.290 1.00 89.06 745 SER A N 1
ATOM 6201 C CA . SER A 1 745 ? 25.498 -20.809 -72.890 1.00 89.06 745 SER A CA 1
ATOM 6202 C C . SER A 1 745 ? 24.323 -20.958 -71.912 1.00 89.06 745 SER A C 1
ATOM 6204 O O . SER A 1 745 ? 24.376 -21.781 -70.993 1.00 89.06 745 SER A O 1
ATOM 6206 N N . LYS A 1 746 ? 23.237 -20.196 -72.106 1.00 90.44 746 LYS A N 1
ATOM 6207 C CA . LYS A 1 746 ? 22.001 -20.313 -71.313 1.00 90.44 746 LYS A CA 1
ATOM 6208 C C . LYS A 1 746 ? 21.297 -21.652 -71.561 1.00 90.44 746 LYS A C 1
ATOM 6210 O O . LYS A 1 746 ? 20.906 -22.310 -70.596 1.00 90.44 746 LYS A O 1
ATOM 6215 N N . LEU A 1 747 ? 21.182 -22.084 -72.819 1.00 91.88 747 LEU A N 1
ATOM 6216 C CA . LEU A 1 747 ? 20.578 -23.363 -73.204 1.00 91.88 747 LEU A CA 1
ATOM 6217 C C . LEU A 1 747 ? 21.295 -24.529 -72.510 1.00 91.88 747 LEU A C 1
ATOM 6219 O O . LEU A 1 747 ? 20.657 -25.283 -71.781 1.00 91.88 747 LEU A O 1
ATOM 6223 N N . SER A 1 748 ? 22.623 -24.604 -72.634 1.00 90.31 748 SER A N 1
ATOM 6224 C CA . SER A 1 748 ? 23.445 -25.659 -72.026 1.00 90.31 748 SER A CA 1
ATOM 6225 C C . SER A 1 748 ? 23.277 -25.732 -70.497 1.00 90.31 748 SER A C 1
ATOM 6227 O O . SER A 1 748 ? 23.058 -26.810 -69.943 1.00 90.31 748 SER A O 1
ATOM 6229 N N . LYS A 1 749 ? 23.257 -24.586 -69.796 1.00 89.44 749 LYS A N 1
ATOM 6230 C CA . LYS A 1 749 ? 22.948 -24.529 -68.349 1.00 89.44 749 LYS A CA 1
ATOM 6231 C C . LYS A 1 749 ? 21.550 -25.075 -68.034 1.00 89.44 749 LYS A C 1
ATOM 6233 O O . LYS A 1 749 ? 21.378 -25.819 -67.070 1.00 89.44 749 LYS A O 1
ATOM 6238 N N . THR A 1 750 ? 20.564 -24.744 -68.865 1.00 90.06 750 THR A N 1
ATOM 6239 C CA . THR A 1 750 ? 19.170 -25.199 -68.725 1.00 90.06 750 THR A CA 1
ATOM 6240 C C . THR A 1 750 ? 19.046 -26.710 -68.942 1.00 90.06 750 THR A C 1
ATOM 6242 O O . THR A 1 750 ? 18.334 -27.384 -68.200 1.00 90.06 750 THR A O 1
ATOM 6245 N N . GLU A 1 751 ? 19.786 -27.270 -69.903 1.00 90.88 751 GLU A N 1
ATOM 6246 C CA . GLU A 1 751 ? 19.870 -28.715 -70.147 1.00 90.88 751 GLU A CA 1
ATOM 6247 C C . GLU A 1 751 ? 20.532 -29.475 -68.993 1.00 90.88 751 GLU A C 1
ATOM 6249 O O . GLU A 1 751 ? 20.063 -30.554 -68.622 1.00 90.88 751 GLU A O 1
ATOM 6254 N N . VAL A 1 752 ? 21.578 -28.911 -68.378 1.00 89.19 752 VAL A N 1
ATOM 6255 C CA . VAL A 1 752 ? 22.198 -29.476 -67.168 1.00 89.19 752 VAL A CA 1
ATOM 6256 C C . VAL A 1 752 ? 21.200 -29.479 -66.005 1.00 89.19 752 VAL A C 1
ATOM 6258 O O . VAL A 1 752 ? 21.022 -30.513 -65.362 1.00 89.19 752 VAL A O 1
ATOM 6261 N N . MET A 1 753 ? 20.475 -28.378 -65.773 1.00 87.81 753 MET A N 1
ATOM 6262 C CA . MET A 1 753 ? 19.438 -28.313 -64.729 1.00 87.81 753 MET A CA 1
ATOM 6263 C C . MET A 1 753 ? 18.278 -29.292 -64.986 1.00 87.81 753 MET A C 1
ATOM 6265 O O . MET A 1 753 ? 17.826 -29.963 -64.056 1.00 87.81 753 MET A O 1
ATOM 6269 N N . LEU A 1 754 ? 17.833 -29.439 -66.240 1.00 88.25 754 LEU A N 1
ATOM 6270 C CA . LEU A 1 754 ? 16.870 -30.473 -66.640 1.00 88.25 754 LEU A CA 1
ATOM 6271 C C . LEU A 1 754 ? 17.399 -31.886 -66.386 1.00 88.25 754 LEU A C 1
ATOM 6273 O O . LEU A 1 754 ? 16.637 -32.738 -65.937 1.00 88.25 754 LEU A O 1
ATOM 6277 N N . SER A 1 755 ? 18.680 -32.141 -66.656 1.00 86.25 755 SER A N 1
ATOM 6278 C CA . SER A 1 755 ? 19.295 -33.462 -66.484 1.00 86.25 755 SER A CA 1
ATOM 6279 C C . SER A 1 755 ? 19.384 -33.854 -65.008 1.00 86.25 755 SER A C 1
ATOM 6281 O O . SER A 1 755 ? 18.926 -34.935 -64.647 1.00 86.25 755 SER A O 1
ATOM 6283 N N . VAL A 1 756 ? 19.822 -32.940 -64.134 1.00 85.38 756 VAL A N 1
ATOM 6284 C CA . VAL A 1 756 ? 19.817 -33.142 -62.671 1.00 85.38 756 VAL A CA 1
ATOM 6285 C C . VAL A 1 756 ? 18.393 -33.380 -62.144 1.00 85.38 756 VAL A C 1
ATOM 6287 O O . VAL A 1 756 ? 18.158 -34.281 -61.335 1.00 85.38 756 VAL A O 1
ATOM 6290 N N . LEU A 1 757 ? 17.399 -32.628 -62.632 1.00 81.88 757 LEU A N 1
ATOM 6291 C CA . LEU A 1 757 ? 16.002 -32.853 -62.247 1.00 81.88 757 LEU A CA 1
ATOM 6292 C C . LEU A 1 757 ? 15.439 -34.174 -62.805 1.00 81.88 757 LEU A C 1
ATOM 6294 O O . LEU A 1 757 ? 14.637 -34.817 -62.121 1.00 81.88 757 LEU A O 1
ATOM 6298 N N . ARG A 1 758 ? 15.900 -34.628 -63.979 1.00 85.62 758 ARG A N 1
ATOM 6299 C CA . ARG A 1 758 ? 15.569 -35.935 -64.572 1.00 85.62 758 ARG A CA 1
ATOM 6300 C C . ARG A 1 758 ? 16.144 -37.093 -63.756 1.00 85.62 758 ARG A C 1
ATOM 6302 O O . ARG A 1 758 ? 15.403 -38.028 -63.465 1.00 85.62 758 ARG A O 1
ATOM 6309 N N . GLU A 1 759 ? 17.392 -36.994 -63.304 1.00 83.94 759 GLU A N 1
ATOM 6310 C CA . GLU A 1 759 ? 18.015 -37.953 -62.377 1.00 83.94 759 GLU A CA 1
ATOM 6311 C C . GLU A 1 759 ? 17.289 -38.003 -61.023 1.00 83.94 759 GLU A C 1
ATOM 6313 O O . GLU A 1 759 ? 17.070 -39.082 -60.476 1.00 83.94 759 GLU A O 1
ATOM 6318 N N . SER A 1 760 ? 16.815 -36.859 -60.513 1.00 80.62 760 SER A N 1
ATOM 6319 C CA . SER A 1 760 ? 16.021 -36.799 -59.273 1.00 80.62 760 SER A CA 1
ATOM 6320 C C . SER A 1 760 ? 14.586 -37.354 -59.391 1.00 80.62 760 SER A C 1
ATOM 6322 O O . SER A 1 760 ? 13.842 -37.356 -58.407 1.00 80.62 760 SER A O 1
ATOM 6324 N N . GLY A 1 761 ? 14.161 -37.772 -60.591 1.00 82.56 761 GLY A N 1
ATOM 6325 C CA . GLY A 1 761 ? 12.798 -38.230 -60.885 1.00 82.56 761 GLY A CA 1
ATOM 6326 C C . GLY A 1 761 ? 11.740 -37.118 -60.970 1.00 82.56 761 GLY A C 1
ATOM 6327 O O . GLY A 1 761 ? 10.559 -37.412 -61.147 1.00 82.56 761 GLY A O 1
ATOM 6328 N N . LYS A 1 762 ? 12.131 -35.840 -60.869 1.00 78.56 762 LYS A N 1
ATOM 6329 C CA . LYS A 1 762 ? 11.233 -34.670 -60.797 1.00 78.56 762 LYS A CA 1
ATOM 6330 C C . LYS A 1 762 ? 11.243 -33.855 -62.097 1.00 78.56 762 LYS A C 1
ATOM 6332 O O . LYS A 1 762 ? 11.405 -32.636 -62.087 1.00 78.56 762 LYS A O 1
ATOM 6337 N N . VAL A 1 763 ? 11.069 -34.537 -63.233 1.00 78.44 763 VAL A N 1
ATOM 6338 C CA . VAL A 1 763 ? 11.058 -33.915 -64.571 1.00 78.44 763 VAL A CA 1
ATOM 6339 C C . VAL A 1 763 ? 9.899 -32.928 -64.715 1.00 78.44 763 VAL A C 1
ATOM 6341 O O . VAL A 1 763 ? 8.733 -33.322 -64.799 1.00 78.44 763 VAL A O 1
ATOM 6344 N N . ASN A 1 764 ? 10.216 -31.639 -64.851 1.00 85.06 764 ASN A N 1
ATOM 6345 C CA . ASN A 1 764 ? 9.246 -30.644 -65.290 1.00 85.06 764 ASN A CA 1
ATOM 6346 C C . ASN A 1 764 ? 9.079 -30.722 -66.820 1.00 85.06 764 ASN A C 1
ATOM 6348 O O . ASN A 1 764 ? 9.772 -30.036 -67.572 1.00 85.06 764 ASN A O 1
ATOM 6352 N N . LYS A 1 765 ? 8.130 -31.549 -67.280 1.00 90.00 765 LYS A N 1
ATOM 6353 C CA . LYS A 1 765 ? 7.846 -31.768 -68.714 1.00 90.00 765 LYS A CA 1
ATOM 6354 C C . LYS A 1 765 ? 7.551 -30.480 -69.498 1.00 90.00 765 LYS A C 1
ATOM 6356 O O . LYS A 1 765 ? 7.763 -30.448 -70.706 1.00 90.00 765 LYS A O 1
ATOM 6361 N N . LYS A 1 766 ? 7.074 -29.414 -68.838 1.00 89.94 766 LYS A N 1
ATOM 6362 C CA . LYS A 1 766 ? 6.839 -28.113 -69.485 1.00 89.94 766 LYS A CA 1
ATOM 6363 C C . LYS A 1 766 ? 8.158 -27.387 -69.775 1.00 89.94 766 LYS A C 1
ATOM 6365 O O . LYS A 1 766 ? 8.318 -26.867 -70.872 1.00 89.94 766 LYS A O 1
ATOM 6370 N N . ALA A 1 767 ? 9.112 -27.409 -68.843 1.00 90.44 767 ALA A N 1
ATOM 6371 C CA . ALA A 1 767 ? 10.456 -26.873 -69.075 1.00 90.44 767 ALA A CA 1
ATOM 6372 C C . ALA A 1 767 ? 11.219 -27.682 -70.142 1.00 90.44 767 ALA A C 1
ATOM 6374 O O . ALA A 1 767 ? 11.899 -27.105 -70.984 1.00 90.44 767 ALA A O 1
ATOM 6375 N N . GLU A 1 768 ? 11.049 -29.008 -70.156 1.00 92.06 768 GLU A N 1
ATOM 6376 C CA . GLU A 1 768 ? 11.611 -29.899 -71.182 1.00 92.06 768 GLU A CA 1
ATOM 6377 C C . GLU A 1 768 ? 11.054 -29.590 -72.585 1.00 92.06 768 GLU A C 1
ATOM 6379 O O . GLU A 1 768 ? 11.818 -29.471 -73.541 1.00 92.06 768 GLU A O 1
ATOM 6384 N N . ALA A 1 769 ? 9.740 -29.366 -72.708 1.00 92.38 769 ALA A N 1
ATOM 6385 C CA . ALA A 1 769 ? 9.125 -28.913 -73.957 1.00 92.38 769 ALA A CA 1
ATOM 6386 C C . ALA A 1 769 ? 9.638 -27.528 -74.397 1.00 92.38 769 ALA A C 1
ATOM 6388 O O . ALA A 1 769 ? 9.954 -27.343 -75.570 1.00 92.38 769 ALA A O 1
ATOM 6389 N N . MET A 1 770 ? 9.783 -26.577 -73.466 1.00 93.25 770 MET A N 1
ATOM 6390 C CA . MET A 1 770 ? 10.313 -25.239 -73.766 1.00 93.25 770 MET A CA 1
ATOM 6391 C C . MET A 1 770 ? 11.776 -25.280 -74.233 1.00 93.25 770 MET A C 1
ATOM 6393 O O . MET A 1 770 ? 12.120 -24.566 -75.166 1.00 93.25 770 MET A O 1
ATOM 6397 N N . VAL A 1 771 ? 12.624 -26.156 -73.684 1.00 93.12 771 VAL A N 1
ATOM 6398 C CA . VAL A 1 771 ? 14.002 -26.347 -74.185 1.00 93.12 771 VAL A CA 1
ATOM 6399 C C . VAL A 1 771 ? 14.036 -26.955 -75.592 1.00 93.12 771 VAL A C 1
ATOM 6401 O O . VAL A 1 771 ? 14.916 -26.611 -76.380 1.00 93.12 771 VAL A O 1
ATOM 6404 N N . ASN A 1 772 ? 13.073 -27.804 -75.954 1.00 92.81 772 ASN A N 1
ATOM 6405 C CA . ASN A 1 772 ? 12.983 -28.341 -77.315 1.00 92.81 772 ASN A CA 1
ATOM 6406 C C . ASN A 1 772 ? 12.493 -27.291 -78.330 1.00 92.81 772 ASN A C 1
ATOM 6408 O O . ASN A 1 772 ? 13.058 -27.198 -79.418 1.00 92.81 772 ASN A O 1
ATOM 6412 N N . GLU A 1 773 ? 11.512 -26.452 -77.976 1.00 93.69 773 GLU A N 1
ATOM 6413 C CA . GLU A 1 773 ? 11.115 -25.317 -78.828 1.00 93.69 773 GLU A CA 1
ATOM 6414 C C . GLU A 1 773 ? 12.211 -24.236 -78.896 1.00 93.69 773 GLU A C 1
ATOM 6416 O O . GLU A 1 773 ? 12.414 -23.654 -79.957 1.00 93.69 773 GLU A O 1
ATOM 6421 N N . ALA A 1 774 ? 12.999 -24.029 -77.831 1.00 91.06 774 ALA A N 1
ATOM 6422 C CA . ALA A 1 774 ? 14.180 -23.163 -77.874 1.00 91.06 774 ALA A CA 1
ATOM 6423 C C . ALA A 1 774 ? 15.226 -23.651 -78.887 1.00 91.06 774 ALA A C 1
ATOM 6425 O O . ALA A 1 774 ? 15.721 -22.859 -79.682 1.00 91.06 774 ALA A O 1
ATOM 6426 N N . LYS A 1 775 ? 15.542 -24.955 -78.899 1.00 91.19 775 LYS A N 1
ATOM 6427 C CA . LYS A 1 775 ? 16.456 -25.545 -79.895 1.00 91.19 775 LYS A CA 1
ATOM 6428 C C . LYS A 1 775 ? 15.957 -25.335 -81.318 1.00 91.19 775 LYS A C 1
ATOM 6430 O O . LYS A 1 775 ? 16.726 -24.918 -82.174 1.00 91.19 775 LYS A O 1
ATOM 6435 N N . LYS A 1 776 ? 14.665 -25.565 -81.550 1.00 89.12 776 LYS A N 1
ATOM 6436 C CA . LYS A 1 776 ? 14.028 -25.347 -82.851 1.00 89.12 776 LYS A CA 1
ATOM 6437 C C . LYS A 1 776 ? 14.054 -23.870 -83.270 1.00 89.12 776 LYS A C 1
ATOM 6439 O O . LYS A 1 776 ? 14.368 -23.583 -84.416 1.00 89.12 776 LYS A O 1
ATOM 6444 N N . ALA A 1 777 ? 13.823 -22.938 -82.345 1.00 86.31 777 ALA A N 1
ATOM 6445 C CA . ALA A 1 777 ? 13.984 -21.507 -82.607 1.00 86.31 777 ALA A CA 1
ATOM 6446 C C . ALA A 1 777 ? 15.441 -21.138 -82.959 1.00 86.31 777 ALA A C 1
ATOM 6448 O O . ALA A 1 777 ? 15.656 -20.321 -83.847 1.00 86.31 777 ALA A O 1
ATOM 6449 N N . ILE A 1 778 ? 16.444 -21.787 -82.352 1.00 86.81 778 ILE A N 1
ATOM 6450 C CA . ILE A 1 778 ? 17.863 -21.624 -82.727 1.00 86.81 778 ILE A CA 1
ATOM 6451 C C . ILE A 1 778 ? 18.149 -22.215 -84.121 1.00 86.81 778 ILE A C 1
ATOM 6453 O O . ILE A 1 778 ? 18.850 -21.580 -84.905 1.00 86.81 778 ILE A O 1
ATOM 6457 N N . GLU A 1 779 ? 17.584 -23.379 -84.467 1.00 83.62 779 GLU A N 1
ATOM 6458 C CA . GLU A 1 779 ? 17.676 -23.968 -85.820 1.00 83.62 779 GLU A CA 1
ATOM 6459 C C . GLU A 1 779 ? 17.032 -23.080 -86.900 1.00 83.62 779 GLU A C 1
ATOM 6461 O O . GLU A 1 779 ? 17.557 -22.976 -88.009 1.00 83.62 779 GLU A O 1
ATOM 6466 N N . ASP A 1 780 ? 15.917 -22.421 -86.577 1.00 80.94 780 ASP A N 1
ATOM 6467 C CA . ASP A 1 780 ? 15.233 -21.460 -87.450 1.00 80.94 780 ASP A CA 1
ATOM 6468 C C . ASP A 1 780 ? 15.829 -20.022 -87.332 1.00 80.94 780 ASP A C 1
ATOM 6470 O O . ASP A 1 780 ? 15.374 -19.096 -88.004 1.00 80.94 780 ASP A O 1
ATOM 6474 N N . PHE A 1 781 ? 16.897 -19.848 -86.534 1.00 82.06 781 PHE A N 1
ATOM 6475 C CA . PHE A 1 781 ? 17.661 -18.613 -86.263 1.00 82.06 781 PHE A CA 1
ATOM 6476 C C . PHE A 1 781 ? 16.881 -17.450 -85.601 1.00 82.06 781 PHE A C 1
ATOM 6478 O O . PHE A 1 781 ? 17.316 -16.295 -85.639 1.00 82.06 781 PHE A O 1
ATOM 6485 N N . ASP A 1 782 ? 15.757 -17.742 -84.943 1.00 85.44 782 ASP A N 1
ATOM 6486 C CA . ASP A 1 782 ? 14.997 -16.801 -84.110 1.00 85.44 782 ASP A CA 1
ATOM 6487 C C . ASP A 1 782 ? 15.556 -16.772 -82.676 1.00 85.44 782 ASP A C 1
ATOM 6489 O O . ASP A 1 782 ? 15.107 -17.463 -81.754 1.00 85.44 782 ASP A O 1
ATOM 6493 N N . LEU A 1 783 ? 16.604 -15.966 -82.508 1.00 86.81 783 LEU A N 1
ATOM 6494 C CA . LEU A 1 783 ? 17.351 -15.851 -81.258 1.00 86.81 783 LEU A CA 1
ATOM 6495 C C . LEU A 1 783 ? 16.543 -15.199 -80.120 1.00 86.81 783 LEU A C 1
ATOM 6497 O O . LEU A 1 783 ? 16.784 -15.504 -78.952 1.00 86.81 783 LEU A O 1
ATOM 6501 N N . GLU A 1 784 ? 15.570 -14.336 -80.426 1.00 86.00 784 GLU A N 1
ATOM 6502 C CA . GLU A 1 784 ? 14.749 -13.687 -79.396 1.00 86.00 784 GLU A CA 1
ATOM 6503 C C . GLU A 1 784 ? 13.695 -14.653 -78.835 1.00 86.00 784 GLU A C 1
ATOM 6505 O O . GLU A 1 784 ? 13.561 -14.784 -77.613 1.00 86.00 784 GLU A O 1
ATOM 6510 N N . VAL A 1 785 ? 13.023 -15.416 -79.706 1.00 88.56 785 VAL A N 1
ATOM 6511 C CA . VAL A 1 785 ? 12.102 -16.485 -79.289 1.00 88.56 785 VAL A CA 1
ATOM 6512 C C . VAL A 1 785 ? 12.849 -17.606 -78.558 1.00 88.56 785 VAL A C 1
ATOM 6514 O O . VAL A 1 785 ? 12.362 -18.098 -77.535 1.00 88.56 785 VAL A O 1
ATOM 6517 N N . ALA A 1 786 ? 14.056 -17.969 -79.007 1.00 90.06 786 ALA A N 1
ATOM 6518 C CA . ALA A 1 786 ? 14.905 -18.942 -78.321 1.00 90.06 786 ALA A CA 1
ATOM 6519 C C . ALA A 1 786 ? 15.240 -18.523 -76.880 1.00 90.06 786 ALA A C 1
ATOM 6521 O O . ALA A 1 786 ? 15.025 -19.299 -75.944 1.00 90.06 786 ALA A O 1
ATOM 6522 N N . ASP A 1 787 ? 15.724 -17.294 -76.678 1.00 90.56 787 ASP A N 1
ATOM 6523 C CA . ASP A 1 787 ? 16.058 -16.778 -75.347 1.00 90.56 787 ASP A CA 1
ATOM 6524 C C . ASP A 1 787 ? 14.816 -16.651 -74.446 1.00 90.56 787 ASP A C 1
ATOM 6526 O O . ASP A 1 787 ? 14.884 -16.933 -73.246 1.00 90.56 787 ASP A O 1
ATOM 6530 N N . GLY A 1 788 ? 13.659 -16.305 -75.023 1.00 90.50 788 GLY A N 1
ATOM 6531 C CA . GLY A 1 788 ? 12.366 -16.311 -74.336 1.00 90.50 788 GLY A CA 1
ATOM 6532 C C . GLY A 1 788 ? 11.963 -17.701 -73.828 1.00 90.50 788 GLY A C 1
ATOM 6533 O O . GLY A 1 788 ? 11.612 -17.855 -72.653 1.00 90.50 788 GLY A O 1
ATOM 6534 N N . PHE A 1 789 ? 12.070 -18.736 -74.669 1.00 94.69 789 PHE A N 1
ATOM 6535 C CA . PHE A 1 789 ? 11.812 -20.120 -74.257 1.00 94.69 789 PHE A CA 1
ATOM 6536 C C . PHE A 1 789 ? 12.809 -20.614 -73.199 1.00 94.69 789 PHE A C 1
ATOM 6538 O O . PHE A 1 789 ? 12.397 -21.274 -72.242 1.00 94.69 789 PHE A O 1
ATOM 6545 N N . ILE A 1 790 ? 14.095 -20.263 -73.315 1.00 92.19 790 ILE A N 1
ATOM 6546 C CA . ILE A 1 790 ? 15.125 -20.625 -72.329 1.00 92.19 790 ILE A CA 1
ATOM 6547 C C . ILE A 1 790 ? 14.857 -19.950 -70.979 1.00 92.19 790 ILE A C 1
ATOM 6549 O O . ILE A 1 790 ? 14.906 -20.621 -69.946 1.00 92.19 790 ILE A O 1
ATOM 6553 N N . ARG A 1 791 ? 14.504 -18.656 -70.961 1.00 90.44 791 ARG A N 1
ATOM 6554 C CA . ARG A 1 791 ? 14.096 -17.951 -69.732 1.00 90.44 791 ARG A CA 1
ATOM 6555 C C . ARG A 1 791 ? 12.885 -18.618 -69.074 1.00 90.44 791 ARG A C 1
ATOM 6557 O O . ARG A 1 791 ? 12.933 -18.901 -67.877 1.00 90.44 791 ARG A O 1
ATOM 6564 N N . GLY A 1 792 ? 11.848 -18.945 -69.850 1.00 90.06 792 GLY A N 1
ATOM 6565 C CA . GLY A 1 792 ? 10.663 -19.649 -69.346 1.00 90.06 792 GLY A CA 1
ATOM 6566 C C . GLY A 1 792 ? 10.966 -21.052 -68.801 1.00 90.06 792 GLY A C 1
ATOM 6567 O O . GLY A 1 792 ? 10.413 -21.453 -67.776 1.00 90.06 792 GLY A O 1
ATOM 6568 N N . ALA A 1 793 ? 11.886 -21.787 -69.432 1.00 91.25 793 ALA A N 1
ATOM 6569 C CA . ALA A 1 793 ? 12.361 -23.069 -68.921 1.00 91.25 793 ALA A CA 1
ATOM 6570 C C . ALA A 1 793 ? 13.143 -22.907 -67.605 1.00 91.25 793 ALA A C 1
ATOM 6572 O O . ALA A 1 793 ? 12.829 -23.591 -66.633 1.00 91.25 793 ALA A O 1
ATOM 6573 N N . LEU A 1 794 ? 14.108 -21.983 -67.536 1.00 90.25 794 LEU A N 1
ATOM 6574 C CA . LEU A 1 794 ? 14.890 -21.710 -66.322 1.00 90.25 794 LEU A CA 1
ATOM 6575 C C . LEU A 1 794 ? 14.007 -21.309 -65.137 1.00 90.25 794 LEU A C 1
ATOM 6577 O O . LEU A 1 794 ? 14.217 -21.802 -64.030 1.00 90.25 794 LEU A O 1
ATOM 6581 N N . GLU A 1 795 ? 12.993 -20.469 -65.349 1.00 90.19 795 GLU A N 1
ATOM 6582 C CA . GLU A 1 795 ? 12.057 -20.091 -64.287 1.00 90.19 795 GLU A CA 1
ATOM 6583 C C . GLU A 1 795 ? 11.299 -21.315 -63.743 1.00 90.19 795 GLU A C 1
ATOM 6585 O O . GLU A 1 795 ? 11.264 -21.541 -62.533 1.00 90.19 795 GLU A O 1
ATOM 6590 N N . LEU A 1 796 ? 10.780 -22.169 -64.630 1.00 89.19 796 LEU A N 1
ATOM 6591 C CA . LEU A 1 796 ? 10.088 -23.411 -64.269 1.00 89.19 796 LEU A CA 1
ATOM 6592 C C . LEU A 1 796 ? 10.988 -24.452 -63.574 1.00 89.19 796 LEU A C 1
ATOM 6594 O O . LEU A 1 796 ? 10.482 -25.285 -62.816 1.00 89.19 796 LEU A O 1
ATOM 6598 N N . LEU A 1 797 ? 12.301 -24.427 -63.820 1.00 87.94 797 LEU A N 1
ATOM 6599 C CA . LEU A 1 797 ? 13.285 -25.288 -63.150 1.00 87.94 797 LEU A CA 1
ATOM 6600 C C . LEU A 1 797 ? 13.660 -24.729 -61.770 1.00 87.94 797 LEU A C 1
ATOM 6602 O O . LEU A 1 797 ? 13.696 -25.485 -60.802 1.00 87.94 797 LEU A O 1
ATOM 6606 N N . ASN A 1 798 ? 13.829 -23.410 -61.643 1.00 86.56 798 ASN A N 1
ATOM 6607 C CA . ASN A 1 798 ? 14.042 -22.734 -60.359 1.00 86.56 798 ASN A CA 1
ATOM 6608 C C . ASN A 1 798 ? 12.829 -22.896 -59.421 1.00 86.56 798 ASN A C 1
ATOM 6610 O O . ASN A 1 798 ? 12.993 -23.214 -58.242 1.00 86.56 798 ASN A O 1
ATOM 6614 N N . GLN A 1 799 ? 11.606 -22.758 -59.950 1.00 84.19 799 GLN A N 1
ATOM 6615 C CA . GLN A 1 799 ? 10.364 -23.040 -59.220 1.00 84.19 799 GLN A CA 1
ATOM 6616 C C . GLN A 1 799 ? 10.240 -24.524 -58.830 1.00 84.19 799 GLN A C 1
ATOM 6618 O O . GLN A 1 799 ? 9.697 -24.838 -57.773 1.00 84.19 799 GLN A O 1
ATOM 6623 N N . ALA A 1 800 ? 10.750 -25.458 -59.641 1.00 81.00 800 ALA A N 1
ATOM 6624 C CA . ALA A 1 800 ? 10.817 -26.864 -59.242 1.00 81.00 800 ALA A CA 1
ATOM 6625 C C . ALA A 1 800 ? 11.836 -27.073 -58.108 1.00 81.00 800 ALA A C 1
ATOM 6627 O O . ALA A 1 800 ? 11.531 -27.753 -57.133 1.00 81.00 800 ALA A O 1
ATOM 6628 N N . GLN A 1 801 ? 13.015 -26.452 -58.194 1.00 75.50 801 GLN A N 1
ATOM 6629 C CA . GLN A 1 801 ? 14.103 -26.601 -57.226 1.00 75.50 801 GLN A CA 1
ATOM 6630 C C . GLN A 1 801 ? 13.759 -26.036 -55.836 1.00 75.50 801 GLN A C 1
ATOM 6632 O O . GLN A 1 801 ? 14.078 -26.670 -54.830 1.00 75.50 801 GLN A O 1
ATOM 6637 N N . SER A 1 802 ? 13.058 -24.900 -55.749 1.00 71.44 802 SER A N 1
ATOM 6638 C CA . SER A 1 802 ? 12.620 -24.335 -54.460 1.00 71.44 802 SER A CA 1
ATOM 6639 C C . SER A 1 802 ? 11.613 -25.230 -53.724 1.00 71.44 802 SER A C 1
ATOM 6641 O O . SER A 1 802 ? 11.660 -25.333 -52.500 1.00 71.44 802 SER A O 1
ATOM 6643 N N . ASN A 1 803 ? 10.772 -25.965 -54.458 1.00 61.91 803 ASN A N 1
ATOM 6644 C CA . ASN A 1 803 ? 9.825 -26.945 -53.911 1.00 61.91 803 ASN A CA 1
ATOM 6645 C C . ASN A 1 803 ? 10.472 -28.294 -53.511 1.00 61.91 803 ASN A C 1
ATOM 6647 O O . ASN A 1 803 ? 9.772 -29.221 -53.100 1.00 61.91 803 ASN A O 1
ATOM 6651 N N . VAL A 1 804 ? 11.799 -28.441 -53.632 1.00 56.38 804 VAL A N 1
ATOM 6652 C CA . VAL A 1 804 ? 12.533 -29.690 -53.338 1.00 56.38 804 VAL A CA 1
ATOM 6653 C C . VAL A 1 804 ? 13.284 -29.648 -51.997 1.00 56.38 804 VAL A C 1
ATOM 6655 O O . VAL A 1 804 ? 13.890 -30.647 -51.620 1.00 56.38 804 VAL A O 1
ATOM 6658 N N . ILE A 1 805 ? 13.181 -28.557 -51.226 1.00 43.12 805 ILE A N 1
ATOM 6659 C CA . ILE A 1 805 ? 13.826 -28.400 -49.910 1.00 43.12 805 ILE A CA 1
ATOM 6660 C C . ILE A 1 805 ? 12.781 -28.486 -48.776 1.00 43.12 805 ILE A C 1
ATOM 6662 O O . ILE A 1 805 ? 12.093 -27.499 -48.512 1.00 43.12 805 ILE A O 1
ATOM 6666 N N . PRO A 1 806 ? 12.654 -29.620 -48.056 1.00 42.75 806 PRO A N 1
ATOM 6667 C CA . PRO A 1 806 ? 11.858 -29.688 -46.834 1.00 42.75 806 PRO A CA 1
ATOM 6668 C C . PRO A 1 806 ? 12.552 -28.937 -45.693 1.00 42.75 806 PRO A C 1
ATOM 6670 O O . PRO A 1 806 ? 13.752 -29.094 -45.462 1.00 42.75 806 PRO A O 1
ATOM 6673 N N . SER A 1 807 ? 11.789 -28.166 -44.923 1.00 43.03 807 SER A N 1
ATOM 6674 C CA . SER A 1 807 ? 12.281 -27.463 -43.738 1.00 43.03 807 SER A CA 1
ATOM 6675 C C . SER A 1 807 ? 12.457 -28.414 -42.543 1.00 43.03 807 SER A C 1
ATOM 6677 O O . SER A 1 807 ? 11.625 -28.447 -41.637 1.00 43.03 807 SER A O 1
ATOM 6679 N N . SER A 1 808 ? 13.546 -29.186 -42.525 1.00 37.59 808 SER A N 1
ATOM 6680 C CA . SER A 1 808 ? 13.932 -30.037 -41.389 1.00 37.59 808 SER A CA 1
ATOM 6681 C C . SER A 1 808 ? 15.387 -29.795 -40.986 1.00 37.59 808 SER A C 1
ATOM 6683 O O . SER A 1 808 ? 16.306 -30.056 -41.761 1.00 37.59 808 SER A O 1
ATOM 6685 N N . GLN A 1 809 ? 15.597 -29.308 -39.762 1.00 40.12 809 GLN A N 1
ATOM 6686 C CA . GLN A 1 809 ? 16.926 -29.081 -39.194 1.00 40.12 809 GLN A CA 1
ATOM 6687 C C . GLN A 1 809 ? 17.686 -30.404 -39.024 1.00 40.12 809 GLN A C 1
ATOM 6689 O O . GLN A 1 809 ? 17.177 -31.334 -38.403 1.00 40.12 809 GLN A O 1
ATOM 6694 N N . SER A 1 810 ? 18.938 -30.463 -39.480 1.00 32.56 810 SER A N 1
ATOM 6695 C CA . SER A 1 810 ? 19.890 -31.485 -39.039 1.00 32.56 810 SER A CA 1
ATOM 6696 C C . SER A 1 810 ? 21.318 -30.946 -39.083 1.00 32.56 810 SER A C 1
ATOM 6698 O O . SER A 1 810 ? 21.785 -30.463 -40.114 1.00 32.56 810 SER A O 1
ATOM 6700 N N . LYS A 1 811 ? 22.024 -31.020 -37.951 1.00 44.12 811 LYS A N 1
ATOM 6701 C CA . LYS A 1 811 ? 23.454 -30.702 -37.877 1.00 44.12 811 LYS A CA 1
ATOM 6702 C C . LYS A 1 811 ? 24.248 -31.922 -38.342 1.00 44.12 811 LYS A C 1
ATOM 6704 O O . LYS A 1 811 ? 24.506 -32.793 -37.519 1.00 44.12 811 LYS A O 1
ATOM 6709 N N . ASN A 1 812 ? 24.589 -31.980 -39.632 1.00 41.28 812 ASN A N 1
ATOM 6710 C CA . ASN A 1 812 ? 25.823 -32.564 -40.193 1.00 41.28 812 ASN A CA 1
ATOM 6711 C C . ASN A 1 812 ? 25.699 -32.724 -41.719 1.00 41.28 812 ASN A C 1
ATOM 6713 O O . ASN A 1 812 ? 24.862 -33.488 -42.194 1.00 41.28 812 ASN A O 1
ATOM 6717 N N . GLN A 1 813 ? 26.607 -32.107 -42.477 1.00 30.33 813 GLN A N 1
ATOM 6718 C CA . GLN A 1 813 ? 27.003 -32.589 -43.804 1.00 30.33 813 GLN A CA 1
ATOM 6719 C C . GLN A 1 813 ? 28.537 -32.550 -43.917 1.00 30.33 813 GLN A C 1
ATOM 6721 O O . GLN A 1 813 ? 29.145 -31.580 -43.460 1.00 30.33 813 GLN A O 1
ATOM 6726 N N . PRO A 1 814 ? 29.175 -33.599 -44.468 1.00 38.09 814 PRO A N 1
ATOM 6727 C CA . PRO A 1 814 ? 30.618 -33.645 -44.671 1.00 38.09 814 PRO A CA 1
ATOM 6728 C C . PRO A 1 814 ? 31.037 -32.930 -45.966 1.00 38.09 814 PRO A C 1
ATOM 6730 O O . PRO A 1 814 ? 30.205 -32.566 -46.794 1.00 38.09 814 PRO A O 1
ATOM 6733 N N . ASN A 1 815 ? 32.353 -32.784 -46.140 1.00 38.94 815 ASN A N 1
ATOM 6734 C CA . ASN A 1 815 ? 33.023 -32.230 -47.320 1.00 38.94 815 ASN A CA 1
ATOM 6735 C C . ASN A 1 815 ? 32.344 -32.579 -48.662 1.00 38.94 815 ASN A C 1
ATOM 6737 O O . ASN A 1 815 ? 32.382 -33.734 -49.089 1.00 38.94 815 ASN A O 1
ATOM 6741 N N . MET A 1 816 ? 31.876 -31.562 -49.391 1.00 30.17 816 MET A N 1
ATOM 6742 C CA . MET A 1 816 ? 31.833 -31.611 -50.854 1.00 30.17 816 MET A CA 1
ATOM 6743 C C . MET A 1 816 ? 32.965 -30.772 -51.446 1.00 30.17 816 MET A C 1
ATOM 6745 O O . MET A 1 816 ? 33.341 -29.722 -50.927 1.00 30.17 816 MET A O 1
ATOM 6749 N N . VAL A 1 817 ? 33.547 -31.308 -52.516 1.00 34.50 817 VAL A N 1
ATOM 6750 C CA . VAL A 1 817 ? 34.806 -30.866 -53.120 1.00 34.50 817 VAL A CA 1
ATOM 6751 C C . VAL A 1 817 ? 34.688 -29.466 -53.728 1.00 34.50 817 VAL A C 1
ATOM 6753 O O . VAL A 1 817 ? 33.776 -29.195 -54.507 1.00 34.50 817 VAL A O 1
ATOM 6756 N N . LYS A 1 818 ? 35.673 -28.603 -53.442 1.00 33.50 818 LYS A N 1
ATOM 6757 C CA . LYS A 1 818 ? 35.925 -27.386 -54.226 1.00 33.50 818 LYS A CA 1
ATOM 6758 C C . LYS A 1 818 ? 36.217 -27.759 -55.683 1.00 33.50 818 LYS A C 1
ATOM 6760 O O . LYS A 1 818 ? 37.261 -28.347 -55.957 1.00 33.50 818 LYS A O 1
ATOM 6765 N N . LEU A 1 819 ? 35.371 -27.329 -56.615 1.00 33.38 819 LEU A N 1
ATOM 6766 C CA . LEU A 1 819 ? 35.729 -27.218 -58.032 1.00 33.38 819 LEU A CA 1
ATOM 6767 C C . LEU A 1 819 ? 35.931 -25.743 -58.392 1.00 33.38 819 LEU A C 1
ATOM 6769 O O . LEU A 1 819 ? 35.123 -25.117 -59.072 1.00 33.38 819 LEU A O 1
ATOM 6773 N N . GLU A 1 820 ? 37.041 -25.192 -57.899 1.00 30.27 820 GLU A N 1
ATOM 6774 C CA . GLU A 1 820 ? 37.564 -23.889 -58.318 1.00 30.27 820 GLU A CA 1
ATOM 6775 C C . GLU A 1 820 ? 38.140 -24.006 -59.738 1.00 30.27 820 GLU A C 1
ATOM 6777 O O . GLU A 1 820 ? 39.347 -24.157 -59.932 1.00 30.27 820 GLU A O 1
ATOM 6782 N N . VAL A 1 821 ? 37.273 -23.943 -60.752 1.00 31.77 821 VAL A N 1
ATOM 6783 C CA . VAL A 1 821 ? 37.716 -23.732 -62.135 1.00 31.77 821 VAL A CA 1
ATOM 6784 C C . VAL A 1 821 ? 38.179 -22.284 -62.255 1.00 31.77 821 VAL A C 1
ATOM 6786 O O . VAL A 1 821 ? 37.371 -21.365 -62.383 1.00 31.77 821 VAL A O 1
ATOM 6789 N N . LYS A 1 822 ? 39.496 -22.080 -62.190 1.00 35.72 822 LYS A N 1
ATOM 6790 C CA . LYS A 1 822 ? 40.112 -20.789 -62.495 1.00 35.72 822 LYS A CA 1
ATOM 6791 C C . LYS A 1 822 ? 39.803 -20.395 -63.940 1.00 35.72 822 LYS A C 1
ATOM 6793 O O . LYS A 1 822 ? 40.194 -21.103 -64.865 1.00 35.72 822 LYS A O 1
ATOM 6798 N N . LEU A 1 823 ? 39.204 -19.225 -64.116 1.00 32.59 823 LEU A N 1
ATOM 6799 C CA . LEU A 1 823 ? 39.339 -18.434 -65.332 1.00 32.59 823 LEU A CA 1
ATOM 6800 C C . LEU A 1 823 ? 39.835 -17.053 -64.920 1.00 32.59 823 LEU A C 1
ATOM 6802 O O . LEU A 1 823 ? 39.115 -16.270 -64.306 1.00 32.59 823 LEU A O 1
ATOM 6806 N N . GLU A 1 824 ? 41.106 -16.807 -65.209 1.00 33.31 824 GLU A N 1
ATOM 6807 C CA . GLU A 1 824 ? 41.741 -15.507 -65.054 1.00 33.31 824 GLU A CA 1
ATOM 6808 C C . GLU A 1 824 ? 41.247 -14.598 -66.184 1.00 33.31 824 GLU A C 1
ATOM 6810 O O . GLU A 1 824 ? 41.310 -14.967 -67.356 1.00 33.31 824 GLU A O 1
ATOM 6815 N N . ASN A 1 825 ? 40.740 -13.415 -65.841 1.00 30.88 825 ASN A N 1
ATOM 6816 C CA . ASN A 1 825 ? 40.678 -12.292 -66.767 1.00 30.88 825 ASN A CA 1
ATOM 6817 C C . ASN A 1 825 ? 40.660 -10.982 -65.977 1.00 30.88 825 ASN A C 1
ATOM 6819 O O . ASN A 1 825 ? 40.050 -10.894 -64.909 1.00 30.88 825 ASN A O 1
ATOM 6823 N N . GLU A 1 826 ? 41.389 -9.989 -66.471 1.00 31.45 826 GLU A N 1
ATOM 6824 C CA . GLU A 1 826 ? 41.723 -8.784 -65.716 1.00 31.45 826 GLU A CA 1
ATOM 6825 C C . GLU A 1 826 ? 40.781 -7.601 -66.012 1.00 31.45 826 GLU A C 1
ATOM 6827 O O . GLU A 1 826 ? 40.025 -7.601 -66.978 1.00 31.45 826 GLU A O 1
ATOM 6832 N N . ASN A 1 827 ? 40.928 -6.538 -65.216 1.00 31.75 827 ASN A N 1
ATOM 6833 C CA . ASN A 1 827 ? 40.704 -5.145 -65.620 1.00 31.75 827 ASN A CA 1
ATOM 6834 C C . ASN A 1 827 ? 39.325 -4.742 -66.188 1.00 31.75 827 ASN A C 1
ATOM 6836 O O . ASN A 1 827 ? 39.195 -4.462 -67.375 1.00 31.75 827 ASN A O 1
ATOM 6840 N N . SER A 1 828 ? 38.374 -4.440 -65.293 1.00 31.09 828 SER A N 1
ATOM 6841 C CA . SER A 1 828 ? 37.618 -3.173 -65.397 1.00 31.09 828 SER A CA 1
ATOM 6842 C C . SER A 1 828 ? 36.867 -2.813 -64.107 1.00 31.09 828 SER A C 1
ATOM 6844 O O . SER A 1 828 ? 35.963 -3.532 -63.687 1.00 31.09 828 SER A O 1
ATOM 6846 N N . LYS A 1 829 ? 37.187 -1.651 -63.519 1.00 34.16 829 LYS A N 1
ATOM 6847 C CA . LYS A 1 829 ? 36.260 -0.912 -62.644 1.00 34.16 829 LYS A CA 1
ATOM 6848 C C . LYS A 1 829 ? 35.267 -0.131 -63.518 1.00 34.16 829 LYS A C 1
ATOM 6850 O O . LYS A 1 829 ? 35.726 0.539 -64.442 1.00 34.16 829 LYS A O 1
ATOM 6855 N N . PRO A 1 830 ? 33.972 -0.076 -63.175 1.00 37.91 830 PRO A N 1
ATOM 6856 C CA . PRO A 1 830 ? 33.110 1.038 -63.544 1.00 37.91 830 PRO A CA 1
ATOM 6857 C C . PRO A 1 830 ? 33.171 2.127 -62.458 1.00 37.91 830 PRO A C 1
ATOM 6859 O O . PRO A 1 830 ? 32.858 1.874 -61.295 1.00 37.91 830 PRO A O 1
ATOM 6862 N N . GLU A 1 831 ? 33.566 3.344 -62.827 1.00 30.88 831 GLU A N 1
ATOM 6863 C CA . GLU A 1 831 ? 33.360 4.544 -62.002 1.00 30.88 831 GLU A CA 1
ATOM 6864 C C . GLU A 1 831 ? 32.097 5.294 -62.468 1.00 30.88 831 GLU A C 1
ATOM 6866 O O . GLU A 1 831 ? 31.610 5.070 -63.574 1.00 30.88 831 GLU A O 1
ATOM 6871 N N . SER A 1 832 ? 31.580 6.203 -61.633 1.00 33.12 832 SER A N 1
ATOM 6872 C CA . SER A 1 832 ? 30.411 7.069 -61.887 1.00 33.12 832 SER A CA 1
ATOM 6873 C C . SER A 1 832 ? 29.066 6.379 -62.200 1.00 33.12 832 SER A C 1
ATOM 6875 O O . SER A 1 832 ? 28.756 6.036 -63.337 1.00 33.12 832 SER A O 1
ATOM 6877 N N . MET A 1 833 ? 28.183 6.325 -61.197 1.00 29.19 833 MET A N 1
ATOM 6878 C CA . MET A 1 833 ? 26.742 6.462 -61.448 1.00 29.19 833 MET A CA 1
ATOM 6879 C C . MET A 1 833 ? 26.404 7.957 -61.519 1.00 29.19 833 MET A C 1
ATOM 6881 O O . MET A 1 833 ? 26.799 8.708 -60.628 1.00 29.19 833 MET A O 1
ATOM 6885 N N . GLN A 1 834 ? 25.662 8.383 -62.543 1.00 33.59 834 GLN A N 1
ATOM 6886 C CA . GLN A 1 834 ? 24.979 9.682 -62.563 1.00 33.59 834 GLN A CA 1
ATOM 6887 C C . GLN A 1 834 ? 23.485 9.494 -62.285 1.00 33.59 834 GLN A C 1
ATOM 6889 O O . GLN A 1 834 ? 22.877 8.519 -62.727 1.00 33.59 834 GLN A O 1
ATOM 6894 N N . GLU A 1 835 ? 22.898 10.437 -61.553 1.00 35.50 835 GLU A N 1
ATOM 6895 C CA . GLU A 1 835 ? 21.478 10.442 -61.206 1.00 35.50 835 GLU A CA 1
ATOM 6896 C C . GLU A 1 835 ? 20.632 10.980 -62.369 1.00 35.50 835 GLU A C 1
ATOM 6898 O O . GLU A 1 835 ? 20.893 12.068 -62.882 1.00 35.50 835 GLU A O 1
ATOM 6903 N N . ILE A 1 836 ? 19.577 10.254 -62.749 1.00 30.89 836 ILE A N 1
ATOM 6904 C CA . ILE A 1 836 ? 18.474 10.757 -63.584 1.00 30.89 836 ILE A CA 1
ATOM 6905 C C . ILE A 1 836 ? 17.161 10.273 -62.933 1.00 30.89 836 ILE A C 1
ATOM 6907 O O . ILE A 1 836 ? 17.078 9.102 -62.550 1.00 30.89 836 ILE A O 1
ATOM 6911 N N . PRO A 1 837 ? 16.155 11.146 -62.722 1.00 35.53 837 PRO A N 1
ATOM 6912 C CA . PRO A 1 837 ? 15.077 10.878 -61.770 1.00 35.53 837 PRO A CA 1
ATOM 6913 C C . PRO A 1 837 ? 13.964 9.978 -62.322 1.00 35.53 837 PRO A C 1
ATOM 6915 O O . PRO A 1 837 ? 13.531 10.118 -63.465 1.00 35.53 837 PRO A O 1
ATOM 6918 N N . GLN A 1 838 ? 13.412 9.121 -61.460 1.00 30.75 838 GLN A N 1
ATOM 6919 C CA . GLN A 1 838 ? 12.155 8.422 -61.733 1.00 30.75 838 GLN A CA 1
ATOM 6920 C C . GLN A 1 838 ? 10.956 9.324 -61.421 1.00 30.75 838 GLN A C 1
ATOM 6922 O O . GLN A 1 838 ? 10.812 9.819 -60.304 1.00 30.75 838 GLN A O 1
ATOM 6927 N N . SER A 1 839 ? 10.048 9.481 -62.385 1.00 33.19 839 SER A N 1
ATOM 6928 C CA . SER A 1 839 ? 8.720 10.048 -62.142 1.00 33.19 839 SER A CA 1
ATOM 6929 C C . SER A 1 839 ? 7.659 9.345 -62.994 1.00 33.19 839 SER A C 1
ATOM 6931 O O . SER A 1 839 ? 7.904 9.031 -64.151 1.00 33.19 839 SER A O 1
ATOM 6933 N N . ALA A 1 840 ? 6.499 9.097 -62.375 1.00 33.28 840 ALA A N 1
ATOM 6934 C CA . ALA A 1 840 ? 5.227 8.673 -62.969 1.00 33.28 840 ALA A CA 1
ATOM 6935 C C . ALA A 1 840 ? 5.229 7.495 -63.976 1.00 33.28 840 ALA A C 1
ATOM 6937 O O . ALA A 1 840 ? 5.384 7.692 -65.174 1.00 33.28 840 ALA A O 1
ATOM 6938 N N . GLN A 1 841 ? 4.842 6.302 -63.507 1.00 27.86 841 GLN A N 1
ATOM 6939 C CA . GLN A 1 841 ? 3.527 5.668 -63.771 1.00 27.86 841 GLN A CA 1
ATOM 6940 C C . GLN A 1 841 ? 3.532 4.206 -63.259 1.00 27.86 841 GLN A C 1
ATOM 6942 O O . GLN A 1 841 ? 4.582 3.583 -63.221 1.00 27.86 841 GLN A O 1
ATOM 6947 N N . VAL A 1 842 ? 2.433 3.517 -62.936 1.00 31.73 842 VAL A N 1
ATOM 6948 C CA . VAL A 1 842 ? 1.136 3.804 -62.289 1.00 31.73 842 VAL A CA 1
ATOM 6949 C C . VAL A 1 842 ? 0.330 2.493 -62.390 1.00 31.73 842 VAL A C 1
ATOM 6951 O O . VAL A 1 842 ? 0.127 1.981 -63.482 1.00 31.73 842 VAL A O 1
ATOM 6954 N N . GLN A 1 843 ? -0.181 2.029 -61.244 1.00 29.08 843 GLN A N 1
ATOM 6955 C CA . GLN A 1 843 ? -1.346 1.140 -61.065 1.00 29.08 843 GLN A CA 1
ATOM 6956 C C . GLN A 1 843 ? -1.300 -0.396 -61.270 1.00 29.08 843 GLN A C 1
ATOM 6958 O O . GLN A 1 843 ? -0.717 -0.945 -62.191 1.00 29.08 843 GLN A O 1
ATOM 6963 N N . TYR A 1 844 ? -2.069 -1.026 -60.366 1.00 32.59 844 TYR A N 1
ATOM 6964 C CA . TYR A 1 844 ? -2.721 -2.343 -60.390 1.00 32.59 844 TYR A CA 1
ATOM 6965 C C . TYR A 1 844 ? -1.911 -3.608 -60.732 1.00 32.59 844 TYR A C 1
ATOM 6967 O O . TYR A 1 844 ? -1.889 -4.056 -61.869 1.00 32.59 844 TYR A O 1
ATOM 6975 N N . GLU A 1 845 ? -1.572 -4.364 -59.679 1.00 30.72 845 GLU A N 1
ATOM 6976 C CA . GLU A 1 845 ? -2.278 -5.642 -59.492 1.00 30.72 845 GLU A CA 1
ATOM 6977 C C . GLU A 1 845 ? -2.579 -5.937 -58.007 1.00 30.72 845 GLU A C 1
ATOM 6979 O O . GLU A 1 845 ? -1.909 -5.448 -57.093 1.00 30.72 845 GLU A O 1
ATOM 6984 N N . GLY A 1 846 ? -3.680 -6.647 -57.746 1.00 36.59 846 GLY A N 1
ATOM 6985 C CA . GLY A 1 846 ? -4.359 -6.634 -56.449 1.00 36.59 846 GLY A CA 1
ATOM 6986 C C . GLY A 1 846 ? -4.072 -7.828 -55.541 1.00 36.59 846 GLY A C 1
ATOM 6987 O O . GLY A 1 846 ? -4.856 -8.774 -55.515 1.00 36.59 846 GLY A O 1
ATOM 6988 N N . LYS A 1 847 ? -3.033 -7.740 -54.700 1.00 38.75 847 LYS A N 1
ATOM 6989 C CA . LYS A 1 847 ? -2.920 -8.527 -53.452 1.00 38.75 847 LYS A CA 1
ATOM 6990 C C . LYS A 1 847 ? -2.022 -7.816 -52.433 1.00 38.75 847 LYS A C 1
ATOM 6992 O O . LYS A 1 847 ? -0.808 -8.003 -52.427 1.00 38.75 847 LYS A O 1
ATOM 6997 N N . LYS A 1 848 ? -2.620 -7.035 -51.518 1.00 42.19 848 LYS A N 1
ATOM 6998 C CA . LYS A 1 848 ? -1.935 -6.623 -50.278 1.00 42.19 848 LYS A CA 1
ATOM 6999 C C . LYS A 1 848 ? -1.618 -7.894 -49.483 1.00 42.19 848 LYS A C 1
ATOM 7001 O O . LYS A 1 848 ? -2.481 -8.419 -48.781 1.00 42.19 848 LYS A O 1
ATOM 7006 N N . VAL A 1 849 ? -0.382 -8.383 -49.575 1.00 42.97 849 VAL A N 1
ATOM 7007 C CA . VAL A 1 849 ? 0.175 -9.265 -48.547 1.00 42.97 849 VAL A CA 1
ATOM 7008 C C . VAL A 1 849 ? 0.244 -8.418 -47.282 1.00 42.97 849 VAL A C 1
ATOM 7010 O O . VAL A 1 849 ? 1.140 -7.588 -47.149 1.00 42.97 849 VAL A O 1
ATOM 7013 N N . LEU A 1 850 ? -0.747 -8.571 -46.397 1.00 47.97 850 LEU A N 1
ATOM 7014 C CA . LEU A 1 850 ? -0.752 -7.912 -45.092 1.00 47.97 850 LEU A CA 1
ATOM 7015 C C . LEU A 1 850 ? 0.591 -8.182 -44.421 1.00 47.97 850 LEU A C 1
ATOM 7017 O O . LEU A 1 850 ? 1.012 -9.338 -44.315 1.00 47.97 850 LEU A O 1
ATOM 7021 N N . ASP A 1 851 ? 1.275 -7.138 -43.973 1.00 74.75 851 ASP A N 1
ATOM 7022 C CA . ASP A 1 851 ? 2.497 -7.324 -43.207 1.00 74.75 851 ASP A CA 1
ATOM 7023 C C . ASP A 1 851 ? 2.192 -7.943 -41.832 1.00 74.75 851 ASP A C 1
ATOM 7025 O O . ASP A 1 851 ? 1.044 -8.260 -41.500 1.00 74.75 851 ASP A O 1
ATOM 7029 N N . SER A 1 852 ? 3.236 -8.221 -41.053 1.00 83.12 852 SER A N 1
ATOM 7030 C CA . SER A 1 852 ? 3.091 -8.841 -39.732 1.00 83.12 852 SER A CA 1
ATOM 7031 C C . SER A 1 852 ? 2.162 -8.030 -38.824 1.00 83.12 852 SER A C 1
ATOM 7033 O O . SER A 1 852 ? 1.308 -8.607 -38.157 1.00 83.12 852 SER A O 1
ATOM 7035 N N . VAL A 1 853 ? 2.268 -6.700 -38.863 1.00 85.38 853 VAL A N 1
ATOM 7036 C CA . VAL A 1 853 ? 1.426 -5.767 -38.102 1.00 85.38 853 VAL A CA 1
ATOM 7037 C C . VAL A 1 853 ? -0.024 -5.794 -38.595 1.00 85.38 853 VAL A C 1
ATOM 7039 O O . VAL A 1 853 ? -0.935 -5.985 -37.792 1.00 85.38 853 VAL A O 1
ATOM 7042 N N . GLY A 1 854 ? -0.256 -5.696 -39.909 1.00 86.81 854 GLY A N 1
ATOM 7043 C CA . GLY A 1 854 ? -1.599 -5.742 -40.493 1.00 86.81 854 GLY A CA 1
ATOM 7044 C C . GLY A 1 854 ? -2.357 -7.039 -40.190 1.00 86.81 854 GLY A C 1
ATOM 7045 O O . GLY A 1 854 ? -3.567 -7.004 -39.982 1.00 86.81 854 GLY A O 1
ATOM 7046 N N . ARG A 1 855 ? -1.655 -8.178 -40.094 1.00 87.69 855 ARG A N 1
ATOM 7047 C CA . ARG A 1 855 ? -2.245 -9.439 -39.610 1.00 87.69 855 ARG A CA 1
ATOM 7048 C C . ARG A 1 855 ? -2.607 -9.377 -38.127 1.00 87.69 855 ARG A C 1
ATOM 7050 O O . ARG A 1 855 ? -3.768 -9.610 -37.803 1.00 87.69 855 ARG A O 1
ATOM 7057 N N . ARG A 1 856 ? -1.683 -8.943 -37.257 1.00 91.62 856 ARG A N 1
ATOM 7058 C CA . ARG A 1 856 ? -1.952 -8.778 -35.814 1.00 91.62 856 ARG A CA 1
ATOM 7059 C C . ARG A 1 856 ? -3.190 -7.908 -35.543 1.00 91.62 856 ARG A C 1
ATOM 7061 O O . ARG A 1 856 ? -3.975 -8.262 -34.673 1.00 91.62 856 ARG A O 1
ATOM 7068 N N . ILE A 1 857 ? -3.413 -6.821 -36.292 1.00 92.50 857 ILE A N 1
ATOM 7069 C CA . ILE A 1 857 ? -4.615 -5.967 -36.148 1.00 92.50 857 ILE A CA 1
ATOM 7070 C C . ILE A 1 857 ? -5.908 -6.752 -36.441 1.00 92.50 857 ILE A C 1
ATOM 7072 O O . ILE A 1 857 ? -6.887 -6.631 -35.702 1.00 92.50 857 ILE A O 1
ATOM 7076 N N . VAL A 1 858 ? -5.920 -7.575 -37.494 1.00 91.75 858 VAL A N 1
ATOM 7077 C CA . VAL A 1 858 ? -7.080 -8.407 -37.866 1.00 91.75 858 VAL A CA 1
ATOM 7078 C C . VAL A 1 858 ? -7.328 -9.511 -36.834 1.00 91.75 858 VAL A C 1
ATOM 7080 O O . VAL A 1 858 ? -8.472 -9.709 -36.419 1.00 91.75 858 VAL A O 1
ATOM 7083 N N . ASP A 1 859 ? -6.271 -10.182 -36.374 1.00 92.94 859 ASP A N 1
ATOM 7084 C CA . ASP A 1 859 ? -6.356 -11.236 -35.357 1.00 92.94 859 ASP A CA 1
ATOM 7085 C C . ASP A 1 859 ? -6.914 -10.677 -34.034 1.00 92.94 859 ASP A C 1
ATOM 7087 O O . ASP A 1 859 ? -7.869 -11.219 -33.476 1.00 92.94 859 ASP A O 1
ATOM 7091 N N . MET A 1 860 ? -6.420 -9.515 -33.598 1.00 93.12 860 MET A N 1
ATOM 7092 C CA . MET A 1 860 ? -6.881 -8.815 -32.393 1.00 93.12 860 MET A CA 1
ATOM 7093 C C . MET A 1 860 ? -8.344 -8.360 -32.489 1.00 93.12 860 MET A C 1
ATOM 7095 O O . MET A 1 860 ? -9.099 -8.498 -31.527 1.00 93.12 860 MET A O 1
ATOM 7099 N N . ARG A 1 861 ? -8.798 -7.874 -33.655 1.00 94.19 861 ARG A N 1
ATOM 7100 C CA . ARG A 1 861 ? -10.228 -7.578 -33.888 1.00 94.19 861 ARG A CA 1
ATOM 7101 C C . ARG A 1 861 ? -11.088 -8.853 -33.849 1.00 94.19 861 ARG A C 1
ATOM 7103 O O . ARG A 1 861 ? -12.214 -8.816 -33.354 1.00 94.19 861 ARG A O 1
ATOM 7110 N N . SER A 1 862 ? -10.551 -9.987 -34.305 1.00 92.62 862 SER A N 1
ATOM 7111 C CA . SER A 1 862 ? -11.198 -11.306 -34.217 1.00 92.62 862 SER A CA 1
ATOM 7112 C C . SER A 1 862 ? -11.287 -11.824 -32.774 1.00 92.62 862 SER A C 1
ATOM 7114 O O . SER A 1 862 ? -12.276 -12.459 -32.415 1.00 92.62 862 SER A O 1
ATOM 7116 N N . GLU A 1 863 ? -10.291 -11.558 -31.927 1.00 91.56 863 GLU A N 1
ATOM 7117 C CA . GLU A 1 863 ? -10.318 -11.855 -30.484 1.00 91.56 863 GLU A CA 1
ATOM 7118 C C . GLU A 1 863 ? -11.299 -10.937 -29.735 1.00 91.56 863 GLU A C 1
ATOM 7120 O O . GLU A 1 863 ? -12.150 -11.419 -28.984 1.00 91.56 863 GLU A O 1
ATOM 7125 N N . LEU A 1 864 ? -11.268 -9.631 -30.017 1.00 92.81 864 LEU A N 1
ATOM 7126 C CA . LEU A 1 864 ? -12.155 -8.632 -29.412 1.00 92.81 864 LEU A CA 1
ATOM 7127 C C . LEU A 1 864 ? -13.640 -8.877 -29.714 1.00 92.81 864 LEU A C 1
ATOM 7129 O O . LEU A 1 864 ? -14.497 -8.616 -28.870 1.00 92.81 864 LEU A O 1
ATOM 7133 N N . SER A 1 865 ? -13.948 -9.415 -30.896 1.00 89.69 865 SER A N 1
ATOM 7134 C CA . SER A 1 865 ? -15.303 -9.836 -31.265 1.00 89.69 865 SER A CA 1
ATOM 7135 C C . SER A 1 865 ? -15.825 -10.988 -30.389 1.00 89.69 865 SER A C 1
ATOM 7137 O O . SER A 1 865 ? -17.023 -11.031 -30.106 1.00 89.69 865 SER A O 1
ATOM 7139 N N . LYS A 1 866 ? -14.932 -11.878 -29.920 1.00 88.88 866 LYS A N 1
ATOM 7140 C CA . LYS A 1 866 ? -15.260 -13.107 -29.171 1.00 88.88 866 LYS A CA 1
ATOM 7141 C C . LYS A 1 866 ? -15.337 -12.913 -27.655 1.00 88.88 866 LYS A C 1
ATOM 7143 O O . LYS A 1 866 ? -16.108 -13.625 -27.020 1.00 88.88 866 LYS A O 1
ATOM 7148 N N . LYS A 1 867 ? -14.557 -11.998 -27.061 1.00 88.50 867 LYS A N 1
ATOM 7149 C CA . LYS A 1 867 ? -14.663 -11.704 -25.618 1.00 88.50 867 LYS A CA 1
ATOM 7150 C C . LYS A 1 867 ? -15.904 -10.847 -25.337 1.00 88.50 867 LYS A C 1
ATOM 7152 O O . LYS A 1 867 ? -16.081 -9.785 -25.944 1.00 88.50 867 LYS A O 1
ATOM 7157 N N . GLU A 1 868 ? -16.744 -11.283 -24.400 1.00 87.06 868 GLU A N 1
ATOM 7158 C CA . GLU A 1 868 ? -17.813 -10.451 -23.839 1.00 87.06 868 GLU A CA 1
ATOM 7159 C C . GLU A 1 868 ? -17.183 -9.362 -22.965 1.00 87.06 868 GLU A C 1
ATOM 7161 O O . GLU A 1 868 ? -16.502 -9.644 -21.984 1.00 87.06 868 GLU A O 1
ATOM 7166 N N . LEU A 1 869 ? -17.360 -8.102 -23.363 1.00 88.50 869 LEU A N 1
ATOM 7167 C CA . LEU A 1 869 ? -16.739 -6.939 -22.733 1.00 88.50 869 LEU A CA 1
ATOM 7168 C C . LEU A 1 869 ? -17.756 -5.807 -22.642 1.00 88.50 869 LEU A C 1
ATOM 7170 O O . LEU A 1 869 ? -18.623 -5.665 -23.508 1.00 88.50 869 LEU A O 1
ATOM 7174 N N . SER A 1 870 ? -17.615 -4.951 -21.628 1.00 91.62 870 SER A N 1
ATOM 7175 C CA . SER A 1 870 ? -18.467 -3.770 -21.501 1.00 91.62 870 SER A CA 1
ATOM 7176 C C . SER A 1 870 ? -18.337 -2.863 -22.732 1.00 91.62 870 SER A C 1
ATOM 7178 O O . SER A 1 870 ? -17.259 -2.706 -23.314 1.00 91.62 870 SER A O 1
ATOM 7180 N N . ALA A 1 871 ? -19.432 -2.200 -23.115 1.00 86.81 871 ALA A N 1
ATOM 7181 C CA . ALA A 1 871 ? -19.462 -1.309 -24.280 1.00 86.81 871 ALA A CA 1
ATOM 7182 C C . ALA A 1 871 ? -18.542 -0.072 -24.150 1.00 86.81 871 ALA A C 1
ATOM 7184 O O . ALA A 1 871 ? -18.403 0.688 -25.111 1.00 86.81 871 ALA A O 1
ATOM 7185 N N . GLY A 1 872 ? -17.947 0.150 -22.970 1.00 91.06 872 GLY A N 1
ATOM 7186 C CA . GLY A 1 872 ? -16.835 1.075 -22.747 1.00 91.06 872 GLY A CA 1
ATOM 7187 C C . GLY A 1 872 ? -15.477 0.426 -23.040 1.00 91.06 872 GLY A C 1
ATOM 7188 O O . GLY A 1 872 ? -14.745 0.939 -23.884 1.00 91.06 872 GLY A O 1
ATOM 7189 N N . LYS A 1 873 ? -15.168 -0.726 -22.415 1.00 90.69 873 LYS A N 1
ATOM 7190 C CA . LYS A 1 873 ? -13.882 -1.436 -22.585 1.00 90.69 873 LYS A CA 1
ATOM 7191 C C . LYS A 1 873 ? -13.670 -1.858 -24.048 1.00 90.69 873 LYS A C 1
ATOM 7193 O O . LYS A 1 873 ? -12.608 -1.590 -24.601 1.00 90.69 873 LYS A O 1
ATOM 7198 N N . ARG A 1 874 ? -14.712 -2.362 -24.732 1.00 93.69 874 ARG A N 1
ATOM 7199 C CA . ARG A 1 874 ? -14.649 -2.684 -26.175 1.00 93.69 874 ARG A CA 1
ATOM 7200 C C . ARG A 1 874 ? -14.324 -1.456 -27.042 1.00 93.69 874 ARG A C 1
ATOM 7202 O O . ARG A 1 874 ? -13.387 -1.526 -27.828 1.00 93.69 874 ARG A O 1
ATOM 7209 N N . ARG A 1 875 ? -15.003 -0.316 -26.839 1.00 93.50 875 ARG A N 1
ATOM 7210 C CA . ARG A 1 875 ? -14.711 0.940 -27.568 1.00 93.50 875 ARG A CA 1
ATOM 7211 C C . ARG A 1 875 ? -13.310 1.486 -27.285 1.00 93.50 875 ARG A C 1
ATOM 7213 O O . ARG A 1 875 ? -12.677 2.036 -28.181 1.00 93.50 875 ARG A O 1
ATOM 7220 N N . ALA A 1 876 ? -12.813 1.337 -26.057 1.00 92.50 876 ALA A N 1
ATOM 7221 C CA . ALA A 1 876 ? -11.454 1.743 -25.715 1.00 92.50 876 ALA A CA 1
ATOM 7222 C C . ALA A 1 876 ? -10.413 0.922 -26.499 1.00 92.50 876 ALA A C 1
ATOM 7224 O O . ALA A 1 876 ? -9.499 1.501 -27.082 1.00 92.50 876 ALA A O 1
ATOM 7225 N N . ILE A 1 877 ? -10.595 -0.400 -26.598 1.00 94.88 877 ILE A N 1
ATOM 7226 C CA . ILE A 1 877 ? -9.705 -1.283 -27.370 1.00 94.88 877 ILE A CA 1
ATOM 7227 C C . ILE A 1 877 ? -9.853 -1.035 -28.885 1.00 94.88 877 ILE A C 1
ATOM 7229 O O . ILE A 1 877 ? -8.850 -0.986 -29.593 1.00 94.88 877 ILE A O 1
ATOM 7233 N N . GLU A 1 878 ? -11.067 -0.793 -29.393 1.00 95.56 878 GLU A N 1
ATOM 7234 C CA . GLU A 1 878 ? -11.304 -0.409 -30.798 1.00 95.56 878 GLU A CA 1
ATOM 7235 C C . GLU A 1 878 ? -10.557 0.878 -31.183 1.00 95.56 878 GLU A C 1
ATOM 7237 O O . GLU A 1 878 ? -9.918 0.916 -32.236 1.00 95.56 878 GLU A O 1
ATOM 7242 N N . ASN A 1 879 ? -10.559 1.898 -30.315 1.00 95.06 879 ASN A N 1
ATOM 7243 C CA . ASN A 1 879 ? -9.797 3.134 -30.523 1.00 95.06 879 ASN A CA 1
ATOM 7244 C C . ASN A 1 879 ? -8.280 2.878 -30.574 1.00 95.06 879 ASN A C 1
ATOM 7246 O O . ASN A 1 879 ? -7.591 3.421 -31.436 1.00 95.06 879 ASN A O 1
ATOM 7250 N N . VAL A 1 880 ? -7.755 2.032 -29.681 1.00 94.69 880 VAL A N 1
ATOM 7251 C CA . VAL A 1 880 ? -6.326 1.668 -29.648 1.00 94.69 880 VAL A CA 1
ATOM 7252 C C . VAL A 1 880 ? -5.926 0.872 -30.900 1.00 94.69 880 VAL A C 1
ATOM 7254 O O . VAL A 1 880 ? -4.890 1.154 -31.502 1.00 94.69 880 VAL A O 1
ATOM 7257 N N . LEU A 1 881 ? -6.771 -0.054 -31.365 1.00 95.12 881 LEU A N 1
ATOM 7258 C CA . LEU A 1 881 ? -6.556 -0.784 -32.620 1.00 95.12 881 LEU A CA 1
ATOM 7259 C C . LEU A 1 881 ? -6.664 0.125 -33.856 1.00 95.12 881 LEU A C 1
ATOM 7261 O O . LEU A 1 881 ? -5.936 -0.083 -34.824 1.00 95.12 881 LEU A O 1
ATOM 7265 N N . GLY A 1 882 ? -7.518 1.152 -33.824 1.00 94.06 882 GLY A N 1
ATOM 7266 C CA . GLY A 1 882 ? -7.556 2.201 -34.849 1.00 94.06 882 GLY A CA 1
ATOM 7267 C C . GLY A 1 882 ? -6.261 3.019 -34.902 1.00 94.06 882 GLY A C 1
ATOM 7268 O O . GLY A 1 882 ? -5.729 3.258 -35.985 1.00 94.06 882 GLY A O 1
ATOM 7269 N N . LEU A 1 883 ? -5.688 3.376 -33.746 1.00 93.06 883 LEU A N 1
ATOM 7270 C CA . LEU A 1 883 ? -4.374 4.028 -33.689 1.00 93.06 883 LEU A CA 1
ATOM 7271 C C . LEU A 1 883 ? -3.276 3.123 -34.267 1.00 93.06 883 LEU A C 1
ATOM 7273 O O . LEU A 1 883 ? -2.523 3.578 -35.129 1.00 93.06 883 LEU A O 1
ATOM 7277 N N . ALA A 1 884 ? -3.229 1.843 -33.882 1.00 92.31 884 ALA A N 1
ATOM 7278 C CA . ALA A 1 884 ? -2.291 0.870 -34.451 1.00 92.31 884 ALA A CA 1
ATOM 7279 C C . ALA A 1 884 ? -2.389 0.782 -35.987 1.00 92.31 884 ALA A C 1
ATOM 7281 O O . ALA A 1 884 ? -1.369 0.731 -36.674 1.00 92.31 884 ALA A O 1
ATOM 7282 N N . GLU A 1 885 ? -3.607 0.824 -36.533 1.00 94.69 885 GLU A N 1
ATOM 7283 C CA . GLU A 1 885 ? -3.857 0.828 -37.977 1.00 94.69 885 GLU A CA 1
ATOM 7284 C C . GLU A 1 885 ? -3.310 2.097 -38.648 1.00 94.69 885 GLU A C 1
ATOM 7286 O O . GLU A 1 885 ? -2.517 1.986 -39.583 1.00 94.69 885 GLU A O 1
ATOM 7291 N N . THR A 1 886 ? -3.589 3.291 -38.108 1.00 93.38 886 THR A N 1
ATOM 7292 C CA . THR A 1 886 ? -3.034 4.553 -38.647 1.00 93.38 886 THR A CA 1
ATOM 7293 C C . THR A 1 886 ? -1.503 4.635 -38.574 1.00 93.38 886 THR A C 1
ATOM 7295 O O . THR A 1 886 ? -0.866 5.173 -39.486 1.00 93.38 886 THR A O 1
ATOM 7298 N N . PHE A 1 887 ? -0.876 4.064 -37.537 1.00 90.06 887 PHE A N 1
ATOM 7299 C CA . PHE A 1 887 ? 0.586 3.985 -37.451 1.00 90.06 887 PHE A CA 1
ATOM 7300 C C . PHE A 1 887 ? 1.176 2.945 -38.412 1.00 90.06 887 PHE A C 1
ATOM 7302 O O . PHE A 1 887 ? 2.260 3.175 -38.946 1.00 90.06 887 PHE A O 1
ATOM 7309 N N . ASN A 1 888 ? 0.463 1.856 -38.720 1.00 92.69 888 ASN A N 1
ATOM 7310 C CA . ASN A 1 888 ? 0.913 0.909 -39.741 1.00 92.69 888 ASN A CA 1
ATOM 7311 C C . ASN A 1 888 ? 0.774 1.479 -41.164 1.00 92.69 888 ASN A C 1
ATOM 7313 O O . ASN A 1 888 ? 1.684 1.325 -41.976 1.00 92.69 888 ASN A O 1
ATOM 7317 N N . GLU A 1 889 ? -0.322 2.185 -41.466 1.00 88.81 889 GLU A N 1
ATOM 7318 C CA . GLU A 1 889 ? -0.531 2.825 -42.775 1.00 88.81 889 GLU A CA 1
ATOM 7319 C C . GLU A 1 889 ? 0.448 3.977 -43.044 1.00 88.81 889 GLU A C 1
ATOM 7321 O O . GLU A 1 889 ? 0.869 4.167 -44.184 1.00 88.81 889 GLU A O 1
ATOM 7326 N N . SER A 1 890 ? 0.889 4.687 -42.000 1.00 86.56 890 SER A N 1
ATOM 7327 C CA . SER A 1 890 ? 1.990 5.664 -42.076 1.00 86.56 890 SER A CA 1
ATOM 7328 C C . SER A 1 890 ? 3.393 5.033 -41.990 1.00 86.56 890 SER A C 1
ATOM 7330 O O . SER A 1 890 ? 4.394 5.747 -41.969 1.00 86.56 890 SER A O 1
ATOM 7332 N N . GLY A 1 891 ? 3.494 3.699 -41.962 1.00 88.62 891 GLY A N 1
ATOM 7333 C CA . GLY A 1 891 ? 4.755 2.952 -41.995 1.00 88.62 891 GLY A CA 1
ATOM 7334 C C . GLY A 1 891 ? 5.522 2.880 -40.670 1.00 88.62 891 GLY A C 1
ATOM 7335 O O . GLY A 1 891 ? 6.567 2.229 -40.616 1.00 88.62 891 GLY A O 1
ATOM 7336 N N . ASN A 1 892 ? 5.021 3.483 -39.587 1.00 88.56 892 ASN A N 1
ATOM 7337 C CA . ASN A 1 892 ? 5.639 3.434 -38.262 1.00 88.56 892 ASN A CA 1
ATOM 7338 C C . ASN A 1 892 ? 5.271 2.132 -37.527 1.00 88.56 892 ASN A C 1
ATOM 7340 O O . ASN A 1 892 ? 4.438 2.094 -36.618 1.00 88.56 892 ASN A O 1
ATOM 7344 N N . LYS A 1 893 ? 5.912 1.040 -37.950 1.00 89.56 893 LYS A N 1
ATOM 7345 C CA . LYS A 1 893 ? 5.616 -0.318 -37.468 1.00 89.56 893 LYS A CA 1
ATOM 7346 C C . LYS A 1 893 ? 5.967 -0.533 -36.000 1.00 89.56 893 LYS A C 1
ATOM 7348 O O . LYS A 1 893 ? 5.323 -1.346 -35.351 1.00 89.56 893 LYS A O 1
ATOM 7353 N N . GLU A 1 894 ? 6.961 0.171 -35.471 1.00 87.38 894 GLU A N 1
ATOM 7354 C CA . GLU A 1 894 ? 7.344 0.088 -34.057 1.00 87.38 894 GLU A CA 1
ATOM 7355 C C . GLU A 1 894 ? 6.201 0.604 -33.173 1.00 87.38 894 GLU A C 1
ATOM 7357 O O . GLU A 1 894 ? 5.640 -0.148 -32.376 1.00 87.38 894 GLU A O 1
ATOM 7362 N N . ARG A 1 895 ? 5.728 1.825 -33.446 1.00 88.38 895 ARG A N 1
ATOM 7363 C CA . ARG A 1 895 ? 4.604 2.444 -32.732 1.00 88.38 895 ARG A CA 1
ATOM 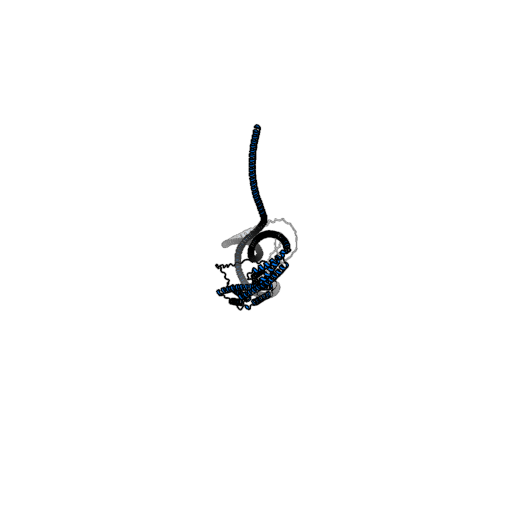7364 C C . ARG A 1 895 ? 3.273 1.723 -32.960 1.00 88.38 895 ARG A C 1
ATOM 7366 O O . ARG A 1 895 ? 2.439 1.652 -32.062 1.00 88.38 895 ARG A O 1
ATOM 7373 N N . ALA A 1 896 ? 3.074 1.136 -34.141 1.00 90.62 896 ALA A N 1
ATOM 7374 C CA . ALA A 1 896 ? 1.924 0.272 -34.401 1.00 90.62 896 ALA A CA 1
ATOM 7375 C C . ALA A 1 896 ? 1.946 -1.022 -33.560 1.00 90.62 896 ALA A C 1
ATOM 7377 O O . ALA A 1 896 ? 0.882 -1.498 -33.163 1.00 90.62 896 ALA A O 1
ATOM 7378 N N . ASN A 1 897 ? 3.128 -1.574 -33.249 1.00 91.88 897 ASN A N 1
ATOM 7379 C CA . ASN A 1 897 ? 3.244 -2.697 -32.316 1.00 91.88 897 ASN A CA 1
ATOM 7380 C C . ASN A 1 897 ? 2.997 -2.258 -30.862 1.00 91.88 897 ASN A C 1
ATOM 7382 O O . ASN A 1 897 ? 2.241 -2.947 -30.190 1.00 91.88 897 ASN A O 1
ATOM 7386 N N . GLU A 1 898 ? 3.489 -1.095 -30.406 1.00 92.75 898 GLU A N 1
ATOM 7387 C CA . GLU A 1 898 ? 3.164 -0.575 -29.057 1.00 92.75 898 GLU A CA 1
ATOM 7388 C C . GLU A 1 898 ? 1.645 -0.516 -28.808 1.00 92.75 898 GLU A C 1
ATOM 7390 O O . GLU A 1 898 ? 1.154 -0.975 -27.777 1.00 92.75 898 GLU A O 1
ATOM 7395 N N . PHE A 1 899 ? 0.874 0.011 -29.768 1.00 94.50 899 PHE A N 1
ATOM 7396 C CA . PHE A 1 899 ? -0.586 0.056 -29.652 1.00 94.50 899 PHE A CA 1
ATOM 7397 C C . PHE A 1 899 ? -1.240 -1.334 -29.762 1.00 94.50 899 PHE A C 1
ATOM 7399 O O . PHE A 1 899 ? -2.251 -1.571 -29.105 1.00 94.50 899 PHE A O 1
ATOM 7406 N N . LEU A 1 900 ? -0.676 -2.277 -30.526 1.00 95.00 900 LEU A N 1
ATOM 7407 C CA . LEU A 1 900 ? -1.151 -3.669 -30.551 1.00 95.00 900 LEU A CA 1
ATOM 7408 C C . LEU A 1 900 ? -0.925 -4.393 -29.222 1.00 95.00 900 LEU A C 1
ATOM 7410 O O . LEU A 1 900 ? -1.817 -5.099 -28.758 1.00 95.00 900 LEU A O 1
ATOM 7414 N N . ASP A 1 901 ? 0.250 -4.230 -28.622 1.00 94.25 901 ASP A N 1
ATOM 7415 C CA . ASP A 1 901 ? 0.594 -4.862 -27.352 1.00 94.25 901 ASP A CA 1
ATOM 7416 C C . ASP A 1 901 ? -0.241 -4.252 -26.211 1.00 94.25 901 ASP A C 1
ATOM 7418 O O . ASP A 1 901 ? -0.858 -4.989 -25.444 1.00 94.25 901 ASP A O 1
ATOM 7422 N N . ARG A 1 902 ? -0.450 -2.928 -26.206 1.00 95.00 902 ARG A N 1
ATOM 7423 C CA . ARG A 1 902 ? -1.362 -2.270 -25.255 1.00 95.00 902 ARG A CA 1
ATOM 7424 C C . ARG A 1 902 ? -2.837 -2.647 -25.440 1.00 95.00 902 ARG A C 1
ATOM 7426 O O . ARG A 1 902 ? -3.572 -2.787 -24.464 1.00 95.00 902 ARG A O 1
ATOM 7433 N N . ALA A 1 903 ? -3.294 -2.852 -26.677 1.00 93.50 903 ALA A N 1
ATOM 7434 C CA . ALA A 1 903 ? -4.629 -3.399 -26.934 1.00 93.50 903 ALA A CA 1
ATOM 7435 C C . ALA A 1 903 ? -4.781 -4.844 -26.425 1.00 93.50 903 ALA A C 1
ATOM 7437 O O . ALA A 1 903 ? -5.911 -5.281 -26.211 1.00 93.50 903 ALA A O 1
ATOM 7438 N N . ARG A 1 904 ? -3.673 -5.582 -26.247 1.00 94.06 904 ARG A N 1
ATOM 7439 C CA . ARG A 1 904 ? -3.664 -6.958 -25.732 1.00 94.06 904 ARG A CA 1
ATOM 7440 C C . ARG A 1 904 ? -3.694 -6.970 -24.211 1.00 94.06 904 ARG A C 1
ATOM 7442 O O . ARG A 1 904 ? -4.513 -7.684 -23.649 1.00 94.06 904 ARG A O 1
ATOM 7449 N N . GLU A 1 905 ? -2.908 -6.110 -23.566 1.00 93.44 905 GLU A N 1
ATOM 7450 C CA . GLU A 1 905 ? -3.007 -5.843 -22.122 1.00 93.44 905 GLU A CA 1
ATOM 7451 C C . GLU A 1 905 ? -4.463 -5.530 -21.734 1.00 93.44 905 GLU A C 1
ATOM 7453 O O . GLU A 1 905 ? -5.066 -6.254 -20.948 1.00 93.44 905 GLU A O 1
ATOM 7458 N N . MET A 1 906 ? -5.094 -4.559 -22.406 1.00 92.44 906 MET A N 1
ATOM 7459 C CA . MET A 1 906 ? -6.502 -4.189 -22.176 1.00 92.44 906 MET A CA 1
ATOM 7460 C C . MET A 1 906 ? -7.525 -5.293 -22.520 1.00 92.44 906 MET A C 1
ATOM 7462 O O . MET A 1 906 ? -8.680 -5.211 -22.094 1.00 92.44 906 MET A O 1
ATOM 7466 N N . LEU A 1 907 ? -7.135 -6.290 -23.323 1.00 90.12 907 LEU A N 1
ATOM 7467 C CA . LEU A 1 907 ? -7.942 -7.472 -23.645 1.00 90.12 907 LEU A CA 1
ATOM 7468 C C . LEU A 1 907 ? -7.836 -8.547 -22.558 1.00 90.12 907 LEU A C 1
ATOM 7470 O O . LEU A 1 907 ? -8.803 -9.287 -22.372 1.00 90.12 907 LEU A O 1
ATOM 7474 N N . ASP A 1 908 ? -6.682 -8.674 -21.901 1.00 89.25 908 ASP A N 1
ATOM 7475 C CA . ASP A 1 908 ? -6.352 -9.747 -20.953 1.00 89.25 908 ASP A CA 1
ATOM 7476 C C . ASP A 1 908 ? -6.447 -9.319 -19.472 1.00 89.25 908 ASP A C 1
ATOM 7478 O O . ASP A 1 908 ? -6.550 -10.180 -18.598 1.00 89.25 908 ASP A O 1
ATOM 7482 N N . GLU A 1 909 ? -6.525 -8.014 -19.188 1.00 86.12 909 GLU A N 1
ATOM 7483 C CA . GLU A 1 909 ? -7.027 -7.456 -17.924 1.00 86.12 909 GLU A CA 1
ATOM 7484 C C . GLU A 1 909 ? -8.483 -7.905 -17.679 1.00 86.12 909 GLU A C 1
ATOM 7486 O O . GLU A 1 909 ? -9.440 -7.276 -18.139 1.00 86.12 909 GLU A O 1
ATOM 7491 N N . ASN A 1 910 ? -8.658 -9.006 -16.951 1.00 57.84 910 ASN A N 1
ATOM 7492 C CA . ASN A 1 910 ? -9.955 -9.614 -16.637 1.00 57.84 910 ASN A CA 1
ATOM 7493 C C . ASN A 1 910 ? -10.530 -9.129 -15.287 1.00 57.84 910 ASN A C 1
ATOM 7495 O O . ASN A 1 910 ? -10.922 -9.938 -14.451 1.00 57.84 910 ASN A O 1
ATOM 7499 N N . GLU A 1 911 ? -10.600 -7.807 -15.115 1.00 42.97 911 GLU A N 1
ATOM 7500 C CA . GLU A 1 911 ? -11.365 -7.074 -14.085 1.00 42.97 911 GLU A CA 1
ATOM 7501 C C . GLU A 1 911 ? -11.867 -5.725 -14.663 1.00 42.97 911 GLU A C 1
ATOM 7503 O O . GLU A 1 911 ? -11.291 -5.240 -15.677 1.00 42.97 911 GLU A O 1
#